Protein 4ZA2 (pdb70)

CATH classification: 3.40.50.720

B-factor: mean 24.86, std 10.28, range [10.0, 71.59]

Radius of gyration: 27.64 Å; Cα contacts (8 Å, |Δi|>4): 2606; chains: 4; bounding box: 57×58×80 Å

Sequence (980 aa):
MILNSFDLQGKVALITGCDTGLGQGMAIGLAQAGCDIVGVNIVEPKDTIEKVTALGRRFLSLTADMSNVSGHAELVEKAVAEFGHVDILVNNAGIIRREDAIEFSEKNWDDVMNLNIKSVFFMSQTVARQFIKQGKGGKIINIASMLSFQGGIRVPSYTASKSAVMGVTRLMANEWAKHGINVNAIAPGYMATNNTQQLRADEERSKEILDRIPAGRWGLPQDLMGPSVFLASSASDYINGYTIAVDGGWLARMILNSFDLQGKVALITGCDTGLGQGMAIGLAQAGCDIVGVNIVEPKDTIEKVTALGRRFLSLTADMSNVSGHAELVEKAVAEFGHVDILVNNAGIIRREDAIEFSEKNWDDVMNLNIKSVFFMSQTVARQFIKQGKGGKIINIASMLSFQGGIRVPSYTASKSAVMGVTRLMANEWAKHGINVNAIAPGYMATSKEILDRIPAGRWGLPQDLMGPSVFLASSASDYINGYTIAVDGGWLARMILNSFDLQGKVALITGCDTGLGQGMAIGLAQAGCDIVGVNIVEPKDTIEKVTALGRRFLSLTADMSNVSGHAELVEKAVAEFGHVDILVNNAGIIRREDAIEFSEKNWDDVMNLNIKSVFFMSQTVARQFIKQGKGGKIINIASMLSFQGGIRVPSYTASKSAVMGVTRLMANEWAKHGINVNAIAPGYMATNILDRIPAGRWGLPQDLMGPSVFLASSASDYINGYTIAVDGGWLARMILNSFDLQGKVALITGCDTGLGQGMAIGLAQAGCDIVGVNIVEPKDTIEKVTALGRRFLSLTADMSNVSGHAELVEKAVAEFGHVDILVNNAGIIRREDAIEFSEKNWDDVMNLNIKSVFFMSQTVARQFIKQGKGGKIINIASMLSFQGGIRVPSYTASKSAVMGVTRLMANEWAKHGINVNAIAPGYMATNNTQERSKEILDRIPAGRWGLPQDLMGPSVFLASSASDYINGYTIAVDGGWLAR

Solvent-accessible surface area: 33068 Å² total; per-residue (Å²): 132,13,56,107,28,1,61,1,148,54,86,4,0,0,0,2,16,0,56,72,15,30,1,27,1,0,0,19,0,0,2,38,1,15,0,26,0,0,0,2,7,122,89,102,3,147,65,0,41,120,92,0,66,90,47,52,86,134,30,29,40,12,93,29,84,11,36,78,28,96,26,2,51,102,11,6,112,96,0,37,88,90,25,53,57,0,20,1,0,0,6,25,21,40,57,34,69,103,46,62,0,27,106,3,40,78,132,26,5,43,37,0,14,58,21,2,0,27,3,7,0,14,0,0,8,19,0,0,106,25,1,65,170,44,60,188,11,10,19,1,0,0,10,2,12,8,27,2,54,26,0,17,87,94,6,0,0,28,0,0,0,14,4,0,1,21,0,0,0,45,0,0,0,10,16,5,7,139,80,46,1,8,0,1,0,0,0,10,14,52,6,28,27,108,71,16,112,130,21,87,83,62,152,135,118,18,138,107,20,55,107,65,5,14,25,48,92,36,0,82,24,108,21,0,11,1,2,0,0,0,2,2,1,64,6,0,66,2,0,6,5,28,9,0,0,0,1,0,0,12,28,4,82,130,15,57,105,29,0,48,2,134,63,87,4,0,0,0,2,16,0,54,95,16,26,1,28,2,0,0,20,0,0,2,36,1,12,0,27,0,0,0,1,7,122,90,110,2,129,61,0,36,93,92,0,64,89,55,57,82,113,30,40,44,16,95,28,79,8,34,80,28,96,20,2,53,92,13,7,109,98,0,34,88,79,21,54,60,0,19,1,0,0,6,29,18,38,60,59,68,157,47,64,0,25,103,4,41,76,135,24,5,46,35,0,14,56,20,1,0,24,2,8,0,12,0,0,8,17,0,0,109,26,1,63,173,46,62,191,9,9,18,1,0,0,10,2,12,11,31,2,51,25,0,14,92,90,5,0,0,41,0,0,0,15,4,0,1,22,0,0,0,44,0,0,0,14,25,5,6,146,76,44,0,7,0,1,0,0,0,12,13,79,29,54,116,102,146,103,45,31,95,44,5,14,26,48,89,81,0,65,34,116,17,0,25,2,1,0,0,0,2,3,2,68,5,0,71,2,0,6,5,29,8,0,0,0,1,0,0,12,28,3,73,129,14,53,102,27,1,53,3,143,57,86,4,0,0,0,2,17,0,41,67,11,33,0,26,2,0,0,15,0,0,2,40,1,14,0,33,0,0,0,1,6,135,85,81,2,122,65,0,34,113,97,0,69,87,54,53,88,124,27,38,36,14,90,29,85,9,36,80,28,97,24,1,54,104,15,6,112,99,0,36,86,83,26,53,58,0,23,1,0,0,6,27,19,38,60,63,68,161,45,62,0,30,104,3,41,78,136,25,4,42,39,0,14,56,21,1,1,24,2,7,0,13,0,0,7,18,0,0,109,27,0,65,175,49,61,195,8,11,19,2,0,0,11,2,11,4,22,2,51,15,0,8,73,90,5,0,0,41,0,0,0,15,4,0,1,26,0,0,0,46,0,0,0,2,15,2,15,147,63,47,1,12,0,1,0,0,0,10,13,65,27,51,62,173,104,73,126,44,3,11,34,49,90,102,0,78,19,110,23,0,18,2,0,0,0,0,1,5,1,65,7,0,72,3,0,9,6,28,8,0,0,0,2,0,0,9,30,2,79,127,15,55,106,30,1,63,2,148,55,80,4,0,0,0,2,18,0,38,64,14,28,1,32,2,0,0,17,0,0,2,39,1,17,0,17,0,0,0,1,5,123,86,90,1,137,81,0,44,110,98,0,67,88,55,56,77,134,29,27,36,14,92,29,84,10,34,81,27,99,28,1,53,95,10,6,115,91,0,42,61,124,20,51,60,0,25,1,0,0,7,26,21,39,56,33,68,128,45,65,0,33,106,3,41,78,134,26,5,43,37,0,14,57,21,2,1,25,2,8,0,14,0,0,7,18,0,0,102,26,1,65,176,49,60,192,12,11,19,1,0,0,10,2,11,10,30,2,54,24,0,7,72,90,5,0,0,24,0,0,0,14,5,0,1,25,0,0,0,43,0,0,0,3,13,2,13,153,65,45,1,13,0,1,0,0,0,10,13,63,6,50,29,104,61,62,189,172,191,58,121,102,34,47,86,60,2,11,44,49,95,73,0,73,28,116,20,0,23,2,2,0,0,0,2,3,2,68,5,0,65,2,0,9,6,28,8,1,0,0,1,1,0,16,28,2,78

Secondary structure (DSSP, 8-state):
-GGGGG--TT-EEEEES-SSHHHHHHHHHHHHTT-EEEEEESS--HHHHHHHHHTT--EEEEE--TT-GGGHHHHHHHHHHHHS---EEEE---------TTT--HHHHHHHHIIIIIHHHHHHHHHHHHHHHHTS-EEEEEE--GGGTS--SS-HHHHHHHHHHHHHHHHHHHHHGGGTEEEEEEEE-SBSSGGGHHHHHSHHHHHHHHTT-TTSS-B-GGGGHHHHHHHTSGGGTT--S-EEEESTTGGG-/-GGGGG--TT-EEEEES-SSHHHHHHHHHHHHTT-EEEEEESS--HHHHHHHHHTT--EEEEE--TT-GGGHHHHHHHHHHHHS---EEEE---------TTT--HHHHHHHHIIIIIHHHHHHHHHHHHHHHHTS-EEEEEE--GGGTS--SS-HHHHHHHHHHHHHHHHHHHHHGGGTEEEEEEEE-SB---HHHHTT-TT-S-B-GGGGHHHHHHHTSGGGTT--S-EEEESTTGGG-/-GGGGG--TT-EEEEES-SSHHHHHHHHHHHHTT-EEEEEESS--HHHHHHHHTTT--EEEEE--TT-GGGHHHHHHHHHHHHS---EEEE---------TTT--HHHHHHHHIIIIIHHHHHHHHHHHHHHHHTS-EEEEEE--GGGTS--SS-HHHHHHHHHHHHHHHHHHHHHGGGTEEEEEEEE-SBS---GGG-TTSS-B-GGGGHHHHHHHHSGGGTT--S-EEEESTTGGG-/-GGGGG--TT-EEEEES-SSHHHHHHHHHHHHTTPEEEEEESS--HHHHHHHHHTT--EEEEE--TT-GGGHHHHHHHHHHHHS---EEEE---------TTT--HHHHHHHHIIIIIIHHHHHHHHHHHHHHHTS-EEEEEE--GGGTS--SS-HHHHHHHHHHHHHHHHHHHHHGGGTEEEEEEEE-SB-SGGG--HHHHHHTT-TTSS-B-GGGGHHHHHHHTSGGGTT--S-EEEESTTGGG-

Structure (mmCIF, N/CA/C/O backbone):
data_4ZA2
#
_entry.id   4ZA2
#
_cell.length_a   68.663
_cell.length_b   72.654
_cell.length_c   98.991
_cell.angle_alpha   90.00
_cell.angle_beta   90.81
_cell.angle_gamma   90.00
#
_symmetry.space_group_name_H-M   'P 1 21 1'
#
loop_
_entity.id
_entity.type
_entity.pdbx_description
1 polymer '2-deoxy-D-gluconate 3-dehydrogenase'
2 non-polymer NICOTINAMIDE-ADENINE-DINUCLEOTIDE
3 water water
#
loop_
_atom_site.group_PDB
_atom_site.id
_atom_site.type_symbol
_atom_site.label_atom_id
_atom_site.label_alt_id
_atom_site.label_comp_id
_atom_site.label_asym_id
_atom_site.label_entity_id
_atom_site.label_seq_id
_atom_site.pdbx_PDB_ins_code
_atom_site.Cartn_x
_atom_site.Cartn_y
_atom_site.Cartn_z
_atom_site.occupancy
_atom_site.B_iso_or_equiv
_atom_site.auth_seq_id
_atom_site.auth_comp_id
_atom_site.auth_asym_id
_atom_site.auth_atom_id
_atom_site.pdbx_PDB_model_num
ATOM 1 N N . MET A 1 1 ? -28.290 6.377 58.189 1.00 28.35 1 MET A N 1
ATOM 2 C CA . MET A 1 1 ? -27.482 7.631 58.183 1.00 26.69 1 MET A CA 1
ATOM 3 C C . MET A 1 1 ? -26.282 7.482 57.244 1.00 24.85 1 MET A C 1
ATOM 4 O O . MET A 1 1 ? -25.371 6.692 57.500 1.00 23.11 1 MET A O 1
ATOM 9 N N . ILE A 1 2 ? -26.301 8.264 56.165 1.00 22.32 2 ILE A N 1
ATOM 10 C CA . ILE A 1 2 ? -25.413 8.057 55.015 1.00 22.05 2 ILE A CA 1
ATOM 11 C C . ILE A 1 2 ? -23.918 8.119 55.311 1.00 21.42 2 ILE A C 1
ATOM 12 O O . ILE A 1 2 ? -23.139 7.450 54.644 1.00 22.27 2 ILE A O 1
ATOM 17 N N . LEU A 1 3 ? -23.496 8.912 56.287 1.00 21.40 3 LEU A N 1
ATOM 18 C CA . LEU A 1 3 ? -22.069 8.986 56.558 1.00 20.64 3 LEU A CA 1
ATOM 19 C C . LEU A 1 3 ? -21.548 7.640 57.036 1.00 20.20 3 LEU A C 1
ATOM 20 O O . LEU A 1 3 ? -20.393 7.333 56.787 1.00 18.74 3 LEU A O 1
ATOM 25 N N . ASN A 1 4 ? -22.397 6.819 57.663 1.00 19.36 4 ASN A N 1
ATOM 26 C CA . ASN A 1 4 ? -21.992 5.464 58.056 1.00 21.41 4 ASN A CA 1
ATOM 27 C C . ASN A 1 4 ? -21.636 4.595 56.850 1.00 20.05 4 ASN A C 1
ATOM 28 O O . ASN A 1 4 ? -20.817 3.678 56.971 1.00 19.14 4 ASN A O 1
ATOM 33 N N . SER A 1 5 ? -22.231 4.894 55.694 1.00 18.99 5 SER A N 1
ATOM 34 C CA . SER A 1 5 ? -21.992 4.114 54.479 1.00 18.51 5 SER A CA 1
ATOM 35 C C . SER A 1 5 ? -20.576 4.258 53.950 1.00 17.69 5 SER A C 1
ATOM 36 O O . SER A 1 5 ? -20.135 3.412 53.189 1.00 17.79 5 SER A O 1
ATOM 39 N N . PHE A 1 6 ? -19.877 5.319 54.340 1.00 16.94 6 PHE A N 1
ATOM 40 C CA . PHE A 1 6 ? -18.496 5.530 53.904 1.00 17.18 6 PHE A CA 1
ATOM 41 C C . PHE A 1 6 ? -17.479 4.902 54.851 1.00 17.75 6 PHE A C 1
ATOM 42 O O . PHE A 1 6 ? -16.306 4.800 54.511 1.00 16.27 6 PHE A O 1
ATOM 50 N N . ASP A 1 7 ? -17.928 4.530 56.049 1.00 18.14 7 ASP A N 1
ATOM 51 C CA . ASP A 1 7 ? -17.066 4.016 57.109 1.00 18.20 7 ASP A CA 1
ATOM 52 C C . ASP A 1 7 ? -16.641 2.588 56.798 1.00 18.39 7 ASP A C 1
ATOM 53 O O . ASP A 1 7 ? -17.492 1.718 56.642 1.00 19.33 7 ASP A O 1
ATOM 58 N N . LEU A 1 8 ? -15.331 2.350 56.734 1.00 16.23 8 LEU A N 1
ATOM 59 C CA . LEU A 1 8 ? -14.781 1.037 56.402 1.00 16.41 8 LEU A CA 1
ATOM 60 C C . LEU A 1 8 ? -14.199 0.343 57.639 1.00 17.34 8 LEU A C 1
ATOM 61 O O . LEU A 1 8 ? -13.352 -0.538 57.518 1.00 16.37 8 LEU A O 1
ATOM 66 N N . GLN A 1 9 ? -14.696 0.699 58.826 1.00 19.61 9 GLN A N 1
ATOM 67 C CA . GLN A 1 9 ? -14.317 0.008 60.043 1.00 21.30 9 GLN A CA 1
ATOM 68 C C . GLN A 1 9 ? -14.540 -1.493 59.851 1.00 19.82 9 GLN A C 1
ATOM 69 O O . GLN A 1 9 ? -15.574 -1.923 59.350 1.00 19.99 9 GLN A O 1
ATOM 75 N N . GLY A 1 10 ? -13.546 -2.275 60.243 1.00 19.36 10 GLY A N 1
ATOM 76 C CA . GLY A 1 10 ? -13.626 -3.725 60.159 1.00 18.72 10 GLY A CA 1
ATOM 77 C C . GLY A 1 10 ? -13.316 -4.327 58.801 1.00 18.63 10 GLY A C 1
ATOM 78 O O . GLY A 1 10 ? -13.336 -5.549 58.656 1.00 19.69 10 GLY A O 1
ATOM 79 N N . LYS A 1 11 ? -13.019 -3.492 57.805 1.00 17.37 11 LYS A N 1
ATOM 80 C CA . LYS A 1 11 ? -12.773 -3.989 56.465 1.00 17.15 11 LYS A CA 1
ATOM 81 C C . LYS A 1 11 ? -11.302 -4.234 56.270 1.00 15.89 11 LYS A C 1
ATOM 82 O O . LYS A 1 11 ? -10.472 -3.716 57.010 1.00 15.83 11 LYS A O 1
ATOM 88 N N . VAL A 1 12 ? -10.992 -5.059 55.277 1.00 15.50 12 VAL A N 1
ATOM 89 C CA . VAL A 1 12 ? -9.616 -5.411 54.949 1.00 14.51 12 VAL A CA 1
ATOM 90 C C . VAL A 1 12 ? -9.418 -5.129 53.465 1.00 13.53 12 VAL A C 1
ATOM 91 O O . VAL A 1 12 ? -10.156 -5.638 52.642 1.00 13.91 12 VAL A O 1
ATOM 95 N N . ALA A 1 13 ? -8.434 -4.291 53.151 1.00 13.28 13 ALA A N 1
ATOM 96 C CA . ALA A 1 13 ? -8.121 -3.914 51.781 1.00 13.46 13 ALA A CA 1
ATOM 97 C C . ALA A 1 13 ? -6.725 -4.358 51.390 1.00 13.69 13 ALA A C 1
ATOM 98 O O . ALA A 1 13 ? -5.755 -4.094 52.125 1.00 13.64 13 ALA A O 1
ATOM 100 N N . LEU A 1 14 ? -6.639 -4.972 50.218 1.00 14.33 14 LEU A N 1
ATOM 101 C CA . LEU A 1 14 ? -5.384 -5.418 49.623 1.00 14.66 14 LEU A CA 1
ATOM 102 C C . LEU A 1 14 ? -5.084 -4.456 48.477 1.00 14.64 14 LEU A C 1
ATOM 103 O O . LEU A 1 14 ? -5.868 -4.340 47.516 1.00 14.00 14 LEU A O 1
ATOM 108 N N . ILE A 1 15 ? -3.967 -3.748 48.609 1.00 14.28 15 ILE A N 1
ATOM 109 C CA . ILE A 1 15 ? -3.536 -2.777 47.627 1.00 14.41 15 ILE A CA 1
ATOM 110 C C . ILE A 1 15 ? -2.174 -3.185 47.083 1.00 14.52 15 ILE A C 1
ATOM 111 O O . ILE A 1 15 ? -1.204 -3.335 47.851 1.00 13.95 15 ILE A O 1
ATOM 116 N N . THR A 1 16 ? -2.102 -3.335 45.763 1.00 13.83 16 THR A N 1
ATOM 117 C CA . THR A 1 16 ? -0.841 -3.667 45.093 1.00 14.15 16 THR A CA 1
ATOM 118 C C . THR A 1 16 ? -0.145 -2.365 44.692 1.00 14.46 16 THR A C 1
ATOM 119 O O . THR A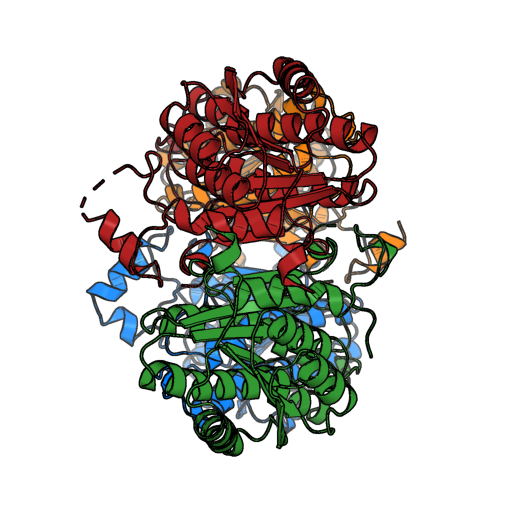 1 16 ? -0.777 -1.460 44.158 1.00 15.57 16 THR A O 1
ATOM 123 N N . GLY A 1 17 ? 1.148 -2.252 44.965 1.00 14.92 17 GLY A N 1
ATOM 124 C CA . GLY A 1 17 ? 1.903 -1.064 44.636 1.00 15.20 17 GLY A CA 1
ATOM 125 C C . GLY A 1 17 ? 1.497 0.104 45.505 1.00 16.16 17 GLY A C 1
ATOM 126 O O . GLY A 1 17 ? 0.879 1.041 45.022 1.00 18.57 17 GLY A O 1
ATOM 127 N N . CYS A 1 18 ? 1.798 0.030 46.793 1.00 15.08 18 CYS A N 1
ATOM 128 C CA . CYS A 1 18 ? 1.445 1.102 47.723 1.00 16.04 18 CYS A CA 1
ATOM 129 C C . CYS A 1 18 ? 2.632 1.590 48.561 1.00 16.75 18 CYS A C 1
ATOM 130 O O . CYS A 1 18 ? 2.455 2.113 49.655 1.00 16.78 18 CYS A O 1
ATOM 133 N N . ASP A 1 19 ? 3.826 1.501 47.995 1.00 18.24 19 ASP A N 1
ATOM 134 C CA . ASP A 1 19 ? 5.004 2.052 48.649 1.00 19.51 19 ASP A CA 1
ATOM 135 C C . ASP A 1 19 ? 5.101 3.561 48.446 1.00 18.05 19 ASP A C 1
ATOM 136 O O . ASP A 1 19 ? 5.615 4.247 49.306 1.00 17.34 19 ASP A O 1
ATOM 141 N N . THR A 1 20 ? 4.590 4.073 47.326 1.00 17.62 20 THR A N 1
ATOM 142 C CA . THR A 1 20 ? 4.756 5.476 46.988 1.00 17.64 20 THR A CA 1
ATOM 143 C C . THR A 1 20 ? 3.564 5.994 46.189 1.00 17.09 20 THR A C 1
ATOM 144 O O . THR A 1 20 ? 2.694 5.224 45.797 1.00 14.67 20 THR A O 1
ATOM 148 N N . GLY A 1 21 ? 3.554 7.300 45.949 1.00 16.36 21 GLY A N 1
ATOM 149 C CA . GLY A 1 21 ? 2.626 7.932 45.045 1.00 15.80 21 GLY A CA 1
ATOM 150 C C . GLY A 1 21 ? 1.158 7.577 45.202 1.00 14.17 21 GLY A C 1
ATOM 151 O O . GLY A 1 21 ? 0.628 7.585 46.305 1.00 13.93 21 GLY A O 1
ATOM 152 N N . LEU A 1 22 ? 0.524 7.231 44.092 1.00 14.28 22 LEU A N 1
ATOM 153 C CA . LEU A 1 22 ? -0.929 7.012 44.063 1.00 13.75 22 LEU A CA 1
ATOM 154 C C . LEU A 1 22 ? -1.360 5.851 44.952 1.00 13.30 22 LEU A C 1
ATOM 155 O O . LEU A 1 22 ? -2.319 5.951 45.706 1.00 12.51 22 LEU A O 1
ATOM 160 N N . GLY A 1 23 ? -0.635 4.739 44.882 1.00 12.79 23 GLY A N 1
ATOM 161 C CA . GLY A 1 23 ? -0.981 3.588 45.679 1.00 13.19 23 GLY A CA 1
ATOM 162 C C . GLY A 1 23 ? -0.846 3.844 47.165 1.00 12.56 23 GLY A C 1
ATOM 163 O O . GLY A 1 23 ? -1.649 3.367 47.970 1.00 12.82 23 GLY A O 1
ATOM 164 N N . GLN A 1 24 ? 0.201 4.582 47.543 1.00 13.58 24 GLN A N 1
ATOM 165 C CA . GLN A 1 24 ? 0.401 4.933 48.945 1.00 13.74 24 GLN A CA 1
ATOM 166 C C . GLN A 1 24 ? -0.778 5.795 49.409 1.00 12.82 24 GLN A C 1
ATOM 167 O O . GLN A 1 24 ? -1.336 5.558 50.479 1.00 12.90 24 GLN A O 1
ATOM 173 N N . GLY A 1 25 ? -1.167 6.759 48.587 1.00 12.94 25 GLY A N 1
ATOM 174 C CA . GLY A 1 25 ? -2.306 7.623 48.889 1.00 12.75 25 GLY A CA 1
ATOM 175 C C . GLY A 1 25 ? -3.579 6.834 49.131 1.00 13.03 25 GLY A C 1
ATOM 176 O O . GLY A 1 25 ? -4.279 7.045 50.114 1.00 13.12 25 GLY A O 1
ATOM 177 N N . MET A 1 26 ? -3.878 5.899 48.243 1.00 12.70 26 MET A N 1
ATOM 178 C CA . MET A 1 26 ? -5.071 5.102 48.383 1.00 12.29 26 MET A CA 1
ATOM 179 C C . MET A 1 26 ? -5.003 4.205 49.622 1.00 12.13 26 MET A C 1
ATOM 180 O O . MET A 1 26 ? -5.979 4.081 50.364 1.00 12.92 26 MET A O 1
ATOM 185 N N . ALA A 1 27 ? -3.840 3.620 49.892 1.00 12.28 27 ALA A N 1
ATOM 186 C CA . ALA A 1 27 ? -3.694 2.781 51.088 1.00 12.80 27 ALA A CA 1
ATOM 187 C C . ALA A 1 27 ? -3.954 3.590 52.359 1.00 13.09 27 ALA A C 1
ATOM 188 O O . ALA A 1 27 ? -4.663 3.145 53.257 1.00 13.26 27 ALA A O 1
ATOM 190 N N . ILE A 1 28 ? -3.352 4.767 52.443 1.00 13.88 28 ILE A N 1
ATOM 191 C CA . ILE A 1 28 ? -3.510 5.608 53.627 1.00 14.82 28 ILE A CA 1
ATOM 192 C C . ILE A 1 28 ? -4.973 6.064 53.766 1.00 14.91 28 ILE A C 1
ATOM 193 O O . ILE A 1 28 ? -5.550 6.017 54.866 1.00 15.30 28 ILE A O 1
ATOM 198 N N . GLY A 1 29 ? -5.583 6.456 52.655 1.00 14.52 29 GLY A N 1
ATOM 199 C CA . GLY A 1 29 ? -7.009 6.850 52.664 1.00 14.40 29 GLY A CA 1
ATOM 200 C C . GLY A 1 29 ? -7.901 5.727 53.154 1.00 13.50 29 GLY A C 1
ATOM 201 O O . GLY A 1 29 ? -8.758 5.925 54.014 1.00 13.16 29 GLY A O 1
ATOM 202 N N . LEU A 1 30 ? -7.697 4.530 52.619 1.00 13.22 30 LEU A N 1
ATOM 203 C CA . LEU A 1 30 ? -8.486 3.386 53.057 1.00 13.27 30 LEU A CA 1
ATOM 204 C C . LEU A 1 30 ? -8.270 3.128 54.564 1.00 13.83 30 LEU A C 1
ATOM 205 O O . LEU A 1 30 ? -9.213 2.821 55.301 1.00 13.63 30 LEU A O 1
ATOM 210 N N . ALA A 1 31 ? -7.028 3.278 55.017 1.00 13.67 31 ALA A N 1
ATOM 211 C CA . ALA A 1 31 ? -6.708 3.065 56.435 1.00 14.11 31 ALA A CA 1
ATOM 212 C C . ALA A 1 31 ? -7.363 4.146 57.308 1.00 14.87 31 ALA A C 1
ATOM 213 O O . ALA A 1 31 ? -7.913 3.854 58.374 1.00 14.80 31 ALA A O 1
ATOM 215 N N . GLN A 1 32 ? -7.324 5.383 56.847 1.00 15.22 32 GLN A N 1
ATOM 216 C CA . GLN A 1 32 ? -8.001 6.481 57.568 1.00 15.99 32 GLN A CA 1
ATOM 217 C C . GLN A 1 32 ? -9.504 6.223 57.702 1.00 15.63 32 GLN A C 1
ATOM 218 O O . GLN A 1 32 ? -10.118 6.619 58.693 1.00 15.94 32 GLN A O 1
ATOM 224 N N . ALA A 1 33 ? -10.095 5.542 56.723 1.00 15.33 33 ALA A N 1
ATOM 225 C CA . ALA A 1 33 ? -11.519 5.217 56.757 1.00 15.46 33 ALA A CA 1
ATOM 226 C C . ALA A 1 33 ? -11.850 3.959 57.558 1.00 15.88 33 ALA A C 1
ATOM 227 O O . ALA A 1 33 ? -13.022 3.619 57.710 1.00 17.65 33 ALA A O 1
ATOM 229 N N . GLY A 1 34 ? -10.823 3.272 58.058 1.00 15.87 34 GLY A N 1
ATOM 230 C CA . GLY A 1 34 ? -11.008 2.168 58.988 1.00 16.62 34 GLY A CA 1
ATOM 231 C C . GLY A 1 34 ? -10.436 0.834 58.565 1.00 16.48 34 GLY A C 1
ATOM 232 O O . GLY A 1 34 ? -10.511 -0.117 59.330 1.00 17.51 34 GLY A O 1
ATOM 233 N N . CYS A 1 35 ? -9.884 0.748 57.357 1.00 15.40 35 CYS A N 1
ATOM 234 C CA . CYS A 1 35 ? -9.395 -0.518 56.818 1.00 15.91 35 CYS A CA 1
ATOM 235 C C . CYS A 1 35 ? -8.074 -0.939 57.428 1.00 15.90 35 CYS A C 1
ATOM 236 O O . CYS A 1 35 ? -7.165 -0.124 57.586 1.00 16.06 35 CYS A O 1
ATOM 239 N N . ASP A 1 36 ? -7.956 -2.229 57.703 1.00 15.91 36 ASP A N 1
ATOM 240 C CA . ASP A 1 36 ? -6.646 -2.832 57.826 1.00 16.19 36 ASP A CA 1
ATOM 241 C C . ASP A 1 36 ? -6.139 -3.071 56.405 1.00 15.92 36 ASP A C 1
ATOM 242 O O . ASP A 1 36 ? -6.931 -3.323 55.487 1.00 15.08 36 ASP A O 1
ATOM 247 N N . ILE A 1 37 ? -4.827 -2.955 56.223 1.00 15.47 37 ILE A N 1
ATOM 248 C CA . ILE A 1 37 ? -4.222 -2.951 54.899 1.00 15.60 37 ILE A CA 1
ATOM 249 C C . ILE A 1 37 ? -3.320 -4.161 54.684 1.00 15.52 37 ILE A C 1
ATOM 250 O O . ILE A 1 37 ? -2.520 -4.517 55.556 1.00 16.09 37 ILE A O 1
ATOM 255 N N . VAL A 1 38 ? -3.458 -4.769 53.510 1.00 14.93 38 VAL A N 1
ATOM 256 C CA . VAL A 1 38 ? -2.488 -5.740 53.013 1.00 14.58 38 VAL A CA 1
ATOM 257 C C . VAL A 1 38 ? -1.784 -5.132 51.795 1.00 14.39 38 VAL A C 1
ATOM 258 O O . VAL A 1 38 ? -2.424 -4.827 50.784 1.00 15.37 38 VAL A O 1
ATOM 262 N N . GLY A 1 39 ? -0.481 -4.912 51.901 1.00 13.90 39 GLY A N 1
ATOM 263 C CA . GLY A 1 39 ? 0.297 -4.359 50.808 1.00 14.61 39 GLY A CA 1
ATOM 264 C C . GLY A 1 39 ? 0.988 -5.459 50.039 1.00 15.53 39 GLY A C 1
ATOM 265 O O . GLY A 1 39 ? 1.444 -6.441 50.643 1.00 15.94 39 GLY A O 1
ATOM 266 N N . VAL A 1 40 ? 1.044 -5.325 48.716 1.00 15.19 40 VAL A N 1
ATOM 267 C CA . VAL A 1 40 ? 1.909 -6.184 47.887 1.00 15.29 40 VAL A CA 1
ATOM 268 C C . VAL A 1 40 ? 2.840 -5.278 47.095 1.00 15.51 40 VAL A C 1
ATOM 269 O O . VAL A 1 40 ? 2.400 -4.477 46.275 1.00 15.31 40 VAL A O 1
ATOM 273 N N . ASN A 1 41 ? 4.138 -5.418 47.366 1.00 16.11 41 ASN A N 1
ATOM 274 C CA . ASN A 1 41 ? 5.157 -4.511 46.857 1.00 16.50 41 ASN A CA 1
ATOM 275 C C . ASN A 1 41 ? 6.426 -5.266 46.506 1.00 18.07 41 ASN A C 1
ATOM 276 O O . ASN A 1 41 ? 6.583 -6.426 46.864 1.00 16.93 41 ASN A O 1
ATOM 281 N N . ILE A 1 42 ? 7.313 -4.575 45.817 1.00 20.09 42 ILE A N 1
ATOM 282 C CA . ILE A 1 42 ? 8.620 -5.104 45.461 1.00 22.26 42 ILE A CA 1
ATOM 283 C C . ILE A 1 42 ? 9.620 -4.885 46.590 1.00 22.29 42 ILE A C 1
ATOM 284 O O . ILE A 1 42 ? 10.578 -5.642 46.717 1.00 23.36 42 ILE A O 1
ATOM 289 N N . VAL A 1 43 ? 9.406 -3.848 47.397 1.00 21.41 43 VAL A N 1
ATOM 290 C CA . VAL A 1 43 ? 10.218 -3.614 48.595 1.00 22.34 43 VAL A CA 1
ATOM 291 C C . VAL A 1 43 ? 9.305 -3.268 49.765 1.00 21.41 43 VAL A C 1
ATOM 292 O O . VAL A 1 43 ? 8.148 -2.905 49.564 1.00 20.30 43 VAL A O 1
ATOM 296 N N . GLU A 1 44 ? 9.838 -3.379 50.979 1.00 20.10 44 GLU A N 1
ATOM 297 C CA . GLU A 1 44 ? 9.100 -3.037 52.188 1.00 20.57 44 GLU A CA 1
ATOM 298 C C . GLU A 1 44 ? 8.666 -1.577 52.122 1.00 19.49 44 GLU A C 1
ATOM 299 O O . GLU A 1 44 ? 9.513 -0.699 51.966 1.00 20.76 44 GLU A O 1
ATOM 305 N N . PRO A 1 45 ? 7.345 -1.323 52.199 1.00 17.70 45 PRO A N 1
ATOM 306 C CA . PRO A 1 45 ? 6.883 0.042 52.071 1.00 17.83 45 PRO A CA 1
ATOM 307 C C . PRO A 1 45 ? 6.935 0.742 53.431 1.00 17.87 45 PRO A C 1
ATOM 308 O O . PRO A 1 45 ? 5.909 0.912 54.095 1.00 16.91 45 PRO A O 1
ATOM 312 N N . LYS A 1 46 ? 8.142 1.128 53.845 1.00 19.92 46 LYS A N 1
ATOM 313 C CA . LYS A 1 46 ? 8.382 1.605 55.220 1.00 20.56 46 LYS A CA 1
ATOM 314 C C . LYS A 1 46 ? 7.496 2.779 55.611 1.00 19.51 46 LYS A C 1
ATOM 315 O O . LYS A 1 46 ? 6.848 2.749 56.658 1.00 19.51 46 LYS A O 1
ATOM 321 N N . ASP A 1 47 ? 7.506 3.804 54.766 1.00 19.29 47 ASP A N 1
ATOM 322 C CA . ASP A 1 47 ? 6.711 5.014 54.986 1.00 20.70 47 ASP A CA 1
ATOM 323 C C . ASP A 1 47 ? 5.212 4.685 55.114 1.00 18.64 47 ASP A C 1
ATOM 324 O O . ASP A 1 47 ? 4.535 5.175 56.011 1.00 20.26 47 ASP A O 1
ATOM 329 N N . THR A 1 48 ? 4.694 3.838 54.229 1.00 18.34 48 THR A N 1
ATOM 330 C CA . THR A 1 48 ? 3.257 3.518 54.249 1.00 17.06 48 THR A CA 1
ATOM 331 C C . THR A 1 48 ? 2.879 2.755 55.513 1.00 18.05 48 THR A C 1
ATOM 332 O O . THR A 1 48 ? 1.882 3.054 56.165 1.00 17.79 48 THR A O 1
ATOM 336 N N . ILE A 1 49 ? 3.719 1.793 55.889 1.00 18.17 49 ILE A N 1
ATOM 337 C CA . ILE A 1 49 ? 3.5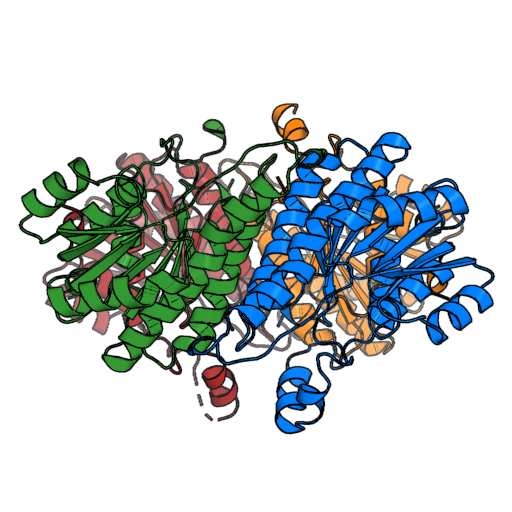25 1.035 57.130 1.00 18.41 49 ILE A CA 1
ATOM 338 C C . ILE A 1 49 ? 3.508 1.994 58.321 1.00 19.54 49 ILE A C 1
ATOM 339 O O . ILE A 1 49 ? 2.634 1.897 59.184 1.00 19.83 49 ILE A O 1
ATOM 344 N N . GLU A 1 50 ? 4.468 2.910 58.357 1.00 21.01 50 GLU A N 1
ATOM 345 C CA . GLU A 1 50 ? 4.527 3.912 59.428 1.00 23.35 50 GLU A CA 1
ATOM 346 C C . GLU A 1 50 ? 3.223 4.683 59.556 1.00 21.79 50 GLU A C 1
ATOM 347 O O . GLU A 1 50 ? 2.662 4.798 60.642 1.00 20.83 50 GLU A O 1
ATOM 353 N N . LYS A 1 51 ? 2.762 5.209 58.432 1.00 21.15 51 LYS A N 1
ATOM 354 C CA . LYS A 1 51 ? 1.546 6.019 58.392 1.00 21.61 51 LYS A CA 1
ATOM 355 C C . LYS A 1 51 ? 0.295 5.216 58.740 1.00 20.50 51 LYS A C 1
ATOM 356 O O . LYS A 1 51 ? -0.545 5.680 59.525 1.00 19.55 51 LYS A O 1
ATOM 362 N N . VAL A 1 52 ? 0.170 4.008 58.182 1.00 19.42 52 VAL A N 1
ATOM 363 C CA . VAL A 1 52 ? -0.994 3.167 58.460 1.00 19.41 52 VAL A CA 1
ATOM 364 C C . VAL A 1 52 ? -1.047 2.756 59.933 1.00 19.35 52 VAL A C 1
ATOM 365 O O . VAL A 1 52 ? -2.103 2.802 60.553 1.00 19.77 52 VAL A O 1
ATOM 369 N N . THR A 1 53 ? 0.092 2.361 60.503 1.00 20.45 53 THR A N 1
ATOM 370 C CA . THR A 1 53 ? 0.106 1.897 61.887 1.00 21.39 53 THR A CA 1
ATOM 371 C C . THR A 1 53 ? -0.130 3.058 62.868 1.00 20.28 53 THR A C 1
ATOM 372 O O . THR A 1 53 ? -0.768 2.868 63.910 1.00 21.33 53 THR A O 1
ATOM 376 N N . ALA A 1 54 ? 0.333 4.253 62.504 1.00 21.55 54 ALA A N 1
ATOM 377 C CA . ALA A 1 54 ? 0.078 5.478 63.296 1.00 21.70 54 ALA A CA 1
ATOM 378 C C . ALA A 1 54 ? -1.411 5.778 63.451 1.00 22.74 54 ALA A C 1
ATOM 379 O O . ALA A 1 54 ? -1.830 6.426 64.414 1.00 24.19 54 ALA A O 1
ATOM 381 N N . LEU A 1 55 ? -2.207 5.335 62.481 1.00 21.86 55 LEU A N 1
ATOM 382 C CA . LEU A 1 55 ? -3.658 5.464 62.556 1.00 21.63 55 LEU A CA 1
ATOM 383 C C . LEU A 1 55 ? -4.318 4.426 63.459 1.00 21.40 55 LEU A C 1
ATOM 384 O O . LEU A 1 55 ? -5.526 4.475 63.669 1.00 23.06 55 LEU A O 1
ATOM 389 N N . GLY A 1 56 ? -3.544 3.469 63.968 1.00 22.05 56 GLY A N 1
ATOM 390 C CA . GLY A 1 56 ? -4.089 2.384 64.783 1.00 22.07 56 GLY A CA 1
ATOM 391 C C . GLY A 1 56 ? -4.566 1.189 63.983 1.00 22.38 56 GLY A C 1
ATOM 392 O O . GLY A 1 56 ? -5.197 0.289 64.528 1.00 23.99 56 GLY A O 1
ATOM 393 N N . ARG A 1 57 ? -4.246 1.166 62.692 1.00 21.36 57 ARG A N 1
ATOM 394 C CA . ARG A 1 57 ? -4.622 0.052 61.836 1.00 21.83 57 ARG A CA 1
ATOM 395 C C . ARG A 1 57 ? -3.440 -0.899 61.650 1.00 21.20 57 ARG A C 1
ATOM 396 O O . ARG A 1 57 ? -2.278 -0.543 61.889 1.00 21.38 57 ARG A O 1
ATOM 404 N N . ARG A 1 58 ? -3.751 -2.110 61.208 1.00 21.86 58 ARG A N 1
ATOM 405 C CA . ARG A 1 58 ? -2.745 -3.123 60.932 1.00 21.74 58 ARG A CA 1
ATOM 406 C C . ARG A 1 58 ? -2.320 -3.085 59.466 1.00 21.25 58 ARG A C 1
ATOM 407 O O . ARG A 1 58 ? -3.118 -2.768 58.589 1.00 20.07 58 ARG A O 1
ATOM 415 N N . PHE A 1 59 ? -1.052 -3.394 59.223 1.00 19.84 59 PHE A N 1
ATOM 416 C CA . PHE A 1 59 ? -0.495 -3.491 57.880 1.00 18.65 59 PHE A CA 1
ATOM 417 C C . PHE A 1 59 ? 0.214 -4.845 57.721 1.00 18.80 59 PHE A C 1
ATOM 418 O O . PHE A 1 59 ? 1.189 -5.138 58.420 1.00 20.58 59 PHE A O 1
ATOM 426 N N . LEU A 1 60 ? -0.290 -5.677 56.819 1.00 17.25 60 LEU A N 1
ATOM 427 C CA . LEU A 1 60 ? 0.426 -6.898 56.433 1.00 16.49 60 LEU A CA 1
ATOM 428 C C . LEU A 1 60 ? 1.226 -6.605 55.193 1.00 17.04 60 LEU A C 1
ATOM 429 O O . LEU A 1 60 ? 0.651 -6.355 54.140 1.00 16.64 60 LEU A O 1
ATOM 434 N N . SER A 1 61 ? 2.554 -6.632 55.312 1.00 16.59 61 SER A N 1
ATOM 435 C CA . SER A 1 61 ? 3.414 -6.330 54.181 1.00 16.86 61 SER A CA 1
ATOM 436 C C . SER A 1 61 ? 3.874 -7.585 53.460 1.00 17.28 61 SER A C 1
ATOM 437 O O . SER A 1 61 ? 4.656 -8.378 54.000 1.00 18.73 61 SER A O 1
ATOM 440 N N . LEU A 1 62 ? 3.410 -7.750 52.225 1.00 16.87 62 LEU A N 1
ATOM 441 C CA . LEU A 1 62 ? 3.848 -8.845 51.365 1.00 16.66 62 LEU A CA 1
ATOM 442 C C . LEU A 1 62 ? 4.739 -8.316 50.271 1.00 17.17 62 LEU A C 1
ATOM 443 O O . LEU A 1 62 ? 4.478 -7.259 49.688 1.00 15.70 62 LEU A O 1
ATOM 448 N N . THR A 1 63 ? 5.804 -9.064 49.998 1.00 18.33 63 THR A N 1
ATOM 449 C CA . THR A 1 63 ? 6.756 -8.735 48.969 1.00 19.95 63 THR A CA 1
ATOM 450 C C . THR A 1 63 ? 6.643 -9.786 47.872 1.00 20.02 63 THR A C 1
ATOM 451 O O . THR A 1 63 ? 6.878 -10.986 48.100 1.00 20.91 63 THR A O 1
ATOM 455 N N . ALA A 1 64 ? 6.268 -9.344 46.673 1.00 19.60 64 ALA A N 1
ATOM 456 C CA . ALA A 1 64 ? 6.077 -10.248 45.551 1.00 19.34 64 ALA A CA 1
ATOM 457 C C . ALA A 1 64 ? 6.061 -9.493 44.234 1.00 20.01 64 ALA A C 1
ATOM 458 O O . ALA A 1 64 ? 5.832 -8.286 44.214 1.00 19.93 64 ALA A O 1
ATOM 460 N N . ASP A 1 65 ? 6.309 -10.222 43.152 1.00 19.99 65 ASP A N 1
ATOM 461 C CA . ASP A 1 65 ? 6.182 -9.724 41.790 1.00 20.89 65 ASP A CA 1
ATOM 462 C C . ASP A 1 65 ? 4.771 -10.029 41.304 1.00 20.00 65 ASP A C 1
ATOM 463 O O . ASP A 1 65 ? 4.426 -11.181 41.029 1.00 19.82 65 ASP A O 1
ATOM 468 N N . MET A 1 66 ? 3.950 -8.988 41.188 1.00 19.26 66 MET A N 1
ATOM 469 C CA . MET A 1 66 ? 2.558 -9.165 40.786 1.00 17.75 66 MET A CA 1
ATOM 470 C C . MET A 1 66 ? 2.360 -9.766 39.398 1.00 17.85 66 MET A C 1
ATOM 471 O O . MET A 1 66 ? 1.310 -10.331 39.132 1.00 16.39 66 MET A O 1
ATOM 476 N N . SER A 1 67 ? 3.352 -9.658 38.517 1.00 19.03 67 SER A N 1
ATOM 477 C CA . SER A 1 67 ? 3.251 -10.260 37.200 1.00 20.34 67 SER A CA 1
ATOM 478 C C . SER A 1 67 ? 3.210 -11.783 37.258 1.00 19.74 67 SER A C 1
ATOM 479 O O . SER A 1 67 ? 2.748 -12.403 36.321 1.00 20.64 67 SER A O 1
ATOM 482 N N . ASN A 1 68 ? 3.657 -12.380 38.359 1.00 19.71 68 ASN A N 1
ATOM 483 C CA . ASN A 1 68 ? 3.633 -13.829 38.478 1.00 19.91 68 ASN A CA 1
ATOM 484 C C . ASN A 1 68 ? 2.253 -14.305 38.926 1.00 18.41 68 ASN A C 1
ATOM 485 O O . ASN A 1 68 ? 1.969 -14.366 40.123 1.00 18.16 68 ASN A O 1
ATOM 490 N N . VAL A 1 69 ? 1.393 -14.648 37.969 1.00 17.54 69 VAL A N 1
ATOM 491 C CA . VAL A 1 69 ? 0.013 -15.002 38.288 1.00 17.70 69 VAL A CA 1
ATOM 492 C C . VAL A 1 69 ? -0.093 -16.286 39.123 1.00 16.98 69 VAL A C 1
ATOM 493 O O . VAL A 1 69 ? -1.033 -16.451 39.896 1.00 16.79 69 VAL A O 1
ATOM 497 N N . SER A 1 70 ? 0.883 -17.175 38.994 1.00 18.10 70 SER A N 1
ATOM 498 C CA . SER A 1 70 ? 0.901 -18.380 39.829 1.00 19.22 70 SER A CA 1
ATOM 499 C C . SER A 1 70 ? 1.016 -18.110 41.333 1.00 18.60 70 SER A C 1
ATOM 500 O O . SER A 1 70 ? 0.610 -18.958 42.126 1.00 20.25 70 SER A O 1
ATOM 503 N N . GLY A 1 71 ? 1.534 -16.943 41.722 1.00 18.04 71 GLY A N 1
ATOM 504 C CA . GLY A 1 71 ? 1.712 -16.581 43.136 1.00 17.49 71 GLY A CA 1
ATOM 505 C C . GLY A 1 71 ? 0.561 -15.824 43.793 1.00 17.46 71 GLY A C 1
ATOM 506 O O . GLY A 1 71 ? 0.605 -15.548 44.986 1.00 17.64 71 GLY A O 1
ATOM 507 N N . HIS A 1 72 ? -0.469 -15.485 43.024 1.00 17.08 72 HIS A N 1
ATOM 508 C CA . HIS A 1 72 ? -1.562 -14.657 43.570 1.00 16.73 72 HIS A CA 1
ATOM 509 C C . HIS A 1 72 ? -2.362 -15.351 44.658 1.00 16.69 72 HIS A C 1
ATOM 510 O O . HIS A 1 72 ? -2.753 -14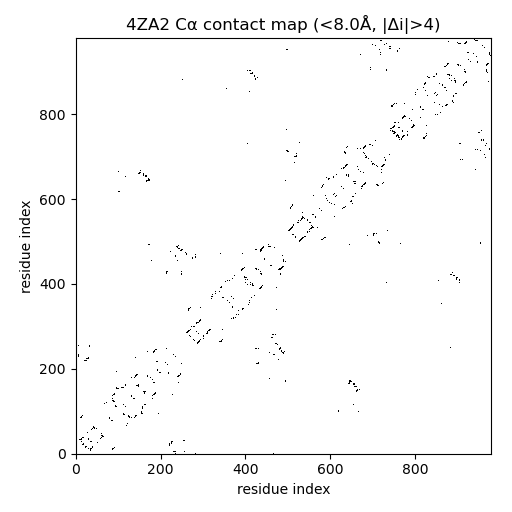.733 45.634 1.00 17.78 72 HIS A O 1
ATOM 517 N N . ALA A 1 73 ? -2.657 -16.629 44.464 1.00 17.18 73 ALA A N 1
ATOM 518 C CA . ALA A 1 73 ? -3.464 -17.352 45.444 1.00 17.21 73 ALA A CA 1
ATOM 519 C C . ALA A 1 73 ? -2.807 -17.311 46.817 1.00 17.81 73 ALA A C 1
ATOM 520 O O . ALA A 1 73 ? -3.478 -17.113 47.829 1.00 17.49 73 ALA A O 1
ATOM 522 N N . GLU A 1 74 ? -1.493 -17.486 46.859 1.00 18.31 74 GLU A N 1
ATOM 523 C CA . GLU A 1 74 ? -0.784 -17.466 48.127 1.00 19.73 74 GLU A CA 1
ATOM 524 C C . GLU A 1 74 ? -0.856 -16.091 48.798 1.00 19.08 74 GLU A C 1
ATOM 525 O O . GLU A 1 74 ? -0.963 -15.993 50.012 1.00 18.18 74 GLU A O 1
ATOM 531 N N . LEU A 1 75 ? -0.784 -15.020 48.013 1.00 17.90 75 LEU A N 1
ATOM 532 C CA . LEU A 1 75 ? -0.925 -13.674 48.572 1.00 18.20 75 LEU A CA 1
ATOM 533 C C . LEU A 1 75 ? -2.266 -13.497 49.288 1.00 17.57 75 LEU A C 1
ATOM 534 O O . LEU A 1 75 ? -2.330 -12.984 50.386 1.00 17.52 75 LEU A O 1
ATOM 539 N N . VAL A 1 76 ? -3.334 -13.960 48.657 1.00 17.78 76 VAL A N 1
ATOM 540 C CA . VAL A 1 76 ? -4.665 -13.835 49.224 1.00 18.44 76 VAL A CA 1
ATOM 541 C C . VAL A 1 76 ? -4.817 -14.739 50.453 1.00 18.23 76 VAL A C 1
ATOM 542 O O . VAL A 1 76 ? -5.413 -14.330 51.457 1.00 17.93 76 VAL A O 1
ATOM 546 N N . GLU A 1 77 ? -4.252 -15.947 50.390 1.00 18.98 77 GLU A N 1
ATOM 547 C CA . GLU A 1 77 ? -4.309 -16.863 51.537 1.00 18.92 77 GLU A CA 1
ATOM 548 C C . GLU A 1 77 ? -3.651 -16.274 52.783 1.00 18.98 77 GLU A C 1
ATOM 549 O O . GLU A 1 77 ? -4.145 -16.425 53.894 1.00 17.91 77 GLU A O 1
ATOM 555 N N . LYS A 1 78 ? -2.525 -15.594 52.604 1.00 18.02 78 LYS A N 1
ATOM 556 C CA . LYS A 1 78 ? -1.871 -14.941 53.720 1.00 19.12 78 LYS A CA 1
ATOM 557 C C . LYS A 1 78 ? -2.759 -13.868 54.330 1.00 18.16 78 LYS A C 1
ATOM 558 O O . LYS A 1 78 ? -2.847 -13.750 55.546 1.00 18.60 78 LYS A O 1
ATOM 564 N N . ALA A 1 79 ? -3.395 -13.083 53.460 1.00 19.35 79 ALA A N 1
ATOM 565 C CA . ALA A 1 79 ? -4.294 -12.020 53.894 1.00 19.90 79 ALA A CA 1
ATOM 566 C C . ALA A 1 79 ? -5.452 -12.598 54.681 1.00 19.55 79 ALA A C 1
ATOM 567 O O . ALA A 1 79 ? -5.776 -12.122 55.767 1.00 19.24 79 ALA A O 1
ATOM 569 N N . VAL A 1 80 ? -6.064 -13.639 54.130 1.00 19.32 80 VAL A N 1
ATOM 570 C CA . VAL A 1 80 ? -7.200 -14.289 54.776 1.00 20.07 80 VAL A CA 1
ATOM 571 C C . VAL A 1 80 ? -6.788 -14.942 56.097 1.00 20.33 80 VAL A C 1
ATOM 572 O O . VAL A 1 80 ? -7.508 -14.886 57.087 1.00 19.37 80 VAL A O 1
ATOM 576 N N . ALA A 1 81 ? -5.602 -15.540 56.130 1.00 20.56 81 ALA A N 1
ATOM 577 C CA . ALA A 1 81 ? -5.102 -16.106 57.381 1.00 20.39 81 ALA A CA 1
ATOM 578 C C . ALA A 1 81 ? -4.957 -15.049 58.476 1.00 20.80 81 ALA A C 1
ATOM 579 O O . ALA A 1 81 ? -5.314 -15.291 59.625 1.00 20.80 81 ALA A O 1
ATOM 581 N N . GLU A 1 82 ? -4.430 -13.882 58.107 1.00 21.41 82 GLU A N 1
ATOM 582 C CA . GLU A 1 82 ? -4.135 -12.825 59.071 1.00 24.47 82 GLU A CA 1
ATOM 583 C C . GLU A 1 82 ? -5.449 -12.254 59.619 1.00 23.76 82 GLU A C 1
ATOM 584 O O . GLU A 1 82 ? -5.657 -12.187 60.824 1.00 24.63 82 GLU A O 1
ATOM 590 N N . PHE A 1 83 ? -6.352 -11.859 58.719 1.00 21.12 83 PHE A N 1
ATOM 591 C CA . PHE A 1 83 ? -7.512 -11.069 59.103 1.00 20.04 83 PHE A CA 1
ATOM 592 C C . PHE A 1 83 ? -8.855 -11.786 59.055 1.00 19.86 83 PHE A C 1
ATOM 593 O O . PHE A 1 83 ? -9.858 -11.234 59.532 1.00 21.06 83 PHE A O 1
ATOM 601 N N . GLY A 1 84 ? -8.888 -12.989 58.486 1.00 19.28 84 GLY A N 1
ATOM 602 C CA . GLY A 1 84 ? -10.112 -13.794 58.393 1.00 19.44 84 GLY A CA 1
ATOM 603 C C . GLY A 1 84 ? -10.887 -13.572 57.105 1.00 19.23 84 GLY A C 1
ATOM 604 O O . GLY A 1 84 ? -11.742 -14.373 56.733 1.00 19.90 84 GLY A O 1
ATOM 605 N N . HIS A 1 85 ? -10.588 -12.479 56.411 1.00 18.15 85 HIS A N 1
ATOM 606 C CA . HIS A 1 85 ? -11.359 -12.086 55.235 1.00 17.59 85 HIS A CA 1
ATOM 607 C C . HIS A 1 85 ? -10.622 -10.985 54.464 1.00 15.76 85 HIS A C 1
ATOM 608 O O . HIS A 1 85 ? -9.766 -10.307 55.019 1.00 15.58 85 HIS A O 1
ATOM 615 N N . VAL A 1 86 ? -10.933 -10.857 53.170 1.00 15.55 86 VAL A N 1
ATOM 616 C CA . VAL A 1 86 ? -10.478 -9.738 52.344 1.00 15.62 86 VAL A CA 1
ATOM 617 C C . VAL A 1 86 ? -11.740 -9.177 51.699 1.00 14.94 86 VAL A C 1
ATOM 618 O O . VAL A 1 86 ? -12.575 -9.923 51.207 1.00 14.23 86 VAL A O 1
ATOM 622 N N . ASP A 1 87 ? -11.878 -7.853 51.752 1.00 14.35 87 ASP A N 1
ATOM 623 C CA . ASP A 1 87 ? -13.112 -7.174 51.349 1.00 14.33 87 ASP A CA 1
ATOM 624 C C . ASP A 1 87 ? -12.943 -6.261 50.147 1.00 13.29 87 ASP A C 1
ATOM 625 O O . ASP A 1 87 ? -13.930 -5.945 49.458 1.00 13.29 87 ASP A O 1
ATOM 630 N N . ILE A 1 88 ? -11.712 -5.805 49.925 1.00 12.64 88 ILE A N 1
ATOM 631 C CA . ILE A 1 88 ? -11.416 -4.760 48.931 1.00 12.36 88 ILE A CA 1
ATOM 632 C C . ILE A 1 88 ? -10.087 -5.064 48.280 1.00 12.61 88 ILE A C 1
ATOM 633 O O . ILE A 1 88 ? -9.123 -5.398 48.992 1.00 12.98 88 ILE A O 1
ATOM 638 N N . LEU A 1 89 ? -10.048 -4.954 46.952 1.00 11.64 89 LEU A N 1
ATOM 639 C CA . LEU A 1 89 ? -8.824 -5.060 46.164 1.00 11.53 89 LEU A CA 1
ATOM 640 C C . LEU A 1 89 ? -8.624 -3.785 45.341 1.00 11.35 89 LEU A C 1
ATOM 641 O O . LEU A 1 89 ? -9.548 -3.347 44.642 1.00 11.91 89 LEU A O 1
ATOM 646 N N . VAL A 1 90 ? -7.436 -3.186 45.433 1.00 11.20 90 VAL A N 1
ATOM 647 C CA . VAL A 1 90 ? -7.044 -2.095 44.566 1.00 11.46 90 VAL A CA 1
ATOM 648 C C . VAL A 1 90 ? -5.862 -2.561 43.704 1.00 11.26 90 VAL A C 1
ATOM 649 O O . VAL A 1 90 ? -4.738 -2.796 44.214 1.00 11.75 90 VAL A O 1
ATOM 653 N N . ASN A 1 91 ? -6.119 -2.716 42.401 1.00 11.22 91 ASN A N 1
ATOM 654 C CA . ASN A 1 91 ? -5.121 -3.215 41.438 1.00 11.39 91 ASN A CA 1
ATOM 655 C C . ASN A 1 91 ? -4.262 -2.084 40.901 1.00 11.73 91 ASN A C 1
ATOM 656 O O . ASN A 1 91 ? -4.333 -1.727 39.728 1.00 11.90 91 ASN A O 1
ATOM 661 N N . ASN A 1 92 ? -3.420 -1.530 41.767 1.00 12.27 92 ASN A N 1
ATOM 662 C CA . ASN A 1 92 ? -2.669 -0.338 41.388 1.00 13.27 92 ASN A CA 1
ATOM 663 C C . ASN A 1 92 ? -1.272 -0.598 40.804 1.00 13.80 92 ASN A C 1
ATOM 664 O O . ASN A 1 92 ? -0.756 0.262 40.086 1.00 14.50 92 ASN A O 1
ATOM 669 N N . ALA A 1 93 ? -0.680 -1.757 41.079 1.00 14.23 93 ALA A N 1
ATOM 670 C CA . ALA A 1 93 ? 0.679 -2.057 40.593 1.00 14.88 93 ALA A CA 1
ATOM 671 C C . ALA A 1 93 ? 0.734 -1.957 39.073 1.00 15.44 93 ALA A C 1
ATOM 672 O O . ALA A 1 93 ? -0.011 -2.639 38.380 1.00 14.98 93 ALA A O 1
ATOM 674 N N . GLY A 1 94 ? 1.599 -1.097 38.547 1.00 15.28 94 GLY A N 1
ATOM 675 C CA . GLY A 1 94 ? 1.676 -0.896 37.099 1.00 15.40 94 GLY A CA 1
ATOM 676 C C . GLY A 1 94 ? 3.002 -0.302 36.701 1.00 15.80 94 GLY A C 1
ATOM 677 O O . GLY A 1 94 ? 3.733 0.204 37.552 1.00 16.87 94 GLY A O 1
ATOM 678 N N . ILE A 1 95 ? 3.321 -0.388 35.413 1.00 14.83 95 ILE A N 1
ATOM 679 C CA . ILE A 1 95 ? 4.525 0.243 34.841 1.00 14.91 95 ILE A CA 1
ATOM 680 C C . ILE A 1 95 ? 4.193 0.898 33.500 1.00 15.10 95 ILE A C 1
ATOM 681 O O . ILE A 1 95 ? 3.120 0.674 32.908 1.00 15.82 95 ILE A O 1
ATOM 686 N N . ILE A 1 96 ? 5.139 1.682 33.008 1.00 14.89 96 ILE A N 1
ATOM 687 C CA . ILE A 1 96 ? 5.022 2.333 31.717 1.00 14.88 96 ILE A CA 1
ATOM 688 C C . ILE A 1 96 ? 6.379 2.240 31.018 1.00 15.57 96 ILE A C 1
ATOM 689 O O . ILE A 1 96 ? 7.419 2.280 31.688 1.00 16.90 96 ILE A O 1
ATOM 694 N N . ARG A 1 97 ? 6.366 2.074 29.697 1.00 15.58 97 ARG A N 1
ATOM 695 C CA . ARG A 1 97 ? 7.596 2.043 28.912 1.00 16.34 97 ARG A CA 1
ATOM 696 C C . ARG A 1 97 ? 7.417 2.958 27.714 1.00 16.11 97 ARG A C 1
ATOM 697 O O . ARG A 1 97 ? 6.487 2.790 26.930 1.00 15.31 97 ARG A O 1
ATOM 705 N N . ARG A 1 98 ? 8.301 3.943 27.586 1.00 17.09 98 ARG A N 1
ATOM 706 C CA . ARG A 1 98 ? 8.220 4.922 26.519 1.00 17.45 98 ARG A CA 1
ATOM 707 C C . ARG A 1 98 ? 9.289 4.649 25.460 1.00 17.62 98 ARG A C 1
ATOM 708 O O . ARG A 1 98 ? 10.469 4.546 25.781 1.00 18.72 98 ARG A O 1
ATOM 716 N N . GLU A 1 99 ? 8.846 4.527 24.216 1.00 18.26 99 GLU A N 1
ATOM 717 C CA . GLU A 1 99 ? 9.708 4.185 23.078 1.00 18.20 99 GLU A CA 1
ATOM 718 C C . GLU A 1 99 ? 8.881 4.445 21.835 1.00 18.37 99 GLU A C 1
ATOM 719 O O . GLU A 1 99 ? 7.690 4.150 21.821 1.00 18.87 99 GLU A O 1
ATOM 725 N N . ASP A 1 100 ? 9.478 4.992 20.778 1.00 19.97 100 ASP A N 1
ATOM 726 C CA . ASP A 1 100 ? 8.708 5.252 19.576 1.00 20.69 100 ASP A CA 1
ATOM 727 C C . ASP A 1 100 ? 7.954 3.985 19.162 1.00 19.62 100 ASP A C 1
ATOM 728 O O . ASP A 1 100 ? 8.510 2.890 19.207 1.00 20.23 100 ASP A O 1
ATOM 733 N N . ALA A 1 101 ? 6.700 4.141 18.768 1.00 20.15 101 ALA A N 1
ATOM 734 C CA . ALA A 1 101 ? 5.858 3.002 18.420 1.00 18.97 101 ALA A CA 1
ATOM 735 C C . ALA A 1 101 ? 6.472 2.202 17.277 1.00 19.52 101 ALA A C 1
ATOM 736 O O . ALA A 1 101 ? 6.390 0.979 17.258 1.00 17.51 101 ALA A O 1
ATOM 738 N N . ILE A 1 102 ? 7.116 2.909 16.348 1.00 19.25 102 ILE A N 1
ATOM 739 C CA . ILE A 1 102 ? 7.717 2.260 15.179 1.00 20.02 102 ILE A CA 1
ATOM 740 C C . ILE A 1 102 ? 8.916 1.390 15.549 1.00 21.30 102 ILE A C 1
ATOM 741 O O . ILE A 1 102 ? 9.243 0.446 14.821 1.00 20.24 102 ILE A O 1
ATOM 746 N N . GLU A 1 103 ? 9.547 1.690 16.683 1.00 20.77 103 GLU A N 1
ATOM 747 C CA . GLU A 1 103 ? 10.692 0.933 17.189 1.00 22.36 103 GLU A CA 1
ATOM 748 C C . GLU A 1 103 ? 10.318 -0.027 18.317 1.00 21.36 103 GLU A C 1
ATOM 749 O O . GLU A 1 103 ? 11.113 -0.874 18.702 1.00 23.06 103 GLU A O 1
ATOM 755 N N . PHE A 1 104 ? 9.106 0.116 18.848 1.00 19.86 104 PHE A N 1
ATOM 756 C CA . PHE A 1 104 ? 8.722 -0.527 20.110 1.00 19.52 104 PHE A CA 1
ATOM 757 C C . PHE A 1 104 ? 9.103 -2.000 20.212 1.00 19.51 104 PHE A C 1
ATOM 758 O O . PHE A 1 104 ? 8.699 -2.807 19.377 1.00 20.81 104 PHE A O 1
ATOM 766 N N . SER A 1 105 ? 9.855 -2.337 21.257 1.00 18.81 105 SER A N 1
ATOM 767 C CA . SER A 1 105 ? 10.385 -3.681 21.480 1.00 18.99 105 SER A CA 1
ATOM 768 C C . SER A 1 105 ? 9.337 -4.628 22.040 1.00 19.39 105 SER A C 1
ATOM 769 O O . SER A 1 105 ? 8.364 -4.192 22.668 1.00 18.28 105 SER A O 1
ATOM 772 N N . GLU A 1 106 ? 9.553 -5.922 21.838 1.00 18.65 106 GLU A N 1
ATOM 773 C CA . GLU A 1 106 ? 8.680 -6.953 22.377 1.00 19.06 106 GLU A CA 1
ATOM 774 C C . GLU A 1 106 ? 8.732 -6.936 23.892 1.00 18.69 106 GLU A C 1
ATOM 775 O O . GLU A 1 106 ? 7.713 -7.171 24.535 1.00 19.00 106 GLU A O 1
ATOM 781 N N . LYS A 1 107 ? 9.905 -6.658 24.458 1.00 19.63 107 LYS A N 1
ATOM 782 C CA . LYS A 1 107 ? 10.054 -6.585 25.908 1.00 18.68 107 LYS A CA 1
ATOM 783 C C . LYS A 1 107 ? 9.185 -5.477 26.501 1.00 18.21 107 LYS A C 1
ATOM 784 O O . LYS A 1 107 ? 8.533 -5.680 27.544 1.00 17.27 107 LYS A O 1
ATOM 790 N N . ASN A 1 108 ? 9.185 -4.315 25.851 1.00 17.84 108 ASN A N 1
ATOM 791 C CA . ASN A 1 108 ? 8.395 -3.182 26.350 1.00 17.24 108 ASN A CA 1
ATOM 792 C C . ASN A 1 108 ? 6.914 -3.419 26.188 1.00 16.71 108 ASN A C 1
ATOM 793 O O . ASN A 1 108 ? 6.112 -2.778 26.894 1.00 16.36 108 ASN A O 1
ATOM 798 N N . TRP A 1 109 ? 6.545 -4.314 25.272 1.00 16.13 109 TRP A N 1
ATOM 799 C CA . TRP A 1 109 ? 5.168 -4.760 25.150 1.00 15.55 109 TRP A CA 1
ATOM 800 C C . TRP A 1 109 ? 4.840 -5.710 26.290 1.00 15.70 109 TRP A C 1
ATOM 801 O O . TRP A 1 109 ? 3.946 -5.461 27.103 1.00 14.97 109 TRP A O 1
ATOM 812 N N . ASP A 1 110 ? 5.565 -6.818 26.360 1.00 16.40 110 ASP A N 1
ATOM 813 C CA . ASP A 1 110 ? 5.223 -7.892 27.287 1.00 16.51 110 ASP A CA 1
ATOM 814 C C . ASP A 1 110 ? 5.255 -7.439 28.752 1.00 16.20 110 ASP A C 1
ATOM 815 O O . ASP A 1 110 ? 4.351 -7.766 29.511 1.00 16.60 110 ASP A O 1
ATOM 820 N N . ASP A 1 111 ? 6.296 -6.704 29.158 1.00 15.94 111 ASP A N 1
ATOM 821 C CA . ASP A 1 111 ? 6.457 -6.358 30.567 1.00 15.39 111 ASP A CA 1
ATOM 822 C C . ASP A 1 111 ? 5.256 -5.522 31.020 1.00 14.90 111 ASP A C 1
ATOM 823 O O . ASP A 1 111 ? 4.743 -5.701 32.133 1.00 15.48 111 ASP A O 1
ATOM 828 N N . VAL A 1 112 ? 4.816 -4.620 30.154 1.00 14.46 112 VAL A N 1
ATOM 829 C CA . VAL A 1 112 ? 3.726 -3.705 30.508 1.00 14.46 112 VAL A CA 1
ATOM 830 C C . VAL A 1 112 ? 2.375 -4.426 30.502 1.00 13.98 112 VAL A C 1
ATOM 831 O O . VAL A 1 112 ? 1.599 -4.286 31.447 1.00 13.28 112 VAL A O 1
ATOM 835 N N . MET A 1 113 ? 2.109 -5.224 29.476 1.00 13.86 113 MET A N 1
ATOM 836 C CA . MET A 1 113 ? 0.855 -5.961 29.406 1.00 13.58 113 MET A CA 1
ATOM 837 C C . MET A 1 113 ? 0.771 -6.964 30.547 1.00 13.52 113 MET A C 1
ATOM 838 O O . MET A 1 113 ? -0.300 -7.143 31.167 1.00 13.83 113 MET A O 1
ATOM 843 N N . ASN A 1 114 ? 1.881 -7.637 30.836 1.00 13.99 114 ASN A N 1
ATOM 844 C CA . ASN A 1 114 ? 1.874 -8.682 31.873 1.00 14.44 114 ASN A CA 1
ATOM 845 C C . ASN A 1 114 ? 1.423 -8.134 33.212 1.00 13.80 114 ASN A C 1
ATOM 846 O O . ASN A 1 114 ? 0.662 -8.775 33.929 1.00 14.88 114 ASN A O 1
ATOM 851 N N . LEU A 1 115 ? 1.922 -6.953 33.559 1.00 13.22 115 LEU A N 1
ATOM 852 C CA . LEU A 1 115 ? 1.560 -6.346 34.847 1.00 12.89 115 LEU A CA 1
ATOM 853 C C . LEU A 1 115 ? 0.231 -5.569 34.762 1.00 12.90 115 LEU A C 1
ATOM 854 O O . LEU A 1 115 ? -0.650 -5.735 35.628 1.00 12.70 115 LEU A O 1
ATOM 859 N N . ASN A 1 116 ? 0.114 -4.690 33.767 1.00 12.19 116 ASN A N 1
ATOM 860 C CA . ASN A 1 116 ? -0.997 -3.715 33.731 1.00 12.04 116 ASN A CA 1
ATOM 861 C C . ASN A 1 116 ? -2.358 -4.272 33.358 1.00 11.92 116 ASN A C 1
ATOM 862 O O . ASN A 1 116 ? -3.371 -3.665 33.711 1.00 12.18 116 ASN A O 1
ATOM 867 N N . ILE A 1 117 ? -2.417 -5.382 32.624 1.00 11.86 117 ILE A N 1
ATOM 868 C CA . ILE A 1 117 ? -3.706 -5.992 32.336 1.00 12.44 117 ILE A CA 1
ATOM 869 C C . ILE A 1 117 ? -3.785 -7.473 32.711 1.00 12.50 117 ILE A C 1
ATOM 870 O O . ILE A 1 117 ? -4.703 -7.879 33.420 1.00 12.25 117 ILE A O 1
ATOM 875 N N . LYS A 1 118 ? -2.800 -8.279 32.314 1.00 13.34 118 LYS A N 1
ATOM 876 C CA . LYS A 1 118 ? -2.876 -9.696 32.664 1.00 13.55 118 LYS A CA 1
ATOM 877 C C . LYS A 1 118 ? -2.956 -9.925 34.183 1.00 13.18 118 LYS A C 1
ATOM 878 O O . LYS A 1 118 ? -3.837 -10.663 34.672 1.00 13.13 118 LYS A O 1
ATOM 884 N N . SER A 1 119 ? -2.042 -9.318 34.940 1.00 13.30 119 SER A N 1
ATOM 885 C CA . SER A 1 119 ? -2.018 -9.585 36.381 1.00 13.95 119 SER A CA 1
ATOM 886 C C . SER A 1 119 ? -3.245 -8.996 37.037 1.00 13.35 119 SER A C 1
ATOM 887 O O . SER A 1 119 ? -3.685 -9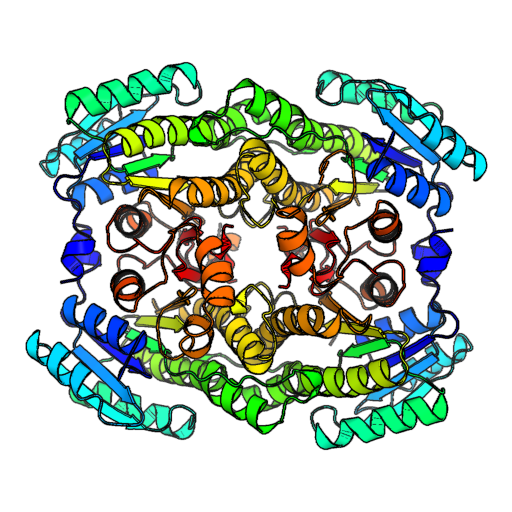.465 38.080 1.00 13.75 119 SER A O 1
ATOM 890 N N . VAL A 1 120 ? -3.786 -7.945 36.423 1.00 13.10 120 VAL A N 1
ATOM 891 C CA . VAL A 1 120 ? -4.962 -7.290 36.987 1.00 12.91 120 VAL A CA 1
ATOM 892 C C . VAL A 1 120 ? -6.153 -8.211 36.876 1.00 12.73 120 VAL A C 1
ATOM 893 O O . VAL A 1 120 ? -6.907 -8.381 37.842 1.00 12.03 120 VAL A O 1
ATOM 897 N N . PHE A 1 121 ? -6.312 -8.831 35.712 1.00 12.96 121 PHE A N 1
ATOM 898 C CA . PHE A 1 121 ? -7.397 -9.776 35.558 1.00 13.53 121 PHE A CA 1
ATOM 899 C C . PHE A 1 121 ? -7.248 -10.958 36.521 1.00 13.85 121 PHE A C 1
ATOM 900 O O . PHE A 1 121 ? -8.190 -11.305 37.247 1.00 13.98 121 PHE A O 1
ATOM 908 N N . PHE A 1 122 ? -6.075 -11.576 36.538 1.00 13.84 122 PHE A N 1
ATOM 909 C CA . PHE A 1 122 ? -5.896 -12.762 37.372 1.00 14.01 122 PHE A CA 1
ATOM 910 C C . PHE A 1 122 ? -5.913 -12.490 38.885 1.00 13.61 122 PHE A C 1
ATOM 911 O O . PHE A 1 122 ? -6.398 -13.320 39.657 1.00 13.88 122 PHE A O 1
ATOM 919 N N . MET A 1 123 ? -5.416 -11.326 39.324 1.00 13.64 123 MET A N 1
ATOM 920 C CA . MET A 1 123 ? -5.526 -10.990 40.745 1.00 13.95 123 MET A CA 1
ATOM 921 C C . MET A 1 123 ? -6.997 -10.740 41.114 1.00 13.70 123 MET A C 1
ATOM 922 O O . MET A 1 123 ? -7.462 -11.140 42.188 1.00 13.96 123 MET A O 1
ATOM 927 N N . SER A 1 124 ? -7.719 -10.060 40.232 1.00 13.38 124 SER A N 1
ATOM 928 C CA . SER A 1 124 ? -9.146 -9.848 40.426 1.00 13.19 124 SER A CA 1
ATOM 929 C C . SER A 1 124 ? -9.874 -11.188 40.544 1.00 13.44 124 SER A C 1
ATOM 930 O O . SER A 1 124 ? -10.716 -11.354 41.407 1.00 14.08 124 SER A O 1
ATOM 933 N N . GLN A 1 125 ? -9.532 -12.127 39.661 1.00 13.64 125 GLN A N 1
ATOM 934 C CA . GLN A 1 125 ? -10.116 -13.456 39.688 1.00 13.88 125 GLN A CA 1
ATOM 935 C C . GLN A 1 125 ? -9.823 -14.164 41.013 1.00 14.52 125 GLN A C 1
ATOM 936 O O . GLN A 1 125 ? -10.723 -14.741 41.642 1.00 14.07 125 GLN A O 1
ATOM 942 N N . THR A 1 126 ? -8.577 -14.082 41.464 1.00 14.27 126 THR A N 1
ATOM 943 C CA . THR A 1 126 ? -8.155 -14.721 42.712 1.00 15.52 126 THR A CA 1
ATOM 944 C C . THR A 1 126 ? -8.927 -14.183 43.900 1.00 14.97 126 THR A C 1
ATOM 945 O O . THR A 1 126 ? -9.429 -14.936 44.721 1.00 16.05 126 THR A O 1
ATOM 949 N N . VAL A 1 127 ? -9.068 -12.870 43.958 1.00 14.15 127 VAL A N 1
ATOM 950 C CA . VAL A 1 127 ? -9.761 -12.262 45.090 1.00 13.43 127 VAL A CA 1
ATOM 951 C C . VAL A 1 127 ? -11.263 -12.491 44.973 1.00 13.69 127 VAL A C 1
ATOM 952 O O . VAL A 1 127 ? -11.918 -12.722 45.972 1.00 13.92 127 VAL A O 1
ATOM 956 N N . ALA A 1 128 ? -11.796 -12.456 43.759 1.00 13.82 128 ALA A N 1
ATOM 957 C CA . ALA A 1 128 ? -13.221 -12.698 43.549 1.00 14.63 128 ALA A CA 1
ATOM 958 C C . ALA A 1 128 ? -13.611 -14.078 44.044 1.00 15.48 128 ALA A C 1
ATOM 959 O O . ALA A 1 128 ? -14.709 -14.273 44.572 1.00 15.98 128 ALA A O 1
ATOM 961 N N . ARG A 1 129 ? -12.726 -15.048 43.861 1.00 15.65 129 ARG A N 1
ATOM 962 C CA . ARG A 1 129 ? -12.987 -16.393 44.380 1.00 16.11 129 ARG A CA 1
ATOM 963 C C . ARG A 1 129 ? -13.134 -16.356 45.888 1.00 15.91 129 ARG A C 1
ATOM 964 O O . ARG A 1 129 ? -14.002 -17.034 46.447 1.00 16.86 129 ARG A O 1
ATOM 972 N N . GLN A 1 130 ? -12.310 -15.560 46.555 1.00 16.05 130 GLN A N 1
ATOM 973 C CA . GLN A 1 130 ? -12.389 -15.423 48.001 1.00 16.01 130 GLN A CA 1
ATOM 974 C C . GLN A 1 130 ? -13.666 -14.676 48.417 1.00 15.66 130 GLN A C 1
ATOM 975 O O . GLN A 1 130 ? -14.302 -15.012 49.421 1.00 15.18 130 GLN A O 1
ATOM 981 N N . PHE A 1 131 ? -14.047 -13.656 47.655 1.00 15.24 131 PHE A N 1
ATOM 982 C CA . PHE A 1 131 ? -15.270 -12.910 47.955 1.00 14.71 131 PHE A CA 1
ATOM 983 C C . PHE A 1 131 ? -16.464 -13.876 47.897 1.00 14.74 131 PHE A C 1
ATOM 984 O O . PHE A 1 131 ? -17.360 -13.835 48.749 1.00 14.49 131 PHE A O 1
ATOM 992 N N . ILE A 1 132 ? -16.493 -14.713 46.867 1.00 15.93 132 ILE A N 1
ATOM 993 C CA . ILE A 1 132 ? -17.602 -15.672 46.669 1.00 17.22 132 ILE A CA 1
ATOM 994 C C . ILE A 1 132 ? -17.634 -16.678 47.819 1.00 18.11 132 ILE A C 1
ATOM 995 O O . ILE A 1 132 ? -18.703 -16.986 48.373 1.00 17.76 132 ILE A O 1
ATOM 1000 N N . LYS A 1 133 ? -16.464 -17.165 48.220 1.00 17.98 133 LYS A N 1
ATOM 1001 C CA . LYS A 1 133 ? -16.379 -18.059 49.366 1.00 19.33 133 LYS A CA 1
ATOM 1002 C C . LYS A 1 133 ? -16.953 -17.412 50.635 1.00 18.56 133 LYS A C 1
ATOM 1003 O O . LYS A 1 133 ? -17.732 -18.040 51.373 1.00 18.66 133 LYS A O 1
ATOM 1009 N N . GLN A 1 134 ? -16.593 -16.153 50.876 1.00 16.75 134 GLN A N 1
ATOM 1010 C CA . GLN A 1 134 ? -17.050 -15.426 52.049 1.00 16.48 134 GLN A CA 1
ATOM 1011 C C . GLN A 1 134 ? -18.558 -15.155 51.996 1.00 17.30 134 GLN A C 1
ATOM 1012 O O . GLN A 1 134 ? -19.244 -15.210 53.017 1.00 17.45 134 GLN A O 1
ATOM 1018 N N . GLY A 1 135 ? -19.061 -14.848 50.817 1.00 16.91 135 GLY A N 1
ATOM 1019 C CA . GLY A 1 135 ? -20.488 -14.617 50.644 1.00 18.24 135 GLY A CA 1
ATOM 1020 C C . GLY A 1 135 ? -20.984 -13.279 51.186 1.00 18.79 135 GLY A C 1
ATOM 1021 O O . GLY A 1 135 ? -22.177 -13.114 51.445 1.00 18.57 135 GLY A O 1
ATOM 1022 N N . LYS A 1 136 ? -20.092 -12.301 51.321 1.00 18.95 136 LYS A N 1
ATOM 1023 C CA . LYS A 1 136 ? -20.507 -10.973 51.771 1.00 19.24 136 LYS A CA 1
ATOM 1024 C C . LYS A 1 136 ? -20.128 -9.893 50.758 1.00 18.22 136 LYS A C 1
ATOM 1025 O O . LYS A 1 136 ? -19.987 -8.718 51.104 1.00 18.75 136 LYS A O 1
ATOM 1031 N N . GLY A 1 137 ? -20.019 -10.305 49.507 1.00 17.06 137 GLY A N 1
ATOM 1032 C CA . GLY A 1 137 ? -19.679 -9.404 48.416 1.00 16.93 137 GLY A CA 1
ATOM 1033 C C . GLY A 1 137 ? -18.236 -8.961 48.468 1.00 16.48 137 GLY A C 1
ATOM 1034 O O . GLY A 1 137 ? -17.388 -9.622 49.061 1.00 17.92 137 GLY A O 1
ATOM 1035 N N . GLY A 1 138 ? -17.952 -7.832 47.832 1.00 14.63 138 GLY A N 1
ATOM 1036 C CA . GLY A 1 138 ? -16.603 -7.294 47.836 1.00 13.76 138 GLY A CA 1
ATOM 1037 C C . GLY A 1 138 ? -16.462 -6.178 46.836 1.00 13.63 138 GLY A C 1
ATOM 1038 O O . GLY A 1 138 ? -17.386 -5.919 46.060 1.00 13.22 138 GLY A O 1
ATOM 1039 N N . LYS A 1 139 ? -15.298 -5.531 46.871 1.00 12.52 139 LYS A N 1
ATOM 1040 C CA . LYS A 1 139 ? -14.999 -4.384 46.022 1.00 12.75 139 LYS A CA 1
ATOM 1041 C C . LYS A 1 139 ? -13.693 -4.618 45.300 1.00 12.45 139 LYS A C 1
ATOM 1042 O O . LYS A 1 139 ? -12.691 -5.003 45.923 1.00 12.22 139 LYS A O 1
ATOM 1048 N N . ILE A 1 140 ? -13.705 -4.380 43.998 1.00 12.49 140 ILE A N 1
ATOM 1049 C CA . ILE A 1 140 ? -12.480 -4.315 43.206 1.00 11.97 140 ILE A CA 1
ATOM 1050 C C . ILE A 1 140 ? -12.407 -2.946 42.558 1.00 11.28 140 ILE A C 1
ATOM 1051 O O . ILE A 1 140 ? -13.359 -2.500 41.904 1.00 11.30 140 ILE A O 1
ATOM 1056 N N . ILE A 1 141 ? -11.279 -2.282 42.768 1.00 11.09 141 ILE A N 1
ATOM 1057 C CA . ILE A 1 141 ? -11.003 -0.984 42.153 1.00 11.64 141 ILE A CA 1
ATOM 1058 C C . ILE A 1 141 ? -9.772 -1.135 41.261 1.00 11.08 141 ILE A C 1
ATOM 1059 O O . ILE A 1 141 ? -8.658 -1.368 41.738 1.00 11.36 141 ILE A O 1
ATOM 1064 N N . ASN A 1 142 ? -9.996 -1.056 39.970 1.00 10.94 142 ASN A N 1
ATOM 1065 C CA . ASN A 1 142 ? -8.917 -1.062 38.990 1.00 10.66 142 ASN A CA 1
ATOM 1066 C C . ASN A 1 142 ? -8.464 0.365 38.714 1.00 10.77 142 ASN A C 1
ATOM 1067 O O . ASN A 1 142 ? -9.169 1.320 39.063 1.00 10.96 142 ASN A O 1
ATOM 1072 N N . ILE A 1 143 ? -7.288 0.514 38.121 1.00 11.32 143 ILE A N 1
ATOM 1073 C CA . ILE A 1 143 ? -6.711 1.826 37.868 1.00 11.28 143 ILE A CA 1
ATOM 1074 C C . ILE A 1 143 ? -6.561 1.973 36.342 1.00 11.64 143 ILE A C 1
ATOM 1075 O O . ILE A 1 143 ? -5.738 1.312 35.709 1.00 11.27 143 ILE A O 1
ATOM 1080 N N . ALA A 1 144 ? -7.404 2.818 35.777 1.00 12.24 144 ALA A N 1
ATOM 1081 C CA . ALA A 1 144 ? -7.406 3.141 34.371 1.00 11.95 144 ALA A CA 1
ATOM 1082 C C . ALA A 1 144 ? -6.496 4.359 34.186 1.00 12.20 144 ALA A C 1
ATOM 1083 O O . ALA A 1 144 ? -5.585 4.591 34.992 1.00 13.35 144 ALA A O 1
ATOM 1085 N N . SER A 1 145 ? -6.691 5.076 33.090 1.00 11.86 145 SER A N 1
ATOM 1086 C CA . SER A 1 145 ? -5.824 6.177 32.728 1.00 11.36 145 SER A CA 1
ATOM 1087 C C . SER A 1 145 ? -6.578 7.104 31.791 1.00 11.16 145 SER A C 1
ATOM 1088 O O . SER A 1 145 ? -7.569 6.737 31.191 1.00 11.18 145 SER A O 1
ATOM 1091 N N . MET A 1 146 ? -6.059 8.309 31.600 1.00 11.48 146 MET A N 1
ATOM 1092 C CA . MET A 1 146 ? -6.492 9.121 30.475 1.00 11.53 146 MET A CA 1
ATOM 1093 C C . MET A 1 146 ? -6.271 8.370 29.152 1.00 12.19 146 MET A C 1
ATOM 1094 O O . MET A 1 146 ? -7.030 8.530 28.216 1.00 12.94 146 MET A O 1
ATOM 1099 N N . LEU A 1 147 ? -5.264 7.494 29.143 1.00 12.67 147 LEU A N 1
ATOM 1100 C CA . LEU A 1 147 ? -4.958 6.699 27.967 1.00 13.10 147 LEU A CA 1
ATOM 1101 C C . LEU A 1 147 ? -5.875 5.477 27.810 1.00 13.15 147 LEU A C 1
ATOM 1102 O O . LEU A 1 147 ? -5.660 4.657 26.916 1.00 13.30 147 LEU A O 1
ATOM 1107 N N . SER A 1 148 ? -6.895 5.364 28.662 1.00 11.93 148 SER A N 1
ATOM 1108 C CA . SER A 1 148 ? -8.036 4.477 28.405 1.00 12.13 148 SER A CA 1
ATOM 1109 C C . SER A 1 148 ? -9.015 5.133 27.436 1.00 12.78 148 SER A C 1
ATOM 1110 O O . SER A 1 148 ? -9.900 4.470 26.879 1.00 13.24 148 SER A O 1
ATOM 1113 N N . PHE A 1 149 ? -8.906 6.456 27.294 1.00 12.83 149 PHE A N 1
ATOM 1114 C CA . PHE A 1 149 ? -9.837 7.273 26.500 1.00 13.35 149 PHE A CA 1
ATOM 1115 C C . PHE A 1 149 ? -9.183 7.891 25.267 1.00 14.10 149 PHE A C 1
ATOM 1116 O O . PHE A 1 149 ? -9.825 8.064 24.235 1.00 15.37 149 PHE A O 1
ATOM 1124 N N . GLN A 1 150 ? -7.923 8.274 25.435 1.00 14.41 150 GLN A N 1
ATOM 1125 C CA . GLN A 1 150 ? -7.131 8.942 24.411 1.00 14.46 150 GLN A CA 1
ATOM 1126 C C . GLN A 1 150 ? -5.944 8.051 24.079 1.00 14.66 150 GLN A C 1
ATOM 1127 O O . GLN A 1 150 ? -5.582 7.144 24.866 1.00 14.18 150 GLN A O 1
ATOM 1133 N N . GLY A 1 151 ? -5.302 8.318 22.939 1.00 14.25 151 GLY A N 1
ATOM 1134 C CA . GLY A 1 151 ? -4.203 7.479 22.476 1.00 14.06 151 GLY A CA 1
ATOM 1135 C C . GLY A 1 151 ? -2.847 7.681 23.128 1.00 13.83 151 GLY A C 1
ATOM 1136 O O . GLY A 1 151 ? -2.138 6.714 23.435 1.00 13.65 151 GLY A O 1
ATOM 1137 N N . GLY A 1 152 ? -2.452 8.941 23.320 1.00 14.73 152 GLY A N 1
ATOM 1138 C CA . GLY A 1 152 ? -1.097 9.260 23.738 1.00 15.47 152 GLY A CA 1
ATOM 1139 C C . GLY A 1 152 ? -0.105 8.907 22.638 1.00 15.99 152 GLY A C 1
ATOM 1140 O O . GLY A 1 152 ? -0.498 8.625 21.492 1.00 15.84 152 GLY A O 1
ATOM 1141 N N . ILE A 1 153 ? 1.175 8.937 22.994 1.00 16.86 153 ILE A N 1
ATOM 1142 C CA . ILE A 1 153 ? 2.248 8.623 22.056 1.00 17.15 153 ILE A CA 1
ATOM 1143 C C . ILE A 1 153 ? 3.380 7.889 22.770 1.00 16.71 153 ILE A C 1
ATOM 1144 O O . ILE A 1 153 ? 3.589 8.081 23.967 1.00 17.15 153 ILE A O 1
ATOM 1149 N N . ARG A 1 154 ? 4.104 7.047 22.034 1.00 16.24 154 ARG A N 1
ATOM 1150 C CA . ARG A 1 154 ? 5.288 6.341 22.533 1.00 16.53 154 ARG A CA 1
ATOM 1151 C C . ARG A 1 154 ? 5.049 5.313 23.641 1.00 15.53 154 ARG A C 1
ATOM 1152 O O . ARG A 1 154 ? 6.002 4.761 24.198 1.00 15.50 154 ARG A O 1
ATOM 1160 N N . VAL A 1 155 ? 3.779 5.007 23.930 1.00 15.07 155 VAL A N 1
ATOM 1161 C CA . VAL A 1 155 ? 3.448 4.056 24.981 1.00 14.61 155 VAL A CA 1
ATOM 1162 C C . VAL A 1 155 ? 2.376 3.038 24.520 1.00 14.98 155 VAL A C 1
ATOM 1163 O O . VAL A 1 155 ? 1.390 2.803 25.233 1.00 15.14 155 VAL A O 1
ATOM 1167 N N . PRO A 1 156 ? 2.578 2.402 23.348 1.00 13.85 156 PRO A N 1
ATOM 1168 C CA . PRO A 1 156 ? 1.515 1.515 22.852 1.00 13.78 156 PRO A CA 1
ATOM 1169 C C . PRO A 1 156 ? 1.024 0.448 23.843 1.00 13.37 156 PRO A C 1
ATOM 1170 O O . PRO A 1 156 ? -0.181 0.223 23.915 1.00 12.91 156 PRO A O 1
ATOM 1174 N N . SER A 1 157 ? 1.918 -0.204 24.587 1.00 13.60 157 SER A N 1
ATOM 1175 C CA . SER A 1 157 ? 1.485 -1.236 25.531 1.00 13.12 157 SER A CA 1
ATOM 1176 C C . SER A 1 157 ? 0.762 -0.629 26.719 1.00 13.15 157 SER A C 1
ATOM 1177 O O . SER A 1 157 ? -0.085 -1.270 27.311 1.00 13.66 157 SER A O 1
ATOM 1180 N N . TYR A 1 158 ? 1.098 0.607 27.081 1.00 12.73 158 TYR A N 1
ATOM 1181 C CA . TYR A 1 158 ? 0.382 1.268 28.175 1.00 12.42 158 TYR A CA 1
ATOM 1182 C C . TYR A 1 158 ? -1.046 1.590 27.759 1.00 12.69 158 TYR A C 1
ATOM 1183 O O . TYR A 1 158 ? -2.019 1.294 28.474 1.00 12.04 158 TYR A O 1
ATOM 1192 N N . THR A 1 159 ? -1.184 2.214 26.606 1.00 11.71 159 THR A N 1
ATOM 1193 C CA . THR A 1 159 ? -2.495 2.542 26.069 1.00 11.87 159 THR A CA 1
ATOM 1194 C C . THR A 1 159 ? -3.328 1.267 25.875 1.00 12.35 159 THR A C 1
ATOM 1195 O O . THR A 1 159 ? -4.496 1.196 26.270 1.00 11.86 159 THR A O 1
ATOM 1199 N N . ALA A 1 160 ? -2.709 0.246 25.309 1.00 12.09 160 ALA A N 1
ATOM 1200 C CA . ALA A 1 160 ? -3.424 -1.034 25.126 1.00 11.89 160 ALA A CA 1
ATOM 1201 C C . ALA A 1 160 ? -3.903 -1.559 26.481 1.00 12.04 160 ALA A C 1
ATOM 1202 O O . ALA A 1 160 ? -5.086 -1.892 26.649 1.00 11.89 160 ALA A O 1
ATOM 1204 N N . SER A 1 161 ? -2.984 -1.655 27.448 1.00 11.50 161 SER A N 1
ATOM 1205 C CA . SER A 1 161 ? -3.303 -2.244 28.740 1.00 11.15 161 SER A CA 1
ATOM 1206 C C . SER A 1 161 ? -4.360 -1.434 29.472 1.00 10.86 161 SER A C 1
ATOM 1207 O O . SER A 1 161 ? -5.271 -2.005 30.049 1.00 10.74 161 SER A O 1
ATOM 1210 N N . LYS A 1 162 ? -4.252 -0.111 29.450 1.00 10.97 162 LYS A N 1
ATOM 1211 C CA . LYS A 1 162 ? -5.211 0.705 30.211 1.00 10.98 162 LYS A CA 1
ATOM 1212 C C . LYS A 1 162 ? -6.582 0.776 29.559 1.00 11.26 162 LYS A C 1
ATOM 1213 O O . LYS A 1 162 ? -7.600 0.875 30.259 1.00 11.91 162 LYS A O 1
ATOM 1219 N N . SER A 1 163 ? -6.629 0.738 28.234 1.00 11.23 163 SER A N 1
ATOM 1220 C CA . SER A 1 163 ? -7.908 0.599 27.517 1.00 11.42 163 SER A CA 1
ATOM 1221 C C . SER A 1 163 ? -8.520 -0.760 27.895 1.00 12.16 163 SER A C 1
ATOM 1222 O O . SER A 1 163 ? -9.715 -0.845 28.181 1.00 11.86 163 SER A O 1
ATOM 1225 N N . ALA A 1 164 ? -7.695 -1.812 27.913 1.00 12.29 164 ALA A N 1
ATOM 1226 C CA . ALA A 1 164 ? -8.158 -3.146 28.308 1.00 12.27 164 ALA A CA 1
ATOM 1227 C C . ALA A 1 164 ? -8.670 -3.158 29.736 1.00 12.16 164 ALA A C 1
ATOM 1228 O O . ALA A 1 164 ? -9.655 -3.831 30.041 1.00 11.83 164 ALA A O 1
ATOM 1230 N N . VAL A 1 165 ? -8.038 -2.394 30.634 1.00 11.27 165 VAL A N 1
ATOM 1231 C CA . VAL A 1 165 ? -8.542 -2.330 32.025 1.00 11.64 165 VAL A CA 1
ATOM 1232 C C . VAL A 1 165 ? -9.992 -1.853 32.069 1.00 11.88 165 VAL A C 1
ATOM 1233 O O . VAL A 1 165 ? -10.811 -2.411 32.800 1.00 11.04 165 VAL A O 1
ATOM 1237 N N . MET A 1 166 ? -10.309 -0.816 31.304 1.00 12.90 166 MET A N 1
ATOM 1238 C CA . MET A 1 166 ? -11.652 -0.268 31.306 1.00 14.21 166 MET A CA 1
ATOM 1239 C C . MET A 1 166 ? -12.642 -1.331 30.816 1.00 14.19 166 MET A C 1
ATOM 1240 O O . MET A 1 166 ? -13.751 -1.476 31.327 1.00 14.11 166 MET A O 1
ATOM 1245 N N . GLY A 1 167 ? -12.223 -2.103 29.813 1.00 13.62 167 GLY A N 1
ATOM 1246 C CA . GLY A 1 167 ? -13.101 -3.119 29.232 1.00 14.48 167 GLY A CA 1
ATOM 1247 C C . GLY A 1 167 ? -13.319 -4.277 30.174 1.00 13.86 167 GLY A C 1
ATOM 1248 O O . GLY A 1 167 ? -14.457 -4.703 30.359 1.00 15.32 167 GLY A O 1
ATOM 1249 N N . VAL A 1 168 ? -12.253 -4.809 30.776 1.00 13.46 168 VAL A N 1
ATOM 1250 C CA . VAL A 1 168 ? -12.423 -5.977 31.671 1.00 13.92 168 VAL A CA 1
ATOM 1251 C C . VAL A 1 168 ? -13.151 -5.598 32.939 1.00 13.64 168 VAL A C 1
ATOM 1252 O O . VAL A 1 168 ? -13.802 -6.424 33.558 1.00 14.37 168 VAL A O 1
ATOM 1256 N N . THR A 1 169 ? -13.035 -4.350 33.351 1.00 12.08 169 THR A N 1
ATOM 1257 C CA . THR A 1 169 ? -13.829 -3.870 34.478 1.00 11.27 169 THR A CA 1
ATOM 1258 C C . THR A 1 169 ? -15.333 -4.048 34.201 1.00 11.38 169 THR A C 1
ATOM 1259 O O . THR A 1 169 ? -16.087 -4.439 35.087 1.00 11.12 169 THR A O 1
ATOM 1263 N N . ARG A 1 170 ? -15.752 -3.740 32.987 1.00 12.00 170 ARG A N 1
ATOM 1264 C CA . ARG A 1 170 ? -17.149 -3.935 32.568 1.00 12.64 170 ARG A CA 1
ATOM 1265 C C . ARG A 1 170 ? -17.520 -5.413 32.664 1.00 13.15 170 ARG A C 1
ATOM 1266 O O . ARG A 1 170 ? -18.529 -5.763 33.272 1.00 13.11 170 ARG A O 1
ATOM 1274 N N . LEU A 1 171 ? -16.700 -6.282 32.084 1.00 13.37 171 LEU A N 1
ATOM 1275 C CA . LEU A 1 171 ? -17.045 -7.718 32.055 1.00 14.22 171 LEU A CA 1
ATOM 1276 C C . LEU A 1 171 ? -17.077 -8.332 33.446 1.00 14.71 171 LEU A C 1
ATOM 1277 O O . LEU A 1 171 ? -17.954 -9.135 33.765 1.00 13.52 171 LEU A O 1
ATOM 1282 N N . MET A 1 172 ? -16.126 -7.953 34.286 1.00 14.38 172 MET A N 1
ATOM 1283 C CA . MET A 1 172 ? -16.055 -8.481 35.644 1.00 14.97 172 MET A CA 1
ATOM 1284 C C . MET A 1 172 ? -17.328 -8.084 36.410 1.00 13.87 172 MET A C 1
ATOM 1285 O O . MET A 1 172 ? -17.920 -8.901 37.131 1.00 13.65 172 MET A O 1
ATOM 1290 N N . ALA A 1 173 ? -17.777 -6.847 36.248 1.00 13.62 173 ALA A N 1
ATOM 1291 C CA . ALA A 1 173 ? -19.051 -6.420 36.827 1.00 13.52 173 ALA A CA 1
ATOM 1292 C C . ALA A 1 173 ? -20.230 -7.266 36.314 1.00 13.92 173 ALA A C 1
ATOM 1293 O O . ALA A 1 173 ? -21.050 -7.752 37.093 1.00 13.78 173 ALA A O 1
ATOM 1295 N N . ASN A 1 174 ? -20.265 -7.476 35.010 1.00 13.89 174 ASN A N 1
ATOM 1296 C CA . ASN A 1 174 ? -21.354 -8.228 34.363 1.00 14.60 174 ASN A CA 1
ATOM 1297 C C . ASN A 1 174 ? -21.527 -9.585 34.983 1.00 15.48 174 ASN A C 1
ATOM 1298 O O . ASN A 1 174 ? -22.658 -10.015 35.219 1.00 17.37 174 ASN A O 1
ATOM 1303 N N . GLU A 1 175 ? -20.406 -10.248 35.256 1.00 15.26 175 GLU A N 1
ATOM 1304 C CA . GLU A 1 175 ? -20.448 -11.603 35.791 1.00 15.70 175 GLU A CA 1
ATOM 1305 C C . GLU A 1 175 ? -20.590 -11.674 37.304 1.00 15.79 175 GLU A C 1
ATOM 1306 O O . GLU A 1 175 ? -21.215 -12.610 37.827 1.00 16.89 175 GLU A O 1
ATOM 1312 N N . TRP A 1 176 ? -19.992 -10.730 38.024 1.00 14.90 176 TRP A N 1
ATOM 1313 C CA . TRP A 1 176 ? -19.883 -10.842 39.460 1.00 14.63 176 TRP A CA 1
ATOM 1314 C C . TRP A 1 176 ? -20.806 -9.942 40.269 1.00 14.48 176 TRP A C 1
ATOM 1315 O O . TRP A 1 176 ? -20.931 -10.131 41.477 1.00 14.25 176 TRP A O 1
ATOM 1326 N N . ALA A 1 177 ? -21.464 -8.980 39.629 1.00 14.77 177 ALA A N 1
ATOM 1327 C CA . ALA A 1 177 ? -22.384 -8.077 40.342 1.00 15.65 177 ALA A CA 1
ATOM 1328 C C . ALA A 1 177 ? -23.470 -8.834 41.100 1.00 15.97 177 ALA A C 1
ATOM 1329 O O . ALA A 1 177 ? -23.895 -8.406 42.178 1.00 16.04 177 ALA A O 1
ATOM 1331 N N . LYS A 1 178 ? -23.914 -9.943 40.534 1.00 17.83 178 LYS A N 1
ATOM 1332 C CA . LYS A 1 178 ? -24.932 -10.786 41.183 1.00 19.53 178 LYS A CA 1
ATOM 1333 C C . LYS A 1 178 ? -24.516 -11.291 42.554 1.00 20.13 178 LYS A C 1
ATOM 1334 O O . LYS A 1 178 ? -25.373 -11.639 43.376 1.00 21.71 178 LYS A O 1
ATOM 1340 N N . HIS A 1 179 ? -23.211 -11.335 42.819 1.00 19.32 179 HIS A N 1
ATOM 1341 C CA . HIS A 1 179 ? -22.697 -11.758 44.123 1.00 20.52 179 HIS A CA 1
ATOM 1342 C C . HIS A 1 179 ? -22.440 -10.600 45.088 1.00 19.38 179 HIS A C 1
ATOM 1343 O O . HIS A 1 179 ? -21.770 -10.775 46.108 1.00 19.91 179 HIS A O 1
ATOM 1350 N N . GLY A 1 180 ? -22.929 -9.408 44.767 1.00 17.92 180 GLY A N 1
ATOM 1351 C CA . GLY A 1 180 ? -22.640 -8.241 45.588 1.00 16.96 180 GLY A CA 1
ATOM 1352 C C . GLY A 1 180 ? -21.182 -7.799 45.478 1.00 15.76 180 GLY A C 1
ATOM 1353 O O . GLY A 1 180 ? -20.627 -7.182 46.396 1.00 15.50 180 GLY A O 1
ATOM 1354 N N . ILE A 1 181 ? -20.567 -8.125 44.348 1.00 14.91 181 ILE A N 1
ATOM 1355 C CA . ILE A 1 181 ? -19.204 -7.662 44.057 1.00 14.28 181 ILE A CA 1
ATOM 1356 C C . ILE A 1 181 ? -19.297 -6.477 43.099 1.00 13.95 181 ILE A C 1
ATOM 1357 O O . ILE A 1 181 ? -19.946 -6.569 42.064 1.00 14.45 181 ILE A O 1
ATOM 1362 N N . ASN A 1 182 ? -18.649 -5.372 43.466 1.00 13.08 182 ASN A N 1
ATOM 1363 C CA . ASN A 1 182 ? -18.597 -4.178 42.645 1.00 13.39 182 ASN A CA 1
ATOM 1364 C C . ASN A 1 182 ? -17.184 -4.052 42.104 1.00 12.61 182 ASN A C 1
ATOM 1365 O O . ASN A 1 182 ? -16.215 -3.950 42.885 1.00 13.44 182 ASN A O 1
ATOM 1370 N N . VAL A 1 183 ? -17.077 -4.084 40.781 1.00 12.05 183 VAL A N 1
ATOM 1371 C CA . VAL A 1 183 ? -15.817 -3.910 40.077 1.00 11.48 183 VAL A CA 1
ATOM 1372 C C . VAL A 1 183 ? -15.921 -2.581 39.316 1.00 10.64 183 VAL A C 1
ATOM 1373 O O . VAL A 1 183 ? -16.728 -2.440 38.392 1.00 10.26 183 VAL A O 1
ATOM 1377 N N . ASN A 1 184 ? -15.098 -1.610 39.720 1.00 10.36 184 ASN A N 1
ATOM 1378 C CA . ASN A 1 184 ? -15.073 -0.310 39.099 1.00 10.29 184 ASN A CA 1
ATOM 1379 C C . ASN A 1 184 ? -13.638 0.118 38.871 1.00 11.25 184 ASN A C 1
ATOM 1380 O O . ASN A 1 184 ? -12.716 -0.599 39.261 1.00 11.25 184 ASN A O 1
ATOM 1385 N N . ALA A 1 185 ? -13.450 1.252 38.207 1.00 10.96 185 ALA A N 1
ATOM 1386 C CA . ALA A 1 185 ? -12.108 1.776 38.015 1.00 11.06 185 ALA A CA 1
ATOM 1387 C C . ALA A 1 185 ? -12.043 3.269 38.271 1.00 11.17 185 ALA A C 1
ATOM 1388 O O . ALA A 1 185 ? -13.034 3.980 38.121 1.00 11.77 185 ALA A O 1
ATOM 1390 N N . ILE A 1 186 ? -10.866 3.698 38.724 1.00 11.06 186 ILE A N 1
ATOM 1391 C CA . ILE A 1 186 ? -10.495 5.100 38.804 1.00 10.71 186 ILE A CA 1
ATOM 1392 C C . ILE A 1 186 ? -9.518 5.391 37.671 1.00 10.91 186 ILE A C 1
ATOM 1393 O O . ILE A 1 186 ? -8.516 4.655 37.502 1.00 10.51 186 ILE A O 1
ATOM 1398 N N . ALA A 1 187 ? -9.790 6.450 36.911 1.00 10.24 187 ALA A N 1
ATOM 1399 C CA . ALA A 1 187 ? -8.848 6.915 35.869 1.00 10.40 187 ALA A CA 1
ATOM 1400 C C . ALA A 1 187 ? -8.220 8.209 36.381 1.00 10.44 187 ALA A C 1
ATOM 1401 O O . ALA A 1 187 ? -8.818 9.273 36.220 1.00 10.47 187 ALA A O 1
ATOM 1403 N N . PRO A 1 188 ? -7.027 8.130 36.986 1.00 11.05 188 PRO A N 1
ATOM 1404 C CA . PRO A 1 188 ? -6.353 9.360 37.362 1.00 10.91 188 PRO A CA 1
ATOM 1405 C C . PRO A 1 188 ? -6.057 10.171 36.130 1.00 11.05 188 PRO A C 1
ATOM 1406 O O . PRO A 1 188 ? -5.795 9.601 35.081 1.00 11.11 188 PRO A O 1
ATOM 1410 N N . GLY A 1 189 ? -6.075 11.497 36.268 1.00 10.98 189 GLY A N 1
ATOM 1411 C CA . GLY A 1 189 ? -5.621 12.400 35.216 1.00 11.93 189 GLY A CA 1
ATOM 1412 C C . GLY A 1 189 ? -4.112 12.521 35.252 1.00 12.85 189 GLY A C 1
ATOM 1413 O O . GLY A 1 189 ? -3.395 11.533 35.447 1.00 13.07 189 GLY A O 1
ATOM 1414 N N . TYR A 1 190 ? -3.639 13.749 35.072 1.00 13.60 190 TYR A N 1
ATOM 1415 C CA . TYR A 1 190 ? -2.222 14.049 35.118 1.00 15.40 190 TYR A CA 1
ATOM 1416 C C . TYR A 1 190 ? -1.849 14.353 36.551 1.00 14.49 190 TYR A C 1
ATOM 1417 O O . TYR A 1 190 ? -2.226 15.408 37.080 1.00 15.02 190 TYR A O 1
ATOM 1426 N N . MET A 1 191 ? -1.181 13.394 37.181 1.00 14.46 191 MET A N 1
ATOM 1427 C CA . MET A 1 191 ? -0.886 13.419 38.615 1.00 15.21 191 MET A CA 1
ATOM 1428 C C . MET A 1 191 ? 0.609 13.680 38.780 1.00 16.78 191 MET A C 1
ATOM 1429 O O . MET A 1 191 ? 1.412 13.241 37.957 1.00 17.01 191 MET A O 1
ATOM 1434 N N . ALA A 1 192 ? 0.972 14.404 39.826 1.00 17.57 192 ALA A N 1
ATOM 1435 C CA . ALA A 1 192 ? 2.378 14.691 40.111 1.00 19.30 192 ALA A CA 1
ATOM 1436 C C . ALA A 1 192 ? 3.010 13.538 40.903 1.00 22.13 192 ALA A C 1
ATOM 1437 O O . ALA A 1 192 ? 3.065 13.550 42.135 1.00 24.41 192 ALA A O 1
ATOM 1439 N N . THR A 1 193 ? 3.428 12.511 40.176 1.00 25.31 193 THR A N 1
ATOM 1440 C CA . THR A 1 193 ? 4.108 11.349 40.761 1.00 28.17 193 THR A CA 1
ATOM 1441 C C . THR A 1 193 ? 5.275 11.008 39.853 1.00 31.03 193 THR A C 1
ATOM 1442 O O . THR A 1 193 ? 5.523 11.720 38.881 1.00 30.90 193 THR A O 1
ATOM 1446 N N . ASN A 1 194 ? 5.973 9.914 40.151 1.00 34.55 194 ASN A N 1
ATOM 1447 C CA . ASN A 1 194 ? 7.128 9.505 39.351 1.00 37.86 194 ASN A CA 1
ATOM 1448 C C . ASN A 1 194 ? 6.832 9.395 37.856 1.00 37.88 194 ASN A C 1
ATOM 1449 O O . ASN A 1 194 ? 7.672 9.765 37.045 1.00 40.17 194 ASN A O 1
ATOM 1454 N N . ASN A 1 195 ? 5.643 8.912 37.496 1.00 38.18 195 ASN A N 1
ATOM 1455 C CA . ASN A 1 195 ? 5.259 8.758 36.082 1.00 38.79 195 ASN A CA 1
ATOM 1456 C C . ASN A 1 195 ? 5.196 10.055 35.274 1.00 37.38 195 ASN A C 1
ATOM 1457 O O . ASN A 1 195 ? 5.252 10.010 34.045 1.00 39.46 195 ASN A O 1
ATOM 1462 N N . THR A 1 196 ? 5.080 11.205 35.940 1.00 35.26 196 THR A N 1
ATOM 1463 C CA . THR A 1 196 ? 5.106 12.489 35.226 1.00 33.42 196 THR A CA 1
ATOM 1464 C C . THR A 1 196 ? 6.344 13.337 35.583 1.00 34.15 196 THR A C 1
ATOM 1465 O O . THR A 1 196 ? 6.392 14.533 35.293 1.00 31.83 196 THR A O 1
ATOM 1469 N N . GLN A 1 197 ? 7.344 12.706 36.192 1.00 36.56 197 GLN A N 1
ATOM 1470 C CA . GLN A 1 197 ? 8.549 13.404 36.651 1.00 38.82 197 GLN A CA 1
ATOM 1471 C C . GLN A 1 197 ? 9.288 14.095 35.496 1.00 39.86 197 GLN A C 1
ATOM 1472 O O . GLN A 1 197 ? 9.577 15.292 35.567 1.00 36.48 197 GLN A O 1
ATOM 1478 N N . GLN A 1 198 ? 9.576 13.337 34.440 1.00 41.43 198 GLN A N 1
ATOM 1479 C CA . GLN A 1 198 ? 10.251 13.869 33.248 1.00 44.23 198 GLN A CA 1
ATOM 1480 C C . GLN A 1 198 ? 9.427 14.981 32.613 1.00 41.92 198 GLN A C 1
ATOM 1481 O O . GLN A 1 198 ? 9.941 16.053 32.307 1.00 41.64 198 GLN A O 1
ATOM 1487 N N . LEU A 1 199 ? 8.139 14.709 32.424 1.00 38.29 199 LEU A N 1
ATOM 1488 C CA . LEU A 1 199 ? 7.208 15.664 31.836 1.00 36.11 199 LEU A CA 1
ATOM 1489 C C . LEU A 1 199 ? 7.218 17.000 32.574 1.00 35.34 199 LEU A C 1
ATOM 1490 O O . LEU A 1 199 ? 7.241 18.071 31.951 1.00 32.68 199 LEU A O 1
ATOM 1495 N N . ARG A 1 200 ? 7.192 16.930 33.900 1.00 33.01 200 ARG A N 1
ATOM 1496 C CA . ARG A 1 200 ? 7.126 18.127 34.736 1.00 34.91 200 ARG A CA 1
ATOM 1497 C C . ARG A 1 200 ? 8.465 18.891 34.805 1.00 35.88 200 ARG A C 1
ATOM 1498 O O . ARG A 1 200 ? 8.495 20.053 35.221 1.00 36.27 200 ARG A O 1
ATOM 1506 N N . ALA A 1 201 ? 9.552 18.241 34.393 1.00 37.48 201 ALA A N 1
ATOM 1507 C CA . ALA A 1 201 ? 10.880 18.862 34.378 1.00 39.56 201 ALA A CA 1
ATOM 1508 C C . ALA A 1 201 ? 11.030 19.776 33.169 1.00 42.30 201 ALA A C 1
ATOM 1509 O O . ALA A 1 201 ? 11.797 20.744 33.198 1.00 43.88 201 ALA A O 1
ATOM 1511 N N . ASP A 1 202 ? 10.297 19.450 32.107 1.00 44.22 202 ASP A N 1
ATOM 1512 C CA . ASP A 1 202 ? 10.209 20.272 30.908 1.00 44.61 202 ASP A CA 1
ATOM 1513 C C . ASP A 1 202 ? 9.208 21.398 31.175 1.00 45.67 202 ASP A C 1
ATOM 1514 O O . ASP A 1 202 ? 7.995 21.183 31.126 1.00 43.92 202 ASP A O 1
ATOM 1519 N N . GLU A 1 203 ? 9.711 22.598 31.463 1.00 45.65 203 GLU A N 1
ATOM 1520 C CA . GLU A 1 203 ? 8.839 23.723 31.813 1.00 46.92 203 GLU A CA 1
ATOM 1521 C C . GLU A 1 203 ? 7.771 23.999 30.751 1.00 45.74 203 GLU A C 1
ATOM 1522 O O . GLU A 1 203 ? 6.615 24.254 31.089 1.00 42.17 203 GLU A O 1
ATOM 1528 N N . GLU A 1 204 ? 8.164 23.941 29.480 1.00 44.66 204 GLU A N 1
ATOM 1529 C CA . GLU A 1 204 ? 7.247 24.196 28.365 1.00 45.52 204 GLU A CA 1
ATOM 1530 C C . GLU A 1 204 ? 6.129 23.158 28.265 1.00 43.74 204 GLU A C 1
ATOM 1531 O O . GLU A 1 204 ? 4.957 23.520 28.153 1.00 42.23 204 GLU A O 1
ATOM 1537 N N . ARG A 1 205 ? 6.495 21.879 28.282 1.00 42.11 205 ARG A N 1
ATOM 1538 C CA . ARG A 1 205 ? 5.508 20.796 28.213 1.00 41.78 205 ARG A CA 1
ATOM 1539 C C . ARG A 1 205 ? 4.613 20.782 29.447 1.00 38.82 205 ARG A C 1
ATOM 1540 O O . ARG A 1 205 ? 3.403 20.587 29.335 1.00 37.71 205 ARG A O 1
ATOM 1548 N N . SER A 1 206 ? 5.219 20.989 30.613 1.00 35.67 206 SER A N 1
ATOM 1549 C CA . SER A 1 206 ? 4.483 21.032 31.869 1.00 34.60 206 SER A CA 1
ATOM 1550 C C . SER A 1 206 ? 3.338 22.046 31.787 1.00 34.17 206 SER A C 1
ATOM 1551 O O . SER A 1 206 ? 2.212 21.732 32.166 1.00 30.64 206 SER A O 1
ATOM 1554 N N . LYS A 1 207 ? 3.628 23.246 31.281 1.00 32.66 207 LYS A N 1
ATOM 1555 C CA . LYS A 1 207 ? 2.619 24.314 31.181 1.00 34.83 207 LYS A CA 1
ATOM 1556 C C . LYS A 1 207 ? 1.548 23.998 30.138 1.00 33.83 207 LYS A C 1
ATOM 1557 O O . LYS A 1 207 ? 0.368 24.327 30.328 1.00 32.45 207 LYS A O 1
ATOM 1563 N N . GLU A 1 208 ? 1.946 23.363 29.042 1.00 32.30 208 GLU A N 1
ATOM 1564 C CA . GLU A 1 208 ? 0.996 23.005 27.993 1.00 34.11 208 GLU A CA 1
ATOM 1565 C C . GLU A 1 208 ? -0.059 22.020 28.529 1.00 31.18 208 GLU A C 1
ATOM 1566 O O . GLU A 1 208 ? -1.239 22.120 28.191 1.00 30.21 208 GLU A O 1
ATOM 1572 N N . ILE A 1 209 ? 0.360 21.103 29.394 1.00 28.97 209 ILE A N 1
ATOM 1573 C CA . ILE A 1 209 ? -0.587 20.188 30.049 1.00 28.25 209 ILE A CA 1
ATOM 1574 C C . ILE A 1 209 ? -1.401 20.893 31.129 1.00 26.77 209 ILE A C 1
ATOM 1575 O O . ILE A 1 209 ? -2.625 20.805 31.126 1.00 24.28 209 ILE A O 1
ATOM 1580 N N . LEU A 1 210 ? -0.725 21.599 32.032 1.00 24.81 210 LEU A N 1
ATOM 1581 C CA . LEU A 1 210 ? -1.411 22.283 33.121 1.00 25.30 210 LEU A CA 1
ATOM 1582 C C . LEU A 1 210 ? -2.485 23.240 32.611 1.00 25.89 210 LEU A C 1
ATOM 1583 O O . LEU A 1 210 ? -3.571 23.318 33.190 1.00 26.28 210 LEU A O 1
ATOM 1588 N N . ASP A 1 211 ? -2.185 23.976 31.539 1.00 27.78 211 ASP A N 1
ATOM 1589 C CA . ASP A 1 211 ? -3.152 24.916 30.950 1.00 28.21 211 ASP A CA 1
ATOM 1590 C C . ASP A 1 211 ? -4.382 24.219 30.368 1.00 27.06 211 ASP A C 1
ATOM 1591 O O . ASP A 1 211 ? -5.402 24.865 30.134 1.00 28.92 211 ASP A O 1
ATOM 1596 N N . ARG A 1 212 ? -4.289 22.910 30.137 1.00 25.29 212 ARG A N 1
ATOM 1597 C CA . ARG A 1 212 ? -5.419 22.108 29.674 1.00 24.66 212 ARG A CA 1
ATOM 1598 C C . ARG A 1 212 ? -6.114 21.290 30.773 1.00 20.81 212 ARG A C 1
ATOM 1599 O O . ARG A 1 212 ? -6.980 20.454 30.467 1.00 21.10 212 ARG A O 1
ATOM 1607 N N . ILE A 1 213 ? -5.715 21.514 32.019 1.00 19.36 213 ILE A N 1
ATOM 1608 C CA . ILE A 1 213 ? -6.412 20.956 33.179 1.00 17.23 213 ILE A CA 1
ATOM 1609 C C . ILE A 1 213 ? -7.320 22.060 33.744 1.00 17.17 213 ILE A C 1
ATOM 1610 O O . ILE A 1 213 ? -6.829 23.024 34.338 1.00 16.96 213 ILE A O 1
ATOM 1615 N N . PRO A 1 214 ? -8.647 21.933 33.563 1.00 16.30 214 PRO A N 1
ATOM 1616 C CA . PRO A 1 214 ? -9.540 22.980 34.089 1.00 16.22 214 PRO A CA 1
ATOM 1617 C C . PRO A 1 214 ? -9.327 23.370 35.543 1.00 16.68 214 PRO A C 1
ATOM 1618 O O . PRO A 1 214 ? -9.396 24.555 35.871 1.00 16.89 214 PRO A O 1
ATOM 1622 N N . ALA A 1 215 ? -9.041 22.404 36.411 1.00 16.16 215 ALA A N 1
ATOM 1623 C CA . ALA A 1 215 ? -8.801 22.676 37.831 1.00 16.30 215 ALA A CA 1
ATOM 1624 C C . ALA A 1 215 ? -7.586 23.570 38.071 1.00 16.87 215 ALA A C 1
ATOM 1625 O O . ALA A 1 215 ? -7.446 24.147 39.153 1.00 18.40 215 ALA A O 1
ATOM 1627 N N . GLY A 1 216 ? -6.690 23.641 37.093 1.00 17.17 216 GLY A N 1
ATOM 1628 C CA . GLY A 1 216 ? -5.513 24.515 37.184 1.00 17.72 216 GLY A CA 1
ATOM 1629 C C . GLY A 1 216 ? -4.459 24.006 38.147 1.00 18.28 216 GLY A C 1
ATOM 1630 O O . GLY A 1 216 ? -3.701 24.787 38.725 1.00 21.43 216 GLY A O 1
ATOM 1631 N N . ARG A 1 217 ? -4.428 22.692 38.369 1.00 17.95 217 ARG A N 1
ATOM 1632 C CA . ARG A 1 217 ? -3.388 22.068 39.168 1.00 16.40 217 ARG A CA 1
ATOM 1633 C C . ARG A 1 217 ? -3.280 20.606 38.798 1.00 16.77 217 ARG A C 1
ATOM 1634 O O . ARG A 1 217 ? -4.222 20.021 38.263 1.00 16.45 217 ARG A O 1
ATOM 1642 N N . TRP A 1 218 ? -2.113 20.040 39.081 1.00 16.32 218 TRP A N 1
ATOM 1643 C CA . TRP A 1 218 ? -1.857 18.619 38.907 1.00 16.98 218 TRP A CA 1
ATOM 1644 C C . TRP A 1 218 ? -2.588 17.863 39.975 1.00 15.53 218 TRP A C 1
ATOM 1645 O O . TRP A 1 218 ? -2.832 18.387 41.066 1.00 16.23 218 TRP A O 1
ATOM 1656 N N . GLY A 1 219 ? -2.916 16.603 39.679 1.00 14.95 219 GLY A N 1
ATOM 1657 C CA . GLY A 1 219 ? -3.426 15.722 40.707 1.00 14.04 219 GLY A CA 1
ATOM 1658 C C . GLY A 1 219 ? -2.359 15.233 41.671 1.00 14.37 219 GLY A C 1
ATOM 1659 O O . GLY A 1 219 ? -1.174 15.188 41.344 1.00 14.23 219 GLY A O 1
ATOM 1660 N N . LEU A 1 220 ? -2.780 14.884 42.872 1.00 13.85 220 LEU A N 1
ATOM 1661 C CA . LEU A 1 220 ? -1.890 14.371 43.904 1.00 14.61 220 LEU A CA 1
ATOM 1662 C C . LEU A 1 220 ? -2.429 13.054 44.431 1.00 13.57 220 LEU A C 1
ATOM 1663 O O . LEU A 1 220 ? -3.601 12.755 44.229 1.00 12.90 220 LEU A O 1
ATOM 1668 N N . PRO A 1 221 ? -1.585 12.251 45.091 1.00 13.08 221 PRO A N 1
ATOM 1669 C CA . PRO A 1 221 ? -2.113 11.044 45.712 1.00 13.34 221 PRO A CA 1
ATOM 1670 C C . PRO A 1 221 ? -3.316 11.269 46.633 1.00 12.84 221 PRO A C 1
ATOM 1671 O O . PRO A 1 221 ? -4.248 10.454 46.635 1.00 11.95 221 PRO A O 1
ATOM 1675 N N . GLN A 1 222 ? -3.338 12.397 47.335 1.00 13.83 222 GLN A N 1
ATOM 1676 C CA . GLN A 1 222 ? -4.450 12.703 48.237 1.00 15.44 222 GLN A CA 1
ATOM 1677 C C . GLN A 1 222 ? -5.795 12.763 47.495 1.00 14.14 222 GLN A C 1
ATOM 1678 O O . GLN A 1 222 ? -6.822 12.446 48.081 1.00 13.28 222 GLN A O 1
ATOM 1684 N N . ASP A 1 223 ? -5.776 13.153 46.228 1.00 12.37 223 ASP A N 1
ATOM 1685 C CA . ASP A 1 223 ? -6.995 13.289 45.410 1.00 12.46 223 ASP A CA 1
ATOM 1686 C C . ASP A 1 223 ? -7.661 11.951 45.128 1.00 11.98 223 ASP A C 1
ATOM 1687 O O . ASP A 1 223 ? -8.795 11.924 44.683 1.00 12.56 223 ASP A O 1
ATOM 1692 N N . LEU A 1 224 ? -6.934 10.848 45.293 1.00 11.81 224 LEU A N 1
ATOM 1693 C CA . LEU A 1 224 ? -7.551 9.507 45.153 1.00 11.98 224 LEU A CA 1
ATOM 1694 C C . LEU A 1 224 ? -8.070 8.893 46.451 1.00 11.69 224 LEU A C 1
ATOM 1695 O O . LEU A 1 224 ? -8.691 7.835 46.407 1.00 11.16 224 LEU A O 1
ATOM 1700 N N . MET A 1 225 ? -7.850 9.524 47.605 1.00 12.10 225 MET A N 1
ATOM 1701 C CA . MET A 1 225 ? -8.288 8.953 48.881 1.00 12.69 225 MET A CA 1
ATOM 1702 C C . MET A 1 225 ? -9.815 8.873 48.969 1.00 12.57 225 MET A C 1
ATOM 1703 O O . MET A 1 225 ? -10.391 7.833 49.258 1.00 12.18 225 MET A O 1
ATOM 1708 N N . GLY A 1 226 ? -10.450 9.999 48.700 1.00 12.05 226 GLY A N 1
ATOM 1709 C CA . GLY A 1 226 ? -11.901 10.053 48.708 1.00 11.75 226 GLY A CA 1
ATOM 1710 C C . GLY A 1 226 ? -12.546 9.141 47.685 1.00 11.37 226 GLY A C 1
ATOM 1711 O O . GLY A 1 226 ? -13.430 8.356 48.011 1.00 12.10 226 GLY A O 1
ATOM 1712 N N . PRO A 1 227 ? -12.098 9.208 46.422 1.00 10.79 227 PRO A N 1
ATOM 1713 C CA . PRO A 1 227 ? -12.725 8.339 45.416 1.00 10.92 227 PRO A CA 1
ATOM 1714 C C . PRO A 1 227 ? -12.509 6.850 45.688 1.00 10.75 227 PRO A C 1
ATOM 1715 O O . PRO A 1 227 ? -13.407 6.051 45.449 1.00 10.64 227 PRO A O 1
ATOM 1719 N N . SER A 1 228 ? -11.340 6.466 46.186 1.00 11.35 228 SER A N 1
ATOM 1720 C CA . SER A 1 228 ? -11.107 5.062 46.495 1.00 11.51 228 SER A CA 1
ATOM 1721 C C . SER A 1 228 ? -11.943 4.588 47.691 1.00 11.62 228 SER A C 1
ATOM 1722 O O . SER A 1 228 ? -12.528 3.504 47.633 1.00 11.81 228 SER A O 1
ATOM 1725 N N . VAL A 1 229 ? -12.033 5.393 48.753 1.00 11.49 229 VAL A N 1
ATOM 1726 C CA . VAL A 1 229 ? -12.914 5.043 49.892 1.00 11.68 229 VAL A CA 1
ATOM 1727 C C . VAL A 1 229 ? -14.364 4.882 49.420 1.00 11.42 229 VAL A C 1
ATOM 1728 O O . VAL A 1 229 ? -15.050 3.943 49.794 1.00 11.62 229 VAL A O 1
ATOM 1732 N N . PHE A 1 230 ? -14.832 5.833 48.625 1.00 10.81 230 PHE A N 1
ATOM 1733 C CA . PHE A 1 230 ? -16.163 5.809 48.041 1.00 10.96 230 PHE A CA 1
ATOM 1734 C C . PHE A 1 230 ? -16.442 4.497 47.330 1.00 10.97 230 PHE A C 1
ATOM 1735 O O . PHE A 1 230 ? -17.430 3.814 47.615 1.00 11.28 230 PHE A O 1
ATOM 1743 N N . LEU A 1 231 ? -15.560 4.153 46.396 1.00 10.89 231 LEU A N 1
ATOM 1744 C CA . LEU A 1 231 ? -15.716 2.935 45.596 1.00 11.34 231 LEU A CA 1
ATOM 1745 C C . LEU A 1 231 ? -15.513 1.651 46.394 1.00 11.73 231 LEU A C 1
ATOM 1746 O O . LEU A 1 231 ? -15.990 0.600 45.989 1.00 12.78 231 LEU A O 1
ATOM 1751 N N . ALA A 1 232 ? -14.829 1.749 47.535 1.00 11.95 232 ALA A N 1
ATOM 1752 C CA . ALA A 1 232 ? -14.596 0.602 48.412 1.00 12.16 232 ALA A CA 1
ATOM 1753 C C . ALA A 1 232 ? -15.714 0.432 49.464 1.00 12.81 232 ALA A C 1
ATOM 1754 O O . ALA A 1 232 ? -15.662 -0.496 50.274 1.00 13.07 232 ALA A O 1
ATOM 1756 N N . SER A 1 233 ? -16.704 1.335 49.462 1.00 12.90 233 SER A N 1
ATOM 1757 C CA . SER A 1 233 ? -17.720 1.416 50.515 1.00 13.31 233 SER A CA 1
ATOM 1758 C C . SER A 1 233 ? -19.135 1.115 50.033 1.00 13.39 233 SER A C 1
ATOM 1759 O O . SER A 1 233 ? -19.418 1.076 48.843 1.00 12.25 233 SER A O 1
ATOM 1762 N N . SER A 1 234 ? -20.038 0.911 50.992 1.00 14.38 234 SER A N 1
ATOM 1763 C CA . SER A 1 234 ? -21.444 0.693 50.664 1.00 15.70 234 SER A CA 1
ATOM 1764 C C . SER A 1 234 ? -22.109 1.923 50.045 1.00 14.85 234 SER A C 1
ATOM 1765 O O . SER A 1 234 ? -23.155 1.794 49.428 1.00 16.13 234 SER A O 1
ATOM 1768 N N . ALA A 1 235 ? -21.485 3.094 50.173 1.00 13.73 235 ALA A N 1
ATOM 1769 C CA . ALA A 1 235 ? -22.006 4.317 49.534 1.00 13.47 235 ALA A CA 1
ATOM 1770 C C . ALA A 1 235 ? -22.068 4.261 48.004 1.00 13.39 235 ALA A C 1
ATOM 1771 O O . ALA A 1 235 ? -22.690 5.123 47.369 1.00 14.55 235 ALA A O 1
ATOM 1773 N N . SER A 1 236 ? -21.401 3.278 47.397 1.00 12.10 236 SER A N 1
ATOM 1774 C CA . SER A 1 236 ? -21.363 3.133 45.949 1.00 12.05 236 SER A CA 1
ATOM 1775 C C . SER A 1 236 ? -21.909 1.787 45.458 1.00 12.04 236 SER A C 1
ATOM 1776 O O . SER A 1 236 ? -21.545 1.307 44.384 1.00 12.53 236 SER A O 1
ATOM 1779 N N . ASP A 1 237 ? -22.819 1.196 46.227 1.00 12.78 237 ASP A N 1
ATOM 1780 C CA . ASP A 1 237 ? -23.281 -0.150 45.957 1.00 13.24 237 ASP A CA 1
ATOM 1781 C C . ASP A 1 237 ? -23.975 -0.356 44.610 1.00 12.69 237 ASP A C 1
ATOM 1782 O O . ASP A 1 237 ? -23.907 -1.452 44.063 1.00 13.90 237 ASP A O 1
ATOM 1787 N N . TYR A 1 238 ? -24.606 0.681 44.061 1.00 12.53 238 TYR A N 1
ATOM 1788 C CA . TYR A 1 238 ? -25.238 0.546 42.745 1.00 12.35 238 TYR A CA 1
ATOM 1789 C C . TYR A 1 238 ? -24.373 1.092 41.601 1.00 12.19 238 TYR A C 1
ATOM 1790 O O . TYR A 1 238 ? -24.870 1.300 40.498 1.00 12.21 238 TYR A O 1
ATOM 1799 N N . ILE A 1 239 ? -23.089 1.318 41.873 1.00 11.21 239 ILE A N 1
ATOM 1800 C CA . ILE A 1 239 ? -22.122 1.632 40.827 1.00 11.41 239 ILE A CA 1
ATOM 1801 C C . ILE A 1 239 ? -21.357 0.360 40.524 1.00 11.03 239 ILE A C 1
ATOM 1802 O O . ILE A 1 239 ? -20.796 -0.271 41.429 1.00 11.28 239 ILE A O 1
ATOM 1807 N N . ASN A 1 240 ? -21.347 -0.021 39.265 1.00 11.03 240 ASN A N 1
ATOM 1808 C CA . ASN A 1 240 ? -20.692 -1.259 38.886 1.00 11.22 240 ASN A CA 1
ATOM 1809 C C . ASN A 1 240 ? -20.267 -1.258 37.427 1.00 11.25 240 ASN A C 1
ATOM 1810 O O . ASN A 1 240 ? -21.006 -0.812 36.535 1.00 11.18 240 ASN A O 1
ATOM 1815 N N . GLY A 1 241 ? -19.045 -1.701 37.193 1.00 10.95 241 GLY A N 1
ATOM 1816 C CA . GLY A 1 241 ? -18.502 -1.782 35.852 1.00 11.34 241 GLY A CA 1
ATOM 1817 C C . GLY A 1 241 ? -18.065 -0.464 35.268 1.00 11.36 241 GLY A C 1
ATOM 1818 O O . GLY A 1 241 ? -17.776 -0.384 34.078 1.00 11.26 241 GLY A O 1
ATOM 1819 N N . TYR A 1 242 ? -17.949 0.546 36.115 1.00 11.35 242 TYR A N 1
ATOM 1820 C CA . TYR A 1 242 ? -17.774 1.915 35.631 1.00 11.66 242 TYR A CA 1
ATOM 1821 C C . TYR A 1 242 ? -16.417 2.505 35.976 1.00 11.16 242 TYR A C 1
ATOM 1822 O O . TYR A 1 242 ? -15.846 2.224 37.032 1.00 10.97 242 TYR A O 1
ATOM 1831 N N . THR A 1 243 ? -15.932 3.364 35.077 1.00 10.87 243 THR A N 1
ATOM 1832 C CA . THR A 1 243 ? -14.668 4.055 35.276 1.00 11.01 243 THR A CA 1
ATOM 1833 C C . THR A 1 243 ? -14.969 5.507 35.629 1.00 11.21 243 THR A C 1
ATOM 1834 O O . THR A 1 243 ? -15.667 6.199 34.879 1.00 12.59 243 THR A O 1
ATOM 1838 N N . ILE A 1 244 ? -14.403 5.960 36.748 1.00 11.60 244 ILE A N 1
ATOM 1839 C CA . ILE A 1 244 ? -14.575 7.334 37.211 1.00 11.48 244 ILE A CA 1
ATOM 1840 C C . ILE A 1 244 ? -13.250 8.064 37.035 1.00 11.73 244 ILE A C 1
ATOM 1841 O O . ILE A 1 244 ? -12.226 7.647 37.606 1.00 11.49 244 ILE A O 1
ATOM 1846 N N . ALA A 1 245 ? -13.279 9.141 36.255 1.00 11.58 245 ALA A N 1
ATOM 1847 C CA . ALA A 1 245 ? -12.109 9.987 36.035 1.00 11.20 245 ALA A CA 1
ATOM 1848 C C . ALA A 1 245 ? -11.892 10.924 37.218 1.00 11.55 245 ALA A C 1
ATOM 1849 O O . ALA A 1 245 ? -12.826 11.598 37.683 1.00 10.89 245 ALA A O 1
ATOM 1851 N N . VAL A 1 246 ? -10.665 10.930 37.716 1.00 11.38 246 VAL A N 1
ATOM 1852 C CA . VAL A 1 246 ? -10.240 11.815 38.790 1.00 11.06 246 VAL A CA 1
ATOM 1853 C C . VAL A 1 246 ? -9.098 12.636 38.169 1.00 11.50 246 VAL A C 1
ATOM 1854 O O . VAL A 1 246 ? -7.919 12.364 38.385 1.00 11.07 246 VAL A O 1
ATOM 1858 N N . ASP A 1 247 ? -9.494 13.625 37.385 1.00 10.89 247 ASP A N 1
ATOM 1859 C CA . ASP A 1 247 ? -8.626 14.266 36.420 1.00 11.24 247 ASP A CA 1
ATOM 1860 C C . ASP A 1 247 ? -8.681 15.794 36.395 1.00 11.46 247 ASP A C 1
ATOM 1861 O O . ASP A 1 247 ? -8.103 16.396 35.499 1.00 12.26 247 ASP A O 1
ATOM 1866 N N . GLY A 1 248 ? -9.330 16.423 37.364 1.00 11.78 248 GLY A N 1
ATOM 1867 C CA . GLY A 1 248 ? -9.360 17.889 37.385 1.00 12.05 248 GLY A CA 1
ATOM 1868 C C . GLY A 1 248 ? -10.051 18.477 36.173 1.00 12.02 248 GLY A C 1
ATOM 1869 O O . GLY A 1 248 ? -9.928 19.676 35.904 1.00 13.22 248 GLY A O 1
ATOM 1870 N N . GLY A 1 249 ? -10.807 17.654 35.441 1.00 11.65 249 GLY A N 1
ATOM 1871 C CA . GLY A 1 249 ? -11.519 18.083 34.230 1.00 11.40 249 GLY A CA 1
ATOM 1872 C C . GLY A 1 249 ? -10.803 17.820 32.917 1.00 11.69 249 GLY A C 1
ATOM 1873 O O . GLY A 1 249 ? -11.294 18.219 31.865 1.00 12.08 249 GLY A O 1
ATOM 1874 N N . TRP A 1 250 ? -9.689 17.085 32.950 1.00 11.73 250 TRP A N 1
ATOM 1875 C CA . TRP A 1 250 ? -8.945 16.815 31.720 1.00 13.19 250 TRP A CA 1
ATOM 1876 C C . TRP A 1 250 ? -9.837 16.339 30.557 1.00 13.71 250 TRP A C 1
ATOM 1877 O O . TRP A 1 250 ? -9.797 16.887 29.468 1.00 14.07 250 TRP A O 1
ATOM 1888 N N . LEU A 1 251 ? -10.650 15.312 30.778 1.00 13.54 251 LEU A N 1
ATOM 1889 C CA . LEU A 1 251 ? -11.440 14.753 29.702 1.00 13.76 251 LEU A CA 1
ATOM 1890 C C . LEU A 1 251 ? -12.561 15.677 29.247 1.00 14.18 251 LEU A C 1
ATOM 1891 O O . LEU A 1 251 ? -13.061 15.539 28.145 1.00 16.04 251 LEU A O 1
ATOM 1896 N N . ALA A 1 252 ? -12.942 16.618 30.107 1.00 14.92 252 ALA A N 1
ATOM 1897 C CA . ALA A 1 252 ? -14.001 17.566 29.792 1.00 16.55 252 ALA A CA 1
ATOM 1898 C C . ALA A 1 252 ? -13.570 18.625 28.806 1.00 17.93 252 ALA A C 1
ATOM 1899 O O . ALA A 1 252 ? -14.403 19.187 28.089 1.00 19.70 252 ALA A O 1
ATOM 1901 N N . ARG A 1 253 ? -12.279 18.921 28.780 1.00 18.52 253 ARG A N 1
ATOM 1902 C CA . ARG A 1 253 ? -11.784 20.088 28.065 1.00 20.15 253 ARG A CA 1
ATOM 1903 C C . ARG A 1 253 ? -11.837 19.913 26.556 1.00 20.74 253 ARG A C 1
ATOM 1904 O O . ARG A 1 253 ? -11.451 18.876 26.024 1.00 21.43 253 ARG A O 1
ATOM 1912 N N . MET B 1 1 ? -7.879 13.354 57.916 1.00 24.98 1 MET B N 1
ATOM 1913 C CA . MET B 1 1 ? -8.662 12.095 58.065 1.00 23.89 1 MET B CA 1
ATOM 1914 C C . MET B 1 1 ? -9.822 12.118 57.075 1.00 22.89 1 MET B C 1
ATOM 1915 O O . MET B 1 1 ? -10.715 12.983 57.139 1.00 23.34 1 MET B O 1
ATOM 1920 N N . ILE B 1 2 ? -9.809 11.147 56.169 1.00 20.64 2 ILE B N 1
ATOM 1921 C CA . ILE B 1 2 ? -10.636 11.198 54.975 1.00 20.43 2 ILE B CA 1
ATOM 1922 C C . ILE B 1 2 ? -12.141 11.175 55.229 1.00 20.52 2 ILE B C 1
ATOM 1923 O O . ILE B 1 2 ? -12.901 11.787 54.476 1.00 20.18 2 ILE B O 1
ATOM 1928 N N . LEU B 1 3 ? -12.593 10.482 56.269 1.00 21.01 3 LEU B N 1
ATOM 1929 C CA . LEU B 1 3 ? -14.025 10.435 56.539 1.00 20.81 3 LEU B CA 1
ATOM 1930 C C . LEU B 1 3 ? -14.573 11.847 56.788 1.00 20.11 3 LEU B C 1
ATOM 1931 O O . LEU B 1 3 ? -15.724 12.128 56.459 1.00 18.85 3 LEU B O 1
ATOM 1936 N N . ASN B 1 4 ? -13.742 12.735 57.337 1.00 20.87 4 ASN B N 1
ATOM 1937 C CA . ASN B 1 4 ? -14.125 14.146 57.474 1.00 22.13 4 ASN B CA 1
ATOM 1938 C C . ASN B 1 4 ? -14.446 14.794 56.121 1.00 20.26 4 ASN B C 1
ATOM 1939 O O . ASN B 1 4 ? -15.300 15.684 56.036 1.00 20.40 4 ASN B O 1
ATOM 1944 N N . SER B 1 5 ? -13.783 14.339 55.056 1.00 19.63 5 SER B N 1
ATOM 1945 C CA . SER B 1 5 ? -13.980 14.923 53.727 1.00 18.62 5 SER B CA 1
ATOM 1946 C C . SER B 1 5 ? -15.382 14.692 53.177 1.00 17.56 5 SER B C 1
ATOM 1947 O O . SER B 1 5 ? -15.789 15.402 52.278 1.00 17.40 5 SER B O 1
ATOM 1950 N N . PHE B 1 6 ? -16.098 13.699 53.700 1.00 17.07 6 PHE B N 1
ATOM 1951 C CA . PHE B 1 6 ? -17.465 13.393 53.264 1.00 17.21 6 PHE B CA 1
ATOM 1952 C C . PHE B 1 6 ? -18.519 14.119 54.104 1.00 16.92 6 PHE B C 1
ATOM 1953 O O . PHE B 1 6 ? -19.685 14.144 53.723 1.00 17.18 6 PHE B O 1
ATOM 1961 N N . ASP B 1 7 ? -18.091 14.695 55.226 1.00 17.57 7 ASP B N 1
ATOM 1962 C CA . ASP B 1 7 ? -18.970 15.380 56.172 1.00 18.90 7 ASP B CA 1
ATOM 1963 C C . ASP B 1 7 ? -19.417 16.743 55.644 1.00 18.39 7 ASP B C 1
ATOM 1964 O O . ASP B 1 7 ? -18.586 17.629 55.374 1.00 19.71 7 ASP B O 1
ATOM 1969 N N . LEU B 1 8 ? -20.730 16.926 55.508 1.00 18.08 8 LEU B N 1
ATOM 1970 C CA . LEU B 1 8 ? -21.275 18.161 54.942 1.00 18.43 8 LEU B CA 1
ATOM 1971 C C . LEU B 1 8 ? -21.875 19.095 56.000 1.00 18.88 8 LEU B C 1
ATOM 1972 O O . LEU B 1 8 ? -22.660 19.991 55.674 1.00 18.97 8 LEU B O 1
ATOM 1977 N N . GLN B 1 9 ? -21.454 18.940 57.247 1.00 21.00 9 GLN B N 1
ATOM 1978 C CA . GLN B 1 9 ? -21.946 19.836 58.301 1.00 22.74 9 GLN B CA 1
ATOM 1979 C C . GLN B 1 9 ? -21.616 21.275 57.927 1.00 21.76 9 GLN B C 1
ATOM 1980 O O . GLN B 1 9 ? -20.567 21.561 57.352 1.00 22.53 9 GLN B O 1
ATOM 1986 N N . GLY B 1 10 ? -22.546 22.178 58.211 1.00 21.41 10 GLY B N 1
ATOM 1987 C CA . GLY B 1 10 ? -22.369 23.573 57.857 1.00 20.72 10 GLY B CA 1
ATOM 1988 C C . GLY B 1 10 ? -22.714 23.927 56.418 1.00 20.12 10 GLY B C 1
ATOM 1989 O O . GLY B 1 10 ? -22.749 25.100 56.070 1.00 22.10 10 GLY B O 1
ATOM 1990 N N . LYS B 1 11 ? -22.971 22.934 55.570 1.00 18.91 11 LYS B N 1
ATOM 1991 C CA . LYS B 1 11 ? -23.245 23.189 54.170 1.00 18.93 11 LYS B CA 1
ATOM 1992 C C . LYS B 1 11 ? -24.719 23.441 53.896 1.00 18.46 11 LYS B C 1
ATOM 1993 O O . LYS B 1 11 ? -25.597 23.040 54.668 1.00 18.47 11 LYS B O 1
ATOM 1999 N N . VAL B 1 12 ? -24.962 24.102 52.771 1.00 17.16 12 VAL B N 1
ATOM 2000 C CA . VAL B 1 12 ? -26.299 24.407 52.297 1.00 17.25 12 VAL B CA 1
ATOM 2001 C C . VAL B 1 12 ? -26.466 23.916 50.865 1.00 16.58 12 VAL B C 1
ATOM 2002 O O . VAL B 1 12 ? -25.701 24.306 49.975 1.00 16.88 12 VAL B O 1
ATOM 2006 N N . ALA B 1 13 ? -27.466 23.060 50.651 1.00 15.94 13 ALA B N 1
ATOM 2007 C CA . ALA B 1 13 ? -27.730 22.444 49.355 1.00 16.09 13 ALA B CA 1
ATOM 2008 C C . ALA B 1 13 ? -29.088 22.847 48.835 1.00 17.68 13 ALA B C 1
ATOM 2009 O O . ALA B 1 13 ? -30.105 22.677 49.513 1.00 17.68 13 ALA B O 1
ATOM 2011 N N . LEU B 1 14 ? -29.089 23.348 47.616 1.00 17.39 14 LEU B N 1
ATOM 2012 C CA . LEU B 1 14 ? -30.304 23.699 46.919 1.00 18.22 14 LEU B CA 1
ATOM 2013 C C . LEU B 1 14 ? -30.591 22.556 45.972 1.00 18.02 14 LEU B C 1
ATOM 2014 O O . LEU B 1 14 ? -29.771 22.233 45.094 1.00 16.98 14 LEU B O 1
ATOM 2019 N N . ILE B 1 15 ? -31.747 21.917 46.139 1.00 17.63 15 ILE B N 1
ATOM 2020 C CA . ILE B 1 15 ? -32.145 20.806 45.297 1.00 17.47 15 ILE B CA 1
ATOM 2021 C C . ILE B 1 15 ? -33.480 21.115 44.638 1.00 18.85 15 ILE B C 1
ATOM 2022 O O . ILE B 1 15 ? -34.484 21.379 45.319 1.00 17.35 15 ILE B O 1
ATOM 2027 N N . THR B 1 16 ? -33.491 21.064 43.316 1.00 18.03 16 THR B N 1
ATOM 2028 C CA . THR B 1 16 ? -34.718 21.245 42.542 1.00 18.53 16 THR B CA 1
ATOM 2029 C C . THR B 1 16 ? -35.333 19.880 42.297 1.00 19.16 16 THR B C 1
ATOM 2030 O O . THR B 1 16 ? -34.649 18.928 41.897 1.00 19.51 16 THR B O 1
ATOM 2034 N N . GLY B 1 17 ? -36.637 19.776 42.537 1.00 19.25 17 GLY B N 1
ATOM 2035 C CA . GLY B 1 17 ? -37.365 18.546 42.315 1.00 18.71 17 GLY B CA 1
ATOM 2036 C C . GLY B 1 17 ? -37.022 17.526 43.381 1.00 19.44 17 GLY B C 1
ATOM 2037 O O . GLY B 1 17 ? -36.323 16.560 43.096 1.00 22.26 17 GLY B O 1
ATOM 2038 N N . CYS B 1 18 ? -37.462 17.751 44.617 1.00 18.82 18 CYS B N 1
ATOM 2039 C CA . CYS B 1 18 ? -37.137 16.829 45.708 1.00 18.78 18 CYS B CA 1
ATOM 2040 C C . CYS B 1 18 ? -38.379 16.448 46.536 1.00 19.45 18 CYS B C 1
ATOM 2041 O O . CYS B 1 18 ? -38.282 16.141 47.719 1.00 20.14 18 CYS B O 1
ATOM 2044 N N . ASP B 1 19 ? -39.546 16.454 45.907 1.00 21.64 19 ASP B N 1
ATOM 2045 C CA . ASP B 1 19 ? -40.739 16.050 46.654 1.00 23.16 19 ASP B CA 1
ATOM 2046 C C . ASP B 1 19 ? -40.884 14.534 46.697 1.00 22.30 19 ASP B C 1
ATOM 2047 O O . ASP B 1 19 ? -41.486 14.014 47.626 1.00 21.07 19 ASP B O 1
ATOM 2052 N N . THR B 1 20 ? -40.290 13.819 45.744 1.00 21.85 20 THR B N 1
ATOM 2053 C CA . THR B 1 20 ? -40.464 12.376 45.668 1.00 22.07 20 THR B CA 1
ATOM 2054 C C . THR B 1 20 ? -39.264 11.638 45.056 1.00 22.15 20 THR B C 1
ATOM 2055 O O . THR B 1 20 ? -38.362 12.272 44.501 1.00 21.96 20 THR B O 1
ATOM 2059 N N . GLY B 1 21 ? -39.272 10.310 45.181 1.00 21.26 21 GLY B N 1
ATOM 2060 C CA . GLY B 1 21 ? -38.342 9.420 44.483 1.00 20.39 21 GLY B CA 1
ATOM 2061 C C . GLY B 1 21 ? -36.880 9.808 44.614 1.00 19.04 21 GLY B C 1
ATOM 2062 O O . GLY B 1 21 ? -36.369 9.984 45.723 1.00 19.65 21 GLY B O 1
ATOM 2063 N N . LEU B 1 22 ? -36.232 9.968 43.467 1.00 18.78 22 LEU B N 1
ATOM 2064 C CA . LEU B 1 22 ? -34.793 10.206 43.408 1.00 18.02 22 LEU B CA 1
ATOM 2065 C C . LEU B 1 22 ? -34.392 11.532 44.041 1.00 16.87 22 LEU B C 1
ATOM 2066 O O . LEU B 1 22 ? -33.455 11.603 44.834 1.00 15.97 22 LEU B O 1
ATOM 2071 N N . GLY B 1 23 ? -35.109 12.604 43.722 1.00 16.36 23 GLY B N 1
ATOM 2072 C CA . GLY B 1 23 ? -34.793 13.902 44.304 1.00 15.50 23 GLY B CA 1
ATOM 2073 C C . GLY B 1 23 ? -34.967 13.934 45.809 1.00 15.17 23 GLY B C 1
ATOM 2074 O O . GLY B 1 23 ? -34.158 14.492 46.533 1.00 15.18 23 GLY B O 1
ATOM 2075 N N . GLN B 1 24 ? -36.035 13.303 46.287 1.00 15.67 24 GLN B N 1
ATOM 2076 C CA . GLN B 1 24 ? -36.266 13.180 47.703 1.00 16.16 24 GLN B CA 1
ATOM 2077 C C . GLN B 1 24 ? -35.095 12.442 48.350 1.00 15.45 24 GLN B C 1
ATOM 2078 O O . GLN B 1 24 ? -34.607 12.862 49.387 1.00 15.57 24 GLN B O 1
ATOM 2084 N N . GLY B 1 25 ? -34.671 11.338 47.734 1.00 15.37 25 GLY B N 1
ATOM 2085 C CA . GLY B 1 25 ? -33.546 10.552 48.238 1.00 15.24 25 GLY B CA 1
ATOM 2086 C C . GLY B 1 25 ? -32.278 11.372 48.354 1.00 15.07 25 GLY B C 1
ATOM 2087 O O . GLY B 1 25 ? -31.581 11.314 49.380 1.00 15.63 25 GLY B O 1
ATOM 2088 N N . MET B 1 26 ? -31.985 12.152 47.312 1.00 14.75 26 MET B N 1
ATOM 2089 C CA . MET B 1 26 ? -30.793 12.975 47.306 1.00 14.66 26 MET B CA 1
ATOM 2090 C C . MET B 1 26 ? -30.843 14.058 48.370 1.00 14.35 26 MET B C 1
ATOM 2091 O O . MET B 1 26 ? -29.864 14.264 49.079 1.00 14.90 26 MET B O 1
ATOM 2096 N N . ALA B 1 27 ? -31.977 14.747 48.520 1.00 15.19 27 ALA B N 1
ATOM 2097 C CA . ALA B 1 27 ? -32.117 15.721 49.590 1.00 15.78 27 ALA B CA 1
ATOM 2098 C C . ALA B 1 27 ? -31.956 15.120 50.982 1.00 14.90 27 ALA B C 1
ATOM 2099 O O . ALA B 1 27 ? -31.295 15.709 51.828 1.00 15.75 27 ALA B O 1
ATOM 2101 N N . ILE B 1 28 ? -32.567 13.959 51.219 1.00 15.77 28 ILE B N 1
ATOM 2102 C CA . ILE B 1 28 ? -32.432 13.290 52.503 1.00 16.36 28 ILE B CA 1
ATOM 2103 C C . ILE B 1 28 ? -30.978 12.874 52.764 1.00 15.42 28 ILE B C 1
ATOM 2104 O O . ILE B 1 28 ? -30.461 13.083 53.861 1.00 16.08 28 ILE B O 1
ATOM 2109 N N . GLY B 1 29 ? -30.318 12.325 51.750 1.00 15.50 29 GLY B N 1
ATOM 2110 C CA . GLY B 1 29 ? -28.926 11.905 51.901 1.00 15.95 29 GLY B CA 1
ATOM 2111 C C . GLY B 1 29 ? -28.022 13.082 52.239 1.00 14.28 29 GLY B C 1
ATOM 2112 O O . GLY B 1 29 ? -27.217 13.034 53.160 1.00 13.74 29 GLY B O 1
ATOM 2113 N N . LEU B 1 30 ? -28.196 14.185 51.520 1.00 13.95 30 LEU B N 1
ATOM 2114 C CA . LEU B 1 30 ? -27.444 15.380 51.803 1.00 14.56 30 LEU B CA 1
ATOM 2115 C C . LEU B 1 30 ? -27.711 15.879 53.233 1.00 14.68 30 LEU B C 1
ATOM 2116 O O . LEU B 1 30 ? -26.776 16.249 53.946 1.00 15.23 30 LEU B O 1
ATOM 2121 N N . ALA B 1 31 ? -28.977 15.845 53.658 1.00 15.39 31 ALA B N 1
ATOM 2122 C CA . ALA B 1 31 ? -29.340 16.244 55.019 1.00 15.82 31 ALA B CA 1
ATOM 2123 C C . ALA B 1 31 ? -28.694 15.341 56.068 1.00 15.69 31 ALA B C 1
ATOM 2124 O O . ALA B 1 31 ? -28.206 15.815 57.093 1.00 16.55 31 ALA B O 1
ATOM 2126 N N . GLN B 1 32 ? -28.700 14.047 55.799 1.00 17.10 32 GLN B N 1
ATOM 2127 C CA . GLN B 1 32 ? -28.071 13.066 56.678 1.00 18.33 32 GLN B CA 1
ATOM 2128 C C . GLN B 1 32 ? -26.573 13.352 56.862 1.00 18.07 32 GLN B C 1
ATOM 2129 O O . GLN B 1 32 ? -26.004 13.156 57.945 1.00 18.58 32 GLN B O 1
ATOM 2135 N N . ALA B 1 33 ? -25.930 13.798 55.789 1.00 17.72 33 ALA B N 1
ATOM 2136 C CA . ALA B 1 33 ? -24.521 14.161 55.821 1.00 17.47 33 ALA B CA 1
ATOM 2137 C C . ALA B 1 33 ? -24.235 15.521 56.473 1.00 17.54 33 ALA B C 1
ATOM 2138 O O . ALA B 1 33 ? -23.071 15.899 56.657 1.00 16.45 33 ALA B O 1
ATOM 2140 N N . GLY B 1 34 ? -25.288 16.285 56.796 1.00 17.81 34 GLY B N 1
ATOM 2141 C CA . GLY B 1 34 ? -25.130 17.547 57.513 1.00 18.01 34 GLY B CA 1
ATOM 2142 C C . GLY B 1 34 ? -25.682 18.800 56.856 1.00 18.19 34 GLY B C 1
ATOM 2143 O O . GLY B 1 34 ? -25.674 19.875 57.466 1.00 18.12 34 GLY B O 1
ATOM 2144 N N . CYS B 1 35 ? -26.150 18.678 55.620 1.00 18.33 35 CYS B N 1
ATOM 2145 C CA . CYS B 1 35 ? -26.617 19.831 54.868 1.00 19.03 35 CYS B CA 1
ATOM 2146 C C . CYS B 1 35 ? -27.949 20.335 55.365 1.00 19.56 35 CYS B C 1
ATOM 2147 O O . CYS B 1 35 ? -28.856 19.549 55.575 1.00 20.44 35 CYS B O 1
ATOM 2150 N N . ASP B 1 36 ? -28.079 21.647 55.480 1.00 18.97 36 ASP B N 1
ATOM 2151 C CA . ASP B 1 36 ? -29.402 22.248 55.456 1.00 19.43 36 ASP B CA 1
ATOM 2152 C C . ASP B 1 36 ? -29.861 22.300 54.000 1.00 18.61 36 ASP B C 1
ATOM 2153 O O . ASP B 1 36 ? -29.033 22.388 53.075 1.00 18.09 36 ASP B O 1
ATOM 2158 N N . ILE B 1 37 ? -31.176 22.250 53.774 1.00 17.77 37 ILE B N 1
ATOM 2159 C CA . ILE B 1 37 ? -31.713 22.061 52.438 1.00 17.51 37 ILE B CA 1
ATOM 2160 C C . ILE B 1 37 ? -32.609 23.212 51.989 1.00 18.15 37 ILE B C 1
ATOM 2161 O O . ILE B 1 37 ? -33.449 23.693 52.759 1.00 18.33 37 ILE B O 1
ATOM 2166 N N . VAL B 1 38 ? -32.417 23.644 50.747 1.00 17.54 38 VAL B N 1
ATOM 2167 C CA . VAL B 1 38 ? -33.344 24.532 50.073 1.00 18.20 38 VAL B CA 1
ATOM 2168 C C . VAL B 1 38 ? -33.969 23.753 48.946 1.00 18.29 38 VAL B C 1
ATOM 2169 O O . VAL B 1 38 ? -33.279 23.305 48.017 1.00 17.78 38 VAL B O 1
ATOM 2173 N N . GLY B 1 39 ? -35.286 23.577 49.003 1.00 17.40 39 GLY B N 1
ATOM 2174 C CA . GLY B 1 39 ? -36.011 22.906 47.961 1.00 17.09 39 GLY B CA 1
ATOM 2175 C C . GLY B 1 39 ? -36.649 23.897 47.017 1.00 18.10 39 GLY B C 1
ATOM 2176 O O . GLY B 1 39 ? -37.078 24.967 47.461 1.00 18.14 39 GLY B O 1
ATOM 2177 N N . VAL B 1 40 ? -36.663 23.565 45.726 1.00 18.54 40 VAL B N 1
ATOM 2178 C CA . VAL B 1 40 ? -37.504 24.236 44.730 1.00 19.52 40 VAL B CA 1
ATOM 2179 C C . VAL B 1 40 ? -38.414 23.201 44.064 1.00 20.03 40 VAL B C 1
ATOM 2180 O O . VAL B 1 40 ? -37.948 22.290 43.366 1.00 19.43 40 VAL B O 1
ATOM 2184 N N . ASN B 1 41 ? -39.726 23.344 44.255 1.00 19.39 41 ASN B N 1
ATOM 2185 C CA . ASN B 1 41 ? -40.694 22.375 43.749 1.00 19.23 41 ASN B CA 1
ATOM 2186 C C . ASN B 1 41 ? -41.970 23.073 43.266 1.00 20.15 41 ASN B C 1
ATOM 2187 O O . ASN B 1 41 ? -42.180 24.237 43.600 1.00 21.70 41 ASN B O 1
ATOM 2192 N N . ILE B 1 42 ? -42.789 22.348 42.503 1.00 21.95 42 ILE B N 1
ATOM 2193 C CA . ILE B 1 42 ? -44.097 22.849 42.028 1.00 23.57 42 ILE B CA 1
ATOM 2194 C C . ILE B 1 42 ? -45.090 22.841 43.186 1.00 23.03 42 ILE B C 1
ATOM 2195 O O . ILE B 1 42 ? -45.899 23.767 43.302 1.00 23.80 42 ILE B O 1
ATOM 2200 N N . VAL B 1 43 ? -45.002 21.816 44.031 1.00 21.02 43 VAL B N 1
ATOM 2201 C CA . VAL B 1 43 ? -45.842 21.668 45.235 1.00 21.40 43 VAL B CA 1
ATOM 2202 C C . VAL B 1 43 ? -44.975 21.448 46.469 1.00 20.66 43 VAL B C 1
ATOM 2203 O O . VAL B 1 43 ? -43.810 21.068 46.358 1.00 21.36 43 VAL B O 1
ATOM 2207 N N . GLU B 1 44 ? -45.551 21.681 47.645 1.00 18.66 44 GLU B N 1
ATOM 2208 C CA . GLU B 1 44 ? -44.871 21.472 48.910 1.00 19.11 44 GLU B CA 1
ATOM 2209 C C . GLU B 1 44 ? -44.340 20.044 49.022 1.00 19.92 44 GLU B C 1
ATOM 2210 O O . GLU B 1 44 ? -45.108 19.111 48.915 1.00 19.73 44 GLU B O 1
ATOM 2216 N N . PRO B 1 45 ? -43.022 19.884 49.245 1.00 19.40 45 PRO B N 1
ATOM 2217 C CA . PRO B 1 45 ? -42.432 18.563 49.488 1.00 20.19 45 PRO B CA 1
ATOM 2218 C C . PRO B 1 45 ? -42.646 18.137 50.935 1.00 19.36 45 PRO B C 1
ATOM 2219 O O . PRO B 1 45 ? -41.705 18.086 51.727 1.00 19.34 45 PRO B O 1
ATOM 2223 N N . LYS B 1 46 ? -43.900 17.873 51.293 1.00 20.47 46 LYS B N 1
ATOM 2224 C CA . LYS B 1 46 ? -44.265 17.763 52.703 1.00 21.00 46 LYS B CA 1
ATOM 2225 C C . LYS B 1 46 ? -43.506 16.627 53.406 1.00 20.74 46 LYS B C 1
ATOM 2226 O O . LYS B 1 46 ? -42.933 16.817 54.468 1.00 21.13 46 LYS B O 1
ATOM 2232 N N . ASP B 1 47 ? -43.471 15.471 52.763 1.00 22.49 47 ASP B N 1
ATOM 2233 C CA . ASP B 1 47 ? -42.805 14.287 53.304 1.00 23.80 47 ASP B CA 1
ATOM 2234 C C . ASP B 1 47 ? -41.292 14.506 53.411 1.00 22.07 47 ASP B C 1
ATOM 2235 O O . ASP B 1 47 ? -40.666 14.181 54.417 1.00 21.67 47 ASP B O 1
ATOM 2240 N N . THR B 1 48 ? -40.701 15.062 52.361 1.00 21.32 48 THR B N 1
ATOM 2241 C CA . THR B 1 48 ? -39.280 15.398 52.403 1.00 20.36 48 THR B CA 1
ATOM 2242 C C . THR B 1 48 ? -38.950 16.365 53.547 1.00 19.56 48 THR B C 1
ATOM 2243 O O . THR B 1 48 ? -37.994 16.144 54.281 1.00 20.12 48 THR B O 1
ATOM 2247 N N . ILE B 1 49 ? -39.759 17.417 53.723 1.00 18.93 49 ILE B N 1
ATOM 2248 C CA . ILE B 1 49 ? -39.551 18.371 54.806 1.00 19.78 49 ILE B CA 1
ATOM 2249 C C . ILE B 1 49 ? -39.605 17.680 56.177 1.00 19.86 49 ILE B C 1
ATOM 2250 O O . ILE B 1 49 ? -38.785 17.947 57.044 1.00 18.46 49 ILE B O 1
ATOM 2255 N N . GLU B 1 50 ? -40.599 16.823 56.370 1.00 22.28 50 GLU B N 1
ATOM 2256 C CA . GLU B 1 50 ? -40.724 16.072 57.625 1.00 24.40 50 GLU B CA 1
ATOM 2257 C C . GLU B 1 50 ? -39.453 15.279 57.931 1.00 23.44 50 GLU B C 1
ATOM 2258 O O . GLU B 1 50 ? -38.939 15.316 59.044 1.00 23.36 50 GLU B O 1
ATOM 2264 N N . LYS B 1 51 ? -38.927 14.604 56.915 1.00 23.62 51 LYS B N 1
ATOM 2265 C CA . LYS B 1 51 ? -37.753 13.759 57.092 1.00 23.62 51 LYS B CA 1
ATOM 2266 C C . LYS B 1 51 ? -36.485 14.564 57.322 1.00 23.04 51 LYS B C 1
ATOM 2267 O O . LYS B 1 51 ? -35.671 14.224 58.175 1.00 22.78 51 LYS B O 1
ATOM 2273 N N . VAL B 1 52 ? -36.336 15.668 56.600 1.00 21.59 52 VAL B N 1
ATOM 2274 C CA . VAL B 1 52 ? -35.170 16.510 56.762 1.00 21.90 52 VAL B CA 1
ATOM 2275 C C . VAL B 1 52 ? -35.174 17.145 58.147 1.00 22.25 52 VAL B C 1
ATOM 2276 O O . VAL B 1 52 ? -34.174 17.117 58.848 1.00 22.72 52 VAL B O 1
ATOM 2280 N N . THR B 1 53 ? -36.318 17.689 58.552 1.00 23.78 53 THR B N 1
ATOM 2281 C CA . THR B 1 53 ? -36.408 18.382 59.829 1.00 24.14 53 THR B CA 1
ATOM 2282 C C . THR B 1 53 ? -36.281 17.409 61.014 1.00 23.02 53 THR B C 1
ATOM 2283 O O . THR B 1 53 ? -35.761 17.767 62.077 1.00 23.87 53 THR B O 1
ATOM 2287 N N . ALA B 1 54 ? -36.694 16.163 60.799 1.00 23.68 54 ALA B N 1
ATOM 2288 C CA . ALA B 1 54 ? -36.509 15.108 61.804 1.00 25.21 54 ALA B CA 1
ATOM 2289 C C . ALA B 1 54 ? -35.026 14.819 62.066 1.00 25.53 54 ALA B C 1
ATOM 2290 O O . ALA B 1 54 ? -34.659 14.432 63.168 1.00 27.97 54 ALA B O 1
ATOM 2292 N N . LEU B 1 55 ? -34.176 15.030 61.062 1.00 24.39 55 LEU B N 1
ATOM 2293 C CA . LEU B 1 55 ? -32.722 14.901 61.251 1.00 23.94 55 LEU B CA 1
ATOM 2294 C C . LEU B 1 55 ? -32.096 16.066 62.023 1.00 24.14 55 LEU B C 1
ATOM 2295 O O . LEU B 1 55 ? -30.895 16.034 62.339 1.00 25.88 55 LEU B O 1
ATOM 2300 N N . GLY B 1 56 ? -32.890 17.097 62.327 1.00 23.92 56 GLY B N 1
ATOM 2301 C CA . GLY B 1 56 ? -32.387 18.288 63.000 1.00 22.95 56 GLY B CA 1
ATOM 2302 C C . GLY B 1 56 ? -31.863 19.335 62.043 1.00 22.61 56 GLY B C 1
ATOM 2303 O O . GLY B 1 56 ? -31.230 20.296 62.468 1.00 23.36 56 GLY B O 1
ATOM 2304 N N . ARG B 1 57 ? -32.146 19.154 60.758 1.00 23.30 57 ARG B N 1
ATOM 2305 C CA . ARG B 1 57 ? -31.681 20.063 59.715 1.00 23.72 57 ARG B CA 1
ATOM 2306 C C . ARG B 1 57 ? -32.779 21.049 59.327 1.00 23.19 57 ARG B C 1
ATOM 2307 O O . ARG B 1 57 ? -33.968 20.780 59.535 1.00 25.00 57 ARG B O 1
ATOM 2315 N N . ARG B 1 58 ? -32.373 22.188 58.778 1.00 22.68 58 ARG B N 1
ATOM 2316 C CA . ARG B 1 58 ? -33.307 23.189 58.274 1.00 22.97 58 ARG B CA 1
ATOM 2317 C C . ARG B 1 58 ? -33.719 22.869 56.846 1.00 21.66 58 ARG B C 1
ATOM 2318 O O . ARG B 1 58 ? -32.932 22.322 56.063 1.00 21.32 58 ARG B O 1
ATOM 2326 N N . PHE B 1 59 ? -34.951 23.233 56.504 1.00 20.76 59 PHE B N 1
ATOM 2327 C CA . PHE B 1 59 ? -35.467 23.105 55.153 1.00 19.20 59 PHE B CA 1
ATOM 2328 C C . PHE B 1 59 ? -36.179 24.399 54.777 1.00 20.26 59 PHE B C 1
ATOM 2329 O O . PHE B 1 59 ? -37.132 24.796 55.441 1.00 21.22 59 PHE B O 1
ATOM 2337 N N . LEU B 1 60 ? -35.711 25.060 53.722 1.00 19.28 60 LEU B N 1
ATOM 2338 C CA . LEU B 1 60 ? -36.415 26.202 53.166 1.00 18.38 60 LEU B CA 1
ATOM 2339 C C . LEU B 1 60 ? -37.140 25.732 51.922 1.00 19.58 60 LEU B C 1
ATOM 2340 O O . LEU B 1 60 ? -36.506 25.331 50.949 1.00 18.88 60 LEU B O 1
ATOM 2345 N N . SER B 1 61 ? -38.473 25.771 51.935 1.00 19.29 61 SER B N 1
ATOM 2346 C CA . SER B 1 61 ? -39.251 25.317 50.802 1.00 20.62 61 SER B CA 1
ATOM 2347 C C . SER B 1 61 ? -39.660 26.481 49.926 1.00 21.32 61 SER B C 1
ATOM 2348 O O . SER B 1 61 ? -40.449 27.332 50.344 1.00 20.44 61 SER B O 1
ATOM 2351 N N . LEU B 1 62 ? -39.089 26.532 48.726 1.00 21.43 62 LEU B N 1
ATOM 2352 C CA . LEU B 1 62 ? -39.468 27.495 47.703 1.00 21.99 62 LEU B CA 1
ATOM 2353 C C . LEU B 1 62 ? -40.350 26.813 46.671 1.00 23.39 62 LEU B C 1
ATOM 2354 O O . LEU B 1 62 ? -40.136 25.658 46.289 1.00 22.21 62 LEU B O 1
ATOM 2359 N N . THR B 1 63 ? -41.368 27.536 46.222 1.00 25.20 63 THR B N 1
ATOM 2360 C CA . THR B 1 63 ? -42.337 27.008 45.290 1.00 26.45 63 THR B CA 1
ATOM 2361 C C . THR B 1 63 ? -42.224 27.801 44.005 1.00 27.10 63 THR B C 1
ATOM 2362 O O . THR B 1 63 ? -42.386 29.021 44.013 1.00 27.56 63 THR B O 1
ATOM 2366 N N . ALA B 1 64 ? -41.931 27.118 42.905 1.00 26.49 64 ALA B N 1
ATOM 2367 C CA . ALA B 1 64 ? -41.701 27.796 41.640 1.00 26.88 64 ALA B CA 1
ATOM 2368 C C . ALA B 1 64 ? -41.636 26.812 40.480 1.00 27.09 64 ALA B C 1
ATOM 2369 O O . ALA B 1 64 ? -41.411 25.619 40.677 1.00 28.44 64 ALA B O 1
ATOM 2371 N N . ASP B 1 65 ? -41.857 27.329 39.276 1.00 27.74 65 ASP B N 1
ATOM 2372 C CA . ASP B 1 65 ? -41.627 26.587 38.042 1.00 28.38 65 ASP B CA 1
ATOM 2373 C C . ASP B 1 65 ? -40.184 26.856 37.613 1.00 27.01 65 ASP B C 1
ATOM 2374 O O . ASP B 1 65 ? -39.830 27.972 37.231 1.00 25.50 65 ASP B O 1
ATOM 2379 N N . MET B 1 66 ? -39.347 25.823 37.698 1.00 26.08 66 MET B N 1
ATOM 2380 C CA . MET B 1 66 ? -37.929 25.963 37.382 1.00 25.61 66 MET B CA 1
ATOM 2381 C C . MET B 1 66 ? -37.674 26.341 35.918 1.00 26.25 66 MET B C 1
ATOM 2382 O O . MET B 1 66 ? -36.641 26.940 35.615 1.00 23.96 66 MET B O 1
ATOM 2387 N N . SER B 1 67 ? -38.615 26.012 35.031 1.00 27.39 67 SER B N 1
ATOM 2388 C CA . SER B 1 67 ? -38.529 26.388 33.608 1.00 28.17 67 SER B CA 1
ATOM 2389 C C . SER B 1 67 ? -38.571 27.897 33.331 1.00 27.89 67 SER B C 1
ATOM 2390 O O . SER B 1 67 ? -38.147 28.324 32.256 1.00 27.90 67 SER B O 1
ATOM 2393 N N . ASN B 1 68 ? -39.081 28.685 34.283 1.00 26.98 68 ASN B N 1
ATOM 2394 C CA . ASN B 1 68 ? -39.028 30.146 34.201 1.00 27.48 68 ASN B CA 1
ATOM 2395 C C . ASN B 1 68 ? -37.656 30.666 34.621 1.00 25.29 68 ASN B C 1
ATOM 2396 O O . ASN B 1 68 ? -37.413 30.938 35.798 1.00 27.19 68 ASN B O 1
ATOM 2401 N N . VAL B 1 69 ? -36.756 30.820 33.652 1.00 25.37 69 VAL B N 1
ATOM 2402 C CA . VAL B 1 69 ? -35.380 31.217 33.978 1.00 24.91 69 VAL B CA 1
ATOM 2403 C C . VAL B 1 69 ? -35.258 32.625 34.578 1.00 24.59 69 VAL B C 1
ATOM 2404 O O . VAL B 1 69 ? -34.317 32.895 35.323 1.00 22.87 69 VAL B O 1
ATOM 2408 N N . SER B 1 70 ? -36.218 33.512 34.295 1.00 24.81 70 SER B N 1
ATOM 2409 C CA . SER B 1 70 ? -36.203 34.842 34.898 1.00 26.53 70 SER B CA 1
ATOM 2410 C C . SER B 1 70 ? -36.394 34.810 36.416 1.00 25.65 70 SER B C 1
ATOM 2411 O O . SER B 1 70 ? -36.063 35.777 37.098 1.00 27.39 70 SER B O 1
ATOM 2414 N N . GLY B 1 71 ? -36.904 33.694 36.943 1.00 26.21 71 GLY B N 1
ATOM 2415 C CA . GLY B 1 71 ? -37.175 33.554 38.373 1.00 25.31 71 GLY B CA 1
ATOM 2416 C C . GLY B 1 71 ? -36.021 33.024 39.218 1.00 24.00 71 GLY B C 1
ATOM 2417 O O . GLY B 1 71 ? -36.086 33.049 40.445 1.00 24.19 71 GLY B O 1
ATOM 2418 N N . HIS B 1 72 ? -34.953 32.564 38.573 1.00 23.92 72 HIS B N 1
ATOM 2419 C CA . HIS B 1 72 ? -33.849 31.910 39.297 1.00 21.98 72 HIS B CA 1
ATOM 2420 C C . HIS B 1 72 ? -33.081 32.801 40.239 1.00 22.28 72 HIS B C 1
ATOM 2421 O O . HIS B 1 72 ? -32.724 32.374 41.330 1.00 22.43 72 HIS B O 1
ATOM 2428 N N . ALA B 1 73 ? -32.791 34.035 39.821 1.00 23.09 73 ALA B N 1
ATOM 2429 C CA . ALA B 1 73 ? -31.993 34.915 40.657 1.00 23.88 73 ALA B CA 1
ATOM 2430 C C . ALA B 1 73 ? -32.677 35.119 42.004 1.00 24.87 73 ALA B C 1
ATOM 2431 O O . ALA B 1 73 ? -32.017 35.128 43.035 1.00 24.15 73 ALA B O 1
ATOM 2433 N N . GLU B 1 74 ? -34.005 35.251 41.984 1.00 27.63 74 GLU B N 1
ATOM 2434 C CA . GLU B 1 74 ? -34.790 35.434 43.210 1.00 28.89 74 GLU B CA 1
ATOM 2435 C C . GLU B 1 74 ? -34.733 34.199 44.110 1.00 26.63 74 GLU B C 1
ATOM 2436 O O . GLU B 1 74 ? -34.566 34.324 45.329 1.00 26.92 74 GLU B O 1
ATOM 2442 N N . LEU B 1 75 ? -34.873 33.021 43.505 1.00 25.68 75 LEU B N 1
ATOM 2443 C CA . LEU B 1 75 ? -34.783 31.756 44.242 1.00 24.14 75 LEU B CA 1
ATOM 2444 C C . LEU B 1 75 ? -33.439 31.650 44.970 1.00 22.90 75 LEU B C 1
ATOM 2445 O O . LEU B 1 75 ? -33.381 31.328 46.153 1.00 21.82 75 LEU B O 1
ATOM 2450 N N . VAL B 1 76 ? -32.353 31.941 44.256 1.00 21.91 76 VAL B N 1
ATOM 2451 C CA . VAL B 1 76 ? -31.019 31.938 44.872 1.00 21.59 76 VAL B CA 1
ATOM 2452 C C . VAL B 1 76 ? -30.828 33.045 45.933 1.00 22.75 76 VAL B C 1
ATOM 2453 O O . VAL B 1 76 ? -30.234 32.795 46.983 1.00 22.69 76 VAL B O 1
ATOM 2457 N N . GLU B 1 77 ? -31.333 34.258 45.666 1.00 24.32 77 GLU B N 1
ATOM 2458 C CA . GLU B 1 77 ? -31.317 35.346 46.646 1.00 26.58 77 GLU B CA 1
ATOM 2459 C C . GLU B 1 77 ? -32.020 34.933 47.932 1.00 24.70 77 GLU B C 1
ATOM 2460 O O . GLU B 1 77 ? -31.542 35.236 49.024 1.00 25.64 77 GLU B O 1
ATOM 2466 N N . LYS B 1 78 ? -33.167 34.267 47.798 1.00 25.43 78 LYS B N 1
ATOM 2467 C CA . LYS B 1 78 ? -33.927 33.807 48.972 1.00 24.74 78 LYS B CA 1
ATOM 2468 C C . LYS B 1 78 ? -33.145 32.765 49.779 1.00 23.85 78 LYS B C 1
ATOM 2469 O O . LYS B 1 78 ? -33.137 32.792 51.006 1.00 25.92 78 LYS B O 1
ATOM 2475 N N . ALA B 1 79 ? -32.485 31.845 49.081 1.00 23.12 79 ALA B N 1
ATOM 2476 C CA . ALA B 1 79 ? -31.651 30.850 49.741 1.00 21.97 79 ALA B CA 1
ATOM 2477 C C . ALA B 1 79 ? -30.485 31.500 50.487 1.00 20.44 79 ALA B C 1
ATOM 2478 O O . ALA B 1 79 ? -30.192 31.141 51.616 1.00 21.08 79 ALA B O 1
ATOM 2480 N N . VAL B 1 80 ? -29.821 32.452 49.836 1.00 21.38 80 VAL B N 1
ATOM 2481 C CA . VAL B 1 80 ? -28.694 33.159 50.429 1.00 21.92 80 VAL B CA 1
ATOM 2482 C C . VAL B 1 80 ? -29.123 34.014 51.625 1.00 22.22 80 VAL B C 1
ATOM 2483 O O . VAL B 1 80 ? -28.418 34.112 52.620 1.00 21.62 80 VAL B O 1
ATOM 2487 N N . ALA B 1 81 ? -30.281 34.645 51.521 1.00 24.21 81 ALA B N 1
ATOM 2488 C CA . ALA B 1 81 ? -30.782 35.426 52.647 1.00 24.72 81 ALA B CA 1
ATOM 2489 C C . ALA B 1 81 ? -31.053 34.541 53.869 1.00 24.93 81 ALA B C 1
ATOM 2490 O O . ALA B 1 81 ? -30.630 34.868 54.978 1.00 26.30 81 ALA B O 1
ATOM 2492 N N . GLU B 1 82 ? -31.712 33.401 53.663 1.00 23.38 82 GLU B N 1
ATOM 2493 C CA . GLU B 1 82 ? -32.065 32.489 54.757 1.00 23.52 82 GLU B CA 1
ATOM 2494 C C . GLU B 1 82 ? -30.857 31.855 55.468 1.00 21.98 82 GLU B C 1
ATOM 2495 O O . GLU B 1 82 ? -30.838 31.754 56.685 1.00 21.71 82 GLU B O 1
ATOM 2501 N N . PHE B 1 83 ? -29.859 31.404 54.708 1.00 21.64 83 PHE B N 1
ATOM 2502 C CA . PHE B 1 83 ? -28.731 30.665 55.293 1.00 21.82 83 PHE B CA 1
ATOM 2503 C C . PHE B 1 83 ? -27.385 31.392 55.266 1.00 21.14 83 PHE B C 1
ATOM 2504 O O . PHE B 1 83 ? -26.443 30.943 55.922 1.00 22.11 83 PHE B O 1
ATOM 2512 N N . GLY B 1 84 ? -27.275 32.465 54.492 1.00 20.80 84 GLY B N 1
ATOM 2513 C CA . GLY B 1 84 ? -26.024 33.235 54.389 1.00 20.56 84 GLY B CA 1
ATOM 2514 C C . GLY B 1 84 ? -25.150 32.831 53.215 1.00 20.40 84 GLY B C 1
ATOM 2515 O O . GLY B 1 84 ? -24.278 33.588 52.792 1.00 21.81 84 GLY B O 1
ATOM 2516 N N . HIS B 1 85 ? -25.382 31.630 52.696 1.00 20.12 85 HIS B N 1
ATOM 2517 C CA . HIS B 1 85 ? -24.568 31.073 51.621 1.00 18.96 85 HIS B CA 1
ATOM 2518 C C . HIS B 1 85 ? -25.275 29.867 51.007 1.00 18.75 85 HIS B C 1
ATOM 2519 O O . HIS B 1 85 ? -26.152 29.269 51.623 1.00 19.07 85 HIS B O 1
ATOM 2526 N N . VAL B 1 86 ? -24.893 29.524 49.786 1.00 17.88 86 VAL B N 1
ATOM 2527 C CA . VAL B 1 86 ? -25.321 28.291 49.149 1.00 17.61 86 VAL B CA 1
ATOM 2528 C C . VAL B 1 86 ? -24.050 27.621 48.634 1.00 17.02 86 VAL B C 1
ATOM 2529 O O . VAL B 1 86 ? -23.201 28.276 48.039 1.00 16.35 86 VAL B O 1
ATOM 2533 N N . ASP B 1 87 ? -23.925 26.327 48.893 1.00 15.70 87 ASP B N 1
ATOM 2534 C CA . ASP B 1 87 ? -22.688 25.596 48.584 1.00 15.64 87 ASP B CA 1
ATOM 2535 C C . ASP B 1 87 ? -22.818 24.496 47.537 1.00 15.68 87 ASP B C 1
ATOM 2536 O O . ASP B 1 87 ? -21.819 24.099 46.920 1.00 15.91 87 ASP B O 1
ATOM 2541 N N . ILE B 1 88 ? -24.029 23.995 47.345 1.00 14.51 88 ILE B N 1
ATOM 2542 C CA . ILE B 1 88 ? -24.305 22.828 46.526 1.00 14.33 88 ILE B CA 1
ATOM 2543 C C . ILE B 1 88 ? -25.605 23.061 45.752 1.00 14.60 88 ILE B C 1
ATOM 2544 O O . ILE B 1 88 ? -26.568 23.602 46.313 1.00 15.28 88 ILE B O 1
ATOM 2549 N N . LEU B 1 89 ? -25.621 22.678 44.478 1.00 14.05 89 LEU B N 1
ATOM 2550 C CA . LEU B 1 89 ? -26.819 22.695 43.641 1.00 14.57 89 LEU B CA 1
ATOM 2551 C C . LEU B 1 89 ? -27.012 21.318 43.026 1.00 15.03 89 LEU B C 1
ATOM 2552 O O . LEU B 1 89 ? -26.091 20.754 42.457 1.00 14.57 89 LEU B O 1
ATOM 2557 N N . VAL B 1 90 ? -28.219 20.772 43.134 1.00 14.26 90 VAL B N 1
ATOM 2558 C CA . VAL B 1 90 ? -28.582 19.528 42.492 1.00 14.91 90 VAL B CA 1
ATOM 2559 C C . VAL B 1 90 ? -29.746 19.836 41.556 1.00 14.75 90 VAL B C 1
ATOM 2560 O O . VAL B 1 90 ? -30.821 20.215 42.019 1.00 15.41 90 VAL B O 1
ATOM 2564 N N . ASN B 1 91 ? -29.510 19.703 40.252 1.00 14.16 91 ASN B N 1
ATOM 2565 C CA . ASN B 1 91 ? -30.473 20.057 39.215 1.00 14.20 91 ASN B CA 1
ATOM 2566 C C . ASN B 1 91 ? -31.325 18.870 38.830 1.00 15.11 91 ASN B C 1
ATOM 2567 O O . ASN B 1 91 ? -31.208 18.320 37.737 1.00 14.79 91 ASN B O 1
ATOM 2572 N N . ASN B 1 92 ? -32.189 18.453 39.756 1.00 16.30 92 ASN B N 1
ATOM 2573 C CA . ASN B 1 92 ? -32.987 17.257 39.540 1.00 17.35 92 ASN B CA 1
ATOM 2574 C C . ASN B 1 92 ? -34.365 17.481 38.893 1.00 18.31 92 ASN B C 1
ATOM 2575 O O . ASN B 1 92 ? -34.923 16.556 38.314 1.00 20.70 92 ASN B O 1
ATOM 2580 N N . ALA B 1 93 ? -34.882 18.702 38.960 1.00 19.13 93 ALA B N 1
ATOM 2581 C CA . ALA B 1 93 ? -36.214 18.965 38.420 1.00 20.77 93 ALA B CA 1
ATOM 2582 C C . ALA B 1 93 ? -36.220 18.660 36.931 1.00 20.67 93 ALA B C 1
ATOM 2583 O O . ALA B 1 93 ? -35.448 19.251 36.178 1.00 19.97 93 ALA B O 1
ATOM 2585 N N . GLY B 1 94 ? -37.078 17.726 36.525 1.00 20.67 94 GLY B N 1
ATOM 2586 C CA . GLY B 1 94 ? -37.132 17.244 35.162 1.00 20.70 94 GLY B CA 1
ATOM 2587 C C . GLY B 1 94 ? -38.447 16.545 34.873 1.00 22.21 94 GLY B C 1
ATOM 2588 O O . GLY B 1 94 ? -39.179 16.154 35.805 1.00 22.21 94 GLY B O 1
ATOM 2589 N N . ILE B 1 95 ? -38.736 16.393 33.586 1.00 22.39 95 ILE B N 1
ATOM 2590 C CA . ILE B 1 95 ? -39.897 15.650 33.109 1.00 22.61 95 ILE B CA 1
ATOM 2591 C C . ILE B 1 95 ? -39.544 14.799 31.902 1.00 23.59 95 ILE B C 1
ATOM 2592 O O . ILE B 1 95 ? -38.482 14.957 31.284 1.00 23.23 95 ILE B O 1
ATOM 2597 N N . ILE B 1 96 ? -40.478 13.931 31.539 1.00 23.62 96 ILE B N 1
ATOM 2598 C CA . ILE B 1 96 ? -40.372 13.115 30.349 1.00 24.15 96 ILE B CA 1
ATOM 2599 C C . ILE B 1 96 ? -41.729 13.082 29.643 1.00 25.46 96 ILE B C 1
ATOM 2600 O O . ILE B 1 96 ? -42.776 13.141 30.287 1.00 27.08 96 ILE B O 1
ATOM 2605 N N . ARG B 1 97 ? -41.688 13.025 28.321 1.00 25.10 97 ARG B N 1
ATOM 2606 C CA . ARG B 1 97 ? -42.897 12.946 27.505 1.00 25.77 97 ARG B CA 1
ATOM 2607 C C . ARG B 1 97 ? -42.712 11.842 26.490 1.00 26.25 97 ARG B C 1
ATOM 2608 O O . ARG B 1 97 ? -41.761 11.872 25.699 1.00 26.24 97 ARG B O 1
ATOM 2616 N N . ARG B 1 98 ? -43.615 10.863 26.524 1.00 27.32 98 ARG B N 1
ATOM 2617 C CA . ARG B 1 98 ? -43.537 9.694 25.660 1.00 28.31 98 ARG B CA 1
ATOM 2618 C C . ARG B 1 98 ? -44.556 9.794 24.535 1.00 29.87 98 ARG B C 1
ATOM 2619 O O . ARG B 1 98 ? -45.738 10.033 24.786 1.00 28.49 98 ARG B O 1
ATOM 2627 N N . GLU B 1 99 ? -44.082 9.573 23.312 1.00 30.68 99 GLU B N 1
ATOM 2628 C CA . GLU B 1 99 ? -44.882 9.721 22.097 1.00 31.80 99 GLU B CA 1
ATOM 2629 C C . GLU B 1 99 ? -43.989 9.305 20.942 1.00 32.21 99 GLU B C 1
ATOM 2630 O O . GLU B 1 99 ? -42.802 9.651 20.931 1.00 29.81 99 GLU B O 1
ATOM 2636 N N . ASP B 1 100 ? -44.538 8.560 19.983 1.00 32.58 100 ASP B N 1
ATOM 2637 C CA . ASP B 1 100 ? -43.766 8.117 18.822 1.00 33.18 100 ASP B CA 1
ATOM 2638 C C . ASP B 1 100 ? -42.998 9.296 18.221 1.00 33.24 100 ASP B C 1
ATOM 2639 O O . ASP B 1 100 ? -43.545 10.399 18.083 1.00 33.35 100 ASP B O 1
ATOM 2644 N N . ALA B 1 101 ? -41.735 9.050 17.873 1.00 34.03 101 ALA B N 1
ATOM 2645 C CA . ALA B 1 101 ? -40.853 10.075 17.301 1.00 33.57 101 ALA B CA 1
ATOM 2646 C C . ALA B 1 101 ? -41.439 10.690 16.039 1.00 33.41 101 ALA B C 1
ATOM 2647 O O . ALA B 1 101 ? -41.305 11.891 15.804 1.00 31.77 101 ALA B O 1
ATOM 2649 N N . ILE B 1 102 ? -42.099 9.856 15.242 1.00 35.15 102 ILE B N 1
ATOM 2650 C CA . ILE B 1 102 ? -42.712 10.303 13.989 1.00 35.58 102 ILE B CA 1
ATOM 2651 C C . ILE B 1 102 ? -43.906 11.243 14.221 1.00 35.61 102 ILE B C 1
ATOM 2652 O O . ILE B 1 102 ? -44.237 12.046 13.349 1.00 35.21 102 ILE B O 1
ATOM 2657 N N . GLU B 1 103 ? -44.543 11.140 15.390 1.00 35.34 103 GLU B N 1
ATOM 2658 C CA . GLU B 1 103 ? -45.695 11.977 15.743 1.00 35.02 103 GLU B CA 1
ATOM 2659 C C . GLU B 1 103 ? -45.351 13.064 16.758 1.00 33.42 103 GLU B C 1
ATOM 2660 O O . GLU B 1 103 ? -46.178 13.917 17.058 1.00 32.70 103 GLU B O 1
ATOM 2666 N N . PHE B 1 104 ? -44.128 13.031 17.287 1.00 31.96 104 PHE B N 1
ATOM 2667 C CA . PHE B 1 104 ? -43.732 13.883 18.408 1.00 29.84 104 PHE B CA 1
ATOM 2668 C C . PHE B 1 104 ? -44.131 15.344 18.205 1.00 29.40 104 PHE B C 1
ATOM 2669 O O . PHE B 1 104 ? -43.791 15.946 17.184 1.00 28.89 104 PHE B O 1
ATOM 2677 N N . SER B 1 105 ? -44.854 15.892 19.180 1.00 29.70 105 SER B N 1
ATOM 2678 C CA . SER B 1 105 ? -45.319 17.276 19.150 1.00 31.28 105 SER B CA 1
ATOM 2679 C C . SER B 1 105 ? -44.234 18.277 19.533 1.00 31.99 105 SER B C 1
ATOM 2680 O O . SER B 1 105 ? -43.266 17.946 20.223 1.00 29.94 105 SER B O 1
ATOM 2683 N N . GLU B 1 106 ? -44.422 19.515 19.100 1.00 32.56 106 GLU B N 1
ATOM 2684 C CA . GLU B 1 106 ? -43.556 20.615 19.490 1.00 32.77 106 GLU B CA 1
ATOM 2685 C C . GLU B 1 106 ? -43.680 20.935 20.982 1.00 33.21 106 GLU B C 1
ATOM 2686 O O . GLU B 1 106 ? -42.702 21.347 21.614 1.00 33.03 106 GLU B O 1
ATOM 2692 N N . LYS B 1 107 ? -44.868 20.734 21.546 1.00 32.11 107 LYS B N 1
ATOM 2693 C CA . LYS B 1 107 ? -45.087 20.965 22.972 1.00 31.85 107 LYS B CA 1
ATOM 2694 C C . LYS B 1 107 ? -44.259 19.994 23.817 1.00 31.05 107 LYS B C 1
ATOM 2695 O O . LYS B 1 107 ? -43.610 20.398 24.801 1.00 31.29 107 LYS B O 1
ATOM 2701 N N . ASN B 1 108 ? -44.300 18.723 23.437 1.00 29.57 108 ASN B N 1
ATOM 2702 C CA . ASN B 1 108 ? -43.527 17.691 24.129 1.00 29.31 108 ASN B CA 1
ATOM 2703 C C . ASN B 1 108 ? -42.035 17.816 23.895 1.00 30.28 108 ASN B C 1
ATOM 2704 O O . ASN B 1 108 ? -41.253 17.206 24.627 1.00 29.48 108 ASN B O 1
ATOM 2709 N N . TRP B 1 109 ? -41.639 18.573 22.871 1.00 28.65 109 TRP B N 1
ATOM 2710 C CA . TRP B 1 109 ? -40.239 18.947 22.711 1.00 27.33 109 TRP B CA 1
ATOM 2711 C C . TRP B 1 109 ? -39.912 20.070 23.675 1.00 27.67 109 TRP B C 1
ATOM 2712 O O . TRP B 1 109 ? -39.073 19.912 24.566 1.00 26.84 109 TRP B O 1
ATOM 2723 N N . ASP B 1 110 ? -40.591 21.203 23.499 1.00 26.14 110 ASP B N 1
ATOM 2724 C CA . ASP B 1 110 ? -40.301 22.409 24.257 1.00 27.27 110 ASP B CA 1
ATOM 2725 C C . ASP B 1 110 ? -40.389 22.193 25.757 1.00 26.93 110 ASP B C 1
ATOM 2726 O O . ASP B 1 110 ? -39.553 22.698 26.496 1.00 25.78 110 ASP B O 1
ATOM 2731 N N . ASP B 1 111 ? -41.414 21.474 26.206 1.00 26.40 111 ASP B N 1
ATOM 2732 C CA . ASP B 1 111 ? -41.645 21.332 27.637 1.00 26.09 111 ASP B CA 1
ATOM 2733 C C . ASP B 1 111 ? -40.452 20.624 28.295 1.00 24.39 111 ASP B C 1
ATOM 2734 O O . ASP B 1 111 ? -39.970 21.048 29.347 1.00 23.53 111 ASP B O 1
ATOM 2739 N N . VAL B 1 112 ? -39.979 19.571 27.636 1.00 24.79 112 VAL B N 1
ATOM 2740 C CA . VAL B 1 112 ? -38.876 18.746 28.154 1.00 23.90 112 VAL B CA 1
ATOM 2741 C C . VAL B 1 112 ? -37.546 19.493 28.076 1.00 24.37 112 VAL B C 1
ATOM 2742 O O . VAL B 1 112 ? -36.806 19.550 29.065 1.00 24.15 112 VAL B O 1
ATOM 2746 N N . MET B 1 113 ? -37.256 20.088 26.922 1.00 23.40 113 MET B N 1
ATOM 2747 C CA . MET B 1 113 ? -36.022 20.858 26.770 1.00 22.26 113 MET B CA 1
ATOM 2748 C C . MET B 1 113 ? -35.952 22.060 27.699 1.00 22.19 113 MET B C 1
ATOM 2749 O O . MET B 1 113 ? -34.899 22.328 28.286 1.00 21.21 113 MET B O 1
ATOM 2754 N N . ASN B 1 114 ? -37.051 22.803 27.860 1.00 21.01 114 ASN B N 1
ATOM 2755 C CA . ASN B 1 114 ? -37.029 23.969 28.735 1.00 22.26 114 ASN B CA 1
ATOM 2756 C C . ASN B 1 114 ? -36.600 23.641 30.153 1.00 19.85 114 ASN B C 1
ATOM 2757 O O . ASN B 1 114 ? -35.853 24.401 30.765 1.00 22.04 114 ASN B O 1
ATOM 2762 N N . LEU B 1 115 ? -37.101 22.523 30.668 1.00 20.64 115 LEU B N 1
ATOM 2763 C CA . LEU B 1 115 ? -36.822 22.124 32.044 1.00 20.26 115 LEU B CA 1
ATOM 2764 C C . LEU B 1 115 ? -35.522 21.333 32.148 1.00 18.97 115 LEU B C 1
ATOM 2765 O O . LEU B 1 115 ? -34.662 21.667 32.959 1.00 18.59 115 LEU B O 1
ATOM 2770 N N . ASN B 1 116 ? -35.396 20.307 31.319 1.00 18.67 116 ASN B N 1
ATOM 2771 C CA . ASN B 1 116 ? -34.327 19.295 31.475 1.00 18.02 116 ASN B CA 1
ATOM 2772 C C . ASN B 1 116 ? -32.939 19.792 31.058 1.00 18.44 116 ASN B C 1
ATOM 2773 O O . ASN B 1 116 ? -31.935 19.278 31.561 1.00 17.53 116 ASN B O 1
ATOM 2778 N N . ILE B 1 117 ? -32.856 20.759 30.139 1.00 18.48 117 ILE B N 1
ATOM 2779 C CA . ILE B 1 117 ? -31.548 21.320 29.763 1.00 18.00 117 ILE B CA 1
ATOM 2780 C C . ILE B 1 117 ? -31.461 22.842 29.880 1.00 17.79 117 ILE B C 1
ATOM 2781 O O . ILE B 1 117 ? -30.532 23.363 30.503 1.00 17.64 117 ILE B O 1
ATOM 2786 N N . LYS B 1 118 ? -32.423 23.587 29.332 1.00 18.90 118 LYS B N 1
ATOM 2787 C CA . LYS B 1 118 ? -32.335 25.034 29.427 1.00 19.54 118 LYS B CA 1
ATOM 2788 C C . LYS B 1 118 ? -32.322 25.542 30.881 1.00 18.56 118 LYS B C 1
ATOM 2789 O O . LYS B 1 118 ? -31.444 26.316 31.268 1.00 19.34 118 LYS B O 1
ATOM 2795 N N . SER B 1 119 ? -33.262 25.077 31.705 1.00 18.63 119 SER B N 1
ATOM 2796 C CA . SER B 1 119 ? -33.313 25.548 33.078 1.00 18.45 119 SER B CA 1
ATOM 2797 C C . SER B 1 119 ? -32.092 25.047 33.856 1.00 16.91 119 SER B C 1
ATOM 2798 O O . SER B 1 119 ? -31.619 25.724 34.762 1.00 18.58 119 SER B O 1
ATOM 2801 N N . VAL B 1 120 ? -31.586 23.868 33.484 1.00 17.59 120 VAL B N 1
ATOM 2802 C CA . VAL B 1 120 ? -30.394 23.335 34.148 1.00 16.56 120 VAL B CA 1
ATOM 2803 C C . VAL B 1 120 ? -29.195 24.234 33.887 1.00 16.14 120 VAL B C 1
ATOM 2804 O O . VAL B 1 120 ? -28.465 24.598 34.819 1.00 15.71 120 VAL B O 1
ATOM 2808 N N . PHE B 1 121 ? -29.001 24.624 32.628 1.00 16.16 121 PHE B N 1
ATOM 2809 C CA . PHE B 1 121 ? -27.926 25.566 32.366 1.00 16.68 121 PHE B CA 1
ATOM 2810 C C . PHE B 1 121 ? -28.096 26.888 33.122 1.00 16.52 121 PHE B C 1
ATOM 2811 O O . PHE B 1 121 ? -27.173 27.360 33.775 1.00 17.23 121 PHE B O 1
ATOM 2819 N N . PHE B 1 122 ? -29.277 27.507 33.030 1.00 17.62 122 PHE B N 1
ATOM 2820 C CA . PHE B 1 122 ? -29.451 28.816 33.660 1.00 17.82 122 PHE B CA 1
ATOM 2821 C C . PHE B 1 122 ? -29.504 28.818 35.186 1.00 17.12 122 PHE B C 1
ATOM 2822 O O . PHE B 1 122 ? -29.020 29.750 35.811 1.00 16.90 122 PHE B O 1
ATOM 2830 N N . MET B 1 123 ? -30.018 27.748 35.801 1.00 16.57 123 MET B N 1
ATOM 2831 C CA . MET B 1 123 ? -29.920 27.636 37.239 1.00 16.74 123 MET B CA 1
ATOM 2832 C C . MET B 1 123 ? -28.462 27.478 37.676 1.00 15.00 123 MET B C 1
ATOM 2833 O O . MET B 1 123 ? -28.007 28.092 38.643 1.00 16.11 123 MET B O 1
ATOM 2838 N N . SER B 1 124 ? -27.722 26.663 36.931 1.00 15.45 124 SER B N 1
ATOM 2839 C CA . SER B 1 124 ? -26.312 26.472 37.235 1.00 15.24 124 SER B CA 1
ATOM 2840 C C . SER B 1 124 ? -25.532 27.783 37.107 1.00 15.15 124 SER B C 1
ATOM 2841 O O . SER B 1 124 ? -24.692 28.088 37.933 1.00 15.44 124 SER B O 1
ATOM 2844 N N . GLN B 1 125 ? -25.836 28.563 36.075 1.00 16.47 125 GLN B N 1
ATOM 2845 C CA . GLN B 1 125 ? -25.232 29.882 35.921 1.00 17.29 125 GLN B CA 1
ATOM 2846 C C . GLN B 1 125 ? -25.542 30.793 37.115 1.00 17.21 125 GLN B C 1
ATOM 2847 O O . GLN B 1 125 ? -24.663 31.459 37.660 1.00 16.83 125 GLN B O 1
ATOM 2853 N N . THR B 1 126 ? -26.805 30.782 37.525 1.00 17.75 126 THR B N 1
ATOM 2854 C CA . THR B 1 126 ? -27.268 31.617 38.618 1.00 18.69 126 THR B CA 1
ATOM 2855 C C . THR B 1 126 ? -26.541 31.300 39.912 1.00 17.96 126 THR B C 1
ATOM 2856 O O . THR B 1 126 ? -26.049 32.180 40.593 1.00 18.33 126 THR B O 1
ATOM 2860 N N . VAL B 1 127 ? -26.476 30.012 40.236 1.00 17.20 127 VAL B N 1
ATOM 2861 C CA . VAL B 1 127 ? -25.808 29.585 41.445 1.00 17.70 127 VAL B CA 1
ATOM 2862 C C . VAL B 1 127 ? -24.302 29.796 41.347 1.00 16.27 127 VAL B C 1
ATOM 2863 O O . VAL B 1 127 ? -23.682 30.224 42.316 1.00 18.24 127 VAL B O 1
ATOM 2867 N N . ALA B 1 128 ? -23.714 29.501 40.187 1.00 16.64 128 ALA B N 1
ATOM 2868 C CA . ALA B 1 128 ? -22.288 29.734 40.004 1.00 17.22 128 ALA B CA 1
ATOM 2869 C C . ALA B 1 128 ? -21.906 31.203 40.257 1.00 17.58 128 ALA B C 1
ATOM 2870 O O . ALA B 1 128 ? -20.863 31.481 40.812 1.00 18.18 128 ALA B O 1
ATOM 2872 N N . ARG B 1 129 ? -22.769 32.138 39.869 1.00 19.25 129 ARG B N 1
ATOM 2873 C CA . ARG B 1 129 ? -22.523 33.547 40.191 1.00 20.08 129 ARG B CA 1
ATOM 2874 C C . ARG B 1 129 ? -22.386 33.768 41.689 1.00 18.73 129 ARG B C 1
ATOM 2875 O O . ARG B 1 129 ? -21.511 34.494 42.153 1.00 19.01 129 ARG B O 1
ATOM 2883 N N . GLN B 1 130 ? -23.253 33.102 42.451 1.00 18.07 130 GLN B N 1
ATOM 2884 C CA . GLN B 1 130 ? -23.225 33.179 43.881 1.00 17.65 130 GLN B CA 1
ATOM 2885 C C . GLN B 1 130 ? -21.977 32.493 44.432 1.00 16.77 130 GLN B C 1
ATOM 2886 O O . GLN B 1 130 ? -21.337 33.001 45.341 1.00 16.99 130 GLN B O 1
ATOM 2892 N N . PHE B 1 131 ? -21.623 31.328 43.890 1.00 16.79 131 PHE B N 1
ATOM 2893 C CA . PHE B 1 131 ? -20.396 30.654 44.337 1.00 16.61 131 PHE B CA 1
ATOM 2894 C C . PHE B 1 131 ? -19.166 31.557 44.179 1.00 16.83 131 PHE B C 1
ATOM 2895 O O . PHE B 1 131 ? -18.317 31.639 45.060 1.00 17.17 131 PHE B O 1
ATOM 2903 N N . ILE B 1 132 ? -19.070 32.191 43.025 1.00 17.88 132 ILE B N 1
ATOM 2904 C CA . ILE B 1 132 ? -17.945 33.074 42.719 1.00 18.80 132 ILE B CA 1
ATOM 2905 C C . ILE B 1 132 ? -17.906 34.274 43.678 1.00 19.93 132 ILE B C 1
ATOM 2906 O O . ILE B 1 132 ? -16.844 34.620 44.191 1.00 19.68 132 ILE B O 1
ATOM 2911 N N . LYS B 1 133 ? -19.070 34.869 43.957 1.00 20.85 133 LYS B N 1
ATOM 2912 C CA . LYS B 1 133 ? -19.187 35.938 44.971 1.00 22.14 133 LYS B CA 1
ATOM 2913 C C . LYS B 1 133 ? -18.669 35.496 46.347 1.00 20.33 133 LYS B C 1
ATOM 2914 O O . LYS B 1 133 ? -17.868 36.196 46.991 1.00 21.24 133 LYS B O 1
ATOM 2920 N N . GLN B 1 134 ? -19.104 34.313 46.784 1.00 18.68 134 GLN B N 1
ATOM 2921 C CA . GLN B 1 134 ? -18.693 33.752 48.069 1.00 18.50 134 GLN B CA 1
ATOM 2922 C C . GLN B 1 134 ? -17.193 33.473 48.162 1.00 17.30 134 GLN B C 1
ATOM 2923 O O . GLN B 1 134 ? -16.595 33.630 49.209 1.00 18.65 134 GLN B O 1
ATOM 2929 N N . GLY B 1 135 ? -16.615 32.996 47.069 1.00 17.47 135 GLY B N 1
ATOM 2930 C CA . GLY B 1 135 ? -15.179 32.711 47.039 1.00 18.00 135 GLY B CA 1
ATOM 2931 C C . GLY B 1 135 ? -14.716 31.451 47.749 1.00 18.89 135 GLY B C 1
ATOM 2932 O O . GLY B 1 135 ? -13.523 31.282 47.983 1.00 19.08 135 GLY B O 1
ATOM 2933 N N . LYS B 1 136 ? -15.646 30.550 48.076 1.00 18.87 136 LYS B N 1
ATOM 2934 C CA . LYS B 1 136 ? -15.293 29.273 48.698 1.00 19.83 136 LYS B CA 1
ATOM 2935 C C . LYS B 1 136 ? -15.633 28.072 47.801 1.00 19.22 136 LYS B C 1
ATOM 2936 O O . LYS B 1 136 ? -15.876 26.956 48.300 1.00 20.12 136 LYS B O 1
ATOM 2942 N N . GLY B 1 137 ? -15.623 28.289 46.487 1.00 18.48 137 GLY B N 1
ATOM 2943 C CA . GLY B 1 137 ? -15.933 27.234 45.535 1.00 19.18 137 GLY B CA 1
ATOM 2944 C C . GLY B 1 137 ? -17.376 26.787 45.666 1.00 18.72 137 GLY B C 1
ATOM 2945 O O . GLY B 1 137 ? -18.219 27.511 46.205 1.00 18.39 137 GLY B O 1
ATOM 2946 N N . GLY B 1 138 ? -17.666 25.582 45.196 1.00 16.62 138 GLY B N 1
ATOM 2947 C CA . GLY B 1 138 ? -19.029 25.081 45.197 1.00 16.27 138 GLY B CA 1
ATOM 2948 C C . GLY B 1 138 ? -19.171 23.814 44.397 1.00 15.80 138 GLY B C 1
ATOM 2949 O O . GLY B 1 138 ? -18.228 23.376 43.717 1.00 13.98 138 GLY B O 1
ATOM 2950 N N . LYS B 1 139 ? -20.363 23.231 44.456 1.00 14.62 139 LYS B N 1
ATOM 2951 C CA . LYS B 1 139 ? -20.659 21.956 43.790 1.00 14.26 139 LYS B CA 1
ATOM 2952 C C . LYS B 1 139 ? -21.954 22.052 43.008 1.00 14.24 139 LYS B C 1
ATOM 2953 O O . LYS B 1 139 ? -22.965 22.567 43.516 1.00 14.32 139 LYS B O 1
ATOM 2959 N N . ILE B 1 140 ? -21.928 21.555 41.789 1.00 13.10 140 ILE B N 1
ATOM 2960 C CA . ILE B 1 140 ? -23.118 21.403 40.978 1.00 13.69 140 ILE B CA 1
ATOM 2961 C C . ILE B 1 140 ? -23.189 19.945 40.582 1.00 13.61 140 ILE B C 1
ATOM 2962 O O . ILE B 1 140 ? -22.227 19.379 40.049 1.00 13.72 140 ILE B O 1
ATOM 2967 N N . ILE B 1 141 ? -24.341 19.329 40.846 1.00 13.28 141 ILE B N 1
ATOM 2968 C CA . ILE B 1 141 ? -24.595 17.952 40.449 1.00 13.31 141 ILE B CA 1
ATOM 2969 C C . ILE B 1 141 ? -25.802 17.966 39.520 1.00 13.33 141 ILE B C 1
ATOM 2970 O O . ILE B 1 141 ? -26.929 18.296 39.934 1.00 14.53 141 ILE B O 1
ATOM 2975 N N . ASN B 1 142 ? -25.556 17.671 38.255 1.00 12.83 142 ASN B N 1
ATOM 2976 C CA . ASN B 1 142 ? -26.605 17.508 37.269 1.00 13.42 142 ASN B CA 1
ATOM 2977 C C . ASN B 1 142 ? -27.057 16.057 37.211 1.00 13.68 142 ASN B C 1
ATOM 2978 O O . ASN B 1 142 ? -26.366 15.159 37.718 1.00 13.80 142 ASN B O 1
ATOM 2983 N N . ILE B 1 143 ? -28.220 15.814 36.611 1.00 13.45 143 ILE B N 1
ATOM 2984 C CA . ILE B 1 143 ? -28.804 14.491 36.589 1.00 14.51 143 ILE B CA 1
ATOM 2985 C C . ILE B 1 143 ? -28.901 14.082 35.130 1.00 14.70 143 ILE B C 1
ATOM 2986 O O . ILE B 1 143 ? -29.684 14.630 34.354 1.00 15.21 143 ILE B O 1
ATOM 2991 N N . ALA B 1 144 ? -28.037 13.147 34.750 1.00 15.40 144 ALA B N 1
ATOM 2992 C CA . ALA B 1 144 ? -28.015 12.592 33.427 1.00 15.50 144 ALA B CA 1
ATOM 2993 C C . ALA B 1 144 ? -28.927 11.347 33.387 1.00 16.30 144 ALA B C 1
ATOM 2994 O O . ALA B 1 144 ? -29.793 11.187 34.256 1.00 18.18 144 ALA B O 1
ATOM 2996 N N . SER B 1 145 ? -28.752 10.485 32.393 1.00 15.33 145 SER B N 1
ATOM 2997 C CA . SER B 1 145 ? -29.611 9.323 32.182 1.00 15.29 145 SER B CA 1
ATOM 2998 C C . SER B 1 145 ? -28.830 8.248 31.449 1.00 15.00 145 SER B C 1
ATOM 2999 O O . SER B 1 145 ? -27.801 8.537 30.836 1.00 14.61 145 SER B O 1
ATOM 3002 N N . MET B 1 146 ? -29.362 7.030 31.430 1.00 15.04 146 MET B N 1
ATOM 3003 C CA . MET B 1 146 ? -28.874 6.030 30.483 1.00 15.70 146 MET B CA 1
ATOM 3004 C C . MET B 1 146 ? -29.080 6.546 29.056 1.00 15.37 146 MET B C 1
ATOM 3005 O O . MET B 1 146 ? -28.324 6.208 28.167 1.00 15.93 146 MET B O 1
ATOM 3010 N N . LEU B 1 147 ? -30.073 7.408 28.862 1.00 17.32 147 LEU B N 1
ATOM 3011 C CA . LEU B 1 147 ? -30.318 7.993 27.547 1.00 17.83 147 LEU B CA 1
ATOM 3012 C C . LEU B 1 147 ? -29.398 9.184 27.247 1.00 16.95 147 LEU B C 1
ATOM 3013 O O . LEU B 1 147 ? -29.600 9.896 26.266 1.00 17.87 147 LEU B O 1
ATOM 3018 N N . SER B 1 148 ? -28.400 9.419 28.097 1.00 15.88 148 SER B N 1
ATOM 3019 C CA . SER B 1 148 ? -27.255 10.280 27.744 1.00 16.19 148 SER B CA 1
ATOM 3020 C C . SER B 1 148 ? -26.250 9.484 26.915 1.00 16.55 148 SER B C 1
ATOM 3021 O O . SER B 1 148 ? -25.378 10.062 26.242 1.00 17.24 148 SER B O 1
ATOM 3024 N N . PHE B 1 149 ? -26.346 8.161 27.004 1.00 16.08 149 PHE B N 1
ATOM 3025 C CA . PHE B 1 149 ? -25.412 7.227 26.359 1.00 16.60 149 PHE B CA 1
ATOM 3026 C C . PHE B 1 149 ? -26.038 6.387 25.235 1.00 17.84 149 PHE B C 1
ATOM 3027 O O . PHE B 1 149 ? -25.361 5.993 24.278 1.00 17.05 149 PHE B O 1
ATOM 3035 N N . GLN B 1 150 ? -27.305 6.042 25.422 1.00 17.80 150 GLN B N 1
ATOM 3036 C CA . GLN B 1 150 ? -28.073 5.240 24.494 1.00 18.71 150 GLN B CA 1
ATOM 3037 C C . GLN B 1 150 ? -29.250 6.084 24.006 1.00 18.37 150 GLN B C 1
ATOM 3038 O O . GLN B 1 150 ? -29.552 7.134 24.578 1.00 18.23 150 GLN B O 1
ATOM 3044 N N . GLY B 1 151 ? -29.904 5.624 22.946 1.00 19.30 151 GLY B N 1
ATOM 3045 C CA . GLY B 1 151 ? -30.964 6.409 22.300 1.00 19.30 151 GLY B CA 1
ATOM 3046 C C . GLY B 1 151 ? -32.328 6.351 22.964 1.00 20.57 151 GLY B C 1
ATOM 3047 O O . GLY B 1 151 ? -33.005 7.371 23.090 1.00 20.59 151 GLY B O 1
ATOM 3048 N N . GLY B 1 152 ? -32.735 5.158 23.387 1.00 22.65 152 GLY B N 1
ATOM 3049 C CA . GLY B 1 152 ? -34.100 4.946 23.861 1.00 24.65 152 GLY B CA 1
ATOM 3050 C C . GLY B 1 152 ? -35.085 5.032 22.706 1.00 25.53 152 GLY B C 1
ATOM 3051 O O . GLY B 1 152 ? -34.689 5.077 21.542 1.00 25.38 152 GLY B O 1
ATOM 3052 N N . ILE B 1 153 ? -36.372 5.047 23.033 1.00 26.00 153 ILE B N 1
ATOM 3053 C CA . ILE B 1 153 ? -37.423 5.192 22.019 1.00 27.53 153 ILE B CA 1
ATOM 3054 C C . ILE B 1 153 ? -38.569 6.017 22.570 1.00 27.27 153 ILE B C 1
ATOM 3055 O O . ILE B 1 153 ? -38.832 6.013 23.776 1.00 28.51 153 ILE B O 1
ATOM 3060 N N . ARG B 1 154 ? -39.238 6.738 21.676 1.00 28.01 154 ARG B N 1
ATOM 3061 C CA . ARG B 1 154 ? -40.439 7.512 22.000 1.00 27.91 154 ARG B CA 1
ATOM 3062 C C . ARG B 1 154 ? -40.197 8.693 22.945 1.00 27.00 154 ARG B C 1
ATOM 3063 O O . ARG B 1 154 ? -41.145 9.299 23.428 1.00 26.82 154 ARG B O 1
ATOM 3071 N N . VAL B 1 155 ? -38.933 9.057 23.182 1.00 25.13 155 VAL B N 1
ATOM 3072 C CA . VAL B 1 155 ? -38.603 10.183 24.048 1.00 25.46 155 VAL B CA 1
ATOM 3073 C C . VAL B 1 155 ? -37.497 11.081 23.458 1.00 25.79 155 VAL B C 1
ATOM 3074 O O . VAL B 1 155 ? -36.532 11.424 24.158 1.00 24.17 155 VAL B O 1
ATOM 3078 N N . PRO B 1 156 ? -37.637 11.493 22.177 1.00 25.70 156 PRO B N 1
ATOM 3079 C CA . PRO B 1 156 ? -36.596 12.332 21.537 1.00 25.04 156 PRO B CA 1
ATOM 3080 C C . PRO B 1 156 ? -36.083 13.505 22.366 1.00 24.85 156 PRO B C 1
ATOM 3081 O O . PRO B 1 156 ? -34.870 13.719 22.440 1.00 22.23 156 PRO B O 1
ATOM 3085 N N . SER B 1 157 ? -36.982 14.267 22.983 1.00 23.10 157 SER B N 1
ATOM 3086 C CA . SER B 1 157 ? -36.581 15.466 23.705 1.00 23.98 157 SER B CA 1
ATOM 3087 C C . SER B 1 157 ? -35.892 15.117 25.025 1.00 22.12 157 SER B C 1
ATOM 3088 O O . SER B 1 157 ? -35.056 15.891 25.516 1.00 20.99 157 SER B O 1
ATOM 3091 N N . TYR B 1 158 ? -36.255 13.967 25.595 1.00 22.26 158 TYR B N 1
ATOM 3092 C CA . TYR B 1 158 ? -35.608 13.478 26.813 1.00 21.09 158 TYR B CA 1
ATOM 3093 C C . TYR B 1 158 ? -34.164 13.099 26.523 1.00 20.42 158 TYR B C 1
ATOM 3094 O O . TYR B 1 158 ? -33.249 13.533 27.219 1.00 19.32 158 TYR B O 1
ATOM 3103 N N . THR B 1 159 ? -33.974 12.301 25.479 1.00 20.24 159 THR B N 1
ATOM 3104 C CA . THR B 1 159 ? -32.650 11.861 25.031 1.00 19.36 159 THR B CA 1
ATOM 3105 C C . THR B 1 159 ? -31.798 13.075 24.638 1.00 19.23 159 THR B C 1
ATOM 3106 O O . THR B 1 159 ? -30.640 13.200 25.070 1.00 17.69 159 THR B O 1
ATOM 3110 N N . ALA B 1 160 ? -32.375 13.984 23.849 1.00 19.60 160 ALA B N 1
ATOM 3111 C CA . ALA B 1 160 ? -31.709 15.238 23.513 1.00 19.32 160 ALA B CA 1
ATOM 3112 C C . ALA B 1 160 ? -31.260 15.984 24.760 1.00 19.04 160 ALA B C 1
ATOM 3113 O O . ALA B 1 160 ? -30.078 16.337 24.897 1.00 18.60 160 ALA B O 1
ATOM 3115 N N . SER B 1 161 ? -32.201 16.227 25.679 1.00 17.99 161 SER B N 1
ATOM 3116 C CA . SER B 1 161 ? -31.914 17.006 26.863 1.00 17.99 161 SER B CA 1
ATOM 3117 C C . SER B 1 161 ? -30.871 16.312 27.740 1.00 16.99 161 SER B C 1
ATOM 3118 O O . SER B 1 161 ? -30.006 16.986 28.282 1.00 17.51 161 SER B O 1
ATOM 3121 N N . LYS B 1 162 ? -30.971 15.001 27.900 1.00 17.62 162 LYS B N 1
ATOM 3122 C CA . LYS B 1 162 ? -30.022 14.287 28.800 1.00 17.35 162 LYS B CA 1
ATOM 3123 C C . LYS B 1 162 ? -28.642 14.088 28.179 1.00 17.78 162 LYS B C 1
ATOM 3124 O O . LYS B 1 162 ? -27.621 14.103 28.894 1.00 16.47 162 LYS B O 1
ATOM 3130 N N . SER B 1 163 ? -28.589 13.937 26.860 1.00 16.90 163 SER B N 1
ATOM 3131 C CA . SER B 1 163 ? -27.303 13.939 26.173 1.00 16.91 163 SER B CA 1
ATOM 3132 C C . SER B 1 163 ? -26.683 15.335 26.304 1.00 16.82 163 SER B C 1
ATOM 3133 O O . SER B 1 163 ? -25.497 15.484 26.638 1.00 16.15 163 SER B O 1
ATOM 3136 N N . ALA B 1 164 ? -27.493 16.376 26.132 1.00 16.64 164 ALA B N 1
ATOM 3137 C CA . ALA B 1 164 ? -27.027 17.739 26.355 1.00 16.76 164 ALA B CA 1
ATOM 3138 C C . ALA B 1 164 ? -26.519 17.986 27.781 1.00 15.86 164 ALA B C 1
ATOM 3139 O O . ALA B 1 164 ? -25.561 18.719 27.974 1.00 15.95 164 ALA B O 1
ATOM 3141 N N . VAL B 1 165 ? -27.170 17.397 28.796 1.00 15.57 165 VAL B N 1
ATOM 3142 C CA . VAL B 1 165 ? -26.737 17.585 30.180 1.00 15.24 165 VAL B CA 1
ATOM 3143 C C . VAL B 1 165 ? -25.289 17.107 30.331 1.00 14.50 165 VAL B C 1
ATOM 3144 O O . VAL B 1 165 ? -24.472 17.775 30.956 1.00 13.65 165 VAL B O 1
ATOM 3148 N N . MET B 1 166 ? -24.987 15.961 29.750 1.00 15.70 166 MET B N 1
ATOM 3149 C CA . MET B 1 166 ? -23.646 15.393 29.875 1.00 16.79 166 MET B CA 1
ATOM 3150 C C . MET B 1 166 ? -22.606 16.310 29.237 1.00 15.86 166 MET B C 1
ATOM 3151 O O . MET B 1 166 ? -21.537 16.535 29.800 1.00 16.42 166 MET B O 1
ATOM 3156 N N . GLY B 1 167 ? -22.954 16.894 28.091 1.00 15.43 167 GLY B N 1
ATOM 3157 C CA . GLY B 1 167 ? -22.075 17.845 27.423 1.00 15.37 167 GLY B CA 1
ATOM 3158 C C . GLY B 1 167 ? -21.871 19.151 28.159 1.00 15.67 167 GLY B C 1
ATOM 3159 O O . GLY B 1 167 ? -20.736 19.595 28.365 1.00 15.63 167 GLY B O 1
ATOM 3160 N N . VAL B 1 168 ? -22.962 19.793 28.581 1.00 15.99 168 VAL B N 1
ATOM 3161 C CA . VAL B 1 168 ? -22.841 21.068 29.258 1.00 16.75 168 VAL B CA 1
ATOM 3162 C C . VAL B 1 168 ? -22.161 20.964 30.638 1.00 15.34 168 VAL B C 1
ATOM 3163 O O . VAL B 1 168 ? -21.548 21.915 31.118 1.00 15.07 168 VAL B O 1
ATOM 3167 N N . THR B 1 169 ? -22.264 19.784 31.257 1.00 14.98 169 THR B N 1
ATOM 3168 C CA . THR B 1 169 ? -21.505 19.477 32.457 1.00 14.49 169 THR B CA 1
ATOM 3169 C C . THR B 1 169 ? -20.007 19.622 32.210 1.00 13.70 169 THR B C 1
ATOM 3170 O O . THR B 1 169 ? -19.295 20.166 33.041 1.00 13.56 169 THR B O 1
ATOM 3174 N N . ARG B 1 170 ? -19.550 19.134 31.057 1.00 14.27 170 ARG B N 1
ATOM 3175 C CA . ARG B 1 170 ? -18.136 19.261 30.693 1.00 14.22 170 ARG B CA 1
ATOM 3176 C C . ARG B 1 170 ? -17.732 20.732 30.551 1.00 14.06 170 ARG B C 1
ATOM 3177 O O . ARG B 1 170 ? -16.753 21.185 31.156 1.00 13.74 170 ARG B O 1
ATOM 3185 N N . LEU B 1 171 ? -18.520 21.476 29.787 1.00 14.40 171 LEU B N 1
ATOM 3186 C CA . LEU B 1 171 ? -18.209 22.901 29.562 1.00 14.88 171 LEU B CA 1
ATOM 3187 C C . LEU B 1 171 ? -18.234 23.748 30.835 1.00 15.51 171 LEU B C 1
ATOM 3188 O O . LEU B 1 171 ? -17.364 24.605 31.044 1.00 15.12 171 LEU B O 1
ATOM 3193 N N . MET B 1 172 ? -19.216 23.529 31.703 1.00 15.26 172 MET B N 1
ATOM 3194 C CA . MET B 1 172 ? -19.257 24.279 32.944 1.00 15.61 172 MET B CA 1
ATOM 3195 C C . MET B 1 172 ? -18.035 23.998 33.840 1.00 14.90 172 MET B C 1
ATOM 3196 O O . MET B 1 172 ? -17.483 24.900 34.428 1.00 14.77 172 MET B O 1
ATOM 3201 N N . ALA B 1 173 ? -17.605 22.737 33.918 1.00 15.12 173 ALA B N 1
ATOM 3202 C CA . ALA B 1 173 ? -16.363 22.421 34.614 1.00 14.63 173 ALA B CA 1
ATOM 3203 C C . ALA B 1 173 ? -15.174 23.157 33.995 1.00 14.68 173 ALA B C 1
ATOM 3204 O O . ALA B 1 173 ? -14.361 23.747 34.685 1.00 14.60 173 ALA B O 1
ATOM 3206 N N . ASN B 1 174 ? -15.091 23.109 32.679 1.00 15.18 174 ASN B N 1
ATOM 3207 C CA . ASN B 1 174 ? -13.980 23.755 31.987 1.00 16.29 174 ASN B CA 1
ATOM 3208 C C . ASN B 1 174 ? -13.836 25.209 32.390 1.00 16.79 174 ASN B C 1
ATOM 3209 O O . ASN B 1 174 ? -12.718 25.686 32.603 1.00 17.53 174 ASN B O 1
ATOM 3214 N N . GLU B 1 175 ? -14.959 25.917 32.491 1.00 17.00 175 GLU B N 1
ATOM 3215 C CA . GLU B 1 175 ? -14.900 27.354 32.761 1.00 17.44 175 GLU B CA 1
ATOM 3216 C C . GLU B 1 175 ? -14.827 27.698 34.240 1.00 17.41 175 GLU B C 1
ATOM 3217 O O . GLU B 1 175 ? -14.250 28.718 34.595 1.00 17.89 175 GLU B O 1
ATOM 3223 N N . TRP B 1 176 ? -15.417 26.879 35.112 1.00 15.80 176 TRP B N 1
ATOM 3224 C CA . TRP B 1 176 ? -15.563 27.246 36.521 1.00 16.13 176 TRP B CA 1
ATOM 3225 C C . TRP B 1 176 ? -14.671 26.492 37.497 1.00 15.33 176 TRP B C 1
ATOM 3226 O O . TRP B 1 176 ? -14.599 26.858 38.666 1.00 16.46 176 TRP B O 1
ATOM 3237 N N . ALA B 1 177 ? -13.982 25.455 37.012 1.00 15.71 177 ALA B N 1
ATOM 3238 C CA . ALA B 1 177 ? -13.162 24.628 37.888 1.00 16.49 177 ALA B CA 1
ATOM 3239 C C . ALA B 1 177 ? -12.070 25.453 38.571 1.00 16.81 177 ALA B C 1
ATOM 3240 O O . ALA B 1 177 ? -11.687 25.175 39.714 1.00 17.44 177 ALA B O 1
ATOM 3242 N N . LYS B 1 178 ? -11.598 26.491 37.880 1.00 19.72 178 LYS B N 1
ATOM 3243 C CA . LYS B 1 178 ? -10.544 27.351 38.422 1.00 21.67 178 LYS B CA 1
ATOM 3244 C C . LYS B 1 178 ? -10.947 28.085 39.699 1.00 21.54 178 LYS B C 1
ATOM 3245 O O . LYS B 1 178 ? -10.085 28.511 40.476 1.00 21.96 178 LYS B O 1
ATOM 3251 N N . HIS B 1 179 ? -12.255 28.216 39.921 1.00 20.74 179 HIS B N 1
ATOM 3252 C CA . HIS B 1 179 ? -12.786 28.832 41.130 1.00 21.91 179 HIS B CA 1
ATOM 3253 C C . HIS B 1 179 ? -13.092 27.838 42.235 1.00 19.96 179 HIS B C 1
ATOM 3254 O O . HIS B 1 179 ? -13.681 28.208 43.248 1.00 21.11 179 HIS B O 1
ATOM 3261 N N . GLY B 1 180 ? -12.703 26.579 42.063 1.00 18.38 180 GLY B N 1
ATOM 3262 C CA . GLY B 1 180 ? -13.022 25.565 43.039 1.00 17.78 180 GLY B CA 1
ATOM 3263 C C . GLY B 1 180 ? -14.459 25.110 42.934 1.00 16.56 180 GLY B C 1
ATOM 3264 O O . GLY B 1 180 ? -15.010 24.612 43.921 1.00 17.73 180 GLY B O 1
ATOM 3265 N N . ILE B 1 181 ? -15.058 25.319 41.766 1.00 15.97 181 ILE B N 1
ATOM 3266 C CA . ILE B 1 181 ? -16.396 24.805 41.464 1.00 15.83 181 ILE B CA 1
ATOM 3267 C C . ILE B 1 181 ? -16.289 23.489 40.719 1.00 15.82 181 ILE B C 1
ATOM 3268 O O . ILE B 1 181 ? -15.659 23.413 39.652 1.00 16.48 181 ILE B O 1
ATOM 3273 N N . ASN B 1 182 ? -16.929 22.464 41.274 1.00 15.53 182 ASN B N 1
ATOM 3274 C CA . ASN B 1 182 ? -17.006 21.164 40.636 1.00 14.93 182 ASN B CA 1
ATOM 3275 C C . ASN B 1 182 ? -18.384 20.940 40.042 1.00 15.15 182 ASN B C 1
ATOM 3276 O O . ASN B 1 182 ? -19.369 20.977 40.767 1.00 15.95 182 ASN B O 1
ATOM 3281 N N . VAL B 1 183 ? -18.447 20.717 38.739 1.00 13.70 183 VAL B N 1
ATOM 3282 C CA . VAL B 1 183 ? -19.690 20.422 38.044 1.00 13.35 183 VAL B CA 1
ATOM 3283 C C . VAL B 1 183 ? -19.599 19.016 37.509 1.00 13.38 183 VAL B C 1
ATOM 3284 O O . VAL B 1 183 ? -18.828 18.719 36.581 1.00 12.65 183 VAL B O 1
ATOM 3288 N N . ASN B 1 184 ? -20.410 18.132 38.090 1.00 12.75 184 ASN B N 1
ATOM 3289 C CA . ASN B 1 184 ? -20.442 16.731 37.688 1.00 12.44 184 ASN B CA 1
ATOM 3290 C C . ASN B 1 184 ? -21.877 16.282 37.521 1.00 12.40 184 ASN B C 1
ATOM 3291 O O . ASN B 1 184 ? -22.806 17.085 37.755 1.00 12.41 184 ASN B O 1
ATOM 3296 N N . ALA B 1 185 ? -22.075 15.064 37.042 1.00 11.92 185 ALA B N 1
ATOM 3297 C CA . ALA B 1 185 ? -23.420 14.522 36.862 1.00 12.41 185 ALA B CA 1
ATOM 3298 C C . ALA B 1 185 ? -23.518 13.103 37.386 1.00 12.48 185 ALA B C 1
ATOM 3299 O O . ALA B 1 185 ? -22.547 12.349 37.375 1.00 12.03 185 ALA B O 1
ATOM 3301 N N . ILE B 1 186 ? -24.719 12.758 37.840 1.00 11.96 186 ILE B N 1
ATOM 3302 C CA . ILE B 1 186 ? -25.085 11.404 38.148 1.00 12.03 186 ILE B CA 1
ATOM 3303 C C . ILE B 1 186 ? -26.033 10.925 37.065 1.00 12.05 186 ILE B C 1
ATOM 3304 O O . ILE B 1 186 ? -27.017 11.614 36.762 1.00 13.46 186 ILE B O 1
ATOM 3309 N N . ALA B 1 187 ? -25.744 9.767 36.479 1.00 12.66 187 ALA B N 1
ATOM 3310 C CA . ALA B 1 187 ? -26.664 9.102 35.547 1.00 12.81 187 ALA B CA 1
ATOM 3311 C C . ALA B 1 187 ? -27.284 7.878 36.216 1.00 13.61 187 ALA B C 1
ATOM 3312 O O . ALA B 1 187 ? -26.671 6.812 36.256 1.00 13.64 187 ALA B O 1
ATOM 3314 N N . PRO B 1 188 ? -28.490 8.041 36.774 1.00 13.75 188 PRO B N 1
ATOM 3315 C CA . PRO B 1 188 ? -29.168 6.881 37.343 1.00 14.14 188 PRO B CA 1
ATOM 3316 C C . PRO B 1 188 ? -29.504 5.857 36.268 1.00 15.61 188 PRO B C 1
ATOM 3317 O O . PRO B 1 188 ? -29.737 6.219 35.111 1.00 14.96 188 PRO B O 1
ATOM 3321 N N . GLY B 1 189 ? -29.514 4.581 36.639 1.00 15.43 189 GLY B N 1
ATOM 3322 C CA . GLY B 1 189 ? -29.963 3.533 35.742 1.00 16.00 189 GLY B CA 1
ATOM 3323 C C . GLY B 1 189 ? -31.475 3.411 35.780 1.00 17.16 189 GLY B C 1
ATOM 3324 O O . GLY B 1 189 ? -32.196 4.411 35.877 1.00 18.15 189 GLY B O 1
ATOM 3325 N N . TYR B 1 190 ? -31.945 2.172 35.727 1.00 17.82 190 TYR B N 1
ATOM 3326 C CA . TYR B 1 190 ? -33.366 1.879 35.879 1.00 18.85 190 TYR B CA 1
ATOM 3327 C C . TYR B 1 190 ? -33.687 1.818 37.359 1.00 17.90 190 TYR B C 1
ATOM 3328 O O . TYR B 1 190 ? -33.231 0.916 38.067 1.00 17.46 190 TYR B O 1
ATOM 3337 N N . MET B 1 191 ? -34.442 2.804 37.824 1.00 17.95 191 MET B N 1
ATOM 3338 C CA . MET B 1 191 ? -34.724 2.981 39.231 1.00 19.39 191 MET B CA 1
ATOM 3339 C C . MET B 1 191 ? -36.181 2.639 39.491 1.00 22.26 191 MET B C 1
ATOM 3340 O O . MET B 1 191 ? -37.022 2.767 38.598 1.00 24.12 191 MET B O 1
ATOM 3345 N N . ALA B 1 192 ? -36.456 2.188 40.706 1.00 23.44 192 ALA B N 1
ATOM 3346 C CA . ALA B 1 192 ? -37.830 1.953 41.162 1.00 27.57 192 ALA B CA 1
ATOM 3347 C C . ALA B 1 192 ? -38.381 3.292 41.633 1.00 31.11 192 ALA B C 1
ATOM 3348 O O . ALA B 1 192 ? -38.232 3.659 42.806 1.00 31.85 192 ALA B O 1
ATOM 3350 N N . THR B 1 193 ? -38.999 4.012 40.698 1.00 36.44 193 THR B N 1
ATOM 3351 C CA . THR B 1 193 ? -39.305 5.435 40.857 1.00 39.96 193 THR B CA 1
ATOM 3352 C C . THR B 1 193 ? -40.325 5.920 39.816 1.00 42.26 193 THR B C 1
ATOM 3353 O O . THR B 1 193 ? -41.047 5.125 39.203 1.00 45.90 193 THR B O 1
ATOM 3357 N N . SER B 1 206 ? -40.161 -6.012 31.747 1.00 37.63 206 SER B N 1
ATOM 3358 C CA . SER B 1 206 ? -39.686 -5.910 33.122 1.00 39.46 206 SER B CA 1
ATOM 3359 C C . SER B 1 206 ? -38.568 -6.915 33.410 1.00 39.30 206 SER B C 1
ATOM 3360 O O . SER B 1 206 ? -37.481 -6.551 33.883 1.00 37.91 206 SER B O 1
ATOM 3363 N N . LYS B 1 207 ? -38.842 -8.185 33.135 1.00 37.80 207 LYS B N 1
ATOM 3364 C CA . LYS B 1 207 ? -37.828 -9.219 33.270 1.00 37.10 207 LYS B CA 1
ATOM 3365 C C . LYS B 1 207 ? -36.727 -9.036 32.224 1.00 35.51 207 LYS B C 1
ATOM 3366 O O . LYS B 1 207 ? -35.562 -9.292 32.505 1.00 32.90 207 LYS B O 1
ATOM 3372 N N . GLU B 1 208 ? -37.114 -8.613 31.024 1.00 35.74 208 GLU B N 1
ATOM 3373 C CA . GLU B 1 208 ? -36.182 -8.326 29.932 1.00 36.27 208 GLU B CA 1
ATOM 3374 C C . GLU B 1 208 ? -35.090 -7.376 30.412 1.00 33.00 208 GLU B C 1
ATOM 3375 O O . GLU B 1 208 ? -33.904 -7.605 30.169 1.00 31.40 208 GLU B O 1
ATOM 3381 N N . ILE B 1 209 ? -35.522 -6.322 31.098 1.00 30.14 209 ILE B N 1
ATOM 3382 C CA . ILE B 1 209 ? -34.629 -5.259 31.578 1.00 28.66 209 ILE B CA 1
ATOM 3383 C C . ILE B 1 209 ? -33.785 -5.720 32.767 1.00 27.40 209 ILE B C 1
ATOM 3384 O O . ILE B 1 209 ? -32.570 -5.525 32.776 1.00 24.69 209 ILE B O 1
ATOM 3389 N N . LEU B 1 210 ? -34.416 -6.326 33.771 1.00 25.82 210 LEU B N 1
ATOM 3390 C CA . LEU B 1 210 ? -33.673 -6.860 34.915 1.00 27.09 210 LEU B CA 1
ATOM 3391 C C . LEU B 1 210 ? -32.563 -7.812 34.520 1.00 26.84 210 LEU B C 1
ATOM 3392 O O . LEU B 1 210 ? -31.488 -7.784 35.110 1.00 24.79 210 LEU B O 1
ATOM 3397 N N . ASP B 1 211 ? -32.831 -8.663 33.539 1.00 27.12 211 ASP B N 1
ATOM 3398 C CA . ASP B 1 211 ? -31.833 -9.635 33.081 1.00 28.67 211 ASP B CA 1
ATOM 3399 C C . ASP B 1 211 ? -30.617 -8.976 32.421 1.00 26.99 211 ASP B C 1
ATOM 3400 O O . ASP B 1 211 ? -29.589 -9.619 32.264 1.00 28.98 211 ASP B O 1
ATOM 3405 N N . ARG B 1 212 ? -30.748 -7.710 32.035 1.00 24.90 212 ARG B N 1
ATOM 3406 C CA . ARG B 1 212 ? -29.638 -6.920 31.505 1.00 24.60 212 ARG B CA 1
ATOM 3407 C C . ARG B 1 212 ? -29.018 -5.950 32.521 1.00 21.46 212 ARG B C 1
ATOM 3408 O O . ARG B 1 212 ? -28.118 -5.188 32.169 1.00 22.25 212 ARG B O 1
ATOM 3416 N N . ILE B 1 213 ? -29.520 -5.942 33.749 1.00 18.36 213 ILE B N 1
ATOM 3417 C CA . ILE B 1 213 ? -28.862 -5.230 34.850 1.00 16.66 213 ILE B CA 1
ATOM 3418 C C . ILE B 1 213 ? -28.001 -6.233 35.632 1.00 16.30 213 ILE B C 1
ATOM 3419 O O . ILE B 1 213 ? -28.531 -7.115 36.321 1.00 16.27 213 ILE B O 1
ATOM 3424 N N . PRO B 1 214 ? -26.662 -6.119 35.553 1.00 14.76 214 PRO B N 1
ATOM 3425 C CA . PRO B 1 214 ? -25.809 -7.066 36.269 1.00 14.89 214 PRO B CA 1
ATOM 3426 C C . PRO B 1 214 ? -26.132 -7.219 37.760 1.00 14.76 214 PRO B C 1
ATOM 3427 O O . PRO B 1 214 ? -26.136 -8.345 38.260 1.00 15.83 214 PRO B O 1
ATOM 3431 N N . ALA B 1 215 ? -26.460 -6.118 38.436 1.00 15.06 215 ALA B N 1
ATOM 3432 C CA . ALA B 1 215 ? -26.817 -6.152 39.851 1.00 15.23 215 ALA B CA 1
ATOM 3433 C C . ALA B 1 215 ? -28.083 -6.963 40.118 1.00 15.72 215 ALA B C 1
ATOM 3434 O O . ALA B 1 215 ? -28.316 -7.370 41.247 1.00 16.23 215 ALA B O 1
ATOM 3436 N N . GLY B 1 216 ? -28.910 -7.125 39.100 1.00 15.77 216 GLY B N 1
ATOM 3437 C CA . GLY B 1 216 ? -30.118 -7.979 39.214 1.00 15.75 216 GLY B CA 1
ATOM 3438 C C . GLY B 1 216 ? -31.203 -7.385 40.095 1.00 17.31 216 GLY B C 1
ATOM 3439 O O . GLY B 1 216 ? -32.006 -8.131 40.681 1.00 18.56 216 GLY B O 1
ATOM 3440 N N . ARG B 1 217 ? -31.227 -6.057 40.217 1.00 16.14 217 ARG B N 1
ATOM 3441 C CA . ARG B 1 217 ? -32.265 -5.340 40.959 1.00 16.35 217 ARG B CA 1
ATOM 3442 C C . ARG B 1 217 ? -32.404 -3.934 40.409 1.00 16.68 217 ARG B C 1
ATOM 3443 O O . ARG B 1 217 ? -31.453 -3.411 39.808 1.00 15.62 217 ARG B O 1
ATOM 3451 N N . TRP B 1 218 ? -33.582 -3.332 40.588 1.00 17.05 218 TRP B N 1
ATOM 3452 C CA . TRP B 1 218 ? -33.788 -1.915 40.280 1.00 17.31 218 TRP B CA 1
ATOM 3453 C C . TRP B 1 218 ? -32.994 -1.039 41.243 1.00 16.50 218 TRP B C 1
ATOM 3454 O O . TRP B 1 218 ? -32.756 -1.405 42.379 1.00 14.84 218 TRP B O 1
ATOM 3465 N N . GLY B 1 219 ? -32.597 0.147 40.791 1.00 16.81 219 GLY B N 1
ATOM 3466 C CA . GLY B 1 219 ? -31.972 1.102 41.678 1.00 17.60 219 GLY B CA 1
ATOM 3467 C C . GLY B 1 219 ? -33.003 1.751 42.563 1.00 17.70 219 GLY B C 1
ATOM 3468 O O . GLY B 1 219 ? -34.179 1.825 42.187 1.00 17.82 219 GLY B O 1
ATOM 3469 N N . LEU B 1 220 ? -32.575 2.231 43.718 1.00 17.49 220 LEU B N 1
ATOM 3470 C CA . LEU B 1 220 ? -33.465 2.916 44.657 1.00 18.37 220 LEU B CA 1
ATOM 3471 C C . LEU B 1 220 ? -33.001 4.339 44.917 1.00 17.89 220 LEU B C 1
ATOM 3472 O O . LEU B 1 220 ? -31.827 4.664 44.723 1.00 15.36 220 LEU B O 1
ATOM 3477 N N . PRO B 1 221 ? -33.918 5.217 45.362 1.00 16.80 221 PRO B N 1
ATOM 3478 C CA . PRO B 1 221 ? -33.489 6.535 45.809 1.00 16.66 221 PRO B CA 1
ATOM 3479 C C . PRO B 1 221 ? -32.275 6.486 46.747 1.00 17.00 221 PRO B C 1
ATOM 3480 O O . PRO B 1 221 ? -31.365 7.298 46.620 1.00 15.37 221 PRO B O 1
ATOM 3484 N N . GLN B 1 222 ? -32.242 5.524 47.657 1.00 17.94 222 GLN B N 1
ATOM 3485 C CA . GLN B 1 222 ? -31.134 5.419 48.612 1.00 19.19 222 GLN B CA 1
ATOM 3486 C C . GLN B 1 222 ? -29.788 5.174 47.939 1.00 17.16 222 GLN B C 1
ATOM 3487 O O . GLN B 1 222 ? -28.769 5.589 48.472 1.00 15.39 222 GLN B O 1
ATOM 3493 N N . ASP B 1 223 ? -29.809 4.517 46.777 1.00 16.18 223 ASP B N 1
ATOM 3494 C CA . ASP B 1 223 ? -28.598 4.270 45.986 1.00 14.51 223 ASP B CA 1
ATOM 3495 C C . ASP B 1 223 ? -27.953 5.557 45.490 1.00 14.24 223 ASP B C 1
ATOM 3496 O O . ASP B 1 223 ? -26.789 5.544 45.089 1.00 14.23 223 ASP B O 1
ATOM 3501 N N . LEU B 1 224 ? -28.718 6.647 45.447 1.00 13.37 224 LEU B N 1
ATOM 3502 C CA . LEU B 1 224 ? -28.165 7.966 45.034 1.00 13.26 224 LEU B CA 1
ATOM 3503 C C . LEU B 1 224 ? -27.669 8.818 46.194 1.00 12.57 224 LEU B C 1
ATOM 3504 O O . LEU B 1 224 ? -27.054 9.871 45.969 1.00 12.70 224 LEU B O 1
ATOM 3509 N N . MET B 1 225 ? -27.924 8.408 47.433 1.00 12.51 225 MET B N 1
ATOM 3510 C CA . MET B 1 225 ? -27.503 9.176 48.590 1.00 13.25 225 MET B CA 1
ATOM 3511 C C . MET B 1 225 ? -25.980 9.264 48.681 1.00 13.22 225 MET B C 1
ATOM 3512 O O . MET B 1 225 ? -25.410 10.352 48.784 1.00 13.32 225 MET B O 1
ATOM 3517 N N . GLY B 1 226 ? -25.319 8.112 48.641 1.00 13.03 226 GLY B N 1
ATOM 3518 C CA . GLY B 1 226 ? -23.865 8.098 48.713 1.00 12.84 226 GLY B CA 1
ATOM 3519 C C . GLY B 1 226 ? -23.195 8.862 47.589 1.00 12.73 226 GLY B C 1
ATOM 3520 O O . GLY B 1 226 ? -22.321 9.683 47.854 1.00 12.57 226 GLY B O 1
ATOM 3521 N N . PRO B 1 227 ? -23.588 8.578 46.335 1.00 12.04 227 PRO B N 1
ATOM 3522 C CA . PRO B 1 227 ? -22.969 9.274 45.182 1.00 12.63 227 PRO B CA 1
ATOM 3523 C C . PRO B 1 227 ? -23.193 10.793 45.218 1.00 12.84 227 PRO B C 1
ATOM 3524 O O . PRO B 1 227 ? -22.281 11.570 44.857 1.00 13.23 227 PRO B O 1
ATOM 3528 N N . SER B 1 228 ? -24.373 11.220 45.652 1.00 13.14 228 SER B N 1
ATOM 3529 C CA . SER B 1 228 ? -24.655 12.650 45.706 1.00 13.29 228 SER B CA 1
ATOM 3530 C C . SER B 1 228 ? -23.851 13.307 46.846 1.00 12.63 228 SER B C 1
ATOM 3531 O O . SER B 1 228 ? -23.262 14.373 46.657 1.00 13.26 228 SER B O 1
ATOM 3534 N N . VAL B 1 229 ? -23.782 12.685 48.019 1.00 12.55 229 VAL B N 1
ATOM 3535 C CA . VAL B 1 229 ? -22.961 13.220 49.089 1.00 13.01 229 VAL B CA 1
ATOM 3536 C C . VAL B 1 229 ? -21.478 13.304 48.656 1.00 12.21 229 VAL B C 1
ATOM 3537 O O . VAL B 1 229 ? -20.816 14.323 48.851 1.00 12.70 229 VAL B O 1
ATOM 3541 N N . PHE B 1 230 ? -20.970 12.232 48.051 1.00 12.00 230 PHE B N 1
ATOM 3542 C CA . PHE B 1 230 ? -19.615 12.196 47.529 1.00 12.25 230 PHE B CA 1
ATOM 3543 C C . PHE B 1 230 ? -19.328 13.388 46.607 1.00 12.17 230 PHE B C 1
ATOM 3544 O O . PHE B 1 230 ? -18.365 14.113 46.803 1.00 12.50 230 PHE B O 1
ATOM 3552 N N . LEU B 1 231 ? -20.176 13.583 45.603 1.00 11.92 231 LEU B N 1
ATOM 3553 C CA . LEU B 1 231 ? -19.974 14.646 44.610 1.00 12.23 231 LEU B CA 1
ATOM 3554 C C . LEU B 1 231 ? -20.238 16.049 45.179 1.00 12.49 231 LEU B C 1
ATOM 3555 O O . LEU B 1 231 ? -19.836 17.029 44.581 1.00 12.91 231 LEU B O 1
ATOM 3560 N N . ALA B 1 232 ? -20.923 16.130 46.319 1.00 12.42 232 ALA B N 1
ATOM 3561 C CA . ALA B 1 232 ? -21.156 17.393 47.039 1.00 13.11 232 ALA B CA 1
ATOM 3562 C C . ALA B 1 232 ? -20.078 17.750 48.078 1.00 13.27 232 ALA B C 1
ATOM 3563 O O . ALA B 1 232 ? -20.143 18.797 48.731 1.00 12.41 232 ALA B O 1
ATOM 3565 N N . SER B 1 233 ? -19.054 16.901 48.199 1.00 12.87 233 SER B N 1
ATOM 3566 C CA . SER B 1 233 ? -18.100 16.960 49.288 1.00 13.45 233 SER B CA 1
ATOM 3567 C C . SER B 1 233 ? -16.668 17.163 48.814 1.00 13.23 233 SER B C 1
ATOM 3568 O O . SER B 1 233 ? -16.365 16.997 47.647 1.00 12.48 233 SER B O 1
ATOM 3571 N N . SER B 1 234 ? -15.798 17.449 49.779 1.00 14.97 234 SER B N 1
ATOM 3572 C CA . SER B 1 234 ? -14.350 17.581 49.567 1.00 15.95 234 SER B CA 1
ATOM 3573 C C . SER B 1 234 ? -13.713 16.301 49.039 1.00 15.22 234 SER B C 1
ATOM 3574 O O . SER B 1 234 ? -12.670 16.371 48.392 1.00 16.28 234 SER B O 1
ATOM 3577 N N . ALA B 1 235 ? -14.352 15.165 49.291 1.00 13.71 235 ALA B N 1
ATOM 3578 C CA . ALA B 1 235 ? -13.828 13.856 48.865 1.00 13.67 235 ALA B CA 1
ATOM 3579 C C . ALA B 1 235 ? -13.740 13.684 47.352 1.00 13.63 235 ALA B C 1
ATOM 3580 O O . ALA B 1 235 ? -13.080 12.749 46.884 1.00 13.71 235 ALA B O 1
ATOM 3582 N N . SER B 1 236 ? -14.421 14.535 46.586 1.00 11.76 236 SER B N 1
ATOM 3583 C CA . SER B 1 236 ? -14.405 14.450 45.121 1.00 11.75 236 SER B CA 1
ATOM 3584 C C . SER B 1 236 ? -13.810 15.697 44.468 1.00 11.70 236 SER B C 1
ATOM 3585 O O . SER B 1 236 ? -14.105 15.968 43.317 1.00 12.05 236 SER B O 1
ATOM 3588 N N . ASP B 1 237 ? -12.937 16.411 45.200 1.00 12.16 237 ASP B N 1
ATOM 3589 C CA . ASP B 1 237 ? -12.416 17.691 44.723 1.00 13.15 237 ASP B CA 1
ATOM 3590 C C . ASP B 1 237 ? -11.733 17.665 43.346 1.00 12.63 237 ASP B C 1
ATOM 3591 O O . ASP B 1 237 ? -11.753 18.670 42.638 1.00 12.77 237 ASP B O 1
ATOM 3596 N N . TYR B 1 238 ? -11.109 16.548 42.973 1.00 12.15 238 TYR B N 1
ATOM 3597 C CA . TYR B 1 238 ? -10.411 16.452 41.670 1.00 11.95 238 TYR B CA 1
ATOM 3598 C C . TYR B 1 238 ? -11.227 15.725 40.594 1.00 12.17 238 TYR B C 1
ATOM 3599 O O . TYR B 1 238 ? -10.725 15.345 39.540 1.00 11.88 238 TYR B O 1
ATOM 3608 N N . ILE B 1 239 ? -12.517 15.556 40.852 1.00 11.16 239 ILE B N 1
ATOM 3609 C CA . ILE B 1 239 ? -13.453 15.078 39.859 1.00 10.77 239 ILE B CA 1
ATOM 3610 C C . ILE B 1 239 ? -14.182 16.298 39.341 1.00 10.87 239 ILE B C 1
ATOM 3611 O O . ILE B 1 239 ? -14.749 17.062 40.130 1.00 10.75 239 ILE B O 1
ATOM 3616 N N . ASN B 1 240 ? -14.171 16.489 38.031 1.00 11.00 240 ASN B N 1
ATOM 3617 C CA . ASN B 1 240 ? -14.795 17.647 37.445 1.00 11.58 240 ASN B CA 1
ATOM 3618 C C . ASN B 1 240 ? -15.207 17.413 35.999 1.00 11.91 240 ASN B C 1
ATOM 3619 O O . ASN B 1 240 ? -14.476 16.801 35.211 1.00 11.95 240 ASN B O 1
ATOM 3624 N N . GLY B 1 241 ? -16.404 17.850 35.651 1.00 12.36 241 GLY B N 1
ATOM 3625 C CA . GLY B 1 241 ? -16.917 17.672 34.301 1.00 11.85 241 GLY B CA 1
ATOM 3626 C C . GLY B 1 241 ? -17.381 16.265 33.929 1.00 12.14 241 GLY B C 1
ATOM 3627 O O . GLY B 1 241 ? -17.622 15.988 32.763 1.00 13.24 241 GLY B O 1
ATOM 3628 N N . TYR B 1 242 ? -17.557 15.405 34.931 1.00 11.87 242 TYR B N 1
ATOM 3629 C CA . TYR B 1 242 ? -17.673 13.979 34.689 1.00 11.93 242 TYR B CA 1
ATOM 3630 C C . TYR B 1 242 ? -19.053 13.466 35.095 1.00 11.89 242 TYR B C 1
ATOM 3631 O O . TYR B 1 242 ? -19.662 13.963 36.046 1.00 11.91 242 TYR B O 1
ATOM 3640 N N . THR B 1 243 ? -19.520 12.483 34.348 1.00 12.10 243 THR B N 1
ATOM 3641 C CA . THR B 1 243 ? -20.791 11.807 34.617 1.00 12.64 243 THR B CA 1
ATOM 3642 C C . THR B 1 243 ? -20.524 10.402 35.173 1.00 12.70 243 THR B C 1
ATOM 3643 O O . THR B 1 243 ? -19.826 9.590 34.563 1.00 13.60 243 THR B O 1
ATOM 3647 N N . ILE B 1 244 ? -21.081 10.137 36.341 1.00 12.43 244 ILE B N 1
ATOM 3648 C CA . ILE B 1 244 ? -20.948 8.854 37.022 1.00 13.00 244 ILE B CA 1
ATOM 3649 C C . ILE B 1 244 ? -22.278 8.112 36.932 1.00 12.91 244 ILE B C 1
ATOM 3650 O O . ILE B 1 244 ? -23.308 8.605 37.424 1.00 13.25 244 ILE B O 1
ATOM 3655 N N . ALA B 1 245 ? -22.249 6.933 36.322 1.00 12.69 245 ALA B N 1
ATOM 3656 C CA . ALA B 1 245 ? -23.431 6.058 36.210 1.00 12.28 245 ALA B CA 1
ATOM 3657 C C . ALA B 1 245 ? -23.663 5.311 37.512 1.00 12.65 245 ALA B C 1
ATOM 3658 O O . ALA B 1 245 ? -22.746 4.722 38.082 1.00 12.03 245 ALA B O 1
ATOM 3660 N N . VAL B 1 246 ? -24.896 5.380 37.997 1.00 12.51 246 VAL B N 1
ATOM 3661 C CA . VAL B 1 246 ? -25.329 4.642 39.179 1.00 12.11 246 VAL B CA 1
ATOM 3662 C C . VAL B 1 246 ? -26.450 3.734 38.695 1.00 12.15 246 VAL B C 1
ATOM 3663 O O . VAL B 1 246 ? -27.617 4.074 38.826 1.00 12.26 246 VAL B O 1
ATOM 3667 N N . ASP B 1 247 ? -26.053 2.628 38.074 1.00 11.81 247 ASP B N 1
ATOM 3668 C CA . ASP B 1 247 ? -26.901 1.879 37.155 1.00 12.58 247 ASP B CA 1
ATOM 3669 C C . ASP B 1 247 ? -26.842 0.372 37.339 1.00 12.71 247 ASP B C 1
ATOM 3670 O O . ASP B 1 247 ? -27.400 -0.348 36.525 1.00 13.52 247 ASP B O 1
ATOM 3675 N N . GLY B 1 248 ? -26.179 -0.115 38.391 1.00 12.47 248 GLY B N 1
ATOM 3676 C CA . GLY B 1 248 ? -26.133 -1.553 38.653 1.00 12.09 248 GLY B CA 1
ATOM 3677 C C . GLY B 1 248 ? -25.411 -2.332 37.580 1.00 12.00 248 GLY B C 1
ATOM 3678 O O . GLY B 1 248 ? -25.513 -3.551 37.504 1.00 12.46 248 GLY B O 1
ATOM 3679 N N . GLY B 1 249 ? -24.597 -1.636 36.789 1.00 12.00 249 GLY B N 1
ATOM 3680 C CA . GLY B 1 249 ? -23.889 -2.267 35.667 1.00 12.05 249 GLY B CA 1
ATOM 3681 C C . GLY B 1 249 ? -24.552 -2.194 34.304 1.00 12.52 249 GLY B C 1
ATOM 3682 O O . GLY B 1 249 ? -24.056 -2.803 33.358 1.00 12.33 249 GLY B O 1
ATOM 3683 N N . TRP B 1 250 ? -25.651 -1.455 34.180 1.00 13.36 250 TRP B N 1
ATOM 3684 C CA . TRP B 1 250 ? -26.402 -1.422 32.909 1.00 13.24 250 TRP B CA 1
ATOM 3685 C C . TRP B 1 250 ? -25.504 -1.109 31.717 1.00 13.52 250 TRP B C 1
ATOM 3686 O O . TRP B 1 250 ? -25.528 -1.800 30.720 1.00 13.63 250 TRP B O 1
ATOM 3697 N N . LEU B 1 251 ? -24.690 -0.066 31.833 1.00 13.30 251 LEU B N 1
ATOM 3698 C CA . LEU B 1 251 ? -23.858 0.335 30.693 1.00 13.93 251 LEU B CA 1
ATOM 3699 C C . LEU B 1 251 ? -22.743 -0.663 30.403 1.00 14.35 251 LEU B C 1
ATOM 3700 O O . LEU B 1 251 ? -22.222 -0.697 29.279 1.00 15.26 251 LEU B O 1
ATOM 3705 N N . ALA B 1 252 ? -22.359 -1.452 31.407 1.00 14.18 252 ALA B N 1
ATOM 3706 C CA . ALA B 1 252 ? -21.305 -2.458 31.251 1.00 15.13 252 ALA B CA 1
ATOM 3707 C C . ALA B 1 252 ? -21.746 -3.620 30.399 1.00 16.75 252 ALA B C 1
ATOM 3708 O O . ALA B 1 252 ? -20.931 -4.289 29.765 1.00 17.59 252 ALA B O 1
ATOM 3710 N N . ARG B 1 253 ? -23.044 -3.904 30.415 1.00 18.52 253 ARG B N 1
ATOM 3711 C CA . ARG B 1 253 ? -23.548 -5.137 29.836 1.00 20.35 253 ARG B CA 1
ATOM 3712 C C . ARG B 1 253 ? -23.543 -5.081 28.305 1.00 22.32 253 ARG B C 1
ATOM 3713 O O . ARG B 1 253 ? -24.197 -4.224 27.699 1.00 24.21 253 ARG B O 1
ATOM 3721 N N . MET C 1 1 ? -13.835 13.972 -9.129 1.00 44.59 1 MET C N 1
ATOM 3722 C CA . MET C 1 1 ? -15.132 13.258 -8.961 1.00 43.70 1 MET C CA 1
ATOM 3723 C C . MET C 1 1 ? -15.031 12.276 -7.804 1.00 41.33 1 MET C C 1
ATOM 3724 O O . MET C 1 1 ? -14.193 11.374 -7.816 1.00 41.33 1 MET C O 1
ATOM 3729 N N . ILE C 1 2 ? -15.896 12.459 -6.811 1.00 40.46 2 ILE C N 1
ATOM 3730 C CA . ILE C 1 2 ? -15.782 11.759 -5.530 1.00 38.95 2 ILE C CA 1
ATOM 3731 C C . ILE C 1 2 ? -15.821 10.233 -5.628 1.00 37.41 2 ILE C C 1
ATOM 3732 O O . ILE C 1 2 ? -15.200 9.556 -4.812 1.00 34.77 2 ILE C O 1
ATOM 3737 N N . LEU C 1 3 ? -16.530 9.682 -6.611 1.00 36.52 3 LEU C N 1
ATOM 3738 C CA . LEU C 1 3 ? -16.589 8.225 -6.745 1.00 35.71 3 LEU C CA 1
ATOM 3739 C C . LEU C 1 3 ? -15.197 7.619 -6.998 1.00 34.86 3 LEU C C 1
ATOM 3740 O O . LEU C 1 3 ? -14.922 6.501 -6.569 1.00 33.84 3 LEU C O 1
ATOM 3745 N N . ASN C 1 4 ? -14.314 8.374 -7.654 1.00 34.16 4 ASN C N 1
ATOM 3746 C CA . ASN C 1 4 ? -12.927 7.946 -7.852 1.00 35.89 4 ASN C CA 1
ATOM 3747 C C . ASN C 1 4 ? -12.157 7.784 -6.542 1.00 32.69 4 ASN C C 1
ATOM 3748 O O . ASN C 1 4 ? -11.183 7.039 -6.493 1.00 32.01 4 ASN C O 1
ATOM 3753 N N . SER C 1 5 ? -12.591 8.493 -5.498 1.00 33.14 5 SER C N 1
ATOM 3754 C CA . SER C 1 5 ? -11.955 8.417 -4.176 1.00 33.26 5 SER C CA 1
ATOM 3755 C C . SER C 1 5 ? -12.103 7.051 -3.522 1.00 32.60 5 SER C C 1
ATOM 3756 O O . SER C 1 5 ? -11.295 6.690 -2.666 1.00 32.20 5 SER C O 1
ATOM 3759 N N . PHE C 1 6 ? -13.140 6.308 -3.901 1.00 31.71 6 PHE C N 1
ATOM 3760 C CA . PHE C 1 6 ? -13.367 4.968 -3.365 1.00 31.30 6 PHE C CA 1
ATOM 3761 C C . PHE C 1 6 ? -12.621 3.897 -4.158 1.00 30.73 6 PHE C C 1
ATOM 3762 O O . PHE C 1 6 ? -12.477 2.769 -3.695 1.00 29.16 6 PHE C O 1
ATOM 3770 N N . ASP C 1 7 ? -12.147 4.252 -5.352 1.00 30.56 7 ASP C N 1
ATOM 3771 C CA . ASP C 1 7 ? -11.550 3.290 -6.269 1.00 31.19 7 ASP C CA 1
ATOM 3772 C C . ASP C 1 7 ? -10.145 2.890 -5.816 1.00 30.28 7 ASP C C 1
ATOM 3773 O O . ASP C 1 7 ? -9.261 3.732 -5.714 1.00 30.63 7 ASP C O 1
ATOM 3778 N N . LEU C 1 8 ? -9.948 1.598 -5.558 1.00 29.11 8 LEU C N 1
ATOM 3779 C CA . LEU C 1 8 ? -8.672 1.085 -5.062 1.00 29.04 8 LEU C CA 1
ATOM 3780 C C . LEU C 1 8 ? -7.869 0.418 -6.172 1.00 30.00 8 LEU C C 1
ATOM 3781 O O . LEU C 1 8 ? -7.084 -0.497 -5.923 1.00 28.76 8 LEU C O 1
ATOM 3786 N N . GLN C 1 9 ? -8.057 0.898 -7.397 1.00 31.76 9 GLN C N 1
ATOM 3787 C CA . GLN C 1 9 ? -7.309 0.392 -8.539 1.00 32.46 9 GLN C CA 1
ATOM 3788 C C . GLN C 1 9 ? -5.809 0.538 -8.277 1.00 30.59 9 GLN C C 1
ATOM 3789 O O . GLN C 1 9 ? -5.348 1.578 -7.811 1.00 29.44 9 GLN C O 1
ATOM 3795 N N . GLY C 1 10 ? -5.058 -0.523 -8.549 1.00 29.09 10 GLY C N 1
ATOM 3796 C CA . GLY C 1 10 ? -3.609 -0.517 -8.354 1.00 29.71 10 GLY C CA 1
ATOM 3797 C C . GLY C 1 10 ? -3.120 -0.598 -6.914 1.00 29.99 10 GLY C C 1
ATOM 3798 O O . GLY C 1 10 ? -1.935 -0.401 -6.654 1.00 30.53 10 GLY C O 1
ATOM 3799 N N . LYS C 1 11 ? -4.025 -0.886 -5.978 1.00 29.88 11 LYS C N 1
ATOM 3800 C CA . LYS C 1 11 ? -3.658 -1.000 -4.564 1.00 29.45 11 LYS C CA 1
ATOM 3801 C C . LYS C 1 11 ? -3.381 -2.442 -4.164 1.00 28.43 11 LYS C C 1
ATOM 3802 O O . LYS C 1 11 ? -3.853 -3.386 -4.807 1.00 27.72 11 LYS C O 1
ATOM 3808 N N . VAL C 1 12 ? -2.599 -2.604 -3.101 1.00 25.47 12 VAL C N 1
ATOM 3809 C CA . VAL C 1 12 ? -2.222 -3.915 -2.585 1.00 24.58 12 VAL C CA 1
ATOM 3810 C C . VAL C 1 12 ? -2.667 -3.952 -1.128 1.00 24.28 12 VAL C C 1
ATOM 3811 O O . VAL C 1 12 ? -2.288 -3.080 -0.351 1.00 23.80 12 VAL C O 1
ATOM 3815 N N . ALA C 1 13 ? -3.500 -4.928 -0.785 1.00 23.68 13 ALA C N 1
ATOM 3816 C CA . ALA C 1 13 ? -4.075 -5.023 0.562 1.00 23.49 13 ALA C CA 1
ATOM 3817 C C . ALA C 1 13 ? -3.726 -6.364 1.180 1.00 24.70 13 ALA C C 1
ATOM 3818 O O . ALA C 1 13 ? -3.979 -7.415 0.585 1.00 24.94 13 ALA C O 1
ATOM 3820 N N . LEU C 1 14 ? -3.128 -6.318 2.367 1.00 23.69 14 LEU C N 1
ATOM 3821 C CA . LEU C 1 14 ? -2.782 -7.513 3.104 1.00 22.95 14 LEU C CA 1
ATOM 3822 C C . LEU C 1 14 ? -3.851 -7.723 4.175 1.00 24.30 14 LEU C C 1
ATOM 3823 O O . LEU C 1 14 ? -4.050 -6.858 5.038 1.00 23.67 14 LEU C O 1
ATOM 3828 N N . ILE C 1 15 ? -4.553 -8.853 4.106 1.00 24.33 15 ILE C N 1
ATOM 3829 C CA . ILE C 1 15 ? -5.629 -9.162 5.055 1.00 24.94 15 ILE C CA 1
ATOM 3830 C C . ILE C 1 15 ? -5.303 -10.455 5.767 1.00 24.94 15 ILE C C 1
ATOM 3831 O O . ILE C 1 15 ? -5.210 -11.517 5.141 1.00 22.92 15 ILE C O 1
ATOM 3836 N N . THR C 1 16 ? -5.131 -10.375 7.081 1.00 22.59 16 THR C N 1
ATOM 3837 C CA . THR C 1 16 ? -4.906 -11.560 7.875 1.00 22.53 16 THR C CA 1
ATOM 3838 C C . THR C 1 16 ? -6.262 -12.181 8.220 1.00 22.58 16 THR C C 1
ATOM 3839 O O . THR C 1 16 ? -7.232 -11.465 8.478 1.00 23.10 16 THR C O 1
ATOM 3843 N N . GLY C 1 17 ? -6.322 -13.513 8.220 1.00 23.57 17 GLY C N 1
ATOM 3844 C CA . GLY C 1 17 ? -7.542 -14.244 8.560 1.00 25.17 17 GLY C CA 1
ATOM 3845 C C . GLY C 1 17 ? -8.670 -13.927 7.591 1.00 26.25 17 GLY C C 1
ATOM 3846 O O . GLY C 1 17 ? -9.637 -13.273 7.957 1.00 28.84 17 GLY C O 1
ATOM 3847 N N . CYS C 1 18 ? -8.543 -14.371 6.344 1.00 28.57 18 CYS C N 1
ATOM 3848 C CA . CYS C 1 18 ? -9.573 -14.091 5.333 1.00 29.02 18 CYS C CA 1
ATOM 3849 C C . CYS C 1 18 ? -10.056 -15.341 4.577 1.00 31.67 18 CYS C C 1
ATOM 3850 O O . CYS C 1 18 ? -10.610 -15.228 3.482 1.00 31.70 18 CYS C O 1
ATOM 3853 N N . ASP C 1 19 ? -9.859 -16.516 5.177 1.00 33.35 19 ASP C N 1
ATOM 3854 C CA . ASP C 1 19 ? -10.328 -17.780 4.594 1.00 35.22 19 ASP C CA 1
ATOM 3855 C C . ASP C 1 19 ? -11.843 -17.940 4.698 1.00 35.59 19 ASP C C 1
ATOM 3856 O O . ASP C 1 19 ? -12.442 -18.674 3.913 1.00 36.06 19 ASP C O 1
ATOM 3861 N N . THR C 1 20 ? -12.471 -17.264 5.658 1.00 35.06 20 THR C N 1
ATOM 3862 C CA . THR C 1 20 ? -13.917 -17.370 5.829 1.00 35.32 20 THR C CA 1
ATOM 3863 C C . THR C 1 20 ? -14.537 -16.114 6.442 1.00 35.20 20 THR C C 1
ATOM 3864 O O . THR C 1 20 ? -13.827 -15.196 6.857 1.00 36.60 20 THR C O 1
ATOM 3868 N N . GLY C 1 21 ? -15.868 -16.083 6.451 1.00 33.85 21 GLY C N 1
ATOM 3869 C CA . GLY C 1 21 ? -16.657 -15.060 7.138 1.00 33.59 21 GLY C CA 1
ATOM 3870 C C . GLY C 1 21 ? -16.241 -13.614 6.921 1.00 32.21 21 GLY C C 1
ATOM 3871 O O . GLY C 1 21 ? -16.184 -13.125 5.794 1.00 31.61 21 GLY C O 1
ATOM 3872 N N . LEU C 1 22 ? -15.946 -12.922 8.018 1.00 30.86 22 LEU C N 1
ATOM 3873 C CA . LEU C 1 22 ? -15.752 -11.482 7.954 1.00 29.04 22 LEU C CA 1
ATOM 3874 C C . LEU C 1 22 ? -14.529 -11.126 7.129 1.00 26.60 22 LEU C C 1
ATOM 3875 O O . LEU C 1 22 ? -14.592 -10.241 6.283 1.00 26.86 22 LEU C O 1
ATOM 3880 N N . GLY C 1 23 ? -13.428 -11.821 7.372 1.00 27.06 23 GLY C N 1
ATOM 3881 C CA . GLY C 1 23 ? -12.175 -11.543 6.676 1.00 26.06 23 GLY C CA 1
ATOM 3882 C C . GLY C 1 23 ? -12.246 -11.840 5.193 1.00 26.00 23 GLY C C 1
ATOM 3883 O O . GLY C 1 23 ? -11.704 -11.095 4.382 1.00 25.27 23 GLY C O 1
ATOM 3884 N N . GLN C 1 24 ? -12.918 -12.936 4.846 1.00 26.37 24 GLN C N 1
ATOM 3885 C CA . GLN C 1 24 ? -13.233 -13.228 3.450 1.00 26.29 24 GLN C CA 1
ATOM 3886 C C . GLN C 1 24 ? -14.061 -12.108 2.817 1.00 25.32 24 GLN C C 1
ATOM 3887 O O . GLN C 1 24 ? -13.734 -11.625 1.739 1.00 24.82 24 GLN C O 1
ATOM 3893 N N . GLY C 1 25 ? -15.135 -11.704 3.490 1.00 25.79 25 GLY C N 1
ATOM 3894 C CA . GLY C 1 25 ? -15.954 -10.597 3.041 1.00 24.91 25 GLY C CA 1
ATOM 3895 C C . GLY C 1 25 ? -15.115 -9.360 2.758 1.00 25.98 25 GLY C C 1
ATOM 3896 O O . GLY C 1 25 ? -15.252 -8.727 1.716 1.00 27.20 25 GLY C O 1
ATOM 3897 N N . MET C 1 26 ? -14.226 -9.012 3.682 1.00 25.66 26 MET C N 1
ATOM 3898 C CA . MET C 1 26 ? -13.409 -7.822 3.489 1.00 25.47 26 MET C CA 1
ATOM 3899 C C . MET C 1 26 ? -12.377 -7.980 2.379 1.00 24.70 26 MET C C 1
ATOM 3900 O O . MET C 1 26 ? -12.131 -7.036 1.644 1.00 26.14 26 MET C O 1
ATOM 3905 N N . ALA C 1 27 ? -11.766 -9.156 2.268 1.00 25.57 27 ALA C N 1
ATOM 3906 C CA . ALA C 1 27 ? -10.812 -9.416 1.180 1.00 25.91 27 ALA C CA 1
ATOM 3907 C C . ALA C 1 27 ? -11.481 -9.329 -0.193 1.00 26.28 27 ALA C C 1
ATOM 3908 O O . ALA C 1 27 ? -10.948 -8.696 -1.106 1.00 26.67 27 ALA C O 1
ATOM 3910 N N . ILE C 1 28 ? -12.650 -9.956 -0.325 1.00 27.85 28 ILE C N 1
ATOM 3911 C CA . ILE C 1 28 ? -13.420 -9.918 -1.570 1.00 28.41 28 ILE C CA 1
ATOM 3912 C C . ILE C 1 28 ? -13.877 -8.491 -1.862 1.00 28.72 28 ILE C C 1
ATOM 3913 O O . ILE C 1 28 ? -13.771 -8.027 -2.997 1.00 28.81 28 ILE C O 1
ATOM 3918 N N . GLY C 1 29 ? -14.364 -7.790 -0.841 1.00 28.90 29 GLY C N 1
ATOM 3919 C CA . GLY C 1 29 ? -14.752 -6.389 -0.984 1.00 27.48 29 GLY C CA 1
ATOM 3920 C C . GLY C 1 29 ? -13.630 -5.499 -1.506 1.00 26.65 29 GLY C C 1
ATOM 3921 O O . GLY C 1 29 ? -13.846 -4.690 -2.399 1.00 25.05 29 GLY C O 1
ATOM 3922 N N . LEU C 1 30 ? -12.427 -5.643 -0.948 1.00 25.10 30 LEU C N 1
ATOM 3923 C CA . LEU C 1 30 ? -11.277 -4.844 -1.388 1.00 24.83 30 LEU C CA 1
ATOM 3924 C C . LEU C 1 30 ? -10.822 -5.206 -2.811 1.00 26.29 30 LEU C C 1
ATOM 3925 O O . LEU C 1 30 ? -10.417 -4.325 -3.577 1.00 25.84 30 LEU C O 1
ATOM 3930 N N . ALA C 1 31 ? -10.886 -6.494 -3.140 1.00 27.42 31 ALA C N 1
ATOM 3931 C CA . ALA C 1 31 ? -10.593 -6.973 -4.498 1.00 28.14 31 ALA C CA 1
ATOM 3932 C C . ALA C 1 31 ? -11.591 -6.404 -5.505 1.00 28.35 31 ALA C C 1
ATOM 3933 O O . ALA C 1 31 ? -11.197 -5.891 -6.559 1.00 30.56 31 ALA C O 1
ATOM 3935 N N . GLN C 1 32 ? -12.879 -6.476 -5.175 1.00 28.67 32 GLN C N 1
ATOM 3936 C CA . GLN C 1 32 ? -13.930 -5.897 -6.026 1.00 28.87 32 GLN C CA 1
ATOM 3937 C C . GLN C 1 32 ? -13.692 -4.417 -6.308 1.00 29.95 32 GLN C C 1
ATOM 3938 O O . GLN C 1 32 ? -14.044 -3.919 -7.380 1.00 31.13 32 GLN C O 1
ATOM 3944 N N . ALA C 1 33 ? -13.087 -3.715 -5.346 1.00 28.95 33 ALA C N 1
ATOM 3945 C CA . ALA C 1 33 ? -12.784 -2.298 -5.502 1.00 28.82 33 ALA C CA 1
ATOM 3946 C C . ALA C 1 33 ? -11.457 -2.027 -6.232 1.00 28.07 33 ALA C C 1
ATOM 3947 O O . ALA C 1 33 ? -11.121 -0.871 -6.481 1.00 27.65 33 ALA C O 1
ATOM 3949 N N . GLY C 1 34 ? -10.696 -3.080 -6.533 1.00 28.66 34 GLY C N 1
ATOM 3950 C CA . GLY C 1 34 ? -9.485 -2.950 -7.333 1.00 28.54 34 GLY C CA 1
ATOM 3951 C C . GLY C 1 34 ? -8.209 -3.501 -6.733 1.00 29.63 34 GLY C C 1
ATOM 3952 O O . GLY C 1 34 ? -7.182 -3.531 -7.409 1.00 29.07 34 GLY C O 1
ATOM 3953 N N . CYS C 1 35 ? -8.253 -3.938 -5.474 1.00 27.97 35 CYS C N 1
ATOM 3954 C CA . CYS C 1 35 ? -7.047 -4.388 -4.791 1.00 28.69 35 CYS C CA 1
ATOM 3955 C C . CYS C 1 35 ? -6.581 -5.760 -5.227 1.00 28.55 35 CYS C C 1
ATOM 3956 O O . CYS C 1 35 ? -7.381 -6.689 -5.356 1.00 28.97 35 CYS C O 1
ATOM 3959 N N . ASP C 1 36 ? -5.274 -5.891 -5.409 1.00 28.78 36 ASP C N 1
ATOM 3960 C CA . ASP C 1 36 ? -4.639 -7.199 -5.321 1.00 29.80 36 ASP C CA 1
ATOM 3961 C C . ASP C 1 36 ? -4.522 -7.523 -3.834 1.00 29.21 36 ASP C C 1
ATOM 3962 O O . ASP C 1 36 ? -4.431 -6.611 -2.994 1.00 28.58 36 ASP C O 1
ATOM 3967 N N . ILE C 1 37 ? -4.527 -8.813 -3.518 1.00 28.68 37 ILE C N 1
ATOM 3968 C CA . ILE C 1 37 ? -4.664 -9.277 -2.146 1.00 26.61 37 ILE C CA 1
ATOM 3969 C C . ILE C 1 37 ? -3.492 -10.154 -1.734 1.00 27.46 37 ILE C C 1
ATOM 3970 O O . ILE C 1 37 ? -3.071 -11.051 -2.473 1.00 26.56 37 ILE C O 1
ATOM 3975 N N . VAL C 1 38 ? -2.961 -9.876 -0.553 1.00 24.31 38 VAL C N 1
ATOM 3976 C CA . VAL C 1 38 ? -2.072 -10.787 0.130 1.00 24.51 38 VAL C CA 1
ATOM 3977 C C . VAL C 1 38 ? -2.854 -11.299 1.326 1.00 25.31 38 VAL C C 1
ATOM 3978 O O . VAL C 1 38 ? -3.364 -10.508 2.125 1.00 25.93 38 VAL C O 1
ATOM 3982 N N . GLY C 1 39 ? -2.989 -12.614 1.420 1.00 24.64 39 GLY C N 1
ATOM 3983 C CA . GLY C 1 39 ? -3.634 -13.242 2.555 1.00 24.83 39 GLY C CA 1
ATOM 3984 C C . GLY C 1 39 ? -2.605 -13.854 3.474 1.00 25.46 39 GLY C C 1
ATOM 3985 O O . GLY C 1 39 ? -1.596 -14.396 3.021 1.00 26.42 39 GLY C O 1
ATOM 3986 N N . VAL C 1 40 ? -2.843 -13.748 4.781 1.00 25.25 40 VAL C N 1
ATOM 3987 C CA . VAL C 1 40 ? -2.081 -14.511 5.753 1.00 24.87 40 VAL C CA 1
ATOM 3988 C C . VAL C 1 40 ? -3.082 -15.320 6.575 1.00 26.40 40 VAL C C 1
ATOM 3989 O O . VAL C 1 40 ? -3.948 -14.749 7.248 1.00 24.66 40 VAL C O 1
ATOM 3993 N N . ASN C 1 41 ? -2.985 -16.650 6.473 1.00 26.91 41 ASN C N 1
ATOM 3994 C CA . ASN C 1 41 ? -3.945 -17.569 7.075 1.00 27.84 41 ASN C CA 1
ATOM 3995 C C . ASN C 1 41 ? -3.255 -18.796 7.645 1.00 29.71 41 ASN C C 1
ATOM 3996 O O . ASN C 1 41 ? -2.122 -19.098 7.293 1.00 28.77 41 ASN C O 1
ATOM 4001 N N . ILE C 1 42 ? -3.958 -19.493 8.531 1.00 32.53 42 ILE C N 1
ATOM 4002 C CA . ILE C 1 42 ? -3.508 -20.788 9.044 1.00 36.80 42 ILE C CA 1
ATOM 4003 C C . ILE C 1 42 ? -4.193 -21.925 8.279 1.00 40.46 42 ILE C C 1
ATOM 4004 O O . ILE C 1 42 ? -3.731 -23.069 8.312 1.00 41.52 42 ILE C O 1
ATOM 4009 N N . VAL C 1 43 ? -5.301 -21.597 7.613 1.00 43.77 43 VAL C N 1
ATOM 4010 C CA . VAL C 1 43 ? -6.016 -22.520 6.732 1.00 46.66 43 VAL C CA 1
ATOM 4011 C C . VAL C 1 43 ? -5.920 -21.959 5.319 1.00 46.58 43 VAL C C 1
ATOM 4012 O O . VAL C 1 43 ? -6.086 -20.757 5.124 1.00 45.56 43 VAL C O 1
ATOM 4016 N N . GLU C 1 44 ? -5.661 -22.816 4.333 1.00 47.42 44 GLU C N 1
ATOM 4017 C CA . GLU C 1 44 ? -5.577 -22.366 2.939 1.00 45.82 44 GLU C CA 1
ATOM 4018 C C . GLU C 1 44 ? -6.930 -21.781 2.504 1.00 43.34 44 GLU C C 1
ATOM 4019 O O . GLU C 1 44 ? -7.965 -22.439 2.650 1.00 42.74 44 GLU C O 1
ATOM 4025 N N . PRO C 1 45 ? -6.931 -20.536 1.991 1.00 39.91 45 PRO C N 1
ATOM 4026 C CA . PRO C 1 45 ? -8.175 -19.842 1.678 1.00 39.17 45 PRO C CA 1
ATOM 4027 C C . PRO C 1 45 ? -8.622 -20.067 0.231 1.00 39.86 45 PRO C C 1
ATOM 4028 O O . PRO C 1 45 ? -8.686 -19.122 -0.558 1.00 37.93 45 PRO C O 1
ATOM 4032 N N . LYS C 1 46 ? -8.950 -21.312 -0.102 1.00 41.83 46 LYS C N 1
ATOM 4033 C CA . LYS C 1 46 ? -9.258 -21.679 -1.486 1.00 42.31 46 LYS C CA 1
ATOM 4034 C C . LYS C 1 46 ? -10.479 -20.951 -2.030 1.00 39.37 46 LYS C C 1
ATOM 4035 O O . LYS C 1 46 ? -10.420 -20.372 -3.110 1.00 38.67 46 LYS C O 1
ATOM 4041 N N . ASP C 1 47 ? -11.572 -20.969 -1.274 1.00 38.16 47 ASP C N 1
ATOM 4042 C CA . ASP C 1 47 ? -12.808 -20.303 -1.682 1.00 37.60 47 ASP C CA 1
ATOM 4043 C C . ASP C 1 47 ? -12.589 -18.804 -1.899 1.00 37.22 47 ASP C C 1
ATOM 4044 O O . ASP C 1 47 ? -13.104 -18.222 -2.853 1.00 34.82 47 ASP C O 1
ATOM 4049 N N . THR C 1 48 ? -11.820 -18.182 -1.005 1.00 37.27 48 THR C N 1
ATOM 4050 C CA . THR C 1 48 ? -11.481 -16.762 -1.146 1.00 35.22 48 THR C CA 1
ATOM 4051 C C . THR C 1 48 ? -10.622 -16.527 -2.390 1.00 34.30 48 THR C C 1
ATOM 4052 O O . THR C 1 48 ? -10.916 -15.635 -3.181 1.00 33.77 48 THR C O 1
ATOM 4056 N N . ILE C 1 49 ? -9.571 -17.334 -2.544 1.00 35.58 49 ILE C N 1
ATOM 4057 C CA . ILE C 1 49 ? -8.678 -17.268 -3.715 1.00 36.83 49 ILE C CA 1
ATOM 4058 C C . ILE C 1 49 ? -9.467 -17.391 -5.021 1.00 37.62 49 ILE C C 1
ATOM 4059 O O . ILE C 1 49 ? -9.279 -16.599 -5.943 1.00 38.47 49 ILE C O 1
ATOM 4064 N N . GLU C 1 50 ? -10.350 -18.383 -5.092 1.00 39.36 50 GLU C N 1
ATOM 4065 C CA . GLU C 1 50 ? -11.206 -18.560 -6.265 1.00 40.87 50 GLU C CA 1
ATOM 4066 C C . GLU C 1 50 ? -12.034 -17.304 -6.545 1.00 39.25 50 GLU C C 1
ATOM 4067 O O . GLU C 1 50 ? -12.056 -16.815 -7.669 1.00 37.81 50 GLU C O 1
ATOM 4073 N N . LYS C 1 51 ? -12.688 -16.771 -5.517 1.00 39.02 51 LYS C N 1
ATOM 4074 C CA . LYS C 1 51 ? -13.530 -15.581 -5.684 1.00 38.65 51 LYS C CA 1
ATOM 4075 C C . LYS C 1 51 ? -12.734 -14.314 -6.015 1.00 37.85 51 LYS C C 1
ATOM 4076 O O . LYS C 1 51 ? -13.208 -13.472 -6.774 1.00 36.72 51 LYS C O 1
ATOM 4082 N N . VAL C 1 52 ? -11.533 -14.184 -5.455 1.00 38.13 52 VAL C N 1
ATOM 4083 C CA . VAL C 1 52 ? -10.671 -13.031 -5.729 1.00 37.93 52 VAL C CA 1
ATOM 4084 C C . VAL C 1 52 ? -10.119 -13.094 -7.154 1.00 38.47 52 VAL C C 1
ATOM 4085 O O . VAL C 1 52 ? -10.220 -12.119 -7.899 1.00 40.63 52 VAL C O 1
ATOM 4089 N N . THR C 1 53 ? -9.544 -14.235 -7.529 1.00 39.83 53 THR C N 1
ATOM 4090 C CA . THR C 1 53 ? -8.984 -14.413 -8.879 1.00 39.52 53 THR C CA 1
ATOM 4091 C C . THR C 1 53 ? -10.062 -14.371 -9.973 1.00 40.01 53 THR C C 1
ATOM 4092 O O . THR C 1 53 ? -9.786 -13.959 -11.104 1.00 41.38 53 THR C O 1
ATOM 4096 N N . ALA C 1 54 ? -11.286 -14.763 -9.627 1.00 39.11 54 ALA C N 1
ATOM 4097 C CA . ALA C 1 54 ? -12.423 -14.670 -10.548 1.00 39.51 54 ALA C CA 1
ATOM 4098 C C . ALA C 1 54 ? -12.757 -13.222 -10.918 1.00 40.48 54 ALA C C 1
ATOM 4099 O O . ALA C 1 54 ? -13.355 -12.966 -11.962 1.00 43.05 54 ALA C O 1
ATOM 4101 N N . LEU C 1 55 ? -12.379 -12.278 -10.059 1.00 40.36 55 LEU C N 1
ATOM 4102 C CA . LEU C 1 55 ? -12.549 -10.857 -10.353 1.00 39.27 55 LEU C CA 1
ATOM 4103 C C . LEU C 1 55 ? -11.415 -10.318 -11.232 1.00 38.16 55 LEU C C 1
ATOM 4104 O O . LEU C 1 55 ? -11.489 -9.192 -11.701 1.00 40.61 55 LEU C O 1
ATOM 4109 N N . GLY C 1 56 ? -10.373 -11.116 -11.457 1.00 37.77 56 GLY C N 1
ATOM 4110 C CA . GLY C 1 56 ? -9.230 -10.692 -12.266 1.00 37.77 56 GLY C CA 1
ATOM 4111 C C . GLY C 1 56 ? -8.114 -10.065 -11.449 1.00 38.29 56 GLY C C 1
ATOM 4112 O O . GLY C 1 56 ? -7.193 -9.470 -12.006 1.00 36.60 56 GLY C O 1
ATOM 4113 N N . ARG C 1 57 ? -8.189 -10.206 -10.125 1.00 37.84 57 ARG C N 1
ATOM 4114 C CA . ARG C 1 57 ? -7.149 -9.704 -9.231 1.00 37.31 57 ARG C CA 1
ATOM 4115 C C . ARG C 1 57 ? -6.230 -10.834 -8.799 1.00 34.92 57 ARG C C 1
ATOM 4116 O O . ARG C 1 57 ? -6.599 -12.003 -8.877 1.00 34.69 57 ARG C O 1
ATOM 4124 N N . ARG C 1 58 ? -5.036 -10.479 -8.341 1.00 33.17 58 ARG C N 1
ATOM 4125 C CA . ARG C 1 58 ? -4.075 -11.459 -7.843 1.00 32.62 58 ARG C CA 1
ATOM 4126 C C . ARG C 1 58 ? -4.275 -11.745 -6.358 1.00 32.44 58 ARG C C 1
ATOM 4127 O O . ARG C 1 58 ? -4.705 -10.870 -5.600 1.00 31.59 58 ARG C O 1
ATOM 4135 N N . PHE C 1 59 ? -3.951 -12.970 -5.953 1.00 32.49 59 PHE C N 1
ATOM 4136 C CA . PHE C 1 59 ? -3.970 -13.365 -4.550 1.00 30.67 59 PHE C CA 1
ATOM 4137 C C . PHE C 1 59 ? -2.661 -14.066 -4.223 1.00 32.31 59 PHE C C 1
ATOM 4138 O O . PHE C 1 59 ? -2.381 -15.148 -4.754 1.00 31.92 59 PHE C O 1
ATOM 4146 N N . LEU C 1 60 ? -1.846 -13.451 -3.373 1.00 29.47 60 LEU C N 1
ATOM 4147 C CA . LEU C 1 60 ? -0.690 -14.136 -2.817 1.00 30.42 60 LEU C CA 1
ATOM 4148 C C . LEU C 1 60 ? -1.146 -14.772 -1.520 1.00 31.46 60 LEU C C 1
ATOM 4149 O O . LEU C 1 60 ? -1.610 -14.069 -0.623 1.00 30.23 60 LEU C O 1
ATOM 4154 N N . SER C 1 61 ? -1.005 -16.091 -1.414 1.00 30.66 61 SER C N 1
ATOM 4155 C CA . SER C 1 61 ? -1.526 -16.823 -0.275 1.00 30.57 61 SER C CA 1
ATOM 4156 C C . SER C 1 61 ? -0.390 -17.251 0.630 1.00 30.46 61 SER C C 1
ATOM 4157 O O . SER C 1 61 ? 0.349 -18.197 0.326 1.00 29.14 61 SER C O 1
ATOM 4160 N N . LEU C 1 62 ? -0.244 -16.544 1.748 1.00 28.64 62 LEU C N 1
ATOM 4161 C CA . LEU C 1 62 ? 0.804 -16.852 2.702 1.00 28.05 62 LEU C CA 1
ATOM 4162 C C . LEU C 1 62 ? 0.219 -17.644 3.859 1.00 28.08 62 LEU C C 1
ATOM 4163 O O . LEU C 1 62 ? -0.889 -17.365 4.312 1.00 28.57 62 LEU C O 1
ATOM 4168 N N . THR C 1 63 ? 0.961 -18.640 4.322 1.00 29.45 63 THR C N 1
ATOM 4169 C CA . THR C 1 63 ? 0.522 -19.470 5.440 1.00 31.37 63 THR C CA 1
ATOM 4170 C C . THR C 1 63 ? 1.452 -19.211 6.613 1.00 30.95 63 THR C C 1
ATOM 4171 O O . THR C 1 63 ? 2.667 -19.370 6.503 1.00 31.37 63 THR C O 1
ATOM 4175 N N . ALA C 1 64 ? 0.873 -18.769 7.727 1.00 31.11 64 ALA C N 1
ATOM 4176 C CA . ALA C 1 64 ? 1.643 -18.496 8.935 1.00 29.59 64 ALA C CA 1
ATOM 4177 C C . ALA C 1 64 ? 0.726 -18.283 10.140 1.00 27.88 64 ALA C C 1
ATOM 4178 O O . ALA C 1 64 ? -0.440 -17.920 9.996 1.00 26.76 64 ALA C O 1
ATOM 4180 N N . ASP C 1 65 ? 1.278 -18.549 11.318 1.00 27.54 65 ASP C N 1
ATOM 4181 C CA . ASP C 1 65 ? 0.638 -18.244 12.591 1.00 27.27 65 ASP C CA 1
ATOM 4182 C C . ASP C 1 65 ? 0.964 -16.781 12.904 1.00 26.00 65 ASP C C 1
ATOM 4183 O O . ASP C 1 65 ? 2.109 -16.443 13.200 1.00 24.83 65 ASP C O 1
ATOM 4188 N N . MET C 1 66 ? -0.057 -15.934 12.852 1.00 25.08 66 MET C N 1
ATOM 4189 C CA . MET C 1 66 ? 0.121 -14.496 13.051 1.00 24.88 66 MET C CA 1
ATOM 4190 C C . MET C 1 66 ? 0.588 -14.134 14.461 1.00 25.49 66 MET C C 1
ATOM 4191 O O . MET C 1 66 ? 1.165 -13.065 14.655 1.00 22.94 66 MET C O 1
ATOM 4196 N N . SER C 1 67 ? 0.362 -15.022 15.434 1.00 26.76 67 SER C N 1
ATOM 4197 C CA . SER C 1 67 ? 0.880 -14.806 16.790 1.00 27.65 67 SER C CA 1
ATOM 4198 C C . SER C 1 67 ? 2.402 -14.834 16.905 1.00 26.71 67 SER C C 1
ATOM 4199 O O . SER C 1 67 ? 2.956 -14.325 17.871 1.00 27.36 67 SER C O 1
ATOM 4202 N N . ASN C 1 68 ? 3.089 -15.423 15.927 1.00 26.10 68 ASN C N 1
ATOM 4203 C CA . ASN C 1 68 ? 4.544 -15.416 15.932 1.00 26.87 68 ASN C CA 1
ATOM 4204 C C . ASN C 1 68 ? 5.067 -14.096 15.366 1.00 26.23 68 ASN C C 1
ATOM 4205 O O . ASN C 1 68 ? 5.207 -13.932 14.153 1.00 25.06 68 ASN C O 1
ATOM 4210 N N . VAL C 1 69 ? 5.362 -13.142 16.244 1.00 24.69 69 VAL C N 1
ATOM 4211 C CA . VAL C 1 69 ? 5.711 -11.790 15.794 1.00 25.07 69 VAL C CA 1
ATOM 4212 C C . VAL C 1 69 ? 7.061 -11.734 15.061 1.00 24.75 69 VAL C C 1
ATOM 4213 O O . VAL C 1 69 ? 7.274 -10.851 14.225 1.00 24.62 69 VAL C O 1
ATOM 4217 N N . SER C 1 70 ? 7.959 -12.674 15.356 1.00 25.72 70 SER C N 1
ATOM 4218 C CA . SER C 1 70 ? 9.255 -12.719 14.668 1.00 26.04 70 SER C CA 1
ATOM 4219 C C . SER C 1 70 ? 9.060 -13.023 13.191 1.00 25.60 70 SER C C 1
ATOM 4220 O O . SER C 1 70 ? 9.928 -12.696 12.377 1.00 24.70 70 SER C O 1
ATOM 4223 N N . GLY C 1 71 ? 7.927 -13.643 12.856 1.00 25.30 71 GLY C N 1
ATOM 4224 C CA . GLY C 1 71 ? 7.619 -14.033 11.482 1.00 25.44 71 GLY C CA 1
ATOM 4225 C C . GLY C 1 71 ? 7.077 -12.935 10.584 1.00 24.52 71 GLY C C 1
ATOM 4226 O O . GLY C 1 71 ? 7.043 -13.094 9.359 1.00 25.40 71 GLY C O 1
ATOM 4227 N N . HIS C 1 72 ? 6.672 -11.806 11.163 1.00 22.72 72 HIS C N 1
ATOM 4228 C CA . HIS C 1 72 ? 5.955 -10.774 10.406 1.00 22.36 72 HIS C CA 1
ATOM 4229 C C . HIS C 1 72 ? 6.765 -10.087 9.317 1.00 22.26 72 HIS C C 1
ATOM 4230 O O . HIS C 1 72 ? 6.229 -9.796 8.247 1.00 23.31 72 HIS C O 1
ATOM 4237 N N . ALA C 1 73 ? 8.020 -9.770 9.625 1.00 22.50 73 ALA C N 1
ATOM 4238 C CA . ALA C 1 73 ? 8.880 -9.048 8.703 1.00 23.14 73 ALA C CA 1
ATOM 4239 C C . ALA C 1 73 ? 8.954 -9.774 7.352 1.00 23.59 73 ALA C C 1
ATOM 4240 O O . ALA C 1 73 ? 8.802 -9.141 6.305 1.00 22.99 73 ALA C O 1
ATOM 4242 N N . GLU C 1 74 ? 9.122 -11.089 7.394 1.00 24.46 74 GLU C N 1
ATOM 4243 C CA . GLU C 1 74 ? 9.222 -11.885 6.163 1.00 25.78 74 GLU C CA 1
ATOM 4244 C C . GLU C 1 74 ? 7.927 -11.885 5.360 1.00 25.56 74 GLU C C 1
ATOM 4245 O O . GLU C 1 74 ? 7.961 -11.793 4.127 1.00 27.15 74 GLU C O 1
ATOM 4251 N N . LEU C 1 75 ? 6.787 -11.952 6.046 1.00 23.97 75 LEU C N 1
ATOM 4252 C CA . LEU C 1 75 ? 5.485 -11.949 5.384 1.00 24.60 75 LEU C CA 1
ATOM 4253 C C . LEU C 1 75 ? 5.350 -10.697 4.544 1.00 26.25 75 LEU C C 1
ATOM 4254 O O . LEU C 1 75 ? 4.947 -10.735 3.378 1.00 26.04 75 LEU C O 1
ATOM 4259 N N . VAL C 1 76 ? 5.717 -9.571 5.140 1.00 24.86 76 VAL C N 1
ATOM 4260 C CA . VAL C 1 76 ? 5.627 -8.296 4.456 1.00 24.87 76 VAL C CA 1
ATOM 4261 C C . VAL C 1 76 ? 6.677 -8.167 3.337 1.00 25.20 76 VAL C C 1
ATOM 4262 O O . VAL C 1 76 ? 6.385 -7.592 2.302 1.00 24.77 76 VAL C O 1
ATOM 4266 N N . GLU C 1 77 ? 7.880 -8.696 3.555 1.00 26.61 77 GLU C N 1
ATOM 4267 C CA . GLU C 1 77 ? 8.923 -8.731 2.516 1.00 27.46 77 GLU C CA 1
ATOM 4268 C C . GLU C 1 77 ? 8.441 -9.490 1.281 1.00 27.81 77 GLU C C 1
ATOM 4269 O O . GLU C 1 77 ? 8.662 -9.054 0.152 1.00 25.67 77 GLU C O 1
ATOM 4275 N N . LYS C 1 78 ? 7.790 -10.628 1.496 1.00 27.29 78 LYS C N 1
ATOM 4276 C CA . LYS C 1 78 ? 7.260 -11.418 0.378 1.00 26.70 78 LYS C CA 1
ATOM 4277 C C . LYS C 1 78 ? 6.202 -10.645 -0.415 1.00 27.62 78 LYS C C 1
ATOM 4278 O O . LYS C 1 78 ? 6.203 -10.642 -1.653 1.00 28.26 78 LYS C O 1
ATOM 4284 N N . ALA C 1 79 ? 5.295 -9.987 0.305 1.00 27.25 79 ALA C N 1
ATOM 4285 C CA . ALA C 1 79 ? 4.257 -9.171 -0.313 1.00 25.53 79 ALA C CA 1
ATOM 4286 C C . ALA C 1 79 ? 4.866 -8.058 -1.166 1.00 25.52 79 ALA C C 1
ATOM 4287 O O . ALA C 1 79 ? 4.383 -7.782 -2.260 1.00 25.40 79 ALA C O 1
ATOM 4289 N N . VAL C 1 80 ? 5.904 -7.412 -0.637 1.00 25.27 80 VAL C N 1
ATOM 4290 C CA . VAL C 1 80 ? 6.578 -6.306 -1.315 1.00 25.41 80 VAL C CA 1
ATOM 4291 C C . VAL C 1 80 ? 7.315 -6.809 -2.556 1.00 25.95 80 VAL C C 1
ATOM 4292 O O . VAL C 1 80 ? 7.309 -6.149 -3.588 1.00 26.58 80 VAL C O 1
ATOM 4296 N N . ALA C 1 81 ? 7.933 -7.979 -2.449 1.00 27.14 81 ALA C N 1
ATOM 4297 C CA . ALA C 1 81 ? 8.594 -8.595 -3.605 1.00 26.40 81 ALA C CA 1
ATOM 4298 C C . ALA C 1 81 ? 7.581 -8.902 -4.706 1.00 26.18 81 ALA C C 1
ATOM 4299 O O . ALA C 1 81 ? 7.819 -8.613 -5.887 1.00 27.71 81 ALA C O 1
ATOM 4301 N N . GLU C 1 82 ? 6.448 -9.478 -4.318 1.00 25.69 82 GLU C N 1
ATOM 4302 C CA . GLU C 1 82 ? 5.463 -9.949 -5.281 1.00 25.27 82 GLU C CA 1
ATOM 4303 C C . GLU C 1 82 ? 4.674 -8.842 -5.946 1.00 25.72 82 GLU C C 1
ATOM 4304 O O . GLU C 1 82 ? 4.292 -8.978 -7.101 1.00 26.97 82 GLU C O 1
ATOM 4310 N N . PHE C 1 83 ? 4.418 -7.749 -5.227 1.00 25.71 83 PHE C N 1
ATOM 4311 C CA . PHE C 1 83 ? 3.607 -6.655 -5.770 1.00 26.15 83 PHE C CA 1
ATOM 4312 C C . PHE C 1 83 ? 4.321 -5.312 -5.911 1.00 25.39 83 PHE C C 1
ATOM 4313 O O . PHE C 1 83 ? 3.805 -4.418 -6.576 1.00 26.71 83 PHE C O 1
ATOM 4321 N N . GLY C 1 84 ? 5.489 -5.169 -5.289 1.00 25.63 84 GLY C N 1
ATOM 4322 C CA . GLY C 1 84 ? 6.241 -3.922 -5.339 1.00 25.74 84 GLY C CA 1
ATOM 4323 C C . GLY C 1 84 ? 5.974 -2.986 -4.175 1.00 25.59 84 GLY C C 1
ATOM 4324 O O . GLY C 1 84 ? 6.792 -2.120 -3.878 1.00 26.90 84 GLY C O 1
ATOM 4325 N N . HIS C 1 85 ? 4.836 -3.172 -3.514 1.00 26.96 85 HIS C N 1
ATOM 4326 C CA . HIS C 1 85 ? 4.398 -2.278 -2.443 1.00 26.58 85 HIS C CA 1
ATOM 4327 C C . HIS C 1 85 ? 3.238 -2.915 -1.689 1.00 25.94 85 HIS C C 1
ATOM 4328 O O . HIS C 1 85 ? 2.558 -3.801 -2.215 1.00 26.31 85 HIS C O 1
ATOM 4335 N N . VAL C 1 86 ? 3.014 -2.447 -0.456 1.00 24.90 86 VAL C N 1
ATOM 4336 C CA . VAL C 1 86 ? 1.829 -2.800 0.323 1.00 25.40 86 VAL C CA 1
ATOM 4337 C C . VAL C 1 86 ? 1.196 -1.488 0.753 1.00 24.42 86 VAL C C 1
ATOM 4338 O O . VAL C 1 86 ? 1.891 -0.624 1.289 1.00 25.44 86 VAL C O 1
ATOM 4342 N N . ASP C 1 87 ? -0.103 -1.352 0.517 1.00 23.08 87 ASP C N 1
ATOM 4343 C CA . ASP C 1 87 ? -0.812 -0.087 0.729 1.00 23.27 87 ASP C CA 1
ATOM 4344 C C . ASP C 1 87 ? -1.821 -0.112 1.870 1.00 23.51 87 ASP C C 1
ATOM 4345 O O . ASP C 1 87 ? -2.123 0.931 2.457 1.00 22.65 87 ASP C O 1
ATOM 4350 N N . ILE C 1 88 ? -2.376 -1.285 2.139 1.00 22.61 88 ILE C N 1
ATOM 4351 C CA . ILE C 1 88 ? -3.500 -1.439 3.064 1.00 22.10 88 ILE C CA 1
ATOM 4352 C C . ILE C 1 88 ? -3.221 -2.679 3.910 1.00 21.81 88 ILE C C 1
ATOM 4353 O O . ILE C 1 88 ? -2.742 -3.689 3.386 1.00 21.80 88 ILE C O 1
ATOM 4358 N N . LEU C 1 89 ? -3.505 -2.591 5.212 1.00 20.05 89 LEU C N 1
ATOM 4359 C CA . LEU C 1 89 ? -3.427 -3.722 6.133 1.00 19.95 89 LEU C CA 1
ATOM 4360 C C . LEU C 1 89 ? -4.756 -3.869 6.872 1.00 19.15 89 LEU C C 1
ATOM 4361 O O . LEU C 1 89 ? -5.277 -2.882 7.396 1.00 19.14 89 LEU C O 1
ATOM 4366 N N . VAL C 1 90 ? -5.316 -5.079 6.886 1.00 19.12 90 VAL C N 1
ATOM 4367 C CA . VAL C 1 90 ? -6.524 -5.380 7.681 1.00 18.99 90 VAL C CA 1
ATOM 4368 C C . VAL C 1 90 ? -6.171 -6.469 8.684 1.00 19.90 90 VAL C C 1
ATOM 4369 O O . VAL C 1 90 ? -5.854 -7.601 8.305 1.00 19.53 90 VAL C O 1
ATOM 4373 N N . ASN C 1 91 ? -6.200 -6.127 9.973 1.00 18.58 91 ASN C N 1
ATOM 4374 C CA . ASN C 1 91 ? -5.758 -7.032 11.026 1.00 18.80 91 ASN C CA 1
ATOM 4375 C C . ASN C 1 91 ? -6.938 -7.811 11.565 1.00 20.30 91 ASN C C 1
ATOM 4376 O O . ASN C 1 91 ? -7.408 -7.576 12.680 1.00 19.51 91 ASN C O 1
ATOM 4381 N N . ASN C 1 92 ? -7.428 -8.745 10.758 1.00 20.90 92 ASN C N 1
ATOM 4382 C CA . ASN C 1 92 ? -8.629 -9.481 11.095 1.00 22.01 92 ASN C CA 1
ATOM 4383 C C . ASN C 1 92 ? -8.370 -10.818 11.797 1.00 21.53 92 ASN C C 1
ATOM 4384 O O . ASN C 1 92 ? -9.255 -11.310 12.472 1.00 22.33 92 ASN C O 1
ATOM 4389 N N . ALA C 1 93 ? -7.177 -11.400 11.660 1.00 21.62 93 ALA C N 1
ATOM 4390 C CA . ALA C 1 93 ? -6.879 -12.661 12.336 1.00 21.49 93 ALA C CA 1
ATOM 4391 C C . ALA C 1 93 ? -7.123 -12.525 13.840 1.00 21.77 93 ALA C C 1
ATOM 4392 O O . ALA C 1 93 ? -6.559 -11.653 14.494 1.00 20.84 93 ALA C O 1
ATOM 4394 N N . GLY C 1 94 ? -7.992 -13.375 14.365 1.00 21.69 94 GLY C N 1
ATOM 4395 C CA . GLY C 1 94 ? -8.359 -13.326 15.772 1.00 21.12 94 GLY C CA 1
ATOM 4396 C C . GLY C 1 94 ? -9.084 -14.566 16.236 1.00 20.45 94 GLY C C 1
ATOM 4397 O O . GLY C 1 94 ? -9.532 -15.384 15.419 1.00 21.32 94 GLY C O 1
ATOM 4398 N N . ILE C 1 95 ? -9.184 -14.719 17.554 1.00 19.82 95 ILE C N 1
ATOM 4399 C CA . ILE C 1 95 ? -9.894 -15.850 18.153 1.00 19.53 95 ILE C CA 1
ATOM 4400 C C . ILE C 1 95 ? -10.701 -15.382 19.344 1.00 20.35 95 ILE C C 1
ATOM 4401 O O . ILE C 1 95 ? -10.565 -14.239 19.765 1.00 20.07 95 ILE C O 1
ATOM 4406 N N . ILE C 1 96 ? -11.543 -16.269 19.865 1.00 19.91 96 ILE C N 1
ATOM 4407 C CA . ILE C 1 96 ? -12.311 -16.021 21.082 1.00 20.36 96 ILE C CA 1
ATOM 4408 C C . ILE C 1 96 ? -12.327 -17.313 21.894 1.00 20.65 96 ILE C C 1
ATOM 4409 O O . ILE C 1 96 ? -12.347 -18.416 21.324 1.00 20.89 96 ILE C O 1
ATOM 4414 N N . ARG C 1 97 ? -12.279 -17.179 23.215 1.00 19.98 97 ARG C N 1
ATOM 4415 C CA . ARG C 1 97 ? -12.357 -18.321 24.124 1.00 19.95 97 ARG C CA 1
ATOM 4416 C C . ARG C 1 97 ? -13.382 -18.009 25.191 1.00 21.39 97 ARG C C 1
ATOM 4417 O O . ARG C 1 97 ? -13.289 -16.968 25.864 1.00 20.87 97 ARG C O 1
ATOM 4425 N N . ARG C 1 98 ? -14.377 -18.888 25.324 1.00 20.72 98 ARG C N 1
ATOM 4426 C CA . ARG C 1 98 ? -15.449 -18.714 26.294 1.00 21.78 98 ARG C CA 1
ATOM 4427 C C . ARG C 1 98 ? -15.281 -19.624 27.500 1.00 21.95 98 ARG C C 1
ATOM 4428 O O . ARG C 1 98 ? -15.187 -20.848 27.366 1.00 22.27 98 ARG C O 1
ATOM 4436 N N . GLU C 1 99 ? -15.271 -19.008 28.681 1.00 20.73 99 GLU C N 1
ATOM 4437 C CA . GLU C 1 99 ? -15.154 -19.700 29.951 1.00 19.42 99 GLU C CA 1
ATOM 4438 C C . GLU C 1 99 ? -15.546 -18.705 31.040 1.00 19.52 99 GLU C C 1
ATOM 4439 O O . GLU C 1 99 ? -15.225 -17.528 30.914 1.00 17.96 99 GLU C O 1
ATOM 4445 N N . ASP C 1 100 ? -16.248 -19.157 32.075 1.00 19.27 100 ASP C N 1
ATOM 4446 C CA . ASP C 1 100 ? -16.635 -18.276 33.171 1.00 19.90 100 ASP C CA 1
ATOM 4447 C C . ASP C 1 100 ? -15.419 -17.484 33.630 1.00 18.05 100 ASP C C 1
ATOM 4448 O O . ASP C 1 100 ? -14.355 -18.061 33.851 1.00 16.41 100 ASP C O 1
ATOM 4453 N N . ALA C 1 101 ? -15.566 -16.172 33.808 1.00 17.73 101 ALA C N 1
ATOM 4454 C CA . ALA C 1 101 ? -14.435 -15.366 34.287 1.00 17.61 101 ALA C CA 1
ATOM 4455 C C . ALA C 1 101 ? -13.776 -15.936 35.542 1.00 16.80 101 ALA C C 1
ATOM 4456 O O . ALA C 1 101 ? -12.559 -15.910 35.676 1.00 15.87 101 ALA C O 1
ATOM 4458 N N . ILE C 1 102 ? -14.588 -16.476 36.460 1.00 17.33 102 ILE C N 1
ATOM 4459 C CA . ILE C 1 102 ? -14.081 -16.965 37.728 1.00 17.37 102 ILE C CA 1
ATOM 4460 C C . ILE C 1 102 ? -13.195 -18.213 37.544 1.00 17.96 102 ILE C C 1
ATOM 4461 O O . ILE C 1 102 ? -12.353 -18.490 38.381 1.00 17.81 102 ILE C O 1
ATOM 4466 N N . GLU C 1 103 ? -13.381 -18.933 36.438 1.00 19.04 103 GLU C N 1
ATOM 4467 C CA . GLU C 1 103 ? -12.584 -20.134 36.127 1.00 20.99 103 GLU C CA 1
ATOM 4468 C C . GLU C 1 103 ? -11.546 -19.904 35.026 1.00 20.40 103 GLU C C 1
ATOM 4469 O O . GLU C 1 103 ? -10.729 -20.782 34.770 1.00 21.85 103 GLU C O 1
ATOM 4475 N N . PHE C 1 104 ? -11.575 -18.736 34.387 1.00 18.48 104 PHE C N 1
ATOM 4476 C CA . PHE C 1 104 ? -10.788 -18.464 33.173 1.00 18.08 104 PHE C CA 1
ATOM 4477 C C . PHE C 1 104 ? -9.332 -18.884 33.306 1.00 18.51 104 PHE C C 1
ATOM 4478 O O . PHE C 1 104 ? -8.654 -18.498 34.245 1.00 19.03 104 PHE C O 1
ATOM 4486 N N . SER C 1 105 ? -8.851 -19.660 32.330 1.00 18.90 105 SER C N 1
ATOM 4487 C CA . SER C 1 105 ? -7.511 -20.182 32.392 1.00 19.11 105 SER C CA 1
ATOM 4488 C C . SER C 1 105 ? -6.505 -19.199 31.807 1.00 19.19 105 SER C C 1
ATOM 4489 O O . SER C 1 105 ? -6.855 -18.312 31.026 1.00 19.38 105 SER C O 1
ATOM 4492 N N . GLU C 1 106 ? -5.250 -19.380 32.202 1.00 19.00 106 GLU C N 1
ATOM 4493 C CA . GLU C 1 106 ? -4.150 -18.594 31.661 1.00 19.34 106 GLU C CA 1
ATOM 4494 C C . GLU C 1 106 ? -3.950 -18.854 30.177 1.00 19.19 106 GLU C C 1
ATOM 4495 O O . GLU C 1 106 ? -3.609 -17.940 29.415 1.00 18.75 106 GLU C O 1
ATOM 4501 N N . LYS C 1 107 ? -4.158 -20.101 29.749 1.00 19.20 107 LYS C N 1
ATOM 4502 C CA . LYS C 1 107 ? -4.062 -20.411 28.332 1.00 20.17 107 LYS C CA 1
ATOM 4503 C C . LYS C 1 107 ? -5.102 -19.643 27.541 1.00 18.76 107 LYS C C 1
ATOM 4504 O O . LYS C 1 107 ? -4.787 -19.090 26.486 1.00 19.74 107 LYS C O 1
ATOM 4510 N N . ASN C 1 108 ? -6.348 -19.613 28.028 1.00 19.00 108 ASN C N 1
ATOM 4511 C CA . ASN C 1 108 ? -7.413 -18.881 27.338 1.00 17.60 108 ASN C CA 1
ATOM 4512 C C . ASN C 1 108 ? -7.199 -17.361 27.369 1.00 16.86 108 ASN C C 1
ATOM 4513 O O . ASN C 1 108 ? -7.749 -16.641 26.532 1.00 16.09 108 ASN C O 1
ATOM 4518 N N . TRP C 1 109 ? -6.388 -16.897 28.315 1.00 16.21 109 TRP C N 1
ATOM 4519 C CA . TRP C 1 109 ? -5.964 -15.494 28.308 1.00 16.62 109 TRP C CA 1
ATOM 4520 C C . TRP C 1 109 ? -4.879 -15.271 27.242 1.00 16.32 109 TRP C C 1
ATOM 4521 O O . TRP C 1 109 ? -5.044 -14.457 26.325 1.00 16.12 109 TRP C O 1
ATOM 4532 N N . ASP C 1 110 ? -3.760 -15.979 27.390 1.00 17.56 110 ASP C N 1
ATOM 4533 C CA . ASP C 1 110 ? -2.598 -15.768 26.540 1.00 18.10 110 ASP C CA 1
ATOM 4534 C C . ASP C 1 110 ? -2.905 -15.972 25.058 1.00 18.61 110 ASP C C 1
ATOM 4535 O O . ASP C 1 110 ? -2.490 -15.169 24.227 1.00 19.04 110 ASP C O 1
ATOM 4540 N N . ASP C 1 111 ? -3.594 -17.058 24.703 1.00 18.79 111 ASP C N 1
ATOM 4541 C CA . ASP C 1 111 ? -3.797 -17.344 23.285 1.00 18.93 111 ASP C CA 1
ATOM 4542 C C . ASP C 1 111 ? -4.536 -16.198 22.598 1.00 17.95 111 ASP C C 1
ATOM 4543 O O . ASP C 1 111 ? -4.170 -15.791 21.502 1.00 19.29 111 ASP C O 1
ATOM 4548 N N . VAL C 1 112 ? -5.557 -15.653 23.266 1.00 17.41 112 VAL C N 1
ATOM 4549 C CA . VAL C 1 112 ? -6.410 -14.614 22.718 1.00 16.46 112 VAL C CA 1
ATOM 4550 C C . VAL C 1 112 ? -5.673 -13.275 22.667 1.00 16.10 112 VAL C C 1
ATOM 4551 O O . VAL C 1 112 ? -5.711 -12.588 21.666 1.00 16.00 112 VAL C O 1
ATOM 4555 N N . MET C 1 113 ? -4.985 -12.931 23.744 1.00 16.10 113 MET C N 1
ATOM 4556 C CA . MET C 1 113 ? -4.231 -11.678 23.764 1.00 16.47 113 MET C CA 1
ATOM 4557 C C . MET C 1 113 ? -3.094 -11.705 22.746 1.00 16.15 113 MET C C 1
ATOM 4558 O O . MET C 1 113 ? -2.908 -10.736 22.001 1.00 17.27 113 MET C O 1
ATOM 4563 N N . ASN C 1 114 ? -2.338 -12.807 22.701 1.00 16.71 114 ASN C N 1
ATOM 4564 C CA . ASN C 1 114 ? -1.251 -12.927 21.726 1.00 17.76 114 ASN C CA 1
ATOM 4565 C C . ASN C 1 114 ? -1.704 -12.631 20.302 1.00 18.12 114 ASN C C 1
ATOM 4566 O O . ASN C 1 114 ? -0.983 -11.971 19.552 1.00 17.83 114 ASN C O 1
ATOM 4571 N N . LEU C 1 115 ? -2.883 -13.116 19.919 1.00 18.74 115 LEU C N 1
ATOM 4572 C CA . LEU C 1 115 ? -3.370 -12.921 18.553 1.00 18.40 115 LEU C CA 1
ATOM 4573 C C . LEU C 1 115 ? -4.126 -11.601 18.391 1.00 17.67 115 LEU C C 1
ATOM 4574 O O . LEU C 1 115 ? -3.808 -10.812 17.514 1.00 17.25 115 LEU C O 1
ATOM 4579 N N . ASN C 1 116 ? -5.100 -11.358 19.259 1.00 16.89 116 ASN C N 1
ATOM 4580 C CA . ASN C 1 116 ? -6.060 -10.294 19.043 1.00 16.52 116 ASN C CA 1
ATOM 4581 C C . ASN C 1 116 ? -5.522 -8.880 19.307 1.00 15.87 116 ASN C C 1
ATOM 4582 O O . ASN C 1 116 ? -6.083 -7.931 18.786 1.00 15.42 116 ASN C O 1
ATOM 4587 N N . ILE C 1 117 ? -4.478 -8.748 20.123 1.00 15.58 117 ILE C N 1
ATOM 4588 C CA . ILE C 1 117 ? -3.875 -7.419 20.364 1.00 15.78 117 ILE C CA 1
ATOM 4589 C C . ILE C 1 117 ? -2.367 -7.381 20.129 1.00 16.43 117 ILE C C 1
ATOM 4590 O O . ILE C 1 117 ? -1.889 -6.499 19.402 1.00 16.84 117 ILE C O 1
ATOM 4595 N N . LYS C 1 118 ? -1.615 -8.311 20.716 1.00 17.06 118 LYS C N 1
ATOM 4596 C CA . LYS C 1 118 ? -0.158 -8.283 20.572 1.00 16.87 118 LYS C CA 1
ATOM 4597 C C . LYS C 1 118 ? 0.219 -8.396 19.084 1.00 17.42 118 LYS C C 1
ATOM 4598 O O . LYS C 1 118 ? 0.958 -7.573 18.552 1.00 16.22 118 LYS C O 1
ATOM 4604 N N . SER C 1 119 ? -0.298 -9.401 18.397 1.00 17.89 119 SER C N 1
ATOM 4605 C CA . SER C 1 119 ? 0.108 -9.548 16.998 1.00 18.11 119 SER C CA 1
ATOM 4606 C C . SER C 1 119 ? -0.439 -8.408 16.136 1.00 17.49 119 SER C C 1
ATOM 4607 O O . SER C 1 119 ? 0.176 -8.060 15.122 1.00 17.82 119 SER C O 1
ATOM 4610 N N . VAL C 1 120 ? -1.591 -7.841 16.516 1.00 17.69 120 VAL C N 1
ATOM 4611 C CA . VAL C 1 120 ? -2.154 -6.691 15.808 1.00 17.14 120 VAL C CA 1
ATOM 4612 C C . VAL C 1 120 ? -1.191 -5.502 15.910 1.00 17.07 120 VAL C C 1
ATOM 4613 O O . VAL C 1 120 ? -0.886 -4.856 14.908 1.00 16.43 120 VAL C O 1
ATOM 4617 N N . PHE C 1 121 ? -0.698 -5.213 17.112 1.00 16.37 121 PHE C N 1
ATOM 4618 C CA . PHE C 1 121 ? 0.260 -4.120 17.229 1.00 16.49 121 PHE C CA 1
ATOM 4619 C C . PHE C 1 121 ? 1.514 -4.383 16.393 1.00 16.18 121 PHE C C 1
ATOM 4620 O O . PHE C 1 121 ? 1.973 -3.502 15.656 1.00 16.16 121 PHE C O 1
ATOM 4628 N N . PHE C 1 122 ? 2.110 -5.555 16.576 1.00 16.76 122 PHE C N 1
ATOM 4629 C CA . PHE C 1 122 ? 3.378 -5.841 15.906 1.00 17.38 122 PHE C CA 1
ATOM 4630 C C . PHE C 1 122 ? 3.283 -5.961 14.388 1.00 18.98 122 PHE C C 1
ATOM 4631 O O . PHE C 1 122 ? 4.221 -5.557 13.701 1.00 18.15 122 PHE C O 1
ATOM 4639 N N . MET C 1 123 ? 2.155 -6.455 13.875 1.00 19.33 123 MET C N 1
ATOM 4640 C CA . MET C 1 123 ? 1.923 -6.479 12.427 1.00 20.18 123 MET C CA 1
ATOM 4641 C C . MET C 1 123 ? 1.744 -5.069 11.889 1.00 19.36 123 MET C C 1
ATOM 4642 O O . MET C 1 123 ? 2.295 -4.720 10.841 1.00 19.14 123 MET C O 1
ATOM 4647 N N . SER C 1 124 ? 1.000 -4.234 12.629 1.00 18.55 124 SER C N 1
ATOM 4648 C CA . SER C 1 124 ? 0.840 -2.829 12.269 1.00 18.09 124 SER C CA 1
ATOM 4649 C C . SER C 1 124 ? 2.197 -2.123 12.229 1.00 18.04 124 SER C C 1
ATOM 4650 O O . SER C 1 124 ? 2.475 -1.350 11.318 1.00 18.63 124 SER C O 1
ATOM 4653 N N . GLN C 1 125 ? 3.035 -2.386 13.227 1.00 17.98 125 GLN C N 1
ATOM 4654 C CA . GLN C 1 125 ? 4.378 -1.820 13.280 1.00 18.04 125 GLN C CA 1
ATOM 4655 C C . GLN C 1 125 ? 5.184 -2.242 12.058 1.00 19.08 125 GLN C C 1
ATOM 4656 O O . GLN C 1 125 ? 5.815 -1.407 11.400 1.00 18.67 125 GLN C O 1
ATOM 4662 N N . THR C 1 126 ? 5.146 -3.539 11.772 1.00 19.82 126 THR C N 1
ATOM 4663 C CA . THR C 1 126 ? 5.879 -4.112 10.634 1.00 20.52 126 THR C CA 1
ATOM 4664 C C . THR C 1 126 ? 5.462 -3.466 9.325 1.00 21.09 126 THR C C 1
ATOM 4665 O O . THR C 1 126 ? 6.306 -3.088 8.510 1.00 23.06 126 THR C O 1
ATOM 4669 N N . VAL C 1 127 ? 4.163 -3.357 9.098 1.00 20.35 127 VAL C N 1
ATOM 4670 C CA . VAL C 1 127 ? 3.655 -2.758 7.870 1.00 20.32 127 VAL C CA 1
ATOM 4671 C C . VAL C 1 127 ? 3.912 -1.244 7.829 1.00 20.17 127 VAL C C 1
ATOM 4672 O O . VAL C 1 127 ? 4.211 -0.695 6.771 1.00 20.35 127 VAL C O 1
ATOM 4676 N N . ALA C 1 128 ? 3.761 -0.560 8.963 1.00 19.33 128 ALA C N 1
ATOM 4677 C CA . ALA C 1 128 ? 4.061 0.868 9.026 1.00 19.57 128 ALA C CA 1
ATOM 4678 C C . ALA C 1 128 ? 5.512 1.156 8.625 1.00 20.16 128 ALA C C 1
ATOM 4679 O O . ALA C 1 128 ? 5.773 2.153 7.965 1.00 21.54 128 ALA C O 1
ATOM 4681 N N . ARG C 1 129 ? 6.452 0.298 9.023 1.00 21.96 129 ARG C N 1
ATOM 4682 C CA . ARG C 1 129 ? 7.844 0.455 8.596 1.00 22.09 129 ARG C CA 1
ATOM 4683 C C . ARG C 1 129 ? 7.932 0.445 7.067 1.00 22.73 129 ARG C C 1
ATOM 4684 O O . ARG C 1 129 ? 8.631 1.270 6.470 1.00 22.15 129 ARG C O 1
ATOM 4692 N N . GLN C 1 130 ? 7.198 -0.471 6.445 1.00 22.32 130 GLN C N 1
ATOM 4693 C CA . GLN C 1 130 ? 7.136 -0.539 4.980 1.00 23.11 130 GLN C CA 1
ATOM 4694 C C . GLN C 1 130 ? 6.453 0.689 4.369 1.00 22.81 130 GLN C C 1
ATOM 4695 O O . GLN C 1 130 ? 6.929 1.229 3.372 1.00 22.77 130 GLN C O 1
ATOM 4701 N N . PHE C 1 131 ? 5.350 1.148 4.959 1.00 23.35 131 PHE C N 1
ATOM 4702 C CA . PHE C 1 131 ? 4.717 2.385 4.498 1.00 22.49 131 PHE C CA 1
ATOM 4703 C C . PHE C 1 131 ? 5.703 3.555 4.507 1.00 23.17 131 PHE C C 1
ATOM 4704 O O . PHE C 1 131 ? 5.746 4.349 3.564 1.00 23.66 131 PHE C O 1
ATOM 4712 N N . ILE C 1 132 ? 6.473 3.674 5.583 1.00 24.39 132 ILE C N 1
ATOM 4713 C CA . ILE C 1 132 ? 7.408 4.785 5.713 1.00 25.15 132 ILE C CA 1
ATOM 4714 C C . ILE C 1 132 ? 8.493 4.713 4.636 1.00 27.71 132 ILE C C 1
ATOM 4715 O O . ILE C 1 132 ? 8.839 5.737 4.033 1.00 28.47 132 ILE C O 1
ATOM 4720 N N . LYS C 1 133 ? 9.017 3.510 4.409 1.00 28.41 133 LYS C N 1
ATOM 4721 C CA . LYS C 1 133 ? 10.038 3.292 3.384 1.00 30.90 133 LYS C CA 1
ATOM 4722 C C . LYS C 1 133 ? 9.503 3.703 2.018 1.00 30.37 133 LYS C C 1
ATOM 4723 O O . LYS C 1 133 ? 10.197 4.371 1.252 1.00 30.11 133 LYS C O 1
ATOM 4729 N N . GLN C 1 134 ? 8.266 3.312 1.731 1.00 29.29 134 GLN C N 1
ATOM 4730 C CA . GLN C 1 134 ? 7.607 3.648 0.466 1.00 28.90 134 GLN C CA 1
ATOM 4731 C C . GLN C 1 134 ? 7.404 5.154 0.300 1.00 31.13 134 GLN C C 1
ATOM 4732 O O . GLN C 1 134 ? 7.583 5.701 -0.795 1.00 30.91 134 GLN C O 1
ATOM 4738 N N . GLY C 1 135 ? 7.045 5.823 1.393 1.00 30.23 135 GLY C N 1
ATOM 4739 C CA . GLY C 1 135 ? 6.930 7.279 1.418 1.00 31.31 135 GLY C CA 1
ATOM 4740 C C . GLY C 1 135 ? 5.622 7.821 0.874 1.00 32.22 135 GLY C C 1
ATOM 4741 O O . GLY C 1 135 ? 5.490 9.029 0.681 1.00 33.63 135 GLY C O 1
ATOM 4742 N N . LYS C 1 136 ? 4.646 6.948 0.639 1.00 33.43 136 LYS C N 1
ATOM 4743 C CA . LYS C 1 136 ? 3.359 7.370 0.068 1.00 35.18 136 LYS C CA 1
ATOM 4744 C C . LYS C 1 136 ? 2.187 7.180 1.034 1.00 34.24 136 LYS C C 1
ATOM 4745 O O . LYS C 1 136 ? 1.020 7.312 0.650 1.00 34.54 136 LYS C O 1
ATOM 4751 N N . GLY C 1 137 ? 2.507 6.898 2.291 1.00 31.51 137 GLY C N 1
ATOM 4752 C CA . GLY C 1 137 ? 1.487 6.705 3.310 1.00 30.37 137 GLY C CA 1
ATOM 4753 C C . GLY C 1 137 ? 0.930 5.303 3.265 1.00 28.82 137 GLY C C 1
ATOM 4754 O O . GLY C 1 137 ? 1.523 4.390 2.684 1.00 28.33 137 GLY C O 1
ATOM 4755 N N . GLY C 1 138 ? -0.213 5.121 3.900 1.00 25.99 138 GLY C N 1
ATOM 4756 C CA . GLY C 1 138 ? -0.802 3.802 4.002 1.00 23.87 138 GLY C CA 1
ATOM 4757 C C . GLY C 1 138 ? -2.046 3.798 4.855 1.00 23.09 138 GLY C C 1
ATOM 4758 O O . GLY C 1 138 ? -2.375 4.792 5.504 1.00 23.70 138 GLY C O 1
ATOM 4759 N N . LYS C 1 139 ? -2.754 2.680 4.817 1.00 22.04 139 LYS C N 1
ATOM 4760 C CA . LYS C 1 139 ? -3.998 2.509 5.553 1.00 21.45 139 LYS C CA 1
ATOM 4761 C C . LYS C 1 139 ? -3.914 1.254 6.400 1.00 20.35 139 LYS C C 1
ATOM 4762 O O . LYS C 1 139 ? -3.489 0.204 5.935 1.00 19.91 139 LYS C O 1
ATOM 4768 N N . ILE C 1 140 ? -4.326 1.370 7.656 1.00 18.81 140 ILE C N 1
ATOM 4769 C CA . ILE C 1 140 ? -4.492 0.212 8.520 1.00 18.69 140 ILE C CA 1
ATOM 4770 C C . ILE C 1 140 ? -5.929 0.196 9.030 1.00 18.61 140 ILE C C 1
ATOM 4771 O O . ILE C 1 140 ? -6.461 1.222 9.443 1.00 17.87 140 ILE C O 1
ATOM 4776 N N . ILE C 1 141 ? -6.551 -0.973 8.973 1.00 18.00 141 ILE C N 1
ATOM 4777 C CA . ILE C 1 141 ? -7.891 -1.181 9.472 1.00 18.26 141 ILE C CA 1
ATOM 4778 C C . ILE C 1 141 ? -7.819 -2.301 10.499 1.00 18.09 141 ILE C C 1
ATOM 4779 O O . ILE C 1 141 ? -7.548 -3.455 10.182 1.00 17.80 141 ILE C O 1
ATOM 4784 N N . ASN C 1 142 ? -8.002 -1.939 11.762 1.00 16.97 142 ASN C N 1
ATOM 4785 C CA . ASN C 1 142 ? -8.120 -2.921 12.813 1.00 16.86 142 ASN C CA 1
ATOM 4786 C C . ASN C 1 142 ? -9.573 -3.338 12.986 1.00 16.51 142 ASN C C 1
ATOM 4787 O O . ASN C 1 142 ? -10.469 -2.658 12.527 1.00 16.19 142 ASN C O 1
ATOM 4792 N N . ILE C 1 143 ? -9.793 -4.473 13.637 1.00 16.56 143 ILE C N 1
ATOM 4793 C CA . ILE C 1 143 ? -11.132 -5.007 13.844 1.00 17.33 143 ILE C CA 1
ATOM 4794 C C . ILE C 1 143 ? -11.393 -4.993 15.346 1.00 16.59 143 ILE C C 1
ATOM 4795 O O . ILE C 1 143 ? -10.761 -5.729 16.114 1.00 16.93 143 ILE C O 1
ATOM 4800 N N . ALA C 1 144 ? -12.285 -4.102 15.743 1.00 17.08 144 ALA C N 1
ATOM 4801 C CA . ALA C 1 144 ? -12.724 -3.967 17.120 1.00 17.39 144 ALA C CA 1
ATOM 4802 C C . ALA C 1 144 ? -13.963 -4.852 17.284 1.00 17.75 144 ALA C C 1
ATOM 4803 O O . ALA C 1 144 ? -14.091 -5.862 16.579 1.00 19.64 144 ALA C O 1
ATOM 4805 N N . SER C 1 145 ? -14.836 -4.506 18.226 1.00 17.71 145 SER C N 1
ATOM 4806 C CA . SER C 1 145 ? -15.990 -5.320 18.579 1.00 17.18 145 SER C CA 1
ATOM 4807 C C . SER C 1 145 ? -16.996 -4.487 19.367 1.00 17.40 145 SER C C 1
ATOM 4808 O O . SER C 1 145 ? -16.668 -3.429 19.881 1.00 15.59 145 SER C O 1
ATOM 4811 N N . MET C 1 146 ? -18.230 -4.964 19.486 1.00 16.76 146 MET C N 1
ATOM 4812 C CA . MET C 1 146 ? -19.135 -4.402 20.479 1.00 16.93 146 MET C CA 1
ATOM 4813 C C . MET C 1 146 ? -18.487 -4.514 21.859 1.00 15.94 146 MET C C 1
ATOM 4814 O O . MET C 1 146 ? -18.745 -3.683 22.740 1.00 15.22 146 MET C O 1
ATOM 4819 N N . LEU C 1 147 ? -17.654 -5.533 22.049 1.00 15.67 147 LEU C N 1
ATOM 4820 C CA . LEU C 1 147 ? -16.963 -5.722 23.328 1.00 15.85 147 LEU C CA 1
ATOM 4821 C C . LEU C 1 147 ? -15.749 -4.815 23.499 1.00 14.73 147 LEU C C 1
ATOM 4822 O O . LEU C 1 147 ? -14.987 -4.992 24.453 1.00 15.00 147 LEU C O 1
ATOM 4827 N N . SER C 1 148 ? -15.576 -3.868 22.573 1.00 15.00 148 SER C N 1
ATOM 4828 C CA . SER C 1 148 ? -14.719 -2.679 22.801 1.00 14.25 148 SER C CA 1
ATOM 4829 C C . SER C 1 148 ? -15.454 -1.594 23.573 1.00 15.59 148 SER C C 1
ATOM 4830 O O . SER C 1 148 ? -14.798 -0.675 24.097 1.00 15.89 148 SER C O 1
ATOM 4833 N N . PHE C 1 149 ? -16.791 -1.667 23.580 1.00 15.47 149 PHE C N 1
ATOM 4834 C CA . PHE C 1 149 ? -17.682 -0.668 24.174 1.00 15.43 149 PHE C CA 1
ATOM 4835 C C . PHE C 1 149 ? -18.377 -1.217 25.420 1.00 16.17 149 PHE C C 1
ATOM 4836 O O . PHE C 1 149 ? -18.602 -0.489 26.380 1.00 17.42 149 PHE C O 1
ATOM 4844 N N . GLN C 1 150 ? -18.779 -2.482 25.358 1.00 16.13 150 GLN C N 1
ATOM 4845 C CA . GLN C 1 150 ? -19.514 -3.163 26.433 1.00 16.64 150 GLN C CA 1
ATOM 4846 C C . GLN C 1 150 ? -18.660 -4.321 26.930 1.00 15.92 150 GLN C C 1
ATOM 4847 O O . GLN C 1 150 ? -17.707 -4.700 26.267 1.00 16.09 150 GLN C O 1
ATOM 4853 N N . GLY C 1 151 ? -18.981 -4.885 28.094 1.00 15.81 151 GLY C N 1
ATOM 4854 C CA . GLY C 1 151 ? -18.131 -5.918 28.693 1.00 16.53 151 GLY C CA 1
ATOM 4855 C C . GLY C 1 151 ? -18.367 -7.321 28.167 1.00 16.85 151 GLY C C 1
ATOM 4856 O O . GLY C 1 151 ? -17.430 -8.116 28.039 1.00 17.59 151 GLY C O 1
ATOM 4857 N N . GLY C 1 152 ? -19.627 -7.650 27.892 1.00 17.46 152 GLY C N 1
ATOM 4858 C CA . GLY C 1 152 ? -19.967 -9.018 27.557 1.00 17.47 152 GLY C CA 1
ATOM 4859 C C . GLY C 1 152 ? -19.778 -9.918 28.765 1.00 17.71 152 GLY C C 1
ATOM 4860 O O . GLY C 1 152 ? -19.597 -9.436 29.906 1.00 16.64 152 GLY C O 1
ATOM 4861 N N . ILE C 1 153 ? -19.837 -11.232 28.530 1.00 18.52 153 ILE C N 1
ATOM 4862 C CA . ILE C 1 153 ? -19.612 -12.220 29.579 1.00 18.82 153 ILE C CA 1
ATOM 4863 C C . ILE C 1 153 ? -18.810 -13.396 29.029 1.00 18.39 153 ILE C C 1
ATOM 4864 O O . ILE C 1 153 ? -18.888 -13.704 27.833 1.00 17.95 153 ILE C O 1
ATOM 4869 N N . ARG C 1 154 ? -18.026 -14.005 29.906 1.00 18.28 154 ARG C N 1
ATOM 4870 C CA . ARG C 1 154 ? -17.318 -15.271 29.665 1.00 18.33 154 ARG C CA 1
ATOM 4871 C C . ARG C 1 154 ? -16.173 -15.163 28.663 1.00 17.20 154 ARG C C 1
ATOM 4872 O O . ARG C 1 154 ? -15.580 -16.170 28.254 1.00 17.48 154 ARG C O 1
ATOM 4880 N N . VAL C 1 155 ? -15.799 -13.933 28.308 1.00 15.98 155 VAL C N 1
ATOM 4881 C CA . VAL C 1 155 ? -14.729 -13.715 27.340 1.00 15.63 155 VAL C CA 1
ATOM 4882 C C . VAL C 1 155 ? -13.759 -12.602 27.791 1.00 14.89 155 VAL C C 1
ATOM 4883 O O . VAL C 1 155 ? -13.446 -11.684 27.014 1.00 15.92 155 VAL C O 1
ATOM 4887 N N . PRO C 1 156 ? -13.245 -12.710 29.025 1.00 15.12 156 PRO C N 1
ATOM 4888 C CA . PRO C 1 156 ? -12.390 -11.616 29.507 1.00 14.78 156 PRO C CA 1
ATOM 4889 C C . PRO C 1 156 ? -11.219 -11.266 28.602 1.00 14.49 156 PRO C C 1
ATOM 4890 O O . PRO C 1 156 ? -10.980 -10.080 28.387 1.00 15.05 156 PRO C O 1
ATOM 4894 N N . SER C 1 157 ? -10.483 -12.240 28.072 1.00 14.30 157 SER C N 1
ATOM 4895 C CA . SER C 1 157 ? -9.367 -11.916 27.168 1.00 14.58 157 SER C CA 1
ATOM 4896 C C . SER C 1 157 ? -9.818 -11.315 25.835 1.00 14.59 157 SER C C 1
ATOM 4897 O O . SER C 1 157 ? -9.112 -10.503 25.234 1.00 13.90 157 SER C O 1
ATOM 4900 N N . TYR C 1 158 ? -11.006 -11.684 25.361 1.00 14.00 158 TYR C N 1
ATOM 4901 C CA . TYR C 1 158 ? -11.542 -11.096 24.141 1.00 14.26 158 TYR C CA 1
ATOM 4902 C C . TYR C 1 158 ? -11.928 -9.612 24.371 1.00 14.19 158 TYR C C 1
ATOM 4903 O O . TYR C 1 158 ? -11.580 -8.724 23.587 1.00 15.13 158 TYR C O 1
ATOM 4912 N N . THR C 1 159 ? -12.637 -9.362 25.456 1.00 14.22 159 THR C N 1
ATOM 4913 C CA . THR C 1 159 ? -12.996 -7.994 25.824 1.00 13.46 159 THR C CA 1
ATOM 4914 C C . THR C 1 159 ? -11.739 -7.133 26.042 1.00 13.24 159 THR C C 1
ATOM 4915 O O . THR C 1 159 ? -11.641 -6.012 25.530 1.00 12.95 159 THR C O 1
ATOM 4919 N N . ALA C 1 160 ? -10.781 -7.682 26.772 1.00 13.47 160 ALA C N 1
ATOM 4920 C CA . ALA C 1 160 ? -9.526 -6.977 26.996 1.00 12.59 160 ALA C CA 1
ATOM 4921 C C . ALA C 1 160 ? -8.834 -6.659 25.663 1.00 12.80 160 ALA C C 1
ATOM 4922 O O . ALA C 1 160 ? -8.480 -5.515 25.388 1.00 12.79 160 ALA C O 1
ATOM 4924 N N . SER C 1 161 ? -8.651 -7.666 24.815 1.00 13.94 161 SER C N 1
ATOM 4925 C CA . SER C 1 161 ? -7.959 -7.438 23.562 1.00 13.78 161 SER C CA 1
ATOM 4926 C C . SER C 1 161 ? -8.696 -6.452 22.645 1.00 13.88 161 SER C C 1
ATOM 4927 O O . SER C 1 161 ? -8.066 -5.619 21.987 1.00 13.31 161 SER C O 1
ATOM 4930 N N . LYS C 1 162 ? -10.013 -6.535 22.577 1.00 13.88 162 LYS C N 1
ATOM 4931 C CA . LYS C 1 162 ? -10.782 -5.685 21.680 1.00 14.20 162 LYS C CA 1
ATOM 4932 C C . LYS C 1 162 ? -10.897 -4.259 22.198 1.00 14.28 162 LYS C C 1
ATOM 4933 O O . LYS C 1 162 ? -10.917 -3.322 21.410 1.00 14.44 162 LYS C O 1
ATOM 4939 N N . SER C 1 163 ? -10.953 -4.100 23.523 1.00 14.05 163 SER C N 1
ATOM 4940 C CA . SER C 1 163 ? -10.892 -2.766 24.104 1.00 14.28 163 SER C CA 1
ATOM 4941 C C . SER C 1 163 ? -9.522 -2.166 23.827 1.00 13.72 163 SER C C 1
ATOM 4942 O O . SER C 1 163 ? -9.423 -0.992 23.452 1.00 13.80 163 SER C O 1
ATOM 4945 N N . ALA C 1 164 ? -8.480 -2.992 23.966 1.00 13.01 164 ALA C N 1
ATOM 4946 C CA . ALA C 1 164 ? -7.118 -2.581 23.650 1.00 12.77 164 ALA C CA 1
ATOM 4947 C C . ALA C 1 164 ? -6.977 -2.191 22.187 1.00 13.01 164 ALA C C 1
ATOM 4948 O O . ALA C 1 164 ? -6.260 -1.243 21.884 1.00 12.72 164 ALA C O 1
ATOM 4950 N N . VAL C 1 165 ? -7.664 -2.891 21.274 1.00 13.96 165 VAL C N 1
ATOM 4951 C CA . VAL C 1 165 ? -7.554 -2.575 19.848 1.00 14.86 165 VAL C CA 1
ATOM 4952 C C . VAL C 1 165 ? -8.045 -1.148 19.630 1.00 14.16 165 VAL C C 1
ATOM 4953 O O . VAL C 1 165 ? -7.386 -0.365 18.941 1.00 14.13 165 VAL C O 1
ATOM 4957 N N . MET C 1 166 ? -9.174 -0.794 20.240 1.00 15.56 166 MET C N 1
ATOM 4958 C CA . MET C 1 166 ? -9.730 0.531 20.058 1.00 17.01 166 MET C CA 1
ATOM 4959 C C . MET C 1 166 ? -8.750 1.598 20.561 1.00 16.36 166 MET C C 1
ATOM 4960 O O . MET C 1 166 ? -8.548 2.620 19.903 1.00 16.96 166 MET C O 1
ATOM 4965 N N . GLY C 1 167 ? -8.136 1.353 21.712 1.00 16.06 167 GLY C N 1
ATOM 4966 C CA . GLY C 1 167 ? -7.165 2.285 22.267 1.00 15.83 167 GLY C CA 1
ATOM 4967 C C . GLY C 1 167 ? -5.885 2.427 21.466 1.00 15.87 167 GLY C C 1
ATOM 4968 O O . GLY C 1 167 ? -5.432 3.537 21.179 1.00 15.24 167 GLY C O 1
ATOM 4969 N N . VAL C 1 168 ? -5.267 1.308 21.115 1.00 15.01 168 VAL C N 1
ATOM 4970 C CA . VAL C 1 168 ? -4.024 1.347 20.343 1.00 15.90 168 VAL C CA 1
ATOM 4971 C C . VAL C 1 168 ? -4.237 1.924 18.934 1.00 15.38 168 VAL C C 1
ATOM 4972 O O . VAL C 1 168 ? -3.319 2.522 18.340 1.00 15.83 168 VAL C O 1
ATOM 4976 N N . THR C 1 169 ? -5.442 1.793 18.396 1.00 14.75 169 THR C N 1
ATOM 4977 C CA . THR C 1 169 ? -5.782 2.450 17.122 1.00 14.70 169 THR C CA 1
ATOM 4978 C C . THR C 1 169 ? -5.593 3.971 17.258 1.00 14.43 169 THR C C 1
ATOM 4979 O O . THR C 1 169 ? -5.057 4.611 16.373 1.00 13.53 169 THR C O 1
ATOM 4983 N N . ARG C 1 170 ? -6.032 4.532 18.381 1.00 13.72 170 ARG C N 1
ATOM 4984 C CA . ARG C 1 170 ? -5.860 5.946 18.641 1.00 13.85 170 ARG C CA 1
ATOM 4985 C C . ARG C 1 170 ? -4.396 6.333 18.673 1.00 14.01 170 ARG C C 1
ATOM 4986 O O . ARG C 1 170 ? -4.006 7.307 18.027 1.00 13.98 170 ARG C O 1
ATOM 4994 N N . LEU C 1 171 ? -3.581 5.570 19.402 1.00 13.92 171 LEU C N 1
ATOM 4995 C CA . LEU C 1 171 ? -2.168 5.901 19.559 1.00 14.00 171 LEU C CA 1
ATOM 4996 C C . LEU C 1 171 ? -1.465 5.832 18.200 1.00 14.84 171 LEU C C 1
ATOM 4997 O O . LEU C 1 171 ? -0.687 6.716 17.846 1.00 15.88 171 LEU C O 1
ATOM 5002 N N . MET C 1 172 ? -1.770 4.793 17.434 1.00 16.12 172 MET C N 1
ATOM 5003 C CA . MET C 1 172 ? -1.106 4.608 16.132 1.00 17.40 172 MET C CA 1
ATOM 5004 C C . MET C 1 172 ? -1.426 5.770 15.201 1.00 16.91 172 MET C C 1
ATOM 5005 O O . MET C 1 172 ? -0.548 6.260 14.481 1.00 16.89 172 MET C O 1
ATOM 5010 N N . ALA C 1 173 ? -2.681 6.207 15.183 1.00 15.75 173 ALA C N 1
ATOM 5011 C CA . ALA C 1 173 ? -3.046 7.400 14.444 1.00 16.36 173 ALA C CA 1
ATOM 5012 C C . ALA C 1 173 ? -2.247 8.610 14.922 1.00 17.09 173 ALA C C 1
ATOM 5013 O O . ALA C 1 173 ? -1.657 9.338 14.130 1.00 17.59 173 ALA C O 1
ATOM 5015 N N . ASN C 1 174 ? -2.205 8.827 16.226 1.00 17.70 174 ASN C N 1
ATOM 5016 C CA . ASN C 1 174 ? -1.505 9.997 16.762 1.00 18.72 174 ASN C CA 1
ATOM 5017 C C . ASN C 1 174 ? -0.067 10.058 16.304 1.00 19.28 174 ASN C C 1
ATOM 5018 O O . ASN C 1 174 ? 0.442 11.115 15.922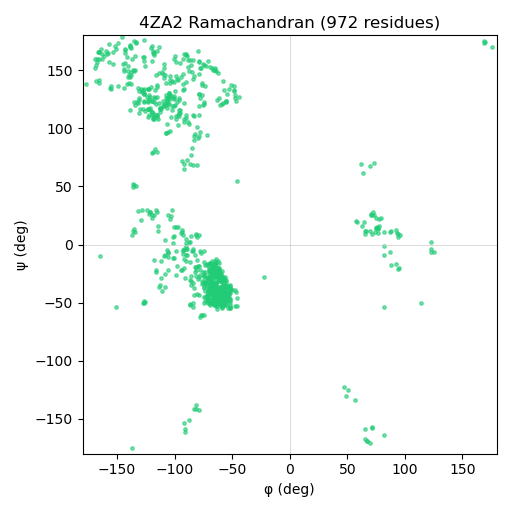 1.00 19.51 174 ASN C O 1
ATOM 5023 N N . GLU C 1 175 ? 0.587 8.908 16.368 1.00 18.74 175 GLU C N 1
ATOM 5024 C CA . GLU C 1 175 ? 2.018 8.843 16.206 1.00 19.63 175 GLU C CA 1
ATOM 5025 C C . GLU C 1 175 ? 2.424 8.752 14.741 1.00 20.92 175 GLU C C 1
ATOM 5026 O O . GLU C 1 175 ? 3.485 9.265 14.371 1.00 22.04 175 GLU C O 1
ATOM 5032 N N . TRP C 1 176 ? 1.587 8.115 13.912 1.00 20.49 176 TRP C N 1
ATOM 5033 C CA . TRP C 1 176 ? 1.956 7.803 12.516 1.00 20.35 176 TRP C CA 1
ATOM 5034 C C . TRP C 1 176 ? 1.257 8.666 11.464 1.00 21.22 176 TRP C C 1
ATOM 5035 O O . TRP C 1 176 ? 1.565 8.554 10.278 1.00 21.16 176 TRP C O 1
ATOM 5046 N N . ALA C 1 177 ? 0.334 9.537 11.871 1.00 21.72 177 ALA C N 1
ATOM 5047 C CA . ALA C 1 177 ? -0.304 10.469 10.937 1.00 22.63 177 ALA C CA 1
ATOM 5048 C C . ALA C 1 177 ? 0.753 11.281 10.171 1.00 23.61 177 ALA C C 1
ATOM 5049 O O . ALA C 1 177 ? 0.589 11.563 8.987 1.00 25.40 177 ALA C O 1
ATOM 5051 N N . LYS C 1 178 ? 1.849 11.609 10.848 1.00 24.31 178 LYS C N 1
ATOM 5052 C CA . LYS C 1 178 ? 2.944 12.360 10.227 1.00 24.67 178 LYS C CA 1
ATOM 5053 C C . LYS C 1 178 ? 3.568 11.605 9.060 1.00 25.66 178 LYS C C 1
ATOM 5054 O O . LYS C 1 178 ? 4.234 12.214 8.231 1.00 27.14 178 LYS C O 1
ATOM 5060 N N . HIS C 1 179 ? 3.372 10.288 9.007 1.00 25.94 179 HIS C N 1
ATOM 5061 C CA . HIS C 1 179 ? 3.883 9.480 7.899 1.00 25.36 179 HIS C CA 1
ATOM 5062 C C . HIS C 1 179 ? 2.837 9.282 6.780 1.00 25.34 179 HIS C C 1
ATOM 5063 O O . HIS C 1 179 ? 3.063 8.485 5.866 1.00 26.41 179 HIS C O 1
ATOM 5070 N N . GLY C 1 180 ? 1.719 10.010 6.833 1.00 24.19 180 GLY C N 1
ATOM 5071 C CA . GLY C 1 180 ? 0.616 9.851 5.884 1.00 23.18 180 GLY C CA 1
ATOM 5072 C C . GLY C 1 180 ? -0.169 8.556 6.080 1.00 23.57 180 GLY C C 1
ATOM 5073 O O . GLY C 1 180 ? -0.811 8.058 5.153 1.00 23.72 180 GLY C O 1
ATOM 5074 N N . ILE C 1 181 ? -0.137 8.029 7.301 1.00 22.15 181 ILE C N 1
ATOM 5075 C CA . ILE C 1 181 ? -0.748 6.739 7.613 1.00 20.66 181 ILE C CA 1
ATOM 5076 C C . ILE C 1 181 ? -2.062 6.983 8.345 1.00 21.05 181 ILE C C 1
ATOM 5077 O O . ILE C 1 181 ? -2.083 7.722 9.321 1.00 22.17 181 ILE C O 1
ATOM 5082 N N . ASN C 1 182 ? -3.148 6.386 7.862 1.00 20.58 182 ASN C N 1
ATOM 5083 C CA . ASN C 1 182 ? -4.412 6.362 8.609 1.00 20.15 182 ASN C CA 1
ATOM 5084 C C . ASN C 1 182 ? -4.545 5.023 9.306 1.00 19.66 182 ASN C C 1
ATOM 5085 O O . ASN C 1 182 ? -4.332 3.981 8.685 1.00 19.90 182 ASN C O 1
ATOM 5090 N N . VAL C 1 183 ? -4.883 5.051 10.595 1.00 18.24 183 VAL C N 1
ATOM 5091 C CA . VAL C 1 183 ? -5.207 3.842 11.330 1.00 17.23 183 VAL C CA 1
ATOM 5092 C C . VAL C 1 183 ? -6.567 4.007 11.979 1.00 17.18 183 VAL C C 1
ATOM 5093 O O . VAL C 1 183 ? -6.748 4.879 12.835 1.00 16.33 183 VAL C O 1
ATOM 5097 N N . ASN C 1 184 ? -7.515 3.191 11.535 1.00 16.67 184 ASN C N 1
ATOM 5098 C CA . ASN C 1 184 ? -8.881 3.228 12.009 1.00 16.52 184 ASN C CA 1
ATOM 5099 C C . ASN C 1 184 ? -9.306 1.813 12.306 1.00 16.12 184 ASN C C 1
ATOM 5100 O O . ASN C 1 184 ? -8.546 0.877 12.082 1.00 16.90 184 ASN C O 1
ATOM 5105 N N . ALA C 1 185 ? -10.487 1.665 12.877 1.00 16.49 185 ALA C N 1
ATOM 5106 C CA . ALA C 1 185 ? -11.002 0.340 13.183 1.00 16.59 185 ALA C CA 1
ATOM 5107 C C . ALA C 1 185 ? -12.463 0.197 12.776 1.00 17.03 185 ALA C C 1
ATOM 5108 O O . ALA C 1 185 ? -13.211 1.166 12.780 1.00 16.79 185 ALA C O 1
ATOM 5110 N N . ILE C 1 186 ? -12.836 -1.028 12.406 1.00 17.89 186 ILE C N 1
ATOM 5111 C CA . ILE C 1 186 ? -14.229 -1.432 12.263 1.00 18.13 186 ILE C CA 1
ATOM 5112 C C . ILE C 1 186 ? -14.649 -2.289 13.464 1.00 16.94 186 ILE C C 1
ATOM 5113 O O . ILE C 1 186 ? -13.949 -3.244 13.830 1.00 17.41 186 ILE C O 1
ATOM 5118 N N . ALA C 1 187 ? -15.769 -1.913 14.086 1.00 16.99 187 ALA C N 1
ATOM 5119 C CA . ALA C 1 187 ? -16.394 -2.716 15.128 1.00 17.13 187 ALA C CA 1
ATOM 5120 C C . ALA C 1 187 ? -17.655 -3.382 14.571 1.00 17.00 187 ALA C C 1
ATOM 5121 O O . ALA C 1 187 ? -18.705 -2.745 14.510 1.00 16.87 187 ALA C O 1
ATOM 5123 N N . PRO C 1 188 ? -17.536 -4.653 14.145 1.00 18.13 188 PRO C N 1
ATOM 5124 C CA . PRO C 1 188 ? -18.737 -5.343 13.676 1.00 19.00 188 PRO C CA 1
ATOM 5125 C C . PRO C 1 188 ? -19.698 -5.560 14.834 1.00 19.46 188 PRO C C 1
ATOM 5126 O O . PRO C 1 188 ? -19.249 -5.648 15.982 1.00 19.20 188 PRO C O 1
ATOM 5130 N N . GLY C 1 189 ? -20.995 -5.594 14.547 1.00 19.02 189 GLY C N 1
ATOM 5131 C CA . GLY C 1 189 ? -21.990 -6.001 15.539 1.00 20.30 189 GLY C CA 1
ATOM 5132 C C . GLY C 1 189 ? -22.046 -7.511 15.680 1.00 21.87 189 GLY C C 1
ATOM 5133 O O . GLY C 1 189 ? -21.026 -8.201 15.632 1.00 22.27 189 GLY C O 1
ATOM 5134 N N . TYR C 1 190 ? -23.255 -8.024 15.862 1.00 24.53 190 TYR C N 1
ATOM 5135 C CA . TYR C 1 190 ? -23.471 -9.458 15.951 1.00 27.96 190 TYR C CA 1
ATOM 5136 C C . TYR C 1 190 ? -23.732 -9.986 14.541 1.00 27.62 190 TYR C C 1
ATOM 5137 O O . TYR C 1 190 ? -24.768 -9.699 13.944 1.00 27.03 190 TYR C O 1
ATOM 5146 N N . MET C 1 191 ? -22.755 -10.722 14.019 1.00 29.19 191 MET C N 1
ATOM 5147 C CA . MET C 1 191 ? -22.736 -11.133 12.614 1.00 30.77 191 MET C CA 1
ATOM 5148 C C . MET C 1 191 ? -23.001 -12.626 12.506 1.00 33.70 191 MET C C 1
ATOM 5149 O O . MET C 1 191 ? -22.535 -13.401 13.338 1.00 33.27 191 MET C O 1
ATOM 5154 N N . ALA C 1 192 ? -23.732 -13.023 11.464 1.00 37.40 192 ALA C N 1
ATOM 5155 C CA . ALA C 1 192 ? -23.964 -14.442 11.180 1.00 40.07 192 ALA C CA 1
ATOM 5156 C C . ALA C 1 192 ? -22.671 -15.065 10.657 1.00 42.47 192 ALA C C 1
ATOM 5157 O O . ALA C 1 192 ? -22.373 -14.996 9.465 1.00 44.47 192 ALA C O 1
ATOM 515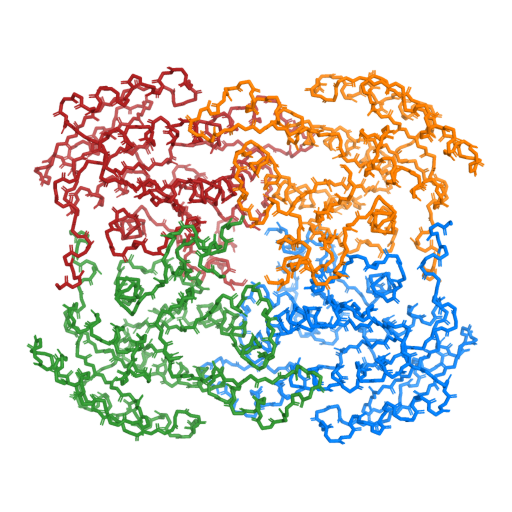9 N N . THR C 1 193 ? -21.905 -15.651 11.571 1.00 47.85 193 THR C N 1
ATOM 5160 C CA . THR C 1 193 ? -20.585 -16.202 11.276 1.00 52.39 193 THR C CA 1
ATOM 5161 C C . THR C 1 193 ? -20.245 -17.217 12.380 1.00 56.52 193 THR C C 1
ATOM 5162 O O . THR C 1 193 ? -20.929 -17.267 13.409 1.00 58.81 193 THR C O 1
ATOM 5166 N N . ASN C 1 194 ? -19.217 -18.036 12.157 1.00 58.20 194 ASN C N 1
ATOM 5167 C CA . ASN C 1 194 ? -18.770 -19.033 13.140 1.00 59.95 194 ASN C CA 1
ATOM 5168 C C . ASN C 1 194 ? -18.653 -18.488 14.565 1.00 60.40 194 ASN C C 1
ATOM 5169 O O . ASN C 1 194 ? -17.918 -17.536 14.820 1.00 60.85 194 ASN C O 1
ATOM 5174 N N . ILE C 1 209 ? -30.824 -11.348 21.462 1.00 56.21 209 ILE C N 1
ATOM 5175 C CA . ILE C 1 209 ? -29.855 -10.509 20.765 1.00 55.20 209 ILE C CA 1
ATOM 5176 C C . ILE C 1 209 ? -30.510 -9.847 19.554 1.00 54.59 209 ILE C C 1
ATOM 5177 O O . ILE C 1 209 ? -30.427 -8.630 19.383 1.00 54.92 209 ILE C O 1
ATOM 5182 N N . LEU C 1 210 ? -31.178 -10.653 18.734 1.00 52.45 210 LEU C N 1
ATOM 5183 C CA . LEU C 1 210 ? -31.799 -10.184 17.491 1.00 51.41 210 LEU C CA 1
ATOM 5184 C C . LEU C 1 210 ? -32.812 -9.052 17.685 1.00 50.17 210 LEU C C 1
ATOM 5185 O O . LEU C 1 210 ? -32.954 -8.191 16.815 1.00 50.50 210 LEU C O 1
ATOM 5190 N N . ASP C 1 211 ? -33.519 -9.059 18.814 1.00 51.08 211 ASP C N 1
ATOM 5191 C CA . ASP C 1 211 ? -34.533 -8.033 19.099 1.00 50.95 211 ASP C CA 1
ATOM 5192 C C . ASP C 1 211 ? -33.896 -6.728 19.588 1.00 48.48 211 ASP C C 1
ATOM 5193 O O . ASP C 1 211 ? -34.523 -5.665 19.546 1.00 47.60 211 ASP C O 1
ATOM 5198 N N . ARG C 1 212 ? -32.650 -6.823 20.042 1.00 45.65 212 ARG C N 1
ATOM 5199 C CA . ARG C 1 212 ? -31.870 -5.659 20.460 1.00 44.31 212 ARG C CA 1
ATOM 5200 C C . ARG C 1 212 ? -31.062 -5.039 19.313 1.00 40.00 212 ARG C C 1
ATOM 5201 O O . ARG C 1 212 ? -30.262 -4.127 19.539 1.00 36.99 212 ARG C O 1
ATOM 5209 N N . ILE C 1 213 ? -31.245 -5.552 18.100 1.00 37.11 213 ILE C N 1
ATOM 5210 C CA . ILE C 1 213 ? -30.641 -4.966 16.905 1.00 35.14 213 ILE C CA 1
ATOM 5211 C C . ILE C 1 213 ? -31.720 -4.186 16.165 1.00 35.12 213 ILE C C 1
ATOM 5212 O O . ILE C 1 213 ? -32.642 -4.786 15.615 1.00 36.24 213 ILE C O 1
ATOM 5217 N N . PRO C 1 214 ? -31.631 -2.845 16.163 1.00 34.30 214 PRO C N 1
ATOM 5218 C CA . PRO C 1 214 ? -32.625 -2.047 15.453 1.00 34.40 214 PRO C CA 1
ATOM 5219 C C . PRO C 1 214 ? -32.829 -2.472 13.999 1.00 35.18 214 PRO C C 1
ATOM 5220 O O . PRO C 1 214 ? -33.963 -2.470 13.517 1.00 37.69 214 PRO C O 1
ATOM 5224 N N . ALA C 1 215 ? -31.752 -2.868 13.323 1.00 35.45 215 ALA C N 1
ATOM 5225 C CA . ALA C 1 215 ? -31.842 -3.369 11.941 1.00 36.11 215 ALA C CA 1
ATOM 5226 C C . ALA C 1 215 ? -32.696 -4.641 11.808 1.00 37.84 215 ALA C C 1
ATOM 5227 O O . ALA C 1 215 ? -33.071 -5.022 10.695 1.00 37.12 215 ALA C O 1
ATOM 5229 N N . GLY C 1 216 ? -32.971 -5.311 12.927 1.00 38.40 216 GLY C N 1
ATOM 5230 C CA . GLY C 1 216 ? -33.816 -6.505 12.927 1.00 39.54 216 GLY C CA 1
ATOM 5231 C C . GLY C 1 216 ? -33.182 -7.732 12.295 1.00 39.82 216 GLY C C 1
ATOM 5232 O O . GLY C 1 216 ? -33.854 -8.745 12.095 1.00 42.87 216 GLY C O 1
ATOM 5233 N N . ARG C 1 217 ? -31.892 -7.661 11.980 1.00 38.08 217 ARG C N 1
ATOM 5234 C CA . ARG C 1 217 ? -31.199 -8.792 11.372 1.00 38.70 217 ARG C CA 1
ATOM 5235 C C . ARG C 1 217 ? -29.776 -8.919 11.881 1.00 39.09 217 ARG C C 1
ATOM 5236 O O . ARG C 1 217 ? -29.174 -7.934 12.332 1.00 36.02 217 ARG C O 1
ATOM 5244 N N . TRP C 1 218 ? -29.246 -10.136 11.796 1.00 39.00 218 TRP C N 1
ATOM 5245 C CA . TRP C 1 218 ? -27.823 -10.365 12.003 1.00 41.42 218 TRP C CA 1
ATOM 5246 C C . TRP C 1 218 ? -27.083 -9.649 10.891 1.00 40.06 218 TRP C C 1
ATOM 5247 O O . TRP C 1 218 ? -27.626 -9.451 9.798 1.00 40.11 218 TRP C O 1
ATOM 5258 N N . GLY C 1 219 ? -25.854 -9.235 11.181 1.00 37.24 219 GLY C N 1
ATOM 5259 C CA . GLY C 1 219 ? -24.978 -8.681 10.164 1.00 35.20 219 GLY C CA 1
ATOM 5260 C C . GLY C 1 219 ? -24.356 -9.812 9.375 1.00 33.85 219 GLY C C 1
ATOM 5261 O O . GLY C 1 219 ? -24.414 -10.972 9.779 1.00 34.03 219 GLY C O 1
ATOM 5262 N N . LEU C 1 220 ? -23.756 -9.469 8.241 1.00 32.86 220 LEU C N 1
ATOM 5263 C CA . LEU C 1 220 ? -23.147 -10.445 7.352 1.00 32.50 220 LEU C CA 1
ATOM 5264 C C . LEU C 1 220 ? -21.802 -9.919 6.861 1.00 31.52 220 LEU C C 1
ATOM 5265 O O . LEU C 1 220 ? -21.561 -8.714 6.923 1.00 31.41 220 LEU C O 1
ATOM 5270 N N . PRO C 1 221 ? -20.918 -10.815 6.378 1.00 32.53 221 PRO C N 1
ATOM 5271 C CA . PRO C 1 221 ? -19.626 -10.390 5.831 1.00 31.88 221 PRO C CA 1
ATOM 5272 C C . PRO C 1 221 ? -19.763 -9.295 4.779 1.00 31.93 221 PRO C C 1
ATOM 5273 O O . PRO C 1 221 ? -18.921 -8.390 4.693 1.00 29.69 221 PRO C O 1
ATOM 5277 N N . GLN C 1 222 ? -20.835 -9.380 3.996 1.00 32.16 222 GLN C N 1
ATOM 5278 C CA . GLN C 1 222 ? -21.156 -8.391 2.980 1.00 31.89 222 GLN C CA 1
ATOM 5279 C C . GLN C 1 222 ? -21.275 -6.978 3.572 1.00 30.89 222 GLN C C 1
ATOM 5280 O O . GLN C 1 222 ? -20.860 -6.009 2.945 1.00 30.80 222 GLN C O 1
ATOM 5286 N N . ASP C 1 223 ? -21.820 -6.868 4.783 1.00 29.21 223 ASP C N 1
ATOM 5287 C CA . ASP C 1 223 ? -21.958 -5.577 5.464 1.00 27.94 223 ASP C CA 1
ATOM 5288 C C . ASP C 1 223 ? -20.608 -4.868 5.736 1.00 26.64 223 ASP C C 1
ATOM 5289 O O . ASP C 1 223 ? -20.594 -3.657 5.927 1.00 28.59 223 ASP C O 1
ATOM 5294 N N . LEU C 1 224 ? -19.496 -5.610 5.754 1.00 26.06 224 LEU C N 1
ATOM 5295 C CA . LEU C 1 224 ? -18.163 -5.017 5.983 1.00 24.35 224 LEU C CA 1
ATOM 5296 C C . LEU C 1 224 ? -17.416 -4.634 4.701 1.00 24.73 224 LEU C C 1
ATOM 5297 O O . LEU C 1 224 ? -16.329 -4.046 4.764 1.00 24.68 224 LEU C O 1
ATOM 5302 N N . MET C 1 225 ? -17.973 -4.957 3.535 1.00 24.77 225 MET C N 1
ATOM 5303 C CA . MET C 1 225 ? -17.282 -4.649 2.280 1.00 24.12 225 MET C CA 1
ATOM 5304 C C . MET C 1 225 ? -17.189 -3.131 2.053 1.00 23.24 225 MET C C 1
ATOM 5305 O O . MET C 1 225 ? -16.116 -2.601 1.793 1.00 22.62 225 MET C O 1
ATOM 5310 N N . GLY C 1 226 ? -18.312 -2.438 2.174 1.00 22.62 226 GLY C N 1
ATOM 5311 C CA . GLY C 1 226 ? -18.360 -1.001 1.965 1.00 23.18 226 GLY C CA 1
ATOM 5312 C C . GLY C 1 226 ? -17.511 -0.228 2.958 1.00 22.44 226 GLY C C 1
ATOM 5313 O O . GLY C 1 226 ? -16.659 0.552 2.563 1.00 22.65 226 GLY C O 1
ATOM 5314 N N . PRO C 1 227 ? -17.755 -0.435 4.263 1.00 22.37 227 PRO C N 1
ATOM 5315 C CA . PRO C 1 227 ? -16.932 0.285 5.256 1.00 22.29 227 PRO C CA 1
ATOM 5316 C C . PRO C 1 227 ? -15.423 -0.001 5.167 1.00 23.20 227 PRO C C 1
ATOM 5317 O O . PRO C 1 227 ? -14.609 0.889 5.454 1.00 22.59 227 PRO C O 1
ATOM 5321 N N . SER C 1 228 ? -15.034 -1.210 4.761 1.00 23.03 228 SER C N 1
ATOM 5322 C CA . SER C 1 228 ? -13.621 -1.542 4.641 1.00 23.88 228 SER C CA 1
ATOM 5323 C C . SER C 1 228 ? -12.992 -0.872 3.427 1.00 23.96 228 SER C C 1
ATOM 5324 O O . SER C 1 228 ? -11.869 -0.389 3.509 1.00 22.79 228 SER C O 1
ATOM 5327 N N . VAL C 1 229 ? -13.719 -0.827 2.309 1.00 24.10 229 VAL C N 1
ATOM 5328 C CA . VAL C 1 229 ? -13.229 -0.094 1.137 1.00 24.47 229 VAL C CA 1
ATOM 5329 C C . VAL C 1 229 ? -13.127 1.401 1.465 1.00 23.87 229 VAL C C 1
ATOM 5330 O O . VAL C 1 229 ? -12.136 2.047 1.127 1.00 22.92 229 VAL C O 1
ATOM 5334 N N . PHE C 1 230 ? -14.156 1.938 2.125 1.00 23.79 230 PHE C N 1
ATOM 5335 C CA . PHE C 1 230 ? -14.190 3.331 2.574 1.00 23.84 230 PHE C CA 1
ATOM 5336 C C . PHE C 1 230 ? -12.941 3.675 3.375 1.00 23.16 230 PHE C C 1
ATOM 5337 O O . PHE C 1 230 ? -12.229 4.625 3.049 1.00 23.94 230 PHE C O 1
ATOM 5345 N N . LEU C 1 231 ? -12.668 2.885 4.413 1.00 22.66 231 LEU C N 1
ATOM 5346 C CA . LEU C 1 231 ? -11.515 3.128 5.290 1.00 21.45 231 LEU C CA 1
ATOM 5347 C C . LEU C 1 231 ? -10.164 2.825 4.660 1.00 22.46 231 LEU C C 1
ATOM 5348 O O . LEU C 1 231 ? -9.138 3.301 5.152 1.00 20.03 231 LEU C O 1
ATOM 5353 N N . ALA C 1 232 ? -10.170 2.051 3.569 1.00 23.04 232 ALA C N 1
ATOM 5354 C CA . ALA C 1 232 ? -8.959 1.749 2.822 1.00 23.16 232 ALA C CA 1
ATOM 5355 C C . ALA C 1 232 ? -8.677 2.763 1.711 1.00 22.90 232 ALA C C 1
ATOM 5356 O O . ALA C 1 232 ? -7.639 2.695 1.064 1.00 22.60 232 ALA C O 1
ATOM 5358 N N . SER C 1 233 ? -9.582 3.715 1.507 1.00 22.73 233 SER C N 1
ATOM 5359 C CA . SER C 1 233 ? -9.506 4.598 0.351 1.00 23.50 233 SER C CA 1
ATOM 5360 C C . SER C 1 233 ? -9.232 6.042 0.709 1.00 23.86 233 SER C C 1
ATOM 5361 O O . SER C 1 233 ? -9.312 6.445 1.876 1.00 22.68 233 SER C O 1
ATOM 5364 N N . SER C 1 234 ? -8.948 6.834 -0.318 1.00 24.11 234 SER C N 1
ATOM 5365 C CA . SER C 1 234 ? -8.700 8.258 -0.142 1.00 24.54 234 SER C CA 1
ATOM 5366 C C . SER C 1 234 ? -9.950 9.007 0.352 1.00 23.80 234 SER C C 1
ATOM 5367 O O . SER C 1 234 ? -9.823 10.107 0.892 1.00 24.61 234 SER C O 1
ATOM 5370 N N . ALA C 1 235 ? -11.133 8.396 0.199 1.00 23.74 235 ALA C N 1
ATOM 5371 C CA . ALA C 1 235 ? -12.406 8.962 0.678 1.00 22.24 235 ALA C CA 1
ATOM 5372 C C . ALA C 1 235 ? -12.504 9.105 2.201 1.00 22.67 235 ALA C C 1
ATOM 5373 O O . ALA C 1 235 ? -13.411 9.777 2.680 1.00 22.41 235 ALA C O 1
ATOM 5375 N N . SER C 1 236 ? -11.583 8.490 2.940 1.00 21.13 236 SER C N 1
ATOM 5376 C CA . SER C 1 236 ? -11.573 8.589 4.410 1.00 21.02 236 SER C CA 1
ATOM 5377 C C . SER C 1 236 ? -10.290 9.211 4.965 1.00 20.96 236 SER C C 1
ATOM 5378 O O . SER C 1 236 ? -9.964 9.013 6.122 1.00 19.06 236 SER C O 1
ATOM 5381 N N . ASP C 1 237 ? -9.578 9.987 4.152 1.00 20.42 237 ASP C N 1
ATOM 5382 C CA . ASP C 1 237 ? -8.288 10.522 4.537 1.00 20.97 237 ASP C CA 1
ATOM 5383 C C . ASP C 1 237 ? -8.254 11.372 5.815 1.00 18.93 237 ASP C C 1
ATOM 5384 O O . ASP C 1 237 ? -7.246 11.379 6.497 1.00 20.40 237 ASP C O 1
ATOM 5389 N N . TYR C 1 238 ? -9.333 12.085 6.132 1.00 18.90 238 TYR C N 1
ATOM 5390 C CA . TYR C 1 238 ? -9.362 12.893 7.358 1.00 18.75 238 TYR C CA 1
ATOM 5391 C C . TYR C 1 238 ? -10.005 12.147 8.533 1.00 18.54 238 TYR C C 1
ATOM 5392 O O . TYR C 1 238 ? -10.248 12.742 9.569 1.00 19.16 238 TYR C O 1
ATOM 5401 N N . ILE C 1 239 ? -10.252 10.852 8.365 1.00 18.45 239 ILE C N 1
ATOM 5402 C CA . ILE C 1 239 ? -10.635 9.984 9.491 1.00 16.73 239 ILE C CA 1
ATOM 5403 C C . ILE C 1 239 ? -9.369 9.303 9.962 1.00 17.01 239 ILE C C 1
ATOM 5404 O O . ILE C 1 239 ? -8.656 8.685 9.165 1.00 16.41 239 ILE C O 1
ATOM 5409 N N . ASN C 1 240 ? -9.057 9.408 11.251 1.00 15.79 240 ASN C N 1
ATOM 5410 C CA . ASN C 1 240 ? -7.853 8.776 11.783 1.00 16.46 240 ASN C CA 1
ATOM 5411 C C . ASN C 1 240 ? -7.983 8.500 13.272 1.00 16.34 240 ASN C C 1
ATOM 5412 O O . ASN C 1 240 ? -8.433 9.361 14.042 1.00 16.44 240 ASN C O 1
ATOM 5417 N N . GLY C 1 241 ? -7.606 7.289 13.661 1.00 16.33 241 GLY C N 1
ATOM 5418 C CA . GLY C 1 241 ? -7.679 6.866 15.040 1.00 16.42 241 GLY C CA 1
ATOM 5419 C C . GLY C 1 241 ? -9.070 6.519 15.514 1.00 16.12 241 GLY C C 1
ATOM 5420 O O . GLY C 1 241 ? -9.272 6.362 16.722 1.00 16.74 241 GLY C O 1
ATOM 5421 N N . TYR C 1 242 ? -10.026 6.370 14.598 1.00 16.40 242 TYR C N 1
ATOM 5422 C CA . TYR C 1 242 ? -11.423 6.229 14.979 1.00 16.33 242 TYR C CA 1
ATOM 5423 C C . TYR C 1 242 ? -11.979 4.834 14.721 1.00 16.54 242 TYR C C 1
ATOM 5424 O O . TYR C 1 242 ? -11.541 4.121 13.797 1.00 15.28 242 TYR C O 1
ATOM 5433 N N . THR C 1 243 ? -12.924 4.441 15.572 1.00 16.41 243 THR C N 1
ATOM 5434 C CA . THR C 1 243 ? -13.617 3.161 15.447 1.00 16.96 243 THR C CA 1
ATOM 5435 C C . THR C 1 243 ? -15.054 3.374 14.961 1.00 17.40 243 THR C C 1
ATOM 5436 O O . THR C 1 243 ? -15.826 4.143 15.549 1.00 17.29 243 THR C O 1
ATOM 5440 N N . ILE C 1 244 ? -15.404 2.680 13.877 1.00 18.32 244 ILE C N 1
ATOM 5441 C CA . ILE C 1 244 ? -16.723 2.812 13.253 1.00 18.93 244 ILE C CA 1
ATOM 5442 C C . ILE C 1 244 ? -17.493 1.521 13.498 1.00 17.67 244 ILE C C 1
ATOM 5443 O O . ILE C 1 244 ? -17.027 0.439 13.131 1.00 18.42 244 ILE C O 1
ATOM 5448 N N . ALA C 1 245 ? -18.626 1.638 14.186 1.00 18.16 245 ALA C N 1
ATOM 5449 C CA . ALA C 1 245 ? -19.493 0.501 14.461 1.00 18.15 245 ALA C CA 1
ATOM 5450 C C . ALA C 1 245 ? -20.310 0.175 13.221 1.00 18.26 245 ALA C C 1
ATOM 5451 O O . ALA C 1 245 ? -20.973 1.058 12.678 1.00 18.03 245 ALA C O 1
ATOM 5453 N N . VAL C 1 246 ? -20.237 -1.084 12.797 1.00 18.50 246 VAL C N 1
ATOM 5454 C CA . VAL C 1 246 ? -21.056 -1.621 11.696 1.00 19.24 246 VAL C CA 1
ATOM 5455 C C . VAL C 1 246 ? -21.942 -2.683 12.338 1.00 19.15 246 VAL C C 1
ATOM 5456 O O . VAL C 1 246 ? -21.625 -3.868 12.298 1.00 19.51 246 VAL C O 1
ATOM 5460 N N . ASP C 1 247 ? -23.014 -2.218 12.981 1.00 20.22 247 ASP C N 1
ATOM 5461 C CA . ASP C 1 247 ? -23.699 -3.013 14.002 1.00 21.79 247 ASP C CA 1
ATOM 5462 C C . ASP C 1 247 ? -25.233 -3.011 13.936 1.00 22.29 247 ASP C C 1
ATOM 5463 O O . ASP C 1 247 ? -25.893 -3.454 14.891 1.00 23.44 247 ASP C O 1
ATOM 5468 N N . GLY C 1 248 ? -25.804 -2.499 12.844 1.00 23.94 248 GLY C N 1
ATOM 5469 C CA . GLY C 1 248 ? -27.266 -2.381 12.702 1.00 23.64 248 GLY C CA 1
ATOM 5470 C C . GLY C 1 248 ? -27.969 -1.556 13.769 1.00 24.36 248 GLY C C 1
ATOM 5471 O O . GLY C 1 248 ? -29.184 -1.678 13.954 1.00 24.52 248 GLY C O 1
ATOM 5472 N N . GLY C 1 249 ? -27.211 -0.707 14.474 1.00 21.93 249 GLY C N 1
ATOM 5473 C CA . GLY C 1 249 ? -27.750 0.105 15.558 1.00 21.58 249 GLY C CA 1
ATOM 5474 C C . GLY C 1 249 ? -27.619 -0.493 16.949 1.00 21.22 249 GLY C C 1
ATOM 5475 O O . GLY C 1 249 ? -28.196 0.050 17.882 1.00 22.62 249 GLY C O 1
ATOM 5476 N N . TRP C 1 250 ? -26.871 -1.590 17.106 1.00 21.16 250 TRP C N 1
ATOM 5477 C CA . TRP C 1 250 ? -26.701 -2.223 18.431 1.00 21.16 250 TRP C CA 1
ATOM 5478 C C . TRP C 1 250 ? -26.390 -1.204 19.537 1.00 20.84 250 TRP C C 1
ATOM 5479 O O . TRP C 1 250 ? -27.056 -1.165 20.570 1.00 20.60 250 TRP C O 1
ATOM 5490 N N . LEU C 1 251 ? -25.372 -0.383 19.312 1.00 20.90 251 LEU C N 1
ATOM 5491 C CA . LEU C 1 251 ? -24.921 0.563 20.335 1.00 21.07 251 LEU C CA 1
ATOM 5492 C C . LEU C 1 251 ? -25.899 1.695 20.601 1.00 22.56 251 LEU C C 1
ATOM 5493 O O . LEU C 1 251 ? -25.799 2.374 21.620 1.00 24.45 251 LEU C O 1
ATOM 5498 N N . ALA C 1 252 ? -26.856 1.893 19.699 1.00 25.10 252 ALA C N 1
ATOM 5499 C CA . ALA C 1 252 ? -27.822 2.976 19.836 1.00 28.27 252 ALA C CA 1
ATOM 5500 C C . ALA C 1 252 ? -28.972 2.670 20.778 1.00 29.17 252 ALA C C 1
ATOM 5501 O O . ALA C 1 252 ? -29.545 3.589 21.356 1.00 31.58 252 ALA C O 1
ATOM 5503 N N . ARG C 1 253 ? -29.319 1.397 20.930 1.00 31.06 253 ARG C N 1
ATOM 5504 C CA . ARG C 1 253 ? -30.599 1.027 21.546 1.00 34.23 253 ARG C CA 1
ATOM 5505 C C . ARG C 1 253 ? -30.684 1.402 23.033 1.00 33.24 253 ARG C C 1
ATOM 5506 O O . ARG C 1 253 ? -31.546 2.198 23.442 1.00 29.99 253 ARG C O 1
ATOM 5514 N N . MET D 1 1 ? -20.903 -5.759 -7.524 1.00 45.56 1 MET D N 1
ATOM 5515 C CA . MET D 1 1 ? -19.525 -5.238 -7.276 1.00 43.83 1 MET D CA 1
ATOM 5516 C C . MET D 1 1 ? -19.598 -4.059 -6.310 1.00 42.08 1 MET D C 1
ATOM 5517 O O . MET D 1 1 ? -20.492 -3.220 -6.422 1.00 40.62 1 MET D O 1
ATOM 5522 N N . ILE D 1 2 ? -18.662 -3.998 -5.364 1.00 39.25 2 ILE D N 1
ATOM 5523 C CA . ILE D 1 2 ? -18.808 -3.093 -4.214 1.00 37.75 2 ILE D CA 1
ATOM 5524 C C . ILE D 1 2 ? -18.786 -1.603 -4.574 1.00 37.22 2 ILE D C 1
ATOM 5525 O O . ILE D 1 2 ? -19.511 -0.812 -3.958 1.00 37.16 2 ILE D O 1
ATOM 5530 N N . LEU D 1 3 ? -17.993 -1.209 -5.571 1.00 36.65 3 LEU D N 1
ATOM 5531 C CA . LEU D 1 3 ? -17.952 0.209 -5.968 1.00 36.72 3 LEU D CA 1
ATOM 5532 C C . LEU D 1 3 ? -19.333 0.745 -6.399 1.00 35.81 3 LEU D C 1
ATOM 5533 O O . LEU D 1 3 ? -19.604 1.936 -6.250 1.00 34.51 3 LEU D O 1
ATOM 5538 N N . ASN D 1 4 ? -20.207 -0.135 -6.898 1.00 35.73 4 ASN D N 1
ATOM 5539 C CA . ASN D 1 4 ? -21.590 0.238 -7.212 1.00 36.19 4 ASN D CA 1
ATOM 5540 C C . ASN D 1 4 ? -22.406 0.653 -5.976 1.00 36.38 4 ASN D C 1
ATOM 5541 O O . ASN D 1 4 ? -23.410 1.348 -6.103 1.00 35.01 4 ASN D O 1
ATOM 5546 N N . SER D 1 5 ? -21.987 0.217 -4.788 1.00 36.62 5 SER D N 1
ATOM 5547 C CA . SER D 1 5 ? -22.707 0.551 -3.551 1.00 36.95 5 SER D CA 1
ATOM 5548 C C . SER D 1 5 ? -22.595 2.025 -3.171 1.00 35.29 5 SER D C 1
ATOM 5549 O O . SER D 1 5 ? -23.438 2.533 -2.440 1.00 34.71 5 SER D O 1
ATOM 5552 N N . PHE D 1 6 ? -21.560 2.705 -3.664 1.00 34.94 6 PHE D N 1
ATOM 5553 C CA . PHE D 1 6 ? -21.343 4.122 -3.359 1.00 34.37 6 PHE D CA 1
ATOM 5554 C C . PHE D 1 6 ? -22.039 5.030 -4.367 1.00 34.41 6 PHE D C 1
ATOM 5555 O O . PHE D 1 6 ? -22.091 6.243 -4.181 1.00 33.13 6 PHE D O 1
ATOM 5563 N N . ASP D 1 7 ? -22.551 4.438 -5.443 1.00 34.63 7 ASP D N 1
ATOM 5564 C CA . ASP D 1 7 ? -23.130 5.199 -6.547 1.00 36.07 7 ASP D CA 1
ATOM 5565 C C . ASP D 1 7 ? -24.542 5.656 -6.197 1.00 34.75 7 ASP D C 1
ATOM 5566 O O . ASP D 1 7 ? -25.419 4.830 -5.954 1.00 36.32 7 ASP D O 1
ATOM 5571 N N . LEU D 1 8 ? -24.750 6.974 -6.177 1.00 35.23 8 LEU D N 1
ATOM 5572 C CA . LEU D 1 8 ? -26.038 7.580 -5.816 1.00 35.79 8 LEU D CA 1
ATOM 5573 C C . LEU D 1 8 ? -26.836 8.079 -7.033 1.00 38.08 8 LEU D C 1
ATOM 5574 O O . LEU D 1 8 ? -27.673 8.972 -6.904 1.00 36.59 8 LEU D O 1
ATOM 5579 N N . GLN D 1 9 ? -26.578 7.501 -8.204 1.00 41.04 9 GLN D N 1
ATOM 5580 C CA . GLN D 1 9 ? -27.319 7.848 -9.419 1.00 43.86 9 GLN D CA 1
ATOM 5581 C C . GLN D 1 9 ? -28.820 7.688 -9.183 1.00 43.46 9 GLN D C 1
ATOM 5582 O O . GLN D 1 9 ? -29.275 6.653 -8.683 1.00 43.05 9 GLN D O 1
ATOM 5588 N N . GLY D 1 10 ? -29.581 8.725 -9.526 1.00 43.69 10 GLY D N 1
ATOM 5589 C CA . GLY D 1 10 ? -31.036 8.704 -9.374 1.00 42.79 10 GLY D CA 1
ATOM 5590 C C . GLY D 1 10 ? -31.556 9.147 -8.016 1.00 41.76 10 GLY D C 1
ATOM 5591 O O . GLY D 1 10 ? -32.763 9.284 -7.830 1.00 41.22 10 GLY D O 1
ATOM 5592 N N . LYS D 1 11 ? -30.660 9.388 -7.062 1.00 41.09 11 LYS D N 1
ATOM 5593 C CA . LYS D 1 11 ? -31.081 9.796 -5.724 1.00 39.88 11 LYS D CA 1
ATOM 5594 C C . LYS D 1 11 ? -31.279 11.307 -5.634 1.00 39.15 11 LYS D C 1
ATOM 5595 O O . LYS D 1 11 ? -30.683 12.067 -6.393 1.00 36.87 11 LYS D O 1
ATOM 5601 N N . VAL D 1 12 ? -32.128 11.726 -4.699 1.00 38.30 12 VAL D N 1
ATOM 5602 C CA . VAL D 1 12 ? -32.315 13.138 -4.384 1.00 38.21 12 VAL D CA 1
ATOM 5603 C C . VAL D 1 12 ? -31.852 13.396 -2.947 1.00 36.68 12 VAL D C 1
ATOM 5604 O O . VAL D 1 12 ? -32.314 12.732 -2.017 1.00 36.52 12 VAL D O 1
ATOM 5608 N N . ALA D 1 13 ? -30.967 14.375 -2.774 1.00 35.71 13 ALA D N 1
ATOM 5609 C CA . ALA D 1 13 ? -30.427 14.722 -1.458 1.00 35.31 13 ALA D CA 1
ATOM 5610 C C . ALA D 1 13 ? -30.790 16.156 -1.070 1.00 34.82 13 ALA D C 1
ATOM 5611 O O . ALA D 1 13 ? -30.479 17.106 -1.786 1.00 35.48 13 ALA D O 1
ATOM 5613 N N . LEU D 1 14 ? -31.461 16.297 0.069 1.00 34.68 14 LEU D N 1
ATOM 5614 C CA . LEU D 1 14 ? -31.791 17.600 0.628 1.00 35.06 14 LEU D CA 1
ATOM 5615 C C . LEU D 1 14 ? -30.724 17.975 1.660 1.00 36.08 14 LEU D C 1
ATOM 5616 O O . LEU D 1 14 ? -30.583 17.295 2.675 1.00 36.85 14 LEU D O 1
ATOM 5621 N N . ILE D 1 15 ? -29.979 19.046 1.394 1.00 35.47 15 ILE D N 1
ATOM 5622 C CA . ILE D 1 15 ? -28.950 19.540 2.314 1.00 35.39 15 ILE D CA 1
ATOM 5623 C C . ILE D 1 15 ? -29.303 20.950 2.790 1.00 34.63 15 ILE D C 1
ATOM 5624 O O . ILE D 1 15 ? -29.519 21.844 1.979 1.00 35.37 15 ILE D O 1
ATOM 5629 N N . THR D 1 16 ? -29.344 21.151 4.108 1.00 35.39 16 THR D N 1
ATOM 5630 C CA . THR D 1 16 ? -29.603 22.470 4.680 1.00 33.89 16 THR D CA 1
ATOM 5631 C C . THR D 1 16 ? -28.288 23.215 4.953 1.00 34.02 16 THR D C 1
ATOM 5632 O O . THR D 1 16 ? -27.322 22.629 5.441 1.00 34.32 16 THR D O 1
ATOM 5636 N N . GLY D 1 17 ? -28.258 24.505 4.638 1.00 33.35 17 GLY D N 1
ATOM 5637 C CA . GLY D 1 17 ? -27.055 25.319 4.786 1.00 32.49 17 GLY D CA 1
ATOM 5638 C C . GLY D 1 17 ? -25.902 24.884 3.898 1.00 34.36 17 GLY D C 1
ATOM 5639 O O . GLY D 1 17 ? -24.839 24.517 4.399 1.00 35.46 17 GLY D O 1
ATOM 5640 N N . CYS D 1 18 ? -26.095 24.937 2.579 1.00 34.41 18 CYS D N 1
ATOM 5641 C CA . CYS D 1 18 ? -25.062 24.489 1.641 1.00 33.58 18 CYS D CA 1
ATOM 5642 C C . CYS D 1 18 ? -24.584 25.596 0.698 1.00 34.93 18 CYS D C 1
ATOM 5643 O O . CYS D 1 18 ? -24.081 25.312 -0.384 1.00 31.95 18 CYS D O 1
ATOM 5646 N N . ASP D 1 19 ? -24.708 26.850 1.127 1.00 36.19 19 ASP D N 1
ATOM 5647 C CA . ASP D 1 19 ? -24.229 27.977 0.333 1.00 37.59 19 ASP D CA 1
ATOM 5648 C C . ASP D 1 19 ? -22.714 28.144 0.417 1.00 37.82 19 ASP D C 1
ATOM 5649 O O . ASP D 1 19 ? -22.106 28.748 -0.468 1.00 37.06 19 ASP D O 1
ATOM 5654 N N . THR D 1 20 ? -22.106 27.600 1.473 1.00 37.01 20 THR D N 1
ATOM 5655 C CA . THR D 1 20 ? -20.676 27.779 1.727 1.00 35.65 20 THR D CA 1
ATOM 5656 C C . THR D 1 20 ? -20.118 26.657 2.619 1.00 34.42 20 THR D C 1
ATOM 5657 O O . THR D 1 20 ? -20.871 25.825 3.123 1.00 35.14 20 THR D O 1
ATOM 5661 N N . GLY D 1 21 ? -18.798 26.640 2.783 1.00 34.36 21 GLY D N 1
ATOM 5662 C CA . GLY D 1 21 ? -18.140 25.785 3.783 1.00 32.28 21 GLY D CA 1
ATOM 5663 C C . GLY D 1 21 ? -18.442 24.302 3.673 1.00 31.29 21 GLY D C 1
ATOM 5664 O O . GLY D 1 21 ? -18.410 23.726 2.583 1.00 28.97 21 GLY D O 1
ATOM 5665 N N . LEU D 1 22 ? -18.745 23.681 4.811 1.00 30.06 22 LEU D N 1
ATOM 5666 C CA . LEU D 1 22 ? -18.920 22.236 4.868 1.00 29.44 22 LEU D CA 1
ATOM 5667 C C . LEU D 1 22 ? -20.131 21.765 4.071 1.00 28.20 22 LEU D C 1
ATOM 5668 O O . LEU D 1 22 ? -20.054 20.765 3.369 1.00 27.26 22 LEU D O 1
ATOM 5673 N N . GLY D 1 23 ? -21.247 22.478 4.185 1.00 27.77 23 GLY D N 1
ATOM 5674 C CA . GLY D 1 23 ? -22.482 22.076 3.516 1.00 28.16 23 GLY D CA 1
ATOM 5675 C C . GLY D 1 23 ? -22.347 22.103 2.002 1.00 28.08 23 GLY D C 1
ATOM 5676 O O . GLY D 1 23 ? -22.863 21.229 1.308 1.00 28.67 23 GLY D O 1
ATOM 5677 N N . GLN D 1 24 ? -21.641 23.112 1.505 1.00 28.88 24 GLN D N 1
ATOM 5678 C CA . GLN D 1 24 ? -21.363 23.235 0.075 1.00 29.96 24 GLN D CA 1
ATOM 5679 C C . GLN D 1 24 ? -20.597 22.009 -0.410 1.00 30.34 24 GLN D C 1
ATOM 5680 O O . GLN D 1 24 ? -20.951 21.404 -1.429 1.00 30.17 24 GLN D O 1
ATOM 5686 N N . GLY D 1 25 ? -19.565 21.637 0.344 1.00 29.22 25 GLY D N 1
ATOM 5687 C CA . GLY D 1 25 ? -18.758 20.458 0.039 1.00 29.17 25 GLY D CA 1
ATOM 5688 C C . GLY D 1 25 ? -19.568 19.173 -0.022 1.00 28.77 25 GLY D C 1
ATOM 5689 O O . GLY D 1 25 ? -19.419 18.382 -0.944 1.00 29.18 25 GLY D O 1
ATOM 5690 N N . MET D 1 26 ? -20.437 18.959 0.960 1.00 28.91 26 MET D N 1
ATOM 5691 C CA . MET D 1 26 ? -21.229 17.740 0.990 1.00 27.73 26 MET D CA 1
ATOM 5692 C C . MET D 1 26 ? -22.225 17.697 -0.173 1.00 28.00 26 MET D C 1
ATOM 5693 O O . MET D 1 26 ? -22.384 16.659 -0.816 1.00 28.69 26 MET D O 1
ATOM 5698 N N . ALA D 1 27 ? -22.879 18.830 -0.433 1.00 29.50 27 ALA D N 1
ATOM 5699 C CA . ALA D 1 27 ? -23.811 18.963 -1.566 1.00 29.84 27 ALA D CA 1
ATOM 5700 C C . ALA D 1 27 ? -23.123 18.626 -2.883 1.00 29.15 27 ALA D C 1
ATOM 5701 O O . ALA D 1 27 ? -23.607 17.796 -3.646 1.00 29.04 27 ALA D O 1
ATOM 5703 N N . ILE D 1 28 ? -21.980 19.256 -3.127 1.00 29.13 28 ILE D N 1
ATOM 5704 C CA . ILE D 1 28 ? -21.191 18.991 -4.329 1.00 30.14 28 ILE D CA 1
ATOM 5705 C C . ILE D 1 28 ? -20.723 17.540 -4.397 1.00 32.15 28 ILE D C 1
ATOM 5706 O O . ILE D 1 28 ? -20.794 16.912 -5.455 1.00 34.08 28 ILE D O 1
ATOM 5711 N N . GLY D 1 29 ? -20.244 17.001 -3.279 1.00 31.66 29 GLY D N 1
ATOM 5712 C CA . GLY D 1 29 ? -19.834 15.602 -3.229 1.00 31.37 29 GLY D CA 1
ATOM 5713 C C . GLY D 1 29 ? -20.982 14.656 -3.542 1.00 31.53 29 GLY D C 1
ATOM 5714 O O . GLY D 1 29 ? -20.812 13.677 -4.264 1.00 32.95 29 GLY D O 1
ATOM 5715 N N . LEU D 1 30 ? -22.158 14.941 -2.994 1.00 31.44 30 LEU D N 1
ATOM 5716 C CA . LEU D 1 30 ? -23.324 14.097 -3.231 1.00 31.76 30 LEU D CA 1
ATOM 5717 C C . LEU D 1 30 ? -23.745 14.166 -4.706 1.00 33.24 30 LEU D C 1
ATOM 5718 O O . LEU D 1 30 ? -24.192 13.167 -5.285 1.00 31.65 30 LEU D O 1
ATOM 5723 N N . ALA D 1 31 ? -23.570 15.344 -5.298 1.00 33.70 31 ALA D N 1
ATOM 5724 C CA . ALA D 1 31 ? -23.854 15.560 -6.720 1.00 34.50 31 ALA D CA 1
ATOM 5725 C C . ALA D 1 31 ? -22.902 14.779 -7.621 1.00 34.95 31 ALA D C 1
ATOM 5726 O O . ALA D 1 31 ? -23.347 14.155 -8.581 1.00 36.21 31 ALA D O 1
ATOM 5728 N N . GLN D 1 32 ? -21.606 14.800 -7.299 1.00 34.59 32 GLN D N 1
ATOM 5729 C CA . GLN D 1 32 ? -20.598 14.020 -8.034 1.00 33.67 32 GLN D CA 1
ATOM 5730 C C . GLN D 1 32 ? -20.865 12.515 -7.955 1.00 33.81 32 GLN D C 1
ATOM 5731 O O . GLN D 1 32 ? -20.491 11.764 -8.860 1.00 33.45 32 GLN D O 1
ATOM 5737 N N . ALA D 1 33 ? -21.500 12.077 -6.867 1.00 32.19 33 ALA D N 1
ATOM 5738 C CA . ALA D 1 33 ? -21.856 10.675 -6.683 1.00 33.01 33 ALA D CA 1
ATOM 5739 C C . ALA D 1 33 ? -23.180 10.304 -7.366 1.00 33.96 33 ALA D C 1
ATOM 5740 O O . ALA D 1 33 ? -23.566 9.133 -7.358 1.00 32.56 33 ALA D O 1
ATOM 5742 N N . GLY D 1 34 ? -23.874 11.303 -7.921 1.00 35.48 34 GLY D N 1
ATOM 5743 C CA . GLY D 1 34 ? -25.061 11.082 -8.758 1.00 37.42 34 GLY D CA 1
ATOM 5744 C C . GLY D 1 34 ? -26.351 11.756 -8.309 1.00 39.15 34 GLY D C 1
ATOM 5745 O O . GLY D 1 34 ? -27.389 11.582 -8.959 1.00 38.22 34 GLY D O 1
ATOM 5746 N N . CYS D 1 35 ? -26.298 12.522 -7.215 1.00 39.77 35 CYS D N 1
ATOM 5747 C CA . CYS D 1 35 ? -27.507 13.114 -6.622 1.00 39.58 35 CYS D CA 1
ATOM 5748 C C . CYS D 1 35 ? -27.959 14.399 -7.275 1.00 40.91 35 CYS D C 1
ATOM 5749 O O . CYS D 1 35 ? -27.142 15.226 -7.674 1.00 40.22 35 CYS D O 1
ATOM 5752 N N . ASP D 1 36 ? -29.274 14.584 -7.326 1.00 41.92 36 ASP D N 1
ATOM 5753 C CA . ASP D 1 36 ? -29.843 15.909 -7.533 1.00 41.09 36 ASP D CA 1
ATOM 5754 C C . ASP D 1 36 ? -30.045 16.511 -6.153 1.00 41.84 36 ASP D C 1
ATOM 5755 O O . ASP D 1 36 ? -30.441 15.813 -5.210 1.00 42.24 36 ASP D O 1
ATOM 5760 N N . ILE D 1 37 ? -29.746 17.799 -6.035 1.00 41.09 37 ILE D N 1
ATOM 5761 C CA . ILE D 1 37 ? -29.716 18.477 -4.748 1.00 39.88 37 ILE D CA 1
ATOM 5762 C C . ILE D 1 37 ? -30.946 19.353 -4.538 1.00 39.45 37 ILE D C 1
ATOM 5763 O O . ILE D 1 37 ? -31.408 20.014 -5.465 1.00 40.15 37 ILE D O 1
ATOM 5768 N N . VAL D 1 38 ? -31.478 19.330 -3.317 1.00 37.48 38 VAL D N 1
ATOM 5769 C CA . VAL D 1 38 ? -32.382 20.366 -2.830 1.00 36.48 38 VAL D CA 1
ATOM 5770 C C . VAL D 1 38 ? -31.652 21.146 -1.732 1.00 38.00 38 VAL D C 1
ATOM 5771 O O . VAL D 1 38 ? -31.288 20.581 -0.701 1.00 37.67 38 VAL D O 1
ATOM 5775 N N . GLY D 1 39 ? -31.423 22.433 -1.964 1.00 38.24 39 GLY D N 1
ATOM 5776 C CA . GLY D 1 39 ? -30.814 23.308 -0.968 1.00 39.50 39 GLY D CA 1
ATOM 5777 C C . GLY D 1 39 ? -31.871 24.046 -0.164 1.00 39.66 39 GLY D C 1
ATOM 5778 O O . GLY D 1 39 ? -32.926 24.393 -0.694 1.00 39.55 39 GLY D O 1
ATOM 5779 N N . VAL D 1 40 ? -31.599 24.259 1.123 1.00 38.51 40 VAL D N 1
ATOM 5780 C CA . VAL D 1 40 ? -32.409 25.140 1.970 1.00 36.81 40 VAL D CA 1
ATOM 5781 C C . VAL D 1 40 ? -31.453 26.092 2.683 1.00 39.33 40 VAL D C 1
ATOM 5782 O O . VAL D 1 40 ? -30.602 25.650 3.464 1.00 40.20 40 VAL D O 1
ATOM 5786 N N . ASN D 1 41 ? -31.577 27.389 2.403 1.00 39.81 41 ASN D N 1
ATOM 5787 C CA . ASN D 1 41 ? -30.593 28.379 2.845 1.00 41.38 41 ASN D CA 1
ATOM 5788 C C . ASN D 1 41 ? -31.194 29.726 3.249 1.00 43.26 41 ASN D C 1
ATOM 5789 O O . ASN D 1 41 ? -32.361 30.002 2.976 1.00 43.77 41 ASN D O 1
ATOM 5794 N N . ILE D 1 42 ? -30.374 30.551 3.903 1.00 45.79 42 ILE D N 1
ATOM 5795 C CA . ILE D 1 42 ? -30.711 31.943 4.230 1.00 49.06 42 ILE D CA 1
ATOM 5796 C C . ILE D 1 42 ? -30.249 32.892 3.120 1.00 51.20 42 ILE D C 1
ATOM 5797 O O . ILE D 1 42 ? -30.831 33.962 2.924 1.00 51.74 42 ILE D O 1
ATOM 5802 N N . VAL D 1 43 ? -29.184 32.510 2.420 1.00 54.18 43 VAL D N 1
ATOM 5803 C CA . VAL D 1 43 ? -28.675 33.286 1.286 1.00 55.78 43 VAL D CA 1
ATOM 5804 C C . VAL D 1 43 ? -28.590 32.386 0.062 1.00 54.74 43 VAL D C 1
ATOM 5805 O O . VAL D 1 43 ? -28.458 31.167 0.192 1.00 55.87 43 VAL D O 1
ATOM 5809 N N . GLU D 1 44 ? -28.679 32.985 -1.123 1.00 53.45 44 GLU D N 1
ATOM 5810 C CA . GLU D 1 44 ? -28.668 32.210 -2.362 1.00 52.69 44 GLU D CA 1
ATOM 5811 C C . GLU D 1 44 ? -27.337 31.474 -2.517 1.00 49.83 44 GLU D C 1
ATOM 5812 O O . GLU D 1 44 ? -26.273 32.098 -2.464 1.00 48.83 44 GLU D O 1
ATOM 5818 N N . PRO D 1 45 ? -27.390 30.139 -2.685 1.00 48.42 45 PRO D N 1
ATOM 5819 C CA . PRO D 1 45 ? -26.174 29.357 -2.869 1.00 48.12 45 PRO D CA 1
ATOM 5820 C C . PRO D 1 45 ? -25.731 29.379 -4.331 1.00 47.59 45 PRO D C 1
ATOM 5821 O O . PRO D 1 45 ? -25.780 28.350 -5.010 1.00 46.27 45 PRO D O 1
ATOM 5825 N N . LYS D 1 46 ? -25.289 30.546 -4.800 1.00 47.00 46 LYS D N 1
ATOM 5826 C CA . LYS D 1 46 ? -24.996 30.746 -6.225 1.00 46.69 46 LYS D CA 1
ATOM 5827 C C . LYS D 1 46 ? -23.870 29.853 -6.718 1.00 44.98 46 LYS D C 1
ATOM 5828 O O . LYS D 1 46 ? -24.035 29.137 -7.704 1.00 43.77 46 LYS D O 1
ATOM 5834 N N . ASP D 1 47 ? -22.734 29.898 -6.026 1.00 43.89 47 ASP D N 1
ATOM 5835 C CA . ASP D 1 47 ? -21.588 29.050 -6.362 1.00 43.35 47 ASP D CA 1
ATOM 5836 C C . ASP D 1 47 ? -21.943 27.566 -6.366 1.00 42.21 47 ASP D C 1
ATOM 5837 O O . ASP D 1 47 ? -21.552 26.838 -7.276 1.00 41.35 47 ASP D O 1
ATOM 5842 N N . THR D 1 48 ? -22.673 27.120 -5.345 1.00 41.41 48 THR D N 1
ATOM 5843 C CA . THR D 1 48 ? -23.043 25.711 -5.229 1.00 40.94 48 THR D CA 1
ATOM 5844 C C . THR D 1 48 ? -23.926 25.297 -6.405 1.00 42.04 48 THR D C 1
ATOM 5845 O O . THR D 1 48 ? -23.682 24.267 -7.037 1.00 41.96 48 THR D O 1
ATOM 5849 N N . ILE D 1 49 ? -24.938 26.111 -6.697 1.00 42.96 49 ILE D N 1
ATOM 5850 C CA . ILE D 1 49 ? -25.826 25.881 -7.841 1.00 44.00 49 ILE D CA 1
ATOM 5851 C C . ILE D 1 49 ? -25.042 25.696 -9.146 1.00 44.05 49 ILE D C 1
ATOM 5852 O O . ILE D 1 49 ? -25.310 24.766 -9.906 1.00 42.74 49 ILE D O 1
ATOM 5857 N N . GLU D 1 50 ? -24.082 26.583 -9.398 1.00 45.06 50 GLU D N 1
ATOM 5858 C CA . GLU D 1 50 ? -23.279 26.516 -10.618 1.00 46.17 50 GLU D CA 1
ATOM 5859 C C . GLU D 1 50 ? -22.453 25.236 -10.675 1.00 45.06 50 GLU D C 1
ATOM 5860 O O . GLU D 1 50 ? -22.353 24.612 -11.731 1.00 44.35 50 GLU D O 1
ATOM 5866 N N . LYS D 1 51 ? -21.884 24.838 -9.538 1.00 42.47 51 LYS D N 1
ATOM 5867 C CA . LYS D 1 51 ? -21.056 23.631 -9.483 1.00 41.51 51 LYS D CA 1
ATOM 5868 C C . LYS D 1 51 ? -21.891 22.351 -9.596 1.00 41.12 51 LYS D C 1
ATOM 5869 O O . LYS D 1 51 ? -21.447 21.378 -10.198 1.00 40.49 51 LYS D O 1
ATOM 5875 N N . VAL D 1 52 ? -23.102 22.359 -9.044 1.00 40.47 52 VAL D N 1
ATOM 5876 C CA . VAL D 1 52 ? -23.981 21.184 -9.103 1.00 41.15 52 VAL D CA 1
ATOM 5877 C C . VAL D 1 52 ? -24.535 20.978 -10.523 1.00 43.17 52 VAL D C 1
ATOM 5878 O O . VAL D 1 52 ? -24.562 19.848 -11.039 1.00 43.49 52 VAL D O 1
ATOM 5882 N N . THR D 1 53 ? -24.969 22.073 -11.142 1.00 43.82 53 THR D N 1
ATOM 5883 C CA . THR D 1 53 ? -25.449 22.050 -12.525 1.00 43.95 53 THR D CA 1
ATOM 5884 C C . THR D 1 53 ? -24.323 21.790 -13.534 1.00 44.84 53 THR D C 1
ATOM 5885 O O . THR D 1 53 ? -24.547 21.132 -14.548 1.00 44.92 53 THR D O 1
ATOM 5889 N N . ALA D 1 54 ? -23.122 22.291 -13.251 1.00 44.65 54 ALA D N 1
ATOM 5890 C CA . ALA D 1 54 ? -21.946 22.000 -14.085 1.00 44.66 54 ALA D CA 1
ATOM 5891 C C . ALA D 1 54 ? -21.688 20.494 -14.229 1.00 44.92 54 ALA D C 1
ATOM 5892 O O . ALA D 1 54 ? -21.125 20.056 -15.230 1.00 44.57 54 ALA D O 1
ATOM 5894 N N . LEU D 1 55 ? -22.101 19.715 -13.226 1.00 44.45 55 LEU D N 1
ATOM 5895 C CA . LEU D 1 55 ? -21.976 18.256 -13.255 1.00 44.11 55 LEU D CA 1
ATOM 5896 C C . LEU D 1 55 ? -23.168 17.576 -13.945 1.00 44.34 55 LEU D C 1
ATOM 5897 O O . LEU D 1 55 ? -23.230 16.347 -14.010 1.00 43.39 55 LEU D O 1
ATOM 5902 N N . GLY D 1 56 ? -24.106 18.371 -14.459 1.00 44.01 56 GLY D N 1
ATOM 5903 C CA . GLY D 1 56 ? -25.277 17.842 -15.152 1.00 44.04 56 GLY D CA 1
ATOM 5904 C C . GLY D 1 56 ? -26.346 17.348 -14.197 1.00 45.17 56 GLY D C 1
ATOM 5905 O O . GLY D 1 56 ? -27.187 16.523 -14.564 1.00 43.52 56 GLY D O 1
ATOM 5906 N N . ARG D 1 57 ? -26.309 17.858 -12.967 1.00 45.22 57 ARG D N 1
ATOM 5907 C CA . ARG D 1 57 ? -27.274 17.491 -11.944 1.00 45.07 57 ARG D CA 1
ATOM 5908 C C . ARG D 1 57 ? -28.179 18.687 -11.695 1.00 43.71 57 ARG D C 1
ATOM 5909 O O . ARG D 1 57 ? -27.797 19.834 -11.939 1.00 41.67 57 ARG D O 1
ATOM 5917 N N . ARG D 1 58 ? -29.380 18.412 -11.205 1.00 44.48 58 ARG D N 1
ATOM 5918 C CA . ARG D 1 58 ? -30.348 19.461 -10.921 1.00 45.15 58 ARG D CA 1
ATOM 5919 C C . ARG D 1 58 ? -30.164 19.998 -9.504 1.00 45.55 58 ARG D C 1
ATOM 5920 O O . ARG D 1 58 ? -29.674 19.289 -8.618 1.00 44.82 58 ARG D O 1
ATOM 5928 N N . PHE D 1 59 ? -30.547 21.258 -9.307 1.00 43.62 59 PHE D N 1
ATOM 5929 C CA . PHE D 1 59 ? -30.482 21.904 -8.001 1.00 44.17 59 PHE D CA 1
ATOM 5930 C C . PHE D 1 59 ? -31.735 22.744 -7.762 1.00 44.46 59 PHE D C 1
ATOM 5931 O O . PHE D 1 59 ? -31.973 23.720 -8.471 1.00 45.07 59 PHE D O 1
ATOM 5939 N N . LEU D 1 60 ? -32.530 22.365 -6.763 1.00 44.33 60 LEU D N 1
ATOM 5940 C CA . LEU D 1 60 ? -33.668 23.178 -6.333 1.00 43.86 60 LEU D CA 1
ATOM 5941 C C . LEU D 1 60 ? -33.242 24.038 -5.147 1.00 45.28 60 LEU D C 1
ATOM 5942 O O . LEU D 1 60 ? -32.910 23.510 -4.085 1.00 43.63 60 LEU D O 1
ATOM 5947 N N . SER D 1 61 ? -33.251 25.355 -5.331 1.00 43.85 61 SER D N 1
ATOM 5948 C CA . SER D 1 61 ? -32.843 26.286 -4.282 1.00 43.69 61 SER D CA 1
ATOM 5949 C C . SER D 1 61 ? -34.051 26.819 -3.523 1.00 44.66 61 SER D C 1
ATOM 5950 O O . SER D 1 61 ? -34.759 27.700 -4.008 1.00 45.46 61 SER D O 1
ATOM 5953 N N . LEU D 1 62 ? -34.280 26.288 -2.325 1.00 44.81 62 LEU D N 1
ATOM 5954 C CA . LEU D 1 62 ? -35.340 26.785 -1.454 1.00 44.34 62 LEU D CA 1
ATOM 5955 C C . LEU D 1 62 ? -34.750 27.735 -0.415 1.00 45.64 62 LEU D C 1
ATOM 5956 O O . LEU D 1 62 ? -33.618 27.552 0.035 1.00 46.48 62 LEU D O 1
ATOM 5961 N N . THR D 1 63 ? -35.514 28.762 -0.051 1.00 45.59 63 THR D N 1
ATOM 5962 C CA . THR D 1 63 ? -35.053 29.786 0.887 1.00 45.79 63 THR D CA 1
ATOM 5963 C C . THR D 1 63 ? -35.967 29.817 2.105 1.00 46.30 63 THR D C 1
ATOM 5964 O O . THR D 1 63 ? -37.177 30.001 1.965 1.00 47.41 63 THR D O 1
ATOM 5968 N N . ALA D 1 64 ? -35.385 29.642 3.295 1.00 45.25 64 ALA D N 1
ATOM 5969 C CA . ALA D 1 64 ? -36.156 29.622 4.543 1.00 43.78 64 ALA D CA 1
ATOM 5970 C C . ALA D 1 64 ? -35.259 29.664 5.786 1.00 41.42 64 ALA D C 1
ATOM 5971 O O . ALA D 1 64 ? -34.115 29.209 5.750 1.00 42.96 64 ALA D O 1
ATOM 5973 N N . ASP D 1 65 ? -35.792 30.213 6.877 1.00 40.88 65 ASP D N 1
ATOM 5974 C CA . ASP D 1 65 ? -35.167 30.096 8.198 1.00 39.85 65 ASP D CA 1
ATOM 5975 C C . ASP D 1 65 ? -35.499 28.707 8.746 1.00 38.57 65 ASP D C 1
ATOM 5976 O O . ASP D 1 65 ? -36.657 28.420 9.059 1.00 38.43 65 ASP D O 1
ATOM 5981 N N . MET D 1 66 ? -34.480 27.854 8.857 1.00 37.59 66 MET D N 1
ATOM 5982 C CA . MET D 1 66 ? -34.678 26.459 9.251 1.00 36.25 66 MET D CA 1
ATOM 5983 C C . MET D 1 66 ? -35.232 26.329 10.672 1.00 35.51 66 MET D C 1
ATOM 5984 O O . MET D 1 66 ? -35.856 25.321 10.994 1.00 34.79 66 MET D O 1
ATOM 5989 N N . SER D 1 67 ? -35.013 27.353 11.496 1.00 36.35 67 SER D N 1
ATOM 5990 C CA . SER D 1 67 ? -35.543 27.393 12.863 1.00 38.72 67 SER D CA 1
ATOM 5991 C C . SER D 1 67 ? -37.073 27.437 12.940 1.00 39.68 67 SER D C 1
ATOM 5992 O O . SER D 1 67 ? -37.642 27.078 13.966 1.00 39.25 67 SER D O 1
ATOM 5995 N N . ASN D 1 68 ? -37.732 27.882 11.869 1.00 40.33 68 ASN D N 1
ATOM 5996 C CA . ASN D 1 68 ? -39.197 27.822 11.779 1.00 40.42 68 ASN D CA 1
ATOM 5997 C C . ASN D 1 68 ? -39.663 26.407 11.445 1.00 38.82 68 ASN D C 1
ATOM 5998 O O . ASN D 1 68 ? -39.688 26.006 10.278 1.00 36.21 68 ASN D O 1
ATOM 6003 N N . VAL D 1 69 ? -40.031 25.653 12.480 1.00 37.84 69 VAL D N 1
ATOM 6004 C CA . VAL D 1 69 ? -40.399 24.241 12.326 1.00 37.44 69 VAL D CA 1
ATOM 6005 C C . VAL D 1 69 ? -41.743 24.018 11.620 1.00 37.54 69 VAL D C 1
ATOM 6006 O O . VAL D 1 69 ? -41.925 23.000 10.950 1.00 36.60 69 VAL D O 1
ATOM 6010 N N . SER D 1 70 ? -42.672 24.964 11.763 1.00 39.40 70 SER D N 1
ATOM 6011 C CA . SER D 1 70 ? -43.959 24.889 11.056 1.00 39.28 70 SER D CA 1
ATOM 6012 C C . SER D 1 70 ? -43.780 24.931 9.529 1.00 39.66 70 SER D C 1
ATOM 6013 O O . SER D 1 70 ? -44.625 24.426 8.791 1.00 39.92 70 SER D O 1
ATOM 6016 N N . GLY D 1 71 ? -42.676 25.522 9.072 1.00 39.31 71 GLY D N 1
ATOM 6017 C CA . GLY D 1 71 ? -42.379 25.627 7.646 1.00 38.57 71 GLY D CA 1
ATOM 6018 C C . GLY D 1 71 ? -41.629 24.458 7.037 1.00 39.38 71 GLY D C 1
ATOM 6019 O O . GLY D 1 71 ? -41.304 24.490 5.851 1.00 38.69 71 GLY D O 1
ATOM 6020 N N . HIS D 1 72 ? -41.345 23.419 7.821 1.00 38.46 72 HIS D N 1
ATOM 6021 C CA . HIS D 1 72 ? -40.590 22.279 7.290 1.00 38.45 72 HIS D CA 1
ATOM 6022 C C . HIS D 1 72 ? -41.426 21.461 6.311 1.00 38.37 72 HIS D C 1
ATOM 6023 O O . HIS D 1 72 ? -40.930 21.057 5.260 1.00 37.71 72 HIS D O 1
ATOM 6030 N N . ALA D 1 73 ? -42.688 21.221 6.660 1.00 38.87 73 ALA D N 1
ATOM 6031 C CA . ALA D 1 73 ? -43.576 20.389 5.838 1.00 39.73 73 ALA D CA 1
ATOM 6032 C C . ALA D 1 73 ? -43.612 20.875 4.387 1.00 40.52 73 ALA D C 1
ATOM 6033 O O . ALA D 1 73 ? -43.505 20.075 3.458 1.00 39.15 73 ALA D O 1
ATOM 6035 N N . GLU D 1 74 ? -43.730 22.190 4.218 1.00 43.24 74 GLU D N 1
ATOM 6036 C CA . GLU D 1 74 ? -43.776 22.822 2.895 1.00 45.74 74 GLU D CA 1
ATOM 6037 C C . GLU D 1 74 ? -42.504 22.589 2.077 1.00 46.04 74 GLU D C 1
ATOM 6038 O O . GLU D 1 74 ? -42.576 22.274 0.888 1.00 45.20 74 GLU D O 1
ATOM 6044 N N . LEU D 1 75 ? -41.346 22.748 2.717 1.00 43.49 75 LEU D N 1
ATOM 6045 C CA . LEU D 1 75 ? -40.056 22.549 2.049 1.00 43.11 75 LEU D CA 1
ATOM 6046 C C . LEU D 1 75 ? -39.946 21.150 1.457 1.00 41.30 75 LEU D C 1
ATOM 6047 O O . LEU D 1 75 ? -39.404 20.966 0.369 1.00 43.18 75 LEU D O 1
ATOM 6052 N N . VAL D 1 76 ? -40.469 20.164 2.181 1.00 39.50 76 VAL D N 1
ATOM 6053 C CA . VAL D 1 76 ? -40.424 18.774 1.739 1.00 39.29 76 VAL D CA 1
ATOM 6054 C C . VAL D 1 76 ? -41.459 18.523 0.638 1.00 39.41 76 VAL D C 1
ATOM 6055 O O . VAL D 1 76 ? -41.222 17.722 -0.265 1.00 39.08 76 VAL D O 1
ATOM 6059 N N . GLU D 1 77 ? -42.600 19.202 0.725 1.00 40.36 77 GLU D N 1
ATOM 6060 C CA . GLU D 1 77 ? -43.618 19.149 -0.334 1.00 42.27 77 GLU D CA 1
ATOM 6061 C C . GLU D 1 77 ? -43.058 19.715 -1.636 1.00 41.70 77 GLU D C 1
ATOM 6062 O O . GLU D 1 77 ? -43.186 19.094 -2.695 1.00 40.33 77 GLU D O 1
ATOM 6068 N N . LYS D 1 78 ? -42.426 20.885 -1.542 1.00 42.41 78 LYS D N 1
ATOM 6069 C CA . LYS D 1 78 ? -41.782 21.519 -2.698 1.00 40.92 78 LYS D CA 1
ATOM 6070 C C . LYS D 1 78 ? -40.746 20.609 -3.341 1.00 42.84 78 LYS D C 1
ATOM 6071 O O . LYS D 1 78 ? -40.590 20.612 -4.559 1.00 43.05 78 LYS D O 1
ATOM 6077 N N . ALA D 1 79 ? -40.035 19.832 -2.524 1.00 41.19 79 ALA D N 1
ATOM 6078 C CA . ALA D 1 79 ? -39.024 18.915 -3.039 1.00 41.93 79 ALA D CA 1
ATOM 6079 C C . ALA D 1 79 ? -39.654 17.732 -3.770 1.00 41.01 79 ALA D C 1
ATOM 6080 O O . ALA D 1 79 ? -39.148 17.317 -4.809 1.00 40.75 79 ALA D O 1
ATOM 6082 N N . VAL D 1 80 ? -40.748 17.194 -3.224 1.00 42.87 80 VAL D N 1
ATOM 6083 C CA . VAL D 1 80 ? -41.399 15.993 -3.775 1.00 42.77 80 VAL D CA 1
ATOM 6084 C C . VAL D 1 80 ? -42.086 16.292 -5.109 1.00 45.18 80 VAL D C 1
ATOM 6085 O O . VAL D 1 80 ? -42.079 15.458 -6.017 1.00 45.67 80 VAL D O 1
ATOM 6089 N N . ALA D 1 81 ? -42.685 17.472 -5.216 1.00 45.37 81 ALA D N 1
ATOM 6090 C CA . ALA D 1 81 ? -42.969 18.052 -6.525 1.00 48.68 81 ALA D CA 1
ATOM 6091 C C . ALA D 1 81 ? -41.609 18.417 -7.122 1.00 49.76 81 ALA D C 1
ATOM 6092 O O . ALA D 1 81 ? -40.662 18.646 -6.382 1.00 53.43 81 ALA D O 1
ATOM 6094 N N . GLU D 1 82 ? -41.496 18.440 -8.444 1.00 50.79 82 GLU D N 1
ATOM 6095 C CA . GLU D 1 82 ? -40.220 18.742 -9.122 1.00 49.65 82 GLU D CA 1
ATOM 6096 C C . GLU D 1 82 ? -39.265 17.539 -9.223 1.00 48.89 82 GLU D C 1
ATOM 6097 O O . GLU D 1 82 ? -38.807 17.219 -10.324 1.00 46.83 82 GLU D O 1
ATOM 6103 N N . PHE D 1 83 ? -38.958 16.879 -8.102 1.00 46.44 83 PHE D N 1
ATOM 6104 C CA . PHE D 1 83 ? -38.069 15.705 -8.130 1.00 45.21 83 PHE D CA 1
ATOM 6105 C C . PHE D 1 83 ? -38.768 14.355 -7.952 1.00 43.35 83 PHE D C 1
ATOM 6106 O O . PHE D 1 83 ? -38.208 13.327 -8.330 1.00 45.03 83 PHE D O 1
ATOM 6114 N N . GLY D 1 84 ? -39.961 14.340 -7.363 1.00 42.55 84 GLY D N 1
ATOM 6115 C CA . GLY D 1 84 ? -40.731 13.098 -7.222 1.00 43.07 84 GLY D CA 1
ATOM 6116 C C . GLY D 1 84 ? -40.438 12.276 -5.975 1.00 43.97 84 GLY D C 1
ATOM 6117 O O . GLY D 1 84 ? -41.227 11.406 -5.601 1.00 43.39 84 GLY D O 1
ATOM 6118 N N . HIS D 1 85 ? -39.302 12.536 -5.332 1.00 44.73 85 HIS D N 1
ATOM 6119 C CA . HIS D 1 85 ? -38.924 11.814 -4.120 1.00 44.20 85 HIS D CA 1
ATOM 6120 C C . HIS D 1 85 ? -37.773 12.519 -3.403 1.00 42.79 85 HIS D C 1
ATOM 6121 O O . HIS D 1 85 ? -37.123 13.402 -3.967 1.00 41.00 85 HIS D O 1
ATOM 6128 N N . VAL D 1 86 ? -37.547 12.132 -2.150 1.00 41.53 86 VAL D N 1
ATOM 6129 C CA . VAL D 1 86 ? -36.381 12.581 -1.383 1.00 40.62 86 VAL D CA 1
ATOM 6130 C C . VAL D 1 86 ? -35.801 11.363 -0.679 1.00 38.23 86 VAL D C 1
ATOM 6131 O O . VAL D 1 86 ? -36.506 10.696 0.077 1.00 38.72 86 VAL D O 1
ATOM 6135 N N . ASP D 1 87 ? -34.529 11.073 -0.944 1.00 36.56 87 ASP D N 1
ATOM 6136 C CA . ASP D 1 87 ? -33.885 9.848 -0.474 1.00 35.70 87 ASP D CA 1
ATOM 6137 C C . ASP D 1 87 ? -32.866 10.081 0.653 1.00 34.69 87 ASP D C 1
ATOM 6138 O O . ASP D 1 87 ? -32.590 9.160 1.428 1.00 34.48 87 ASP D O 1
ATOM 6143 N N . ILE D 1 88 ? -32.306 11.293 0.721 1.00 33.66 88 ILE D N 1
ATOM 6144 C CA . ILE D 1 88 ? -31.211 11.627 1.637 1.00 32.82 88 ILE D CA 1
ATOM 6145 C C . ILE D 1 88 ? -31.420 13.022 2.247 1.00 32.64 88 ILE D C 1
ATOM 6146 O O . ILE D 1 88 ? -31.837 13.951 1.554 1.00 34.83 88 ILE D O 1
ATOM 6151 N N . LEU D 1 89 ? -31.130 13.168 3.543 1.00 31.77 89 LEU D N 1
ATOM 6152 C CA . LEU D 1 89 ? -31.220 14.453 4.244 1.00 31.24 89 LEU D CA 1
ATOM 6153 C C . LEU D 1 89 ? -29.909 14.734 4.980 1.00 30.69 89 LEU D C 1
ATOM 6154 O O . LEU D 1 89 ? -29.410 13.856 5.682 1.00 30.44 89 LEU D O 1
ATOM 6159 N N . VAL D 1 90 ? -29.361 15.941 4.816 1.00 30.92 90 VAL D N 1
ATOM 6160 C CA . VAL D 1 90 ? -28.191 16.389 5.587 1.00 29.75 90 VAL D CA 1
ATOM 6161 C C . VAL D 1 90 ? -28.551 17.608 6.428 1.00 29.70 90 VAL D C 1
ATOM 6162 O O . VAL D 1 90 ? -28.800 18.691 5.898 1.00 29.22 90 VAL D O 1
ATOM 6166 N N . ASN D 1 91 ? -28.565 17.430 7.750 1.00 29.00 91 ASN D N 1
ATOM 6167 C CA . ASN D 1 91 ? -28.945 18.493 8.670 1.00 29.36 91 ASN D CA 1
ATOM 6168 C C . ASN D 1 91 ? -27.739 19.346 9.080 1.00 29.79 91 ASN D C 1
ATOM 6169 O O . ASN D 1 91 ? -27.260 19.265 10.208 1.00 30.52 91 ASN D O 1
ATOM 6174 N N . ASN D 1 92 ? -27.261 20.175 8.155 1.00 28.82 92 ASN D N 1
ATOM 6175 C CA . ASN D 1 92 ? -26.003 20.910 8.344 1.00 28.97 92 ASN D CA 1
ATOM 6176 C C . ASN D 1 92 ? -26.165 22.357 8.803 1.00 28.49 92 ASN D C 1
ATOM 6177 O O . ASN D 1 92 ? -25.274 22.918 9.442 1.00 29.37 92 ASN D O 1
ATOM 6182 N N . ALA D 1 93 ? -27.298 22.971 8.490 1.00 30.52 93 ALA D N 1
ATOM 6183 C CA . ALA D 1 93 ? -27.545 24.340 8.912 1.00 30.17 93 ALA D CA 1
ATOM 6184 C C . ALA D 1 93 ? -27.402 24.466 10.428 1.00 31.02 93 ALA D C 1
ATOM 6185 O O . ALA D 1 93 ? -28.074 23.752 11.176 1.00 30.53 93 ALA D O 1
ATOM 6187 N N . GLY D 1 94 ? -26.519 25.367 10.862 1.00 30.34 94 GLY D N 1
ATOM 6188 C CA . GLY D 1 94 ? -26.294 25.621 12.283 1.00 30.04 94 GLY D CA 1
ATOM 6189 C C . GLY D 1 94 ? -25.548 26.916 12.543 1.00 29.58 94 GLY D C 1
ATOM 6190 O O . GLY D 1 94 ? -25.012 27.531 11.621 1.00 29.86 94 GLY D O 1
ATOM 6191 N N . ILE D 1 95 ? -25.526 27.326 13.806 1.00 28.03 95 ILE D N 1
ATOM 6192 C CA . ILE D 1 95 ? -24.818 28.523 14.239 1.00 27.27 95 ILE D CA 1
ATOM 6193 C C . ILE D 1 95 ? -24.092 28.284 15.557 1.00 27.17 95 ILE D C 1
ATOM 6194 O O . ILE D 1 95 ? -24.288 27.262 16.213 1.00 27.65 95 ILE D O 1
ATOM 6199 N N . ILE D 1 96 ? -23.275 29.254 15.939 1.00 25.70 96 ILE D N 1
ATOM 6200 C CA . ILE D 1 96 ? -22.560 29.238 17.208 1.00 25.85 96 ILE D CA 1
ATOM 6201 C C . ILE D 1 96 ? -22.571 30.653 17.808 1.00 27.15 96 ILE D C 1
ATOM 6202 O O . ILE D 1 96 ? -22.577 31.650 17.072 1.00 28.09 96 ILE D O 1
ATOM 6207 N N . ARG D 1 97 ? -22.623 30.736 19.135 1.00 26.88 97 ARG D N 1
ATOM 6208 C CA . ARG D 1 97 ? -22.492 32.001 19.850 1.00 27.14 97 ARG D CA 1
ATOM 6209 C C . ARG D 1 97 ? -21.484 31.862 20.967 1.00 27.22 97 ARG D C 1
ATOM 6210 O O . ARG D 1 97 ? -21.613 30.985 21.823 1.00 25.37 97 ARG D O 1
ATOM 6218 N N . ARG D 1 98 ? -20.500 32.750 20.974 1.00 26.53 98 ARG D N 1
ATOM 6219 C CA . ARG D 1 98 ? -19.432 32.713 21.944 1.00 27.12 98 ARG D CA 1
ATOM 6220 C C . ARG D 1 98 ? -19.600 33.813 22.984 1.00 26.37 98 ARG D C 1
ATOM 6221 O O . ARG D 1 98 ? -19.651 34.991 22.650 1.00 25.63 98 ARG D O 1
ATOM 6229 N N . GLU D 1 99 ? -19.683 33.416 24.251 1.00 24.09 99 GLU D N 1
ATOM 6230 C CA . GLU D 1 99 ? -19.876 34.332 25.371 1.00 24.12 99 GLU D CA 1
ATOM 6231 C C . GLU D 1 99 ? -19.558 33.534 26.633 1.00 23.83 99 GLU D C 1
ATOM 6232 O O . GLU D 1 99 ? -19.923 32.361 26.709 1.00 22.35 99 GLU D O 1
ATOM 6238 N N . ASP D 1 100 ? -18.864 34.156 27.587 1.00 24.24 100 ASP D N 1
ATOM 6239 C CA . ASP D 1 100 ? -18.519 33.517 28.864 1.00 24.29 100 ASP D CA 1
ATOM 6240 C C . ASP D 1 100 ? -19.756 32.859 29.465 1.00 22.94 100 ASP D C 1
ATOM 6241 O O . ASP D 1 100 ? -20.832 33.453 29.527 1.00 21.81 100 ASP D O 1
ATOM 6246 N N . ALA D 1 101 ? -19.612 31.610 29.888 1.00 21.78 101 ALA D N 1
ATOM 6247 C CA . ALA D 1 101 ? -20.749 30.864 30.413 1.00 21.14 101 ALA D CA 1
ATOM 6248 C C . ALA D 1 101 ? -21.465 31.618 31.528 1.00 20.98 101 ALA D C 1
ATOM 6249 O O . ALA D 1 101 ? -22.692 31.577 31.621 1.00 20.08 101 ALA D O 1
ATOM 6251 N N . ILE D 1 102 ? -20.701 32.313 32.360 1.00 20.72 102 ILE D N 1
ATOM 6252 C CA . ILE D 1 102 ? -21.247 32.977 33.538 1.00 20.75 102 ILE D CA 1
ATOM 6253 C C . ILE D 1 102 ? -22.111 34.175 33.135 1.00 22.26 102 ILE D C 1
ATOM 6254 O O . ILE D 1 102 ? -23.008 34.562 33.879 1.00 22.36 102 ILE D O 1
ATOM 6259 N N . GLU D 1 103 ? -21.836 34.741 31.959 1.00 23.40 103 GLU D N 1
ATOM 6260 C CA . GLU D 1 103 ? -22.619 35.859 31.410 1.00 24.69 103 GLU D CA 1
ATOM 6261 C C . GLU D 1 103 ? -23.634 35.449 30.349 1.00 23.60 103 GLU D C 1
ATOM 6262 O O . GLU D 1 103 ? -24.478 36.264 29.973 1.00 24.31 103 GLU D O 1
ATOM 6268 N N . PHE D 1 104 ? -23.556 34.206 29.861 1.00 22.86 104 PHE D N 1
ATOM 6269 C CA . PHE D 1 104 ? -24.339 33.739 28.700 1.00 22.05 104 PHE D CA 1
ATOM 6270 C C . PHE D 1 104 ? -25.808 34.172 28.707 1.00 23.60 104 PHE D C 1
ATOM 6271 O O . PHE D 1 104 ? -26.527 33.952 29.687 1.00 24.02 104 PHE D O 1
ATOM 6279 N N . SER D 1 105 ? -26.246 34.783 27.612 1.00 23.35 105 SER D N 1
ATOM 6280 C CA . SER D 1 105 ? -27.616 35.279 27.505 1.00 23.91 105 SER D CA 1
ATOM 6281 C C . SER D 1 105 ? -28.619 34.221 27.063 1.00 23.85 105 SER D C 1
ATOM 6282 O O . SER D 1 105 ? -28.272 33.218 26.436 1.00 24.49 105 SER D O 1
ATOM 6285 N N . GLU D 1 106 ? -29.889 34.473 27.370 1.00 24.82 106 GLU D N 1
ATOM 6286 C CA . GLU D 1 106 ? -30.972 33.596 26.940 1.00 25.66 106 GLU D CA 1
ATOM 6287 C C . GLU D 1 106 ? -31.091 33.574 25.427 1.00 24.84 106 GLU D C 1
ATOM 6288 O O . GLU D 1 106 ? -31.411 32.539 24.844 1.00 25.36 106 GLU D O 1
ATOM 6294 N N . LYS D 1 107 ? -30.827 34.718 24.796 1.00 25.82 107 LYS D N 1
ATOM 6295 C CA . LYS D 1 107 ? -30.855 34.815 23.341 1.00 26.42 107 LYS D CA 1
ATOM 6296 C C . LYS D 1 107 ? -29.820 33.897 22.701 1.00 24.80 107 LYS D C 1
ATOM 6297 O O . LYS D 1 107 ? -30.134 33.180 21.748 1.00 22.92 107 LYS D O 1
ATOM 6303 N N . ASN D 1 108 ? -28.592 33.931 23.225 1.00 24.36 108 ASN D N 1
ATOM 6304 C CA . ASN D 1 108 ? -27.505 33.101 22.695 1.00 23.60 108 ASN D CA 1
ATOM 6305 C C . ASN D 1 108 ? -27.745 31.611 22.957 1.00 23.21 108 ASN D C 1
ATOM 6306 O O . ASN D 1 108 ? -27.182 30.762 22.270 1.00 24.57 108 ASN D O 1
ATOM 6311 N N . TRP D 1 109 ? -28.605 31.310 23.927 1.00 23.81 109 TRP D N 1
ATOM 6312 C CA . TRP D 1 109 ? -29.057 29.935 24.154 1.00 22.29 109 TRP D CA 1
ATOM 6313 C C . TRP D 1 109 ? -30.106 29.507 23.126 1.00 22.48 109 TRP D C 1
ATOM 6314 O O . TRP D 1 109 ? -29.900 28.578 22.348 1.00 23.19 109 TRP D O 1
ATOM 6325 N N . ASP D 1 110 ? -31.229 30.225 23.116 1.00 23.67 110 ASP D N 1
ATOM 6326 C CA . ASP D 1 110 ? -32.379 29.883 22.284 1.00 24.45 110 ASP D CA 1
ATOM 6327 C C . ASP D 1 110 ? -32.056 29.823 20.798 1.00 23.45 110 ASP D C 1
ATOM 6328 O O . ASP D 1 110 ? -32.481 28.898 20.124 1.00 23.26 110 ASP D O 1
ATOM 6333 N N . ASP D 1 111 ? -31.335 30.828 20.300 1.00 24.69 111 ASP D N 1
ATOM 6334 C CA . ASP D 1 111 ? -31.019 30.914 18.876 1.00 24.42 111 ASP D CA 1
ATOM 6335 C C . ASP D 1 111 ? -30.240 29.677 18.434 1.00 24.55 111 ASP D C 1
ATOM 6336 O O . ASP D 1 111 ? -30.544 29.081 17.403 1.00 24.92 111 ASP D O 1
ATOM 6341 N N . VAL D 1 112 ? -29.250 29.278 19.237 1.00 23.91 112 VAL D N 1
ATOM 6342 C CA . VAL D 1 112 ? -28.429 28.117 18.892 1.00 23.34 112 VAL D CA 1
ATOM 6343 C C . VAL D 1 112 ? -29.233 26.822 19.030 1.00 22.62 112 VAL D C 1
ATOM 6344 O O . VAL D 1 112 ? -29.210 25.986 18.147 1.00 23.60 112 VAL D O 1
ATOM 6348 N N . MET D 1 113 ? -29.956 26.661 20.132 1.00 21.78 113 MET D N 1
ATOM 6349 C CA . MET D 1 113 ? -30.714 25.430 20.345 1.00 22.17 113 MET D CA 1
ATOM 6350 C C . MET D 1 113 ? -31.844 25.269 19.322 1.00 23.31 113 MET D C 1
ATOM 6351 O O . MET D 1 113 ? -32.097 24.166 18.839 1.00 21.82 113 MET D O 1
ATOM 6356 N N . ASN D 1 114 ? -32.529 26.370 19.001 1.00 23.82 114 ASN D N 1
ATOM 6357 C CA . ASN D 1 114 ? -33.606 26.320 17.995 1.00 25.06 114 ASN D CA 1
ATOM 6358 C C . ASN D 1 114 ? -33.156 25.739 16.657 1.00 24.59 114 ASN D C 1
ATOM 6359 O O . ASN D 1 114 ? -33.840 24.902 16.073 1.00 25.14 114 ASN D O 1
ATOM 6364 N N . LEU D 1 115 ? -31.989 26.169 16.194 1.00 25.82 115 LEU D N 1
ATOM 6365 C CA . LEU D 1 115 ? -31.448 25.699 14.922 1.00 25.66 115 LEU D CA 1
ATOM 6366 C C . LEU D 1 115 ? -30.690 24.378 15.059 1.00 25.68 115 LEU D C 1
ATOM 6367 O O . LEU D 1 115 ? -30.988 23.412 14.364 1.00 25.14 115 LEU D O 1
ATOM 6372 N N . ASN D 1 116 ? -29.716 24.345 15.971 1.00 24.39 116 ASN D N 1
ATOM 6373 C CA . ASN D 1 116 ? -28.762 23.234 16.032 1.00 23.43 116 ASN D CA 1
ATOM 6374 C C . ASN D 1 116 ? -29.340 21.893 16.496 1.00 22.51 116 ASN D C 1
ATOM 6375 O O . ASN D 1 116 ? -28.818 20.853 16.127 1.00 24.15 116 ASN D O 1
ATOM 6380 N N . ILE D 1 117 ? -30.394 21.912 17.305 1.00 22.88 117 ILE D N 1
ATOM 6381 C CA . ILE D 1 117 ? -31.010 20.652 17.729 1.00 22.65 117 ILE D CA 1
ATOM 6382 C C . ILE D 1 117 ? -32.514 20.571 17.479 1.00 23.13 117 ILE D C 1
ATOM 6383 O O . ILE D 1 117 ? -32.974 19.584 16.919 1.00 24.49 117 ILE D O 1
ATOM 6388 N N . LYS D 1 118 ? -33.276 21.580 17.896 1.00 24.56 118 LYS D N 1
ATOM 6389 C CA . LYS D 1 118 ? -34.732 21.520 17.701 1.00 25.57 118 LYS D CA 1
ATOM 6390 C C . LYS D 1 118 ? -35.088 21.378 16.226 1.00 26.00 118 LYS D C 1
ATOM 6391 O O . LYS D 1 118 ? -35.825 20.468 15.850 1.00 26.01 118 LYS D O 1
ATOM 6397 N N . SER D 1 119 ? -34.576 22.278 15.392 1.00 27.90 119 SER D N 1
ATOM 6398 C CA . SER D 1 119 ? -34.911 22.224 13.968 1.00 29.38 119 SER D CA 1
ATOM 6399 C C . SER D 1 119 ? -34.401 20.925 13.356 1.00 28.61 119 SER D C 1
ATOM 6400 O O . SER D 1 119 ? -35.020 20.385 12.446 1.00 29.05 119 SER D O 1
ATOM 6403 N N . VAL D 1 120 ? -33.281 20.413 13.867 1.00 26.99 120 VAL D N 1
ATOM 6404 C CA . VAL D 1 120 ? -32.718 19.165 13.360 1.00 26.38 120 VAL D CA 1
ATOM 6405 C C . VAL D 1 120 ? -33.648 17.993 13.622 1.00 26.02 120 VAL D C 1
ATOM 6406 O O . VAL D 1 120 ? -33.831 17.161 12.754 1.00 26.74 120 VAL D O 1
ATOM 6410 N N . PHE D 1 121 ? -34.236 17.911 14.812 1.00 26.08 121 PHE D N 1
ATOM 6411 C CA . PHE D 1 121 ? -35.125 16.793 15.080 1.00 26.35 121 PHE D CA 1
ATOM 6412 C C . PHE D 1 121 ? -36.381 16.864 14.204 1.00 27.25 121 PHE D C 1
ATOM 6413 O O . PHE D 1 121 ? -36.818 15.859 13.647 1.00 26.76 121 PHE D O 1
ATOM 6421 N N . PHE D 1 122 ? -36.945 18.060 14.105 1.00 28.53 122 PHE D N 1
ATOM 6422 C CA . PHE D 1 122 ? -38.230 18.245 13.433 1.00 29.78 122 PHE D CA 1
ATOM 6423 C C . PHE D 1 122 ? -38.122 18.109 11.919 1.00 30.54 122 PHE D C 1
ATOM 6424 O O . PHE D 1 122 ? -39.045 17.601 11.281 1.00 33.52 122 PHE D O 1
ATOM 6432 N N . MET D 1 123 ? -36.997 18.527 11.349 1.00 31.18 123 MET D N 1
ATOM 6433 C CA . MET D 1 123 ? -36.747 18.303 9.928 1.00 30.64 123 MET D CA 1
ATOM 6434 C C . MET D 1 123 ? -36.537 16.821 9.632 1.00 31.09 123 MET D C 1
ATOM 6435 O O . MET D 1 123 ? -37.018 16.296 8.629 1.00 29.19 123 MET D O 1
ATOM 6440 N N . SER D 1 124 ? -35.811 16.140 10.511 1.00 29.65 124 SER D N 1
ATOM 6441 C CA . SER D 1 124 ? -35.626 14.711 10.369 1.00 28.96 124 SER D CA 1
ATOM 6442 C C . SER D 1 124 ? -36.973 13.986 10.393 1.00 28.23 124 SER D C 1
ATOM 6443 O O . SER D 1 124 ? -37.185 13.050 9.638 1.00 29.19 124 SER D O 1
ATOM 6446 N N . GLN D 1 125 ? -37.870 14.441 11.266 1.00 29.40 125 GLN D N 1
ATOM 6447 C CA . GLN D 1 125 ? -39.213 13.877 11.406 1.00 28.63 125 GLN D CA 1
ATOM 6448 C C . GLN D 1 125 ? -40.017 14.070 10.127 1.00 30.22 125 GLN D C 1
ATOM 6449 O O . GLN D 1 125 ? -40.683 13.146 9.656 1.00 30.44 125 GLN D O 1
ATOM 6455 N N . THR D 1 126 ? -39.958 15.289 9.605 1.00 30.93 126 THR D N 1
ATOM 6456 C CA . THR D 1 126 ? -40.701 15.681 8.406 1.00 31.99 126 THR D CA 1
ATOM 6457 C C . THR D 1 126 ? -40.246 14.843 7.218 1.00 33.75 126 THR D C 1
ATOM 6458 O O . THR D 1 126 ? -41.067 14.284 6.489 1.00 36.06 126 THR D O 1
ATOM 6462 N N . VAL D 1 127 ? -38.935 14.721 7.048 1.00 34.54 127 VAL D N 1
ATOM 6463 C CA . VAL D 1 127 ? -38.386 13.913 5.969 1.00 34.81 127 VAL D CA 1
ATOM 6464 C C . VAL D 1 127 ? -38.634 12.424 6.203 1.00 35.75 127 VAL D C 1
ATOM 6465 O O . VAL D 1 127 ? -38.868 11.680 5.257 1.00 37.32 127 VAL D O 1
ATOM 6469 N N . ALA D 1 128 ? -38.594 11.997 7.465 1.00 34.95 128 ALA D N 1
ATOM 6470 C CA . ALA D 1 128 ? -38.882 10.611 7.825 1.00 35.25 128 ALA D CA 1
ATOM 6471 C C . ALA D 1 128 ? -40.290 10.193 7.396 1.00 35.31 128 ALA D C 1
ATOM 6472 O O . ALA D 1 128 ? -40.482 9.097 6.887 1.00 34.99 128 ALA D O 1
ATOM 6474 N N . ARG D 1 129 ? -41.270 11.061 7.616 1.00 36.68 129 ARG D N 1
ATOM 6475 C CA . ARG D 1 129 ? -42.632 10.796 7.140 1.00 37.34 129 ARG D CA 1
ATOM 6476 C C . ARG D 1 129 ? -42.630 10.572 5.630 1.00 37.67 129 ARG D C 1
ATOM 6477 O O . ARG D 1 129 ? -43.217 9.607 5.129 1.00 36.35 129 ARG D O 1
ATOM 6485 N N . GLN D 1 130 ? -41.942 11.455 4.915 1.00 38.02 130 GLN D N 1
ATOM 6486 C CA . GLN D 1 130 ? -41.859 11.353 3.467 1.00 37.68 130 GLN D CA 1
ATOM 6487 C C . GLN D 1 130 ? -41.214 10.028 3.066 1.00 37.75 130 GLN D C 1
ATOM 6488 O O . GLN D 1 130 ? -41.704 9.355 2.167 1.00 38.56 130 GLN D O 1
ATOM 6494 N N . PHE D 1 131 ? -40.135 9.641 3.751 1.00 36.22 131 PHE D N 1
ATOM 6495 C CA . PHE D 1 131 ? -39.507 8.337 3.527 1.00 35.84 131 PHE D CA 1
ATOM 6496 C C . PHE D 1 131 ? -40.514 7.199 3.671 1.00 36.01 131 PHE D C 1
ATOM 6497 O O . PHE D 1 131 ? -40.529 6.269 2.867 1.00 35.84 131 PHE D O 1
ATOM 6505 N N . ILE D 1 132 ? -41.313 7.262 4.736 1.00 37.56 132 ILE D N 1
ATOM 6506 C CA . ILE D 1 132 ? -42.265 6.199 5.070 1.00 38.58 132 ILE D CA 1
ATOM 6507 C C . ILE D 1 132 ? -43.338 6.091 3.985 1.00 40.09 132 ILE D C 1
ATOM 6508 O O . ILE D 1 132 ? -43.678 4.992 3.545 1.00 38.99 132 ILE D O 1
ATOM 6513 N N . LYS D 1 133 ? -43.850 7.245 3.565 1.00 42.33 133 LYS D N 1
ATOM 6514 C CA . LYS D 1 133 ? -44.817 7.331 2.473 1.00 44.23 133 LYS D CA 1
ATOM 6515 C C . LYS D 1 133 ? -44.256 6.707 1.194 1.00 45.16 133 LYS D C 1
ATOM 6516 O O . LYS D 1 133 ? -44.924 5.889 0.559 1.00 45.97 133 LYS D O 1
ATOM 6522 N N . GLN D 1 134 ? -43.026 7.078 0.838 1.00 43.87 134 GLN D N 1
ATOM 6523 C CA . GLN D 1 134 ? -42.363 6.545 -0.363 1.00 43.53 134 GLN D CA 1
ATOM 6524 C C . GLN D 1 134 ? -42.103 5.038 -0.288 1.00 43.44 134 GLN D C 1
ATOM 6525 O O . GLN D 1 134 ? -42.117 4.357 -1.311 1.00 44.09 134 GLN D O 1
ATOM 6531 N N . GLY D 1 135 ? -41.829 4.530 0.914 1.00 43.61 135 GLY D N 1
ATOM 6532 C CA . GLY D 1 135 ? -41.723 3.090 1.156 1.00 42.44 135 GLY D CA 1
ATOM 6533 C C . GLY D 1 135 ? -40.441 2.400 0.706 1.00 43.99 135 GLY D C 1
ATOM 6534 O O . GLY D 1 135 ? -40.402 1.170 0.615 1.00 45.73 135 GLY D O 1
ATOM 6535 N N . LYS D 1 136 ? -39.387 3.170 0.435 1.00 43.77 136 LYS D N 1
ATOM 6536 C CA . LYS D 1 136 ? -38.104 2.594 0.020 1.00 44.58 136 LYS D CA 1
ATOM 6537 C C . LYS D 1 136 ? -36.950 3.032 0.928 1.00 42.67 136 LYS D C 1
ATOM 6538 O O . LYS D 1 136 ? -35.798 3.104 0.496 1.00 40.68 136 LYS D O 1
ATOM 6544 N N . GLY D 1 137 ? -37.266 3.293 2.194 1.00 42.01 137 GLY D N 1
ATOM 6545 C CA . GLY D 1 137 ? -36.254 3.654 3.177 1.00 40.78 137 GLY D CA 1
ATOM 6546 C C . GLY D 1 137 ? -35.705 5.045 2.952 1.00 39.86 137 GLY D C 1
ATOM 6547 O O . GLY D 1 137 ? -36.357 5.887 2.333 1.00 40.12 137 GLY D O 1
ATOM 6548 N N . GLY D 1 138 ? -34.502 5.291 3.464 1.00 37.64 138 GLY D N 1
ATOM 6549 C CA . GLY D 1 138 ? -33.885 6.605 3.353 1.00 36.44 138 GLY D CA 1
ATOM 6550 C C . GLY D 1 138 ? -32.660 6.773 4.226 1.00 35.13 138 GLY D C 1
ATOM 6551 O O . GLY D 1 138 ? -32.313 5.891 5.009 1.00 35.50 138 GLY D O 1
ATOM 6552 N N . LYS D 1 139 ? -32.006 7.920 4.070 1.00 33.36 139 LYS D N 1
ATOM 6553 C CA . LYS D 1 139 ? -30.770 8.234 4.786 1.00 31.94 139 LYS D CA 1
ATOM 6554 C C . LYS D 1 139 ? -30.863 9.620 5.426 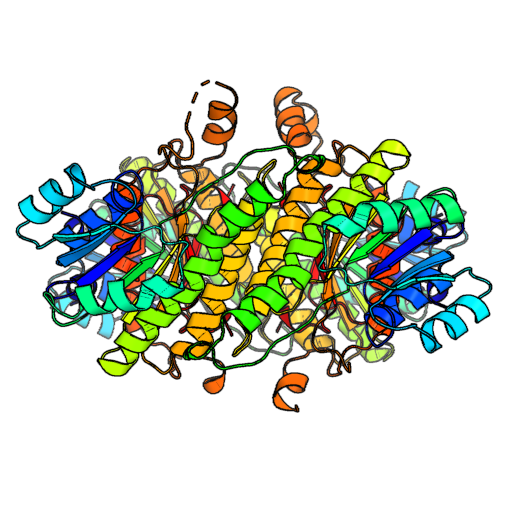1.00 30.99 139 LYS D C 1
ATOM 6555 O O . LYS D 1 139 ? -31.281 10.578 4.782 1.00 31.28 139 LYS D O 1
ATOM 6561 N N . ILE D 1 140 ? -30.499 9.727 6.706 1.00 28.88 140 ILE D N 1
ATOM 6562 C CA . ILE D 1 140 ? -30.325 11.022 7.361 1.00 28.63 140 ILE D CA 1
ATOM 6563 C C . ILE D 1 140 ? -28.895 11.095 7.896 1.00 28.54 140 ILE D C 1
ATOM 6564 O O . ILE D 1 140 ? -28.398 10.139 8.492 1.00 29.61 140 ILE D O 1
ATOM 6569 N N . ILE D 1 141 ? -28.240 12.224 7.643 1.00 26.54 141 ILE D N 1
ATOM 6570 C CA . ILE D 1 141 ? -26.901 12.498 8.155 1.00 26.24 141 ILE D CA 1
ATOM 6571 C C . ILE D 1 141 ? -26.956 13.788 8.964 1.00 25.85 141 ILE D C 1
ATOM 6572 O O . ILE D 1 141 ? -27.180 14.866 8.419 1.00 27.11 141 ILE D O 1
ATOM 6577 N N . ASN D 1 142 ? -26.787 13.690 10.282 1.00 24.26 142 ASN D N 1
ATOM 6578 C CA . ASN D 1 142 ? -26.702 14.882 11.108 1.00 23.36 142 ASN D CA 1
ATOM 6579 C C . ASN D 1 142 ? -25.254 15.305 11.256 1.00 21.64 142 ASN D C 1
ATOM 6580 O O . ASN D 1 142 ? -24.338 14.545 10.946 1.00 21.48 142 ASN D O 1
ATOM 6585 N N . ILE D 1 143 ? -25.042 16.529 11.701 1.00 21.79 143 ILE D N 1
ATOM 6586 C CA . ILE D 1 143 ? -23.699 17.042 11.848 1.00 22.12 143 ILE D CA 1
ATOM 6587 C C . ILE D 1 143 ? -23.449 17.276 13.339 1.00 21.28 143 ILE D C 1
ATOM 6588 O O . ILE D 1 143 ? -24.021 18.166 13.956 1.00 19.95 143 ILE D O 1
ATOM 6593 N N . ALA D 1 144 ? -22.614 16.421 13.916 1.00 21.07 144 ALA D N 1
ATOM 6594 C CA . ALA D 1 144 ? -22.191 16.553 15.303 1.00 21.07 144 ALA D CA 1
ATOM 6595 C C . ALA D 1 144 ? -20.960 17.462 15.366 1.00 20.73 144 ALA D C 1
ATOM 6596 O O . ALA D 1 144 ? -20.809 18.341 14.524 1.00 21.62 144 ALA D O 1
ATOM 6598 N N . SER D 1 145 ? -20.084 17.262 16.351 1.00 19.89 145 SER D N 1
ATOM 6599 C CA . SER D 1 145 ? -18.958 18.154 16.590 1.00 18.79 145 SER D CA 1
ATOM 6600 C C . SER D 1 145 ? -17.977 17.462 17.522 1.00 18.27 145 SER D C 1
ATOM 6601 O O . SER D 1 145 ? -18.337 16.484 18.177 1.00 19.05 145 SER D O 1
ATOM 6604 N N . MET D 1 146 ? -16.767 17.996 17.620 1.00 17.53 146 MET D N 1
ATOM 6605 C CA . MET D 1 146 ? -15.851 17.623 18.713 1.00 17.19 146 MET D CA 1
ATOM 6606 C C . MET D 1 146 ? -16.511 17.955 20.052 1.00 17.76 146 MET D C 1
ATOM 6607 O O . MET D 1 146 ? -16.295 17.246 21.055 1.00 17.36 146 MET D O 1
ATOM 6612 N N . LEU D 1 147 ? -17.361 18.985 20.044 1.00 16.84 147 LEU D N 1
ATOM 6613 C CA . LEU D 1 147 ? -18.067 19.405 21.253 1.00 17.02 147 LEU D CA 1
ATOM 6614 C C . LEU D 1 147 ? -19.309 18.566 21.548 1.00 17.21 147 LEU D C 1
ATOM 6615 O O . LEU D 1 147 ? -20.069 18.885 22.458 1.00 16.85 147 LEU D O 1
ATOM 6620 N N . SER D 1 148 ? -19.495 17.484 20.802 1.00 17.48 148 SER D N 1
ATOM 6621 C CA . SER D 1 148 ? -20.383 16.389 21.201 1.00 17.65 148 SER D CA 1
ATOM 6622 C C . SER D 1 148 ? -19.684 15.456 22.189 1.00 17.85 148 SER D C 1
ATOM 6623 O O . SER D 1 148 ? -20.348 14.674 22.887 1.00 18.44 148 SER D O 1
ATOM 6626 N N . PHE D 1 149 ? -18.353 15.491 22.172 1.00 17.40 149 PHE D N 1
ATOM 6627 C CA . PHE D 1 149 ? -17.476 14.609 22.978 1.00 16.80 149 PHE D CA 1
ATOM 6628 C C . PHE D 1 149 ? -16.760 15.326 24.125 1.00 16.74 149 PHE D C 1
ATOM 6629 O O . PHE D 1 149 ? -16.536 14.742 25.188 1.00 16.58 149 PHE D O 1
ATOM 6637 N N . GLN D 1 150 ? -16.366 16.567 23.868 1.00 16.12 150 GLN D N 1
ATOM 6638 C CA . GLN D 1 150 ? -15.619 17.424 24.789 1.00 15.83 150 GLN D CA 1
ATOM 6639 C C . GLN D 1 150 ? -16.495 18.650 25.076 1.00 15.72 150 GLN D C 1
ATOM 6640 O O . GLN D 1 150 ? -17.460 18.912 24.343 1.00 16.21 150 GLN D O 1
ATOM 6646 N N . GLY D 1 151 ? -16.151 19.389 26.118 1.00 15.60 151 GLY D N 1
ATOM 6647 C CA . GLY D 1 151 ? -16.968 20.533 26.544 1.00 15.28 151 GLY D CA 1
ATOM 6648 C C . GLY D 1 151 ? -16.718 21.828 25.795 1.00 16.87 151 GLY D C 1
ATOM 6649 O O . GLY D 1 151 ? -17.670 22.559 25.460 1.00 16.70 151 GLY D O 1
ATOM 6650 N N . GLY D 1 152 ? -15.444 22.132 25.566 1.00 17.41 152 GLY D N 1
ATOM 6651 C CA . GLY D 1 152 ? -15.047 23.445 25.053 1.00 17.51 152 GLY D CA 1
ATOM 6652 C C . GLY D 1 152 ? -15.362 24.532 26.063 1.00 18.02 152 GLY D C 1
ATOM 6653 O O . GLY D 1 152 ? -15.647 24.258 27.247 1.00 17.14 152 GLY D O 1
ATOM 6654 N N . ILE D 1 153 ? -15.286 25.782 25.611 1.00 18.84 153 ILE D N 1
ATOM 6655 C CA . ILE D 1 153 ? -15.554 26.916 26.472 1.00 20.15 153 ILE D CA 1
ATOM 6656 C C . ILE D 1 153 ? -16.319 27.977 25.711 1.00 20.01 153 ILE D C 1
ATOM 6657 O O . ILE D 1 153 ? -16.233 28.045 24.484 1.00 20.10 153 ILE D O 1
ATOM 6662 N N . ARG D 1 154 ? -17.082 28.767 26.458 1.00 20.03 154 ARG D N 1
ATOM 6663 C CA . ARG D 1 154 ? -17.797 29.945 25.955 1.00 20.41 154 ARG D CA 1
ATOM 6664 C C . ARG D 1 154 ? -18.913 29.671 24.932 1.00 20.57 154 ARG D C 1
ATOM 6665 O O . ARG D 1 154 ? -19.432 30.603 24.336 1.00 21.91 154 ARG D O 1
ATOM 6673 N N . VAL D 1 155 ? -19.305 28.409 24.749 1.00 18.94 155 VAL D N 1
ATOM 6674 C CA . VAL D 1 155 ? -20.358 28.034 23.814 1.00 18.74 155 VAL D CA 1
ATOM 6675 C C . VAL D 1 155 ? -21.342 27.031 24.414 1.00 18.09 155 VAL D C 1
ATOM 6676 O O . VAL D 1 155 ? -21.674 26.036 23.788 1.00 18.22 155 VAL D O 1
ATOM 6680 N N . PRO D 1 156 ? -21.885 27.341 25.607 1.00 17.73 156 PRO D N 1
ATOM 6681 C CA . PRO D 1 156 ? -22.727 26.322 26.244 1.00 17.76 156 PRO D CA 1
ATOM 6682 C C . PRO D 1 156 ? -23.863 25.785 25.392 1.00 18.28 156 PRO D C 1
ATOM 6683 O O . PRO D 1 156 ? -24.136 24.586 25.414 1.00 19.87 156 PRO D O 1
ATOM 6687 N N . SER D 1 157 ? -24.539 26.654 24.638 1.00 17.66 157 SER D N 1
ATOM 6688 C CA . SER D 1 157 ? -25.641 26.192 23.812 1.00 17.92 157 SER D CA 1
ATOM 6689 C C . SER D 1 157 ? -25.193 25.353 22.600 1.00 17.31 157 SER D C 1
ATOM 6690 O O . SER D 1 157 ? -25.909 24.466 22.153 1.00 18.87 157 SER D O 1
ATOM 6693 N N . TYR D 1 158 ? -23.984 25.609 22.113 1.00 18.54 158 TYR D N 1
ATOM 6694 C CA . TYR D 1 158 ? -23.404 24.819 21.031 1.00 18.80 158 TYR D CA 1
ATOM 6695 C C . TYR D 1 158 ? -23.050 23.421 21.528 1.00 18.41 158 TYR D C 1
ATOM 6696 O O . TYR D 1 158 ? -23.419 22.424 20.913 1.00 19.31 158 TYR D O 1
ATOM 6705 N N . THR D 1 159 ? -22.327 23.360 22.642 1.00 18.58 159 THR D N 1
ATOM 6706 C CA . THR D 1 159 ? -21.996 22.072 23.257 1.00 17.86 159 THR D CA 1
ATOM 6707 C C . THR D 1 159 ? -23.270 21.294 23.585 1.00 17.68 159 THR D C 1
ATOM 6708 O O . THR D 1 159 ? -23.394 20.104 23.295 1.00 16.12 159 THR D O 1
ATOM 6712 N N . ALA D 1 160 ? -24.244 21.977 24.169 1.00 17.26 160 ALA D N 1
ATOM 6713 C CA . ALA D 1 160 ? -25.506 21.318 24.474 1.00 17.68 160 ALA D CA 1
ATOM 6714 C C . ALA D 1 160 ? -26.182 20.773 23.212 1.00 17.76 160 ALA D C 1
ATOM 6715 O O . ALA D 1 160 ? -26.594 19.613 23.153 1.00 17.58 160 ALA D O 1
ATOM 6717 N N . SER D 1 161 ? -26.290 21.607 22.176 1.00 18.78 161 SER D N 1
ATOM 6718 C CA . SER D 1 161 ? -26.982 21.199 20.962 1.00 19.20 161 SER D CA 1
ATOM 6719 C C . SER D 1 161 ? -26.284 20.064 20.230 1.00 18.46 161 SER D C 1
ATOM 6720 O O . SER D 1 161 ? -26.929 19.120 19.789 1.00 19.66 161 SER D O 1
ATOM 6723 N N . LYS D 1 162 ? -24.958 20.137 20.139 1.00 18.67 162 LYS D N 1
ATOM 6724 C CA . LYS D 1 162 ? -24.174 19.138 19.421 1.00 19.40 162 LYS D CA 1
ATOM 6725 C C . LYS D 1 162 ? -24.077 17.803 20.181 1.00 18.12 162 LYS D C 1
ATOM 6726 O O . LYS D 1 162 ? -24.014 16.738 19.578 1.00 17.45 162 LYS D O 1
ATOM 6732 N N . SER D 1 163 ? -24.081 17.875 21.508 1.00 18.81 163 SER D N 1
ATOM 6733 C CA . SER D 1 163 ? -24.192 16.670 22.343 1.00 18.21 163 SER D CA 1
ATOM 6734 C C . SER D 1 163 ? -25.579 16.037 22.153 1.00 18.06 163 SER D C 1
ATOM 6735 O O . SER D 1 163 ? -25.706 14.831 21.980 1.00 17.38 163 SER D O 1
ATOM 6738 N N . ALA D 1 164 ? -26.614 16.877 22.169 1.00 17.63 164 ALA D N 1
ATOM 6739 C CA . ALA D 1 164 ? -27.972 16.407 21.883 1.00 18.19 164 ALA D CA 1
ATOM 6740 C C . ALA D 1 164 ? -28.099 15.782 20.480 1.00 18.07 164 ALA D C 1
ATOM 6741 O O . ALA D 1 164 ? -28.796 14.791 20.292 1.00 17.08 164 ALA D O 1
ATOM 6743 N N . VAL D 1 165 ? -27.400 16.327 19.485 1.00 19.65 165 VAL D N 1
ATOM 6744 C CA . VAL D 1 165 ? -27.427 15.718 18.153 1.00 19.43 165 VAL D CA 1
ATOM 6745 C C . VAL D 1 165 ? -26.900 14.272 18.165 1.00 19.67 165 VAL D C 1
ATOM 6746 O O . VAL D 1 165 ? -27.458 13.388 17.542 1.00 18.46 165 VAL D O 1
ATOM 6750 N N . MET D 1 166 ? -25.806 14.027 18.875 1.00 19.90 166 MET D N 1
ATOM 6751 C CA . MET D 1 166 ? -25.278 12.677 18.937 1.00 21.56 166 MET D CA 1
ATOM 6752 C C . MET D 1 166 ? -26.314 11.728 19.557 1.00 20.46 166 MET D C 1
ATOM 6753 O O . MET D 1 166 ? -26.488 10.619 19.095 1.00 21.01 166 MET D O 1
ATOM 6758 N N . GLY D 1 167 ? -27.003 12.191 20.595 1.00 21.19 167 GLY D N 1
ATOM 6759 C CA . GLY D 1 167 ? -28.004 11.382 21.279 1.00 20.95 167 GLY D CA 1
ATOM 6760 C C . GLY D 1 167 ? -29.278 11.128 20.489 1.00 20.09 167 GLY D C 1
ATOM 6761 O O . GLY D 1 167 ? -29.739 9.985 20.414 1.00 20.40 167 GLY D O 1
ATOM 6762 N N . VAL D 1 168 ? -29.863 12.182 19.907 1.00 21.75 168 VAL D N 1
ATOM 6763 C CA . VAL D 1 168 ? -31.091 11.998 19.109 1.00 22.67 168 VAL D CA 1
ATOM 6764 C C . VAL D 1 168 ? -30.794 11.155 17.870 1.00 22.83 168 VAL D C 1
ATOM 6765 O O . VAL D 1 168 ? -31.637 10.374 17.421 1.00 23.38 168 VAL D O 1
ATOM 6769 N N . THR D 1 169 ? -29.583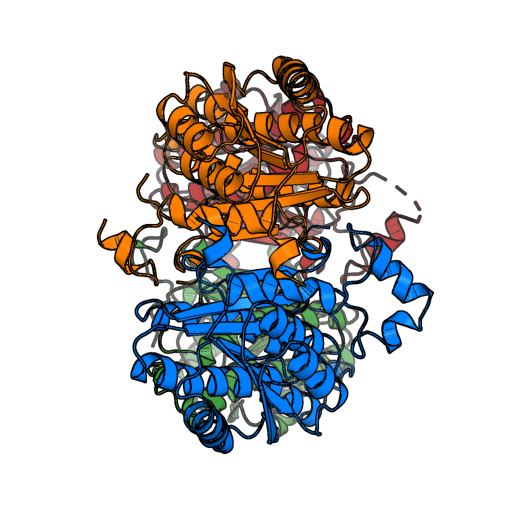 11.275 17.330 1.00 23.36 169 THR D N 1
ATOM 6770 C CA . THR D 1 169 ? -29.169 10.385 16.245 1.00 23.01 169 THR D CA 1
ATOM 6771 C C . THR D 1 169 ? -29.342 8.912 16.629 1.00 23.25 169 THR D C 1
ATOM 6772 O O . THR D 1 169 ? -29.834 8.110 15.832 1.00 22.40 169 THR D O 1
ATOM 6776 N N . ARG D 1 170 ? -28.959 8.547 17.859 1.00 21.79 170 ARG D N 1
ATOM 6777 C CA . ARG D 1 170 ? -29.177 7.189 18.348 1.00 21.54 170 ARG D CA 1
ATOM 6778 C C . ARG D 1 170 ? -30.665 6.829 18.427 1.00 22.68 170 ARG D C 1
ATOM 6779 O O . ARG D 1 170 ? -31.053 5.763 17.978 1.00 22.22 170 ARG D O 1
ATOM 6787 N N . LEU D 1 171 ? -31.482 7.707 19.006 1.00 23.92 171 LEU D N 1
ATOM 6788 C CA . LEU D 1 171 ? -32.917 7.426 19.152 1.00 24.84 171 LEU D CA 1
ATOM 6789 C C . LEU D 1 171 ? -33.591 7.267 17.789 1.00 26.36 171 LEU D C 1
ATOM 6790 O O . LEU D 1 171 ? -34.362 6.327 17.591 1.00 25.46 171 LEU D O 1
ATOM 6795 N N . MET D 1 172 ? -33.305 8.177 16.860 1.00 26.88 172 MET D N 1
ATOM 6796 C CA . MET D 1 172 ? -33.956 8.133 15.543 1.00 28.53 172 MET D CA 1
ATOM 6797 C C . MET D 1 172 ? -33.622 6.836 14.805 1.00 28.67 172 MET D C 1
ATOM 6798 O O . MET D 1 172 ? -34.498 6.223 14.200 1.00 29.49 172 MET D O 1
ATOM 6803 N N . ALA D 1 173 ? -32.371 6.388 14.892 1.00 27.39 173 ALA D N 1
ATOM 6804 C CA . ALA D 1 173 ? -31.977 5.091 14.330 1.00 27.33 173 ALA D CA 1
ATOM 6805 C C . ALA D 1 173 ? -32.715 3.924 14.999 1.00 29.57 173 ALA D C 1
ATOM 6806 O O . ALA D 1 173 ? -33.146 2.989 14.331 1.00 30.52 173 ALA D O 1
ATOM 6808 N N . ASN D 1 174 ? -32.853 3.977 16.319 1.00 30.02 174 ASN D N 1
ATOM 6809 C CA . ASN D 1 174 ? -33.521 2.905 17.048 1.00 30.99 174 ASN D CA 1
ATOM 6810 C C . ASN D 1 174 ? -34.954 2.742 16.624 1.00 30.87 174 ASN D C 1
ATOM 6811 O O . ASN D 1 174 ? -35.414 1.625 16.430 1.00 30.48 174 ASN D O 1
ATOM 6816 N N . GLU D 1 175 ? -35.643 3.872 16.506 1.00 31.29 175 GLU D N 1
ATOM 6817 C CA . GLU D 1 175 ? -37.087 3.881 16.303 1.00 32.18 175 GLU D CA 1
ATOM 6818 C C . GLU D 1 175 ? -37.472 3.706 14.835 1.00 32.95 175 GLU D C 1
ATOM 6819 O O . GLU D 1 175 ? -38.495 3.081 14.545 1.00 32.45 175 GLU D O 1
ATOM 6825 N N . TRP D 1 176 ? -36.649 4.229 13.921 1.00 32.56 176 TRP D N 1
ATOM 6826 C CA . TRP D 1 176 ? -36.986 4.270 12.489 1.00 32.87 176 TRP D CA 1
ATOM 6827 C C . TRP D 1 176 ? -36.192 3.301 11.619 1.00 34.70 176 TRP D C 1
ATOM 6828 O O . TRP D 1 176 ? -36.351 3.295 10.395 1.00 33.76 176 TRP D O 1
ATOM 6839 N N . ALA D 1 177 ? -35.350 2.471 12.231 1.00 36.91 177 ALA D N 1
ATOM 6840 C CA . ALA D 1 177 ? -34.666 1.421 11.478 1.00 37.84 177 ALA D CA 1
ATOM 6841 C C . ALA D 1 177 ? -35.689 0.494 10.807 1.00 39.03 177 ALA D C 1
ATOM 6842 O O . ALA D 1 177 ? -35.460 0.024 9.690 1.00 38.30 177 ALA D O 1
ATOM 6844 N N . LYS D 1 178 ? -36.811 0.250 11.492 1.00 39.57 178 LYS D N 1
ATOM 6845 C CA . LYS D 1 178 ? -37.895 -0.596 10.967 1.00 40.98 178 LYS D CA 1
ATOM 6846 C C . LYS D 1 178 ? -38.494 -0.060 9.664 1.00 40.92 178 LYS D C 1
ATOM 6847 O O . LYS D 1 178 ? -39.017 -0.831 8.862 1.00 41.64 178 LYS D O 1
ATOM 6853 N N . HIS D 1 179 ? -38.413 1.254 9.463 1.00 40.40 179 HIS D N 1
ATOM 6854 C CA . HIS D 1 179 ? -38.845 1.883 8.211 1.00 39.73 179 HIS D CA 1
ATOM 6855 C C . HIS D 1 179 ? -37.748 1.876 7.141 1.00 38.18 179 HIS D C 1
ATOM 6856 O O . HIS D 1 179 ? -37.913 2.492 6.088 1.00 38.61 179 HIS D O 1
ATOM 6863 N N . GLY D 1 180 ? -36.638 1.187 7.400 1.00 36.87 180 GLY D N 1
ATOM 6864 C CA . GLY D 1 180 ? -35.510 1.148 6.461 1.00 35.67 180 GLY D CA 1
ATOM 6865 C C . GLY D 1 180 ? -34.732 2.455 6.399 1.00 34.37 180 GLY D C 1
ATOM 6866 O O . GLY D 1 180 ? -34.127 2.780 5.375 1.00 33.38 180 GLY D O 1
ATOM 6867 N N . ILE D 1 181 ? -34.746 3.203 7.500 1.00 33.30 181 ILE D N 1
ATOM 6868 C CA . ILE D 1 181 ? -34.085 4.499 7.570 1.00 31.43 181 ILE D CA 1
ATOM 6869 C C . ILE D 1 181 ? -32.797 4.368 8.382 1.00 31.55 181 ILE D C 1
ATOM 6870 O O . ILE D 1 181 ? -32.820 3.850 9.495 1.00 31.53 181 ILE D O 1
ATOM 6875 N N . ASN D 1 182 ? -31.687 4.816 7.797 1.00 31.10 182 ASN D N 1
ATOM 6876 C CA . ASN D 1 182 ? -30.406 4.969 8.506 1.00 29.87 182 ASN D CA 1
ATOM 6877 C C . ASN D 1 182 ? -30.209 6.413 8.945 1.00 29.29 182 ASN D C 1
ATOM 6878 O O . ASN D 1 182 ? -30.222 7.328 8.114 1.00 29.66 182 ASN D O 1
ATOM 6883 N N . VAL D 1 183 ? -30.015 6.620 10.246 1.00 27.25 183 VAL D N 1
ATOM 6884 C CA . VAL D 1 183 ? -29.726 7.944 10.795 1.00 25.51 183 VAL D CA 1
ATOM 6885 C C . VAL D 1 183 ? -28.354 7.875 11.470 1.00 25.21 183 VAL D C 1
ATOM 6886 O O . VAL D 1 183 ? -28.209 7.236 12.509 1.00 24.33 183 VAL D O 1
ATOM 6890 N N . ASN D 1 184 ? -27.371 8.526 10.853 1.00 23.96 184 ASN D N 1
ATOM 6891 C CA . ASN D 1 184 ? -26.005 8.616 11.379 1.00 23.16 184 ASN D CA 1
ATOM 6892 C C . ASN D 1 184 ? -25.567 10.074 11.461 1.00 21.86 184 ASN D C 1
ATOM 6893 O O . ASN D 1 184 ? -26.312 10.975 11.081 1.00 22.51 184 ASN D O 1
ATOM 6898 N N . ALA D 1 185 ? -24.378 10.315 12.005 1.00 20.87 185 ALA D N 1
ATOM 6899 C CA . ALA D 1 185 ? -23.864 11.675 12.110 1.00 21.34 185 ALA D CA 1
ATOM 6900 C C . ALA D 1 185 ? -22.385 11.724 11.755 1.00 20.61 185 ALA D C 1
ATOM 6901 O O . ALA D 1 185 ? -21.658 10.750 11.955 1.00 22.39 185 ALA D O 1
ATOM 6903 N N . ILE D 1 186 ? -21.966 12.854 11.186 1.00 20.92 186 ILE D N 1
ATOM 6904 C CA . ILE D 1 186 ? -20.563 13.193 11.023 1.00 20.81 186 ILE D CA 1
ATOM 6905 C C . ILE D 1 186 ? -20.187 14.250 12.053 1.00 19.68 186 ILE D C 1
ATOM 6906 O O . ILE D 1 186 ? -20.858 15.281 12.163 1.00 19.01 186 ILE D O 1
ATOM 6911 N N . ALA D 1 187 ? -19.112 13.994 12.799 1.00 19.37 187 ALA D N 1
ATOM 6912 C CA . ALA D 1 187 ? -18.536 14.965 13.709 1.00 18.80 187 ALA D CA 1
ATOM 6913 C C . ALA D 1 187 ? -17.258 15.538 13.090 1.00 18.87 187 ALA D C 1
ATOM 6914 O O . ALA D 1 187 ? -16.212 14.915 13.155 1.00 18.72 187 ALA D O 1
ATOM 6916 N N . PRO D 1 188 ? -17.348 16.708 12.451 1.00 20.10 188 PRO D N 1
ATOM 6917 C CA . PRO D 1 188 ? -16.144 17.327 11.903 1.00 20.03 188 PRO D CA 1
ATOM 6918 C C . PRO D 1 188 ? -15.198 17.739 13.010 1.00 19.41 188 PRO D C 1
ATOM 6919 O O . PRO D 1 188 ? -15.662 18.057 14.117 1.00 19.10 188 PRO D O 1
ATOM 6923 N N . GLY D 1 189 ? -13.902 17.735 12.722 1.00 18.18 189 GLY D N 1
ATOM 6924 C CA . GLY D 1 189 ? -12.869 18.239 13.639 1.00 18.26 189 GLY D CA 1
ATOM 6925 C C . GLY D 1 189 ? -12.801 19.747 13.503 1.00 18.88 189 GLY D C 1
ATOM 6926 O O . GLY D 1 189 ? -13.831 20.396 13.333 1.00 18.64 189 GLY D O 1
ATOM 6927 N N . TYR D 1 190 ? -11.598 20.308 13.559 1.00 20.63 190 TYR D N 1
ATOM 6928 C CA . TYR D 1 190 ? -11.416 21.749 13.363 1.00 22.04 190 TYR D CA 1
ATOM 6929 C C . TYR D 1 190 ? -11.254 22.000 11.873 1.00 22.16 190 TYR D C 1
ATOM 6930 O O . TYR D 1 190 ? -10.208 21.717 11.302 1.00 21.63 190 TYR D O 1
ATOM 6939 N N . MET D 1 191 ? -12.323 22.498 11.265 1.00 22.49 191 MET D N 1
ATOM 6940 C CA . MET D 1 191 ? -12.385 22.725 9.814 1.00 23.11 191 MET D CA 1
ATOM 6941 C C . MET D 1 191 ? -12.245 24.212 9.468 1.00 25.66 191 MET D C 1
ATOM 6942 O O . MET D 1 191 ? -12.752 25.080 10.177 1.00 25.34 191 MET D O 1
ATOM 6947 N N . ALA D 1 192 ? -11.585 24.492 8.348 1.00 26.10 192 ALA D N 1
ATOM 6948 C CA . ALA D 1 192 ? -11.391 25.870 7.881 1.00 30.09 192 ALA D CA 1
ATOM 6949 C C . ALA D 1 192 ? -12.657 26.380 7.197 1.00 33.20 192 ALA D C 1
ATOM 6950 O O . ALA D 1 192 ? -12.869 26.155 6.003 1.00 35.59 192 ALA D O 1
ATOM 6952 N N . THR D 1 193 ? -13.505 27.054 7.966 1.00 35.66 193 THR D N 1
ATOM 6953 C CA . THR D 1 193 ? -14.767 27.600 7.461 1.00 40.00 193 THR D CA 1
ATOM 6954 C C . THR D 1 193 ? -15.053 28.919 8.181 1.00 43.44 193 THR D C 1
ATOM 6955 O O . THR D 1 193 ? -14.276 29.338 9.050 1.00 43.02 193 THR D O 1
ATOM 6959 N N . ASN D 1 194 ? -16.156 29.574 7.820 1.00 46.58 194 ASN D N 1
ATOM 6960 C CA . ASN D 1 194 ? -16.566 30.809 8.494 1.00 49.70 194 ASN D CA 1
ATOM 6961 C C . ASN D 1 194 ? -16.779 30.598 9.993 1.00 51.40 194 ASN D C 1
ATOM 6962 O O . ASN D 1 194 ? -16.538 31.503 10.791 1.00 53.55 194 ASN D O 1
ATOM 6967 N N . ASN D 1 195 ? -17.208 29.395 10.366 1.00 51.61 195 ASN D N 1
ATOM 6968 C CA . ASN D 1 195 ? -17.409 29.031 11.770 1.00 52.54 195 ASN D CA 1
ATOM 6969 C C . ASN D 1 195 ? -16.164 29.195 12.653 1.00 51.52 195 ASN D C 1
ATOM 6970 O O . ASN D 1 195 ? -16.286 29.459 13.849 1.00 52.72 195 ASN D O 1
ATOM 6975 N N . THR D 1 196 ? -14.978 29.035 12.063 1.00 50.20 196 THR D N 1
ATOM 6976 C CA . THR D 1 196 ? -13.714 29.077 12.807 1.00 48.37 196 THR D CA 1
ATOM 6977 C C . THR D 1 196 ? -12.800 30.239 12.407 1.00 49.03 196 THR D C 1
ATOM 6978 O O . THR D 1 196 ? -11.578 30.128 12.503 1.00 46.59 196 THR D O 1
ATOM 6982 N N . GLN D 1 197 ? -13.380 31.352 11.967 1.00 52.56 197 GLN D N 1
ATOM 6983 C CA . GLN D 1 197 ? -12.585 32.534 11.630 1.00 54.04 197 GLN D CA 1
ATOM 6984 C C . GLN D 1 197 ? -12.469 33.442 12.851 1.00 52.35 197 GLN D C 1
ATOM 6985 O O . GLN D 1 197 ? -11.504 33.354 13.609 1.00 50.45 197 GLN D O 1
ATOM 6991 N N . GLU D 1 204 ? -1.960 32.738 17.400 1.00 62.33 204 GLU D N 1
ATOM 6992 C CA . GLU D 1 204 ? -1.164 31.763 18.138 1.00 62.28 204 GLU D CA 1
ATOM 6993 C C . GLU D 1 204 ? -2.045 30.732 18.849 1.00 60.37 204 GLU D C 1
ATOM 6994 O O . GLU D 1 204 ? -1.612 29.604 19.097 1.00 59.15 204 GLU D O 1
ATOM 7000 N N . ARG D 1 205 ? -3.268 31.132 19.193 1.00 58.51 205 ARG D N 1
ATOM 7001 C CA . ARG D 1 205 ? -4.299 30.197 19.652 1.00 58.03 205 ARG D CA 1
ATOM 7002 C C . ARG D 1 205 ? -4.542 29.121 18.578 1.00 57.36 205 ARG D C 1
ATOM 7003 O O . ARG D 1 205 ? -4.808 27.958 18.885 1.00 56.17 205 ARG D O 1
ATOM 7011 N N . SER D 1 206 ? -4.448 29.540 17.318 1.00 54.73 206 SER D N 1
ATOM 7012 C CA . SER D 1 206 ? -4.573 28.650 16.164 1.00 52.58 206 SER D CA 1
ATOM 7013 C C . SER D 1 206 ? -3.482 27.576 16.123 1.00 50.90 206 SER D C 1
ATOM 7014 O O . SER D 1 206 ? -3.755 26.430 15.754 1.00 49.25 206 SER D O 1
ATOM 7017 N N . LYS D 1 207 ? -2.260 27.950 16.500 1.00 49.15 207 LYS D N 1
ATOM 7018 C CA . LYS D 1 207 ? -1.102 27.051 16.425 1.00 48.58 207 LYS D CA 1
ATOM 7019 C C . LYS D 1 207 ? -1.118 25.964 17.507 1.00 46.85 207 LYS D C 1
ATOM 7020 O O . LYS D 1 207 ? -0.634 24.852 17.286 1.00 44.75 207 LYS D O 1
ATOM 7026 N N . GLU D 1 208 ? -1.656 26.293 18.677 1.00 46.04 208 GLU D N 1
ATOM 7027 C CA . GLU D 1 208 ? -1.758 25.326 19.774 1.00 46.44 208 GLU D CA 1
ATOM 7028 C C . GLU D 1 208 ? -2.733 24.200 19.412 1.00 43.10 208 GLU D C 1
ATOM 7029 O O . GLU D 1 208 ? -2.481 23.031 19.711 1.00 42.00 208 GLU D O 1
ATOM 7035 N N . ILE D 1 209 ? -3.830 24.570 18.756 1.00 39.83 209 ILE D N 1
ATOM 7036 C CA . ILE D 1 209 ? -4.840 23.621 18.279 1.00 37.48 209 ILE D CA 1
ATOM 7037 C C . ILE D 1 209 ? -4.271 22.781 17.141 1.00 36.17 209 ILE D C 1
ATOM 7038 O O . ILE D 1 209 ? -4.364 21.549 17.138 1.00 32.54 209 ILE D O 1
ATOM 7043 N N . LEU D 1 210 ? -3.664 23.462 16.180 1.00 34.75 210 LEU D N 1
ATOM 7044 C CA . LEU D 1 210 ? -3.085 22.794 15.032 1.00 33.67 210 LEU D CA 1
ATOM 7045 C C . LEU D 1 210 ? -2.051 21.717 15.426 1.00 32.88 210 LEU D C 1
ATOM 7046 O O . LEU D 1 210 ? -2.021 20.633 14.841 1.00 32.55 210 LEU D O 1
ATOM 7051 N N . ASP D 1 211 ? -1.222 21.997 16.429 1.00 32.41 211 ASP D N 1
ATOM 7052 C CA . ASP D 1 211 ? -0.258 21.003 16.924 1.00 32.15 211 ASP D CA 1
ATOM 7053 C C . ASP D 1 211 ? -0.913 19.799 17.626 1.00 29.91 211 ASP D C 1
ATOM 7054 O O . ASP D 1 211 ? -0.253 18.791 17.867 1.00 29.80 211 ASP D O 1
ATOM 7059 N N . ARG D 1 212 ? -2.193 19.922 17.966 1.00 27.72 212 ARG D N 1
ATOM 7060 C CA . ARG D 1 212 ? -2.965 18.830 18.563 1.00 28.00 212 ARG D CA 1
ATOM 7061 C C . ARG D 1 212 ? -3.888 18.128 17.556 1.00 26.13 212 ARG D C 1
ATOM 7062 O O . ARG D 1 212 ? -4.702 17.264 17.932 1.00 25.50 212 ARG D O 1
ATOM 7070 N N . ILE D 1 213 ? -3.774 18.504 16.283 1.00 22.96 213 ILE D N 1
ATOM 7071 C CA . ILE D 1 213 ? -4.404 17.751 15.199 1.00 21.51 213 ILE D CA 1
ATOM 7072 C C . ILE D 1 213 ? -3.318 16.856 14.594 1.00 20.72 213 ILE D C 1
ATOM 7073 O O . ILE D 1 213 ? -2.380 17.357 13.974 1.00 20.16 213 ILE D O 1
ATOM 7078 N N . PRO D 1 214 ? -3.417 15.527 14.787 1.00 18.57 214 PRO D N 1
ATOM 7079 C CA . PRO D 1 214 ? -2.379 14.661 14.230 1.00 18.65 214 PRO D CA 1
ATOM 7080 C C . PRO D 1 214 ? -2.145 14.850 12.719 1.00 19.78 214 PRO D C 1
ATOM 7081 O O . PRO D 1 214 ? -0.984 14.762 12.269 1.00 20.16 214 PRO D O 1
ATOM 7085 N N . ALA D 1 215 ? -3.211 15.122 11.966 1.00 19.70 215 ALA D N 1
ATOM 7086 C CA . ALA D 1 215 ? -3.109 15.399 10.507 1.00 20.77 215 ALA D CA 1
ATOM 7087 C C . ALA D 1 215 ? -2.225 16.597 10.188 1.00 21.21 215 ALA D C 1
ATOM 7088 O O . ALA D 1 215 ? -1.693 16.708 9.071 1.00 21.16 215 ALA D O 1
ATOM 7090 N N . GLY D 1 216 ? -2.095 17.510 11.148 1.00 22.36 216 GLY D N 1
ATOM 7091 C CA . GLY D 1 216 ? -1.230 18.668 10.999 1.00 22.91 216 GLY D CA 1
ATOM 7092 C C . GLY D 1 216 ? -1.812 19.754 10.109 1.00 22.86 216 GLY D C 1
ATOM 7093 O O . GLY D 1 216 ? -1.091 20.680 9.745 1.00 25.24 216 GLY D O 1
ATOM 7094 N N . ARG D 1 217 ? -3.090 19.638 9.744 1.00 21.76 217 ARG D N 1
ATOM 7095 C CA . ARG D 1 217 ? -3.786 20.646 8.939 1.00 22.43 217 ARG D CA 1
ATOM 7096 C C . ARG D 1 217 ? -5.240 20.779 9.349 1.00 22.85 217 ARG D C 1
ATOM 7097 O O . ARG D 1 217 ? -5.828 19.838 9.900 1.00 23.17 217 ARG D O 1
ATOM 7105 N N . TRP D 1 218 ? -5.826 21.943 9.085 1.00 22.92 218 TRP D N 1
ATOM 7106 C CA . TRP D 1 218 ? -7.257 22.136 9.271 1.00 22.95 218 TRP D CA 1
ATOM 7107 C C . TRP D 1 218 ? -8.027 21.245 8.316 1.00 22.95 218 TRP D C 1
ATOM 7108 O O . TRP D 1 218 ? -7.532 20.897 7.236 1.00 22.33 218 TRP D O 1
ATOM 7119 N N . GLY D 1 219 ? -9.220 20.836 8.716 1.00 20.97 219 GLY D N 1
ATOM 7120 C CA . GLY D 1 219 ? -10.096 20.102 7.818 1.00 21.19 219 GLY D CA 1
ATOM 7121 C C . GLY D 1 219 ? -10.624 21.026 6.729 1.00 22.13 219 GLY D C 1
ATOM 7122 O O . GLY D 1 219 ? -10.653 22.250 6.901 1.00 22.92 219 GLY D O 1
ATOM 7123 N N . LEU D 1 220 ? -11.048 20.438 5.612 1.00 22.44 220 LEU D N 1
ATOM 7124 C CA . LEU D 1 220 ? -11.625 21.197 4.503 1.00 22.95 220 LEU D CA 1
ATOM 7125 C C . LEU D 1 220 ? -12.973 20.600 4.153 1.00 22.56 220 LEU D C 1
ATOM 7126 O O . LEU D 1 220 ? -13.232 19.441 4.462 1.00 22.51 220 LEU D O 1
ATOM 7131 N N . PRO D 1 221 ? -13.849 21.384 3.504 1.00 22.90 221 PRO D N 1
ATOM 7132 C CA . PRO D 1 221 ? -15.094 20.857 2.966 1.00 23.56 221 PRO D CA 1
ATOM 7133 C C . PRO D 1 221 ? -14.887 19.561 2.174 1.00 22.60 221 PRO D C 1
ATOM 7134 O O . PRO D 1 221 ? -15.701 18.642 2.282 1.00 21.88 221 PRO D O 1
ATOM 7138 N N . GLN D 1 222 ? -13.794 19.495 1.413 1.00 24.12 222 GLN D N 1
ATOM 7139 C CA . GLN D 1 222 ? -13.449 18.308 0.626 1.00 25.02 222 GLN D CA 1
ATOM 7140 C C . GLN D 1 222 ? -13.319 17.040 1.478 1.00 24.52 222 GLN D C 1
ATOM 7141 O O . GLN D 1 222 ? -13.583 15.941 0.998 1.00 24.12 222 GLN D O 1
ATOM 7147 N N . ASP D 1 223 ? -12.919 17.203 2.738 1.00 24.25 223 ASP D N 1
ATOM 7148 C CA . ASP D 1 223 ? -12.754 16.059 3.659 1.00 23.59 223 ASP D CA 1
ATOM 7149 C C . ASP D 1 223 ? -14.078 15.397 4.060 1.00 23.38 223 ASP D C 1
ATOM 7150 O O . ASP D 1 223 ? -14.080 14.279 4.567 1.00 20.97 223 ASP D O 1
ATOM 7155 N N . LEU D 1 224 ? -15.192 16.084 3.836 1.00 22.57 224 LEU D N 1
ATOM 7156 C CA . LEU D 1 224 ? -16.512 15.548 4.166 1.00 23.06 224 LEU D CA 1
ATOM 7157 C C . LEU D 1 224 ? -17.242 14.951 2.972 1.00 22.81 224 LEU D C 1
ATOM 7158 O O . LEU D 1 224 ? -18.296 14.336 3.127 1.00 22.89 224 LEU D O 1
ATOM 7163 N N . MET D 1 225 ? -16.668 15.083 1.776 1.00 24.18 225 MET D N 1
ATOM 7164 C CA . MET D 1 225 ? -17.322 14.552 0.589 1.00 24.52 225 MET D CA 1
ATOM 7165 C C . MET D 1 225 ? -17.408 13.043 0.614 1.00 23.40 225 MET D C 1
ATOM 7166 O O . MET D 1 225 ? -18.492 12.490 0.448 1.00 24.26 225 MET D O 1
ATOM 7171 N N . GLY D 1 226 ? -16.274 12.381 0.842 1.00 23.08 226 GLY D N 1
ATOM 7172 C CA . GLY D 1 226 ? -16.234 10.923 0.925 1.00 23.83 226 GLY D CA 1
ATOM 7173 C C . GLY D 1 226 ? -17.129 10.358 2.012 1.00 22.61 226 GLY D C 1
ATOM 7174 O O . GLY D 1 226 ? -17.987 9.515 1.742 1.00 22.92 226 GLY D O 1
ATOM 7175 N N . PRO D 1 227 ? -16.950 10.835 3.256 1.00 21.63 227 PRO D N 1
ATOM 7176 C CA . PRO D 1 227 ? -17.794 10.371 4.367 1.00 21.35 227 PRO D CA 1
ATOM 7177 C C . PRO D 1 227 ? -19.293 10.599 4.167 1.00 21.87 227 PRO D C 1
ATOM 7178 O O . PRO D 1 227 ? -20.093 9.725 4.517 1.00 21.55 227 PRO D O 1
ATOM 7182 N N . SER D 1 228 ? -19.685 11.740 3.607 1.00 24.13 228 SER D N 1
ATOM 7183 C CA . SER D 1 228 ? -21.104 12.020 3.408 1.00 25.32 228 SER D CA 1
ATOM 7184 C C . SER D 1 228 ? -21.725 11.128 2.322 1.00 25.56 228 SER D C 1
ATOM 7185 O O . SER D 1 228 ? -22.832 10.607 2.504 1.00 25.56 228 SER D O 1
ATOM 7188 N N . VAL D 1 229 ? -21.008 10.937 1.212 1.00 26.55 229 VAL D N 1
ATOM 7189 C CA . VAL D 1 229 ? -21.439 9.981 0.173 1.00 26.30 229 VAL D CA 1
ATOM 7190 C C . VAL D 1 229 ? -21.542 8.563 0.743 1.00 26.60 229 VAL D C 1
ATOM 7191 O O . VAL D 1 229 ? -22.496 7.835 0.465 1.00 26.04 229 VAL D O 1
ATOM 7195 N N . PHE D 1 230 ? -20.557 8.174 1.551 1.00 26.13 230 PHE D N 1
ATOM 7196 C CA . PHE D 1 230 ? -20.563 6.868 2.206 1.00 26.16 230 PHE D CA 1
ATOM 7197 C C . PHE D 1 230 ? -21.815 6.649 3.057 1.00 25.35 230 PHE D C 1
ATOM 7198 O O . PHE D 1 230 ? -22.484 5.619 2.933 1.00 25.71 230 PHE D O 1
ATOM 7206 N N . LEU D 1 231 ? -22.121 7.622 3.916 1.00 25.37 231 LEU D N 1
ATOM 7207 C CA . LEU D 1 231 ? -23.264 7.540 4.827 1.00 26.52 231 LEU D CA 1
ATOM 7208 C C . LEU D 1 231 ? -24.603 7.735 4.107 1.00 27.75 231 LEU D C 1
ATOM 7209 O O . LEU D 1 231 ? -25.650 7.373 4.640 1.00 28.08 231 LEU D O 1
ATOM 7214 N N . ALA D 1 232 ? -24.561 8.296 2.899 1.00 28.47 232 ALA D N 1
ATOM 7215 C CA . ALA D 1 232 ? -25.763 8.485 2.079 1.00 30.06 232 ALA D CA 1
ATOM 7216 C C . ALA D 1 232 ? -26.062 7.281 1.178 1.00 30.61 232 ALA D C 1
ATOM 7217 O O . ALA D 1 232 ? -27.078 7.268 0.469 1.00 32.19 232 ALA D O 1
ATOM 7219 N N . SER D 1 233 ? -25.179 6.284 1.191 1.00 30.27 233 SER D N 1
ATOM 7220 C CA . SER D 1 233 ? -25.211 5.199 0.213 1.00 30.14 233 SER D CA 1
ATOM 7221 C C . SER D 1 233 ? -25.400 3.823 0.841 1.00 31.58 233 SER D C 1
ATOM 7222 O O . SER D 1 233 ? -25.343 3.660 2.060 1.00 29.79 233 SER D O 1
ATOM 7225 N N . SER D 1 234 ? -25.626 2.835 -0.019 1.00 31.50 234 SER D N 1
ATOM 7226 C CA . SER D 1 234 ? -25.802 1.444 0.387 1.00 32.06 234 SER D CA 1
ATOM 7227 C C . SER D 1 234 ? -24.554 0.829 1.003 1.00 31.10 234 SER D C 1
ATOM 7228 O O . SER D 1 234 ? -24.634 -0.206 1.661 1.00 32.23 234 SER D O 1
ATOM 7231 N N . ALA D 1 235 ? -23.404 1.455 0.771 1.00 28.81 235 ALA D N 1
ATOM 7232 C CA . ALA D 1 235 ? -22.140 0.956 1.301 1.00 28.00 235 ALA D CA 1
ATOM 7233 C C . ALA D 1 235 ? -22.090 1.008 2.837 1.00 26.51 235 ALA D C 1
ATOM 7234 O O . ALA D 1 235 ? -21.225 0.379 3.440 1.00 25.21 235 ALA D O 1
ATOM 7236 N N . SER D 1 236 ? -23.023 1.732 3.449 1.00 26.75 236 SER D N 1
ATOM 7237 C CA . SER D 1 236 ? -23.072 1.885 4.907 1.00 27.04 236 SER D CA 1
ATOM 7238 C C . SER D 1 236 ? -24.391 1.393 5.506 1.00 27.36 236 SER D C 1
ATOM 7239 O O . SER D 1 236 ? -24.813 1.874 6.561 1.00 27.60 236 SER D O 1
ATOM 7242 N N . ASP D 1 237 ? -25.042 0.432 4.857 1.00 27.80 237 ASP D N 1
ATOM 7243 C CA . ASP D 1 237 ? -26.399 0.051 5.264 1.00 28.25 237 ASP D CA 1
ATOM 7244 C C . ASP D 1 237 ? -26.511 -0.500 6.686 1.00 26.84 237 ASP D C 1
ATOM 7245 O O . ASP D 1 237 ? -27.541 -0.319 7.324 1.00 27.49 237 ASP D O 1
ATOM 7250 N N . TYR D 1 238 ? -25.462 -1.163 7.174 1.00 26.48 238 TYR D N 1
ATOM 7251 C CA . TYR D 1 238 ? -25.479 -1.741 8.524 1.00 25.89 238 TYR D CA 1
ATOM 7252 C C . TYR D 1 238 ? -24.808 -0.827 9.555 1.00 25.35 238 TYR D C 1
ATOM 7253 O O . TYR D 1 238 ? -24.517 -1.260 10.668 1.00 26.01 238 TYR D O 1
ATOM 7262 N N . ILE D 1 239 ? -24.605 0.434 9.185 1.00 23.32 239 ILE D N 1
ATOM 7263 C CA . ILE D 1 239 ? -24.197 1.482 10.122 1.00 22.25 239 ILE D CA 1
ATOM 7264 C C . ILE D 1 239 ? -25.440 2.304 10.442 1.00 22.31 239 ILE D C 1
ATOM 7265 O O . ILE D 1 239 ? -26.069 2.884 9.545 1.00 23.08 239 ILE D O 1
ATOM 7270 N N . ASN D 1 240 ? -25.828 2.346 11.718 1.00 22.79 240 ASN D N 1
ATOM 7271 C CA . ASN D 1 240 ? -27.006 3.107 12.105 1.00 22.91 240 ASN D CA 1
ATOM 7272 C C . ASN D 1 240 ? -26.915 3.681 13.520 1.00 22.81 240 ASN D C 1
ATOM 7273 O O . ASN D 1 240 ? -26.498 2.994 14.440 1.00 22.58 240 ASN D O 1
ATOM 7278 N N . GLY D 1 241 ? -27.317 4.937 13.678 1.00 21.76 241 GLY D N 1
ATOM 7279 C CA . GLY D 1 241 ? -27.326 5.595 14.980 1.00 22.42 241 GLY D CA 1
ATOM 7280 C C . GLY D 1 241 ? -25.939 5.993 15.446 1.00 22.04 241 GLY D C 1
ATOM 7281 O O . GLY D 1 241 ? -25.756 6.337 16.611 1.00 21.36 241 GLY D O 1
ATOM 7282 N N . TYR D 1 242 ? -24.969 5.964 14.532 1.00 22.10 242 TYR D N 1
ATOM 7283 C CA . TYR D 1 242 ? -23.567 6.139 14.903 1.00 21.70 242 TYR D CA 1
ATOM 7284 C C . TYR D 1 242 ? -22.992 7.463 14.416 1.00 21.74 242 TYR D C 1
ATOM 7285 O O . TYR D 1 242 ? -23.374 7.960 13.356 1.00 22.12 242 TYR D O 1
ATOM 7294 N N . THR D 1 243 ? -22.071 8.016 15.203 1.00 20.05 243 THR D N 1
ATOM 7295 C CA . THR D 1 243 ? -21.361 9.245 14.871 1.00 20.11 243 THR D CA 1
ATOM 7296 C C . THR D 1 243 ? -19.925 8.946 14.466 1.00 20.21 243 THR D C 1
ATOM 7297 O O . THR D 1 243 ? -19.169 8.349 15.232 1.00 19.91 243 THR D O 1
ATOM 7301 N N . ILE D 1 244 ? -19.542 9.389 13.268 1.00 20.32 244 ILE D N 1
ATOM 7302 C CA . ILE D 1 244 ? -18.187 9.163 12.764 1.00 20.68 244 ILE D CA 1
ATOM 7303 C C . ILE D 1 244 ? -17.434 10.476 12.789 1.00 18.97 244 ILE D C 1
ATOM 7304 O O . ILE D 1 244 ? -17.872 11.445 12.176 1.00 19.89 244 ILE D O 1
ATOM 7309 N N . ALA D 1 245 ? -16.318 10.508 13.517 1.00 17.72 245 ALA D N 1
ATOM 7310 C CA . ALA D 1 245 ? -15.460 11.681 13.570 1.00 17.59 245 ALA D CA 1
ATOM 7311 C C . ALA D 1 245 ? -14.650 11.789 12.288 1.00 17.38 245 ALA D C 1
ATOM 7312 O O . ALA D 1 245 ? -13.987 10.838 11.890 1.00 18.20 245 ALA D O 1
ATOM 7314 N N . VAL D 1 246 ? -14.702 12.968 11.667 1.00 17.71 246 VAL D N 1
ATOM 7315 C CA . VAL D 1 246 ? -13.828 13.290 10.527 1.00 17.63 246 VAL D CA 1
ATOM 7316 C C . VAL D 1 246 ? -12.979 14.460 11.001 1.00 16.59 246 VAL D C 1
ATOM 7317 O O . VAL D 1 246 ? -13.304 15.607 10.766 1.00 18.32 246 VAL D O 1
ATOM 7321 N N . ASP D 1 247 ? -11.914 14.143 11.733 1.00 16.07 247 ASP D N 1
ATOM 7322 C CA . ASP D 1 247 ? -11.245 15.108 12.589 1.00 15.45 247 ASP D CA 1
ATOM 7323 C C . ASP D 1 247 ? -9.724 15.120 12.536 1.00 16.46 247 ASP D C 1
ATOM 7324 O O . ASP D 1 247 ? -9.067 15.717 13.400 1.00 16.30 247 ASP D O 1
ATOM 7329 N N . GLY D 1 248 ? -9.129 14.466 11.529 1.00 16.31 248 GLY D N 1
ATOM 7330 C CA . GLY D 1 248 ? -7.685 14.417 11.423 1.00 17.01 248 GLY D CA 1
ATOM 7331 C C . GLY D 1 248 ? -6.955 13.826 12.612 1.00 16.11 248 GLY D C 1
ATOM 7332 O O . GLY D 1 248 ? -5.762 14.051 12.778 1.00 17.39 248 GLY D O 1
ATOM 7333 N N . GLY D 1 249 ? -7.680 13.042 13.425 1.00 15.91 249 GLY D N 1
ATOM 7334 C CA . GLY D 1 249 ? -7.144 12.428 14.632 1.00 16.82 249 GLY D CA 1
ATOM 7335 C C . GLY D 1 249 ? -7.344 13.218 15.920 1.00 16.45 249 GLY D C 1
ATOM 7336 O O . GLY D 1 249 ? -6.769 12.874 16.940 1.00 16.58 249 GLY D O 1
ATOM 7337 N N . TRP D 1 250 ? -8.137 14.277 15.893 1.00 15.95 250 TRP D N 1
ATOM 7338 C CA . TRP D 1 250 ? -8.297 15.116 17.094 1.00 16.37 250 TRP D CA 1
ATOM 7339 C C . TRP D 1 250 ? -8.668 14.314 18.351 1.00 16.19 250 TRP D C 1
ATOM 7340 O O . TRP D 1 250 ? -8.020 14.468 19.386 1.00 15.01 250 TRP D O 1
ATOM 7351 N N . LEU D 1 251 ? -9.705 13.489 18.257 1.00 15.69 251 LEU D N 1
ATOM 7352 C CA . LEU D 1 251 ? -10.161 12.726 19.438 1.00 16.22 251 LEU D CA 1
ATOM 7353 C C . LEU D 1 251 ? -9.150 11.675 19.860 1.00 16.94 251 LEU D C 1
ATOM 7354 O O . LEU D 1 251 ? -9.188 11.207 20.995 1.00 17.64 251 LEU D O 1
ATOM 7359 N N . ALA D 1 252 ? -8.228 11.328 18.971 1.00 18.05 252 ALA D N 1
ATOM 7360 C CA . ALA D 1 252 ? -7.269 10.286 19.261 1.00 18.85 252 ALA D CA 1
ATOM 7361 C C . ALA D 1 252 ? -6.149 10.766 20.166 1.00 19.78 252 ALA D C 1
ATOM 7362 O O . ALA D 1 252 ? -5.555 9.949 20.866 1.00 22.28 252 ALA D O 1
ATOM 7364 N N . ARG D 1 253 ? -5.844 12.066 20.158 1.00 21.71 253 ARG D N 1
ATOM 7365 C CA . ARG D 1 253 ? -4.567 12.553 20.696 1.00 24.92 253 ARG D CA 1
ATOM 7366 C C . ARG D 1 253 ? -4.530 12.477 22.222 1.00 26.58 253 ARG D C 1
ATOM 7367 O O . ARG D 1 253 ? -5.534 12.751 22.871 1.00 24.99 253 ARG D O 1
#

Foldseek 3Di:
DLVVQLAQALAEEEFEPCLDWQRVLQLLLLLLSHYAYEYEEQDFSVVSQVSSVVSVHHYHYHYDDLLPLVCLLVSVVVSCVVRVAHAEYELDDFDFDFAAPVPDDPCRQCVGLSRLAVSLVSNCVSNLVRLVVVLPAHEYEYEAEVLLVDPDGRTNNNSVSRVNLLVVQQVCQVPRLVSLYAREYEYEAAAPDPVCVVQCVPVVSVVVQLVLQQQSDHHTSNLCSVVSSCRRGSVCSVHHSYYHYSHSCNVVD/DCVVQLAQALAEEEEEPQLDWQNLLQLLLNLLSHYAYEYEYQDDSPVSCVSSVVSVHHYHYHHDDLLPLVCLLVSLVVSCVVRVAHAEYELDDFDFDFAAPVPDDPCRQCVGQSRLAVSLVSNCVSNLVRQLVVLPAHEYEYEAEVLLVPPDGRTNNNSVSRVNLLVVQQVVQVVRLVSLYAREYEYEAAAPSDVVQLVLQQQSDHHGSNLVSVVSSCRGGSVCSVHHSYYHYSHNCNVVD/DLVVQLAQALAEEEFEPCLDWQSLLQLLLQLLSHYAYEYEYQDFNVVSQVSSVVSVHHYHYHYDDLLPLVCQLVSLVVSCVVRVAHAEYELDDFDFDFDFPVPDDPCNQCVGLSRLAVSLVSNCVSNLVRLLVVQPEHEYEYEAEVLLVPPDGRTNNNSVSRVNLLVVQQVCQVVCVVSLYAREYEYEAAAPDPVLVLQLQSDHHTSNLVSVVSSCRRGSVCSVDHSYYDYSHNCNVPD/DLVVQLAQALAEEEFEPCLWWQRLLQLLLLLLSHYAYEYEYQDWSVVSQCSSVVSVHHYHYHYDDLLPLVCLLVSLVVVCPPSVAHAEYELPDFAFDFAFPVPDDPCRQCRRQSRLAVSLVSNCVSNLVRLLVVQPEHEYEYEAEVLLVPPDGRTNNNSVSRVNLLVVQQVCQVVCVVSLYAREYEYEAAAPTPRPPVVVVVLLVLQLQSDHHGSNLCSVVSSCRRGSVCSVDHSYYDYSHSCNVPD

Nearest PDB structures (foldseek):
  4z9y-assembly1_D  TM=1.002E+00  e=1.922E-51  Pectobacterium carotovorum subsp. carotovorum
  4za2-assembly1_B  TM=9.991E-01  e=2.519E-49  Pectobacterium carotovorum subsp. carotovorum
  4za2-assembly1_D  TM=1.001E+00  e=5.792E-49  Pectobacterium carotovorum subsp. carotovorum
  4za2-assembly1_C  TM=1.003E+00  e=2.143E-48  Pectobacterium carotovorum subsp. carotovorum
  3aus-assembly1_A  TM=9.574E-01  e=4.664E-26  Priestia megaterium